Protein AF-0000000071113833 (afdb_homodimer)

Secondary structure (DSSP, 8-state):
-HHHHHHHHHHT---TTEEEEEEEE-SS-EEEEEEE-----B-TTT-PBPEEEEEPPPEEEEEEEETTEEEEEEEEEEEEE-TTT--EEE---SSS-TT--S-HHHHHHHHHHHTSSS-HHHHHHHHT--HHHHHHHHHH------TT---SEEEEEEEEEETTEEEEEEEETTT--EEEEES---HHHHHHHHTTS-HHHHTT--EEEE-S-HHHHHHHHHH-TTPEEEE-HHHHHHHHHHHHHHHHHHHHHHS-TTSHHHHHHHHTHHHHHS-GGG-----EEETTTTEEE-HHHHHHHHHHT-HHHHHHHHHHHHHHHHHHTT-HHHHHHHHHHHTTTS-HHHHHHHHHHHHTHHHHHHHHHS---SHHHHHHHHHHHHHHHHTT--S-HHHHHHHHHHHHHS-------TT---/-HHHHHHHHHHT---TTEEEEEEEE-SS-EEEEEEE-----B-TTT-PBPEEEEEPPPEEEEEEEETTEEEEEEEEEEEEE-TTT--EEE---SSS-TT--S-HHHHHHHHHHHTSSS-HHHHHHHHT--HHHHHHHHHT------TT---SEEEEEEEEEETTEEEEEEEETTT--EEEEES---HHHHHHHHTTS-HHHHTT--EEEE-S-HHHHHHHHHH-TTPEEEE-HHHHHHHHHHHHHHHHHHHHHHS-TTSHHHHHHHHTHHHHHS-GGG-----EEETTTTEEE-HHHHHHHHHHT-HHHHHHHHHHHHHHHHHHTT-HHHHHHHHHHHTTTS-HHHHHHHHHHHHTHHHHHHHHHS---SHHHHHHHHHHHHHHHHTT--S-HHHHHHHHHHHHHS-------TT---

pLDDT: mean 90.83, std 10.38, range [24.22, 98.19]

GO terms:
  GO:0005515 protein binding (F, IPI)

Nearest PDB structures (foldseek):
  6xgx-assembly1_B  TM=4.859E-01  e=6.865E-06  Acetivibrio thermocellus ATCC 27405
  3hph-assembly1_B  TM=3.235E-01  e=4.547E-04  Visna/maedi virus EV1 KV1772
  3hph-assembly1_C  TM=3.051E-01  e=4.547E-04  Visna/maedi virus EV1 KV1772
  3az1-assembly1_A  TM=2.246E-01  e=6.232E+00  Homo sapiens
  3p8x-assembly1_A  TM=1.865E-01  e=4.568E+00  Homo sapiens

Foldseek 3Di:
DVVQVVVCVLQVFPWPQKAWDDWDDDPQAIETEIEGDDAFDADPPPRHTWDFDAWDFWAWAWGADDPQHTYTYRYIWIKTADPVVRDIDTDDDQQADVPDRYGPRLLVVLLQCLLPLFALCVSCVNSVHDSVVSLVSLVVDDDDQDLAADAQEKEWDWDDADVPWIKIWIAHQPQRATRDIWRGDDLVRVLVVLVSHDLVRLQSHAEYEYEPDVRVVVSNCVSRVNYAYAYALVNLLVLLLVLLLVVLVVVLVVDDCPDLLNVLCVVLVVLLSDQPVPFDQDWDQDPSVRDTDGSVRSVVVNCVVDVLNVVSSVLSNQLVVCQVVLNLCSNLVSLVVCLVPHDVSSNVSSVSCVVCVRNSNCNSPPDDHCVSVVVLSVSLVSSQVSNVHDDDPVSSRSSSNSNRVPDNPPPPPPDDDD/DVVQVVVCVLQVFPWPQKAWDDWDDDPQAIETEIEGDDAFDADPPPRHTWDFDAWDFFAWAWGADDPQHTYTYRYIWIKTADPVVGDIDTDDDQQADVPDRYGPRLLVVLLQCLLPLFALCVSCVNSVHDSVVSLVSLVVDDDDQDLAADAQEKEWDWDDADVPWIKIWIAHQPQRATRDIWRGDDLVRVLVVLVSHDLVRLQSHAEYEYEPDVRVVVSNCVSRVNYAYAYALVNLLVLLLVLLLVVLVVVLVVDDCPDLLNVLCVVLVVLLSDQPVPFDQDWDQDPSVRDTDGSVRSVVVNCVVDVLNVVSSVLSNQLVVCQVVLNLCSNLVSLVVCLVPHDVSSNVSSVSCVVCVRNSNCNSPDDDHCVSVVVLSVSLVSSQVSNVHDDDPVSSRSSSNSNRVPDNPPPPPPPDDD

Organism: Streptococcus pneumoniae serotype 4 (strain ATCC BAA-334 / TIGR4) (NCBI:txid170187)

Radius of gyration: 35.02 Å; Cα contacts (8 Å, |Δi|>4): 1272; chains: 2; bounding box: 80×106×94 Å

InterPro domains:
  IPR002560 Transposase IS204/IS1001/IS1096/IS1165, DDE domain [PF01610] (157-400)
  IPR029261 Transposase IS204/IS1001/IS1096/IS1165, zinc-finger [PF14690] (40-85)
  IPR032877 Transposase IS204/IS1001/IS1096/IS1165, helix-turn-helix domain [PF13542] (92-142)
  IPR047951 Transposase ISL3 [NF033550] (32-402)
  IPR047951 Transposase ISL3 [PTHR33498] (1-410)

Sequence (836 aa):
MEQLHFITKLLDIKDPNIQILDIINKDTHKEIIAKLDYDAPSCPECGNQLKKYDFQKPSKIPYLETTGMPTRILLRKRRFKCYHCSKMMVAETSIVKKNHQIPRIINQKIAQKLIEKISMTDIAHQLSISTSTVIRKLNDFHFKHDFSCLPEIMSWDEYAFTKGKMSFIAQDFNNLNIITVLEGRTQAIIRNHFLKYDRAVRCRVKIITMDMFSPYYDLARQLFPCAKIVLDRFHIVQHLSRAMSRVRVQIMNQLDRKSHEYKAIKRYWKLIQQDSRKLSDKHFYRPTFRMHLTNKEILNKLLSYSQDLKHHYQLYQLLLFHFQNKEPEKFFGLIEDNLKQVHPLFQTVFKTFLKDKEKIVNALQLHYSNAKLEATNNLIKLIKRNAFGFRNFENFKKRIFIALNIKKERTKFVLSRAMEQLHFITKLLDIKDPNIQILDIINKDTHKEIIAKLDYDAPSCPECGNQLKKYDFQKPSKIPYLETTGMPTRILLRKRRFKCYHCSKMMVAETSIVKKNHQIPRIINQKIAQKLIEKISMTDIAHQLSISTSTVIRKLNDFHFKHDFSCLPEIMSWDEYAFTKGKMSFIAQDFNNLNIITVLEGRTQAIIRNHFLKYDRAVRCRVKIITMDMFSPYYDLARQLFPCAKIVLDRFHIVQHLSRAMSRVRVQIMNQLDRKSHEYKAIKRYWKLIQQDSRKLSDKHFYRPTFRMHLTNKEILNKLLSYSQDLKHHYQLYQLLLFHFQNKEPEKFFGLIEDNLKQVHPLFQTVFKTFLKDKEKIVNALQLHYSNAKLEATNNLIKLIKRNAFGFRNFENFKKRIFIALNIKKERTKFVLSRA

Solvent-accessible surface area (backbone atoms only — not comparable to full-atom values): 46100 Å² total; per-residue (Å²): 115,72,53,59,48,47,48,33,59,53,61,67,55,80,58,83,46,53,43,80,74,45,74,45,80,53,96,66,34,34,37,35,35,30,37,37,56,75,82,59,54,62,30,89,86,79,60,47,72,26,37,80,64,52,66,44,76,64,42,76,25,58,37,50,32,39,48,79,28,47,26,31,36,37,37,25,32,30,26,31,36,24,87,86,80,65,49,75,45,68,63,81,56,86,57,31,54,91,96,47,53,66,24,55,70,52,54,52,47,50,58,57,51,50,35,43,79,61,24,62,61,54,52,14,58,75,55,59,50,52,47,65,59,49,50,52,57,55,65,67,59,74,82,77,82,66,57,78,62,60,54,45,38,34,32,45,52,69,47,75,73,48,94,93,38,48,23,25,38,34,28,30,60,83,80,57,32,68,73,48,75,40,98,34,67,49,69,65,61,54,49,60,57,58,62,68,29,47,69,73,35,32,47,49,20,42,35,34,22,25,65,94,47,69,77,55,51,60,50,43,48,70,65,19,73,54,36,44,51,24,33,27,62,64,56,56,51,45,52,53,47,48,29,51,50,50,51,50,48,57,57,42,64,74,40,55,78,84,34,67,66,26,48,48,51,64,71,49,44,62,66,72,70,42,62,77,88,72,57,54,81,60,73,40,78,35,77,94,72,70,42,72,40,28,53,60,53,49,48,52,53,55,34,66,76,34,70,66,55,34,51,52,47,52,51,51,50,50,43,50,48,27,53,75,67,46,32,56,66,60,34,50,46,53,43,64,73,37,47,86,75,46,56,67,62,47,29,56,52,45,51,51,46,61,73,42,36,69,32,50,43,38,29,48,72,41,92,64,60,42,62,65,58,50,53,50,50,51,52,52,49,45,41,35,58,59,44,75,50,71,90,48,66,66,61,44,52,51,44,52,48,40,34,62,52,47,75,74,77,76,73,67,75,76,70,70,84,126,115,72,54,60,49,47,47,32,58,52,60,66,55,80,57,83,46,54,46,80,75,45,73,46,80,54,96,70,34,33,38,36,34,31,37,35,56,77,82,61,53,63,31,88,84,81,61,46,72,25,37,80,66,52,64,45,76,64,42,75,25,58,38,52,33,40,49,79,28,46,26,31,34,35,37,25,32,29,26,32,36,22,85,86,82,65,50,73,46,69,61,82,57,87,56,30,54,90,94,47,52,66,23,54,69,52,55,51,48,50,58,57,51,49,35,43,78,62,24,61,61,55,51,13,58,74,55,60,51,53,48,65,59,48,50,52,55,55,66,67,59,74,83,76,83,64,57,78,62,58,57,45,38,34,30,46,50,71,47,74,74,48,93,93,36,48,22,26,37,35,27,29,62,83,81,57,32,68,73,48,74,40,98,35,65,48,70,64,61,54,48,59,57,59,61,67,30,45,67,72,36,33,47,48,20,42,34,36,22,25,63,94,48,69,75,56,51,59,49,44,49,69,64,20,74,56,35,43,52,25,34,27,62,65,57,56,50,45,53,53,48,48,30,51,51,49,51,50,50,56,57,42,65,76,40,55,79,84,36,69,67,28,49,49,51,64,72,50,44,62,66,72,68,43,62,78,90,70,56,55,81,58,72,39,78,35,76,94,74,70,41,72,41,27,53,59,54,50,48,53,54,55,33,68,76,33,71,67,56,34,52,52,48,52,50,51,51,49,43,50,48,28,52,77,67,46,32,57,65,60,33,50,46,52,43,64,73,37,47,85,76,45,58,67,63,48,29,53,52,46,50,51,47,61,75,42,36,68,33,49,43,38,27,49,73,41,94,64,62,44,63,66,58,50,52,50,51,52,51,52,50,47,41,35,57,59,46,75,49,73,89,48,67,66,61,46,51,52,44,50,47,41,32,61,52,47,76,74,76,76,70,65,74,74,68,62,86,126

Structure (mmCIF, N/CA/C/O backbone):
data_AF-0000000071113833-model_v1
#
loop_
_entity.id
_entity.type
_entity.pdbx_description
1 polymer 'IS1167, transposase'
#
loop_
_atom_site.group_PDB
_atom_site.id
_atom_site.type_symbol
_atom_site.label_atom_id
_atom_site.label_alt_id
_atom_site.label_comp_id
_atom_site.label_asym_id
_atom_site.label_entity_id
_atom_site.label_seq_id
_atom_site.pdbx_PDB_ins_code
_atom_site.Cartn_x
_atom_site.Cartn_y
_atom_site.Cartn_z
_atom_site.occupancy
_atom_site.B_iso_or_equiv
_atom_site.auth_seq_id
_atom_site.auth_comp_id
_atom_site.auth_asym_id
_atom_site.auth_atom_id
_atom_site.pdbx_PDB_model_num
ATOM 1 N N . MET A 1 1 ? -0.815 46.656 23.141 1 44.12 1 MET A N 1
ATOM 2 C CA . MET A 1 1 ? 0.529 46.312 22.688 1 44.12 1 MET A CA 1
ATOM 3 C C . MET A 1 1 ? 0.842 44.844 22.969 1 44.12 1 MET A C 1
ATOM 5 O O . MET A 1 1 ? 1.378 44.156 22.094 1 44.12 1 MET A O 1
ATOM 9 N N . GLU A 1 2 ? 0.37 44.344 24.188 1 55.06 2 GLU A N 1
ATOM 10 C CA . GLU A 1 2 ? 0.724 43 24.688 1 55.06 2 GLU A CA 1
ATOM 11 C C . GLU A 1 2 ? -0.014 41.906 23.922 1 55.06 2 GLU A C 1
ATOM 13 O O . GLU A 1 2 ? 0.573 40.875 23.578 1 55.06 2 GLU A O 1
ATOM 18 N N . GLN A 1 3 ? -1.228 42.219 23.5 1 58.22 3 GLN A N 1
ATOM 19 C CA . GLN A 1 3 ? -2.082 41.25 22.859 1 58.22 3 GLN A CA 1
ATOM 20 C C . GLN A 1 3 ? -1.672 41.031 21.406 1 58.22 3 GLN A C 1
ATOM 22 O O . GLN A 1 3 ? -1.741 39.906 20.891 1 58.22 3 GLN A O 1
ATOM 27 N N . LEU A 1 4 ? -1.261 42.156 20.766 1 61.94 4 LEU A N 1
ATOM 28 C CA . LEU A 1 4 ? -0.705 42.031 19.422 1 61.94 4 LEU A CA 1
ATOM 29 C C . LEU A 1 4 ? 0.484 41.062 19.422 1 61.94 4 LEU A C 1
ATOM 31 O O . LEU A 1 4 ? 0.665 40.312 18.469 1 61.94 4 LEU A O 1
ATOM 35 N N . HIS A 1 5 ? 1.029 41.031 20.594 1 75.25 5 HIS A N 1
ATOM 36 C CA . HIS A 1 5 ? 2.199 40.188 20.734 1 75.25 5 HIS A CA 1
ATOM 37 C C . HIS A 1 5 ? 1.805 38.688 20.734 1 75.25 5 HIS A C 1
ATOM 39 O O . HIS A 1 5 ? 2.508 37.875 20.141 1 75.25 5 HIS A O 1
ATOM 45 N N . PHE A 1 6 ? 0.494 38.531 21.109 1 77.62 6 PHE A N 1
ATOM 46 C CA . PHE A 1 6 ? 0.059 37.156 21.172 1 77.62 6 PHE A CA 1
ATOM 47 C C . PHE A 1 6 ? -0.251 36.625 19.781 1 77.62 6 PHE A C 1
ATOM 49 O O . PHE A 1 6 ? 0.059 35.469 19.469 1 77.62 6 PHE A O 1
ATOM 56 N N . ILE A 1 7 ? -0.8 37.5 18.969 1 78.88 7 ILE A N 1
ATOM 57 C CA . ILE A 1 7 ? -1.201 37.062 17.625 1 78.88 7 ILE A CA 1
ATOM 58 C C . ILE A 1 7 ? 0.039 36.781 16.781 1 78.88 7 ILE A C 1
ATOM 60 O O . ILE A 1 7 ? 0.1 35.781 16.078 1 78.88 7 ILE A O 1
ATOM 64 N N . THR A 1 8 ? 0.96 37.688 16.953 1 78.5 8 THR A N 1
ATOM 65 C CA . THR A 1 8 ? 2.193 37.531 16.188 1 78.5 8 THR A CA 1
ATOM 66 C C . THR A 1 8 ? 2.955 36.281 16.641 1 78.5 8 THR A C 1
ATOM 68 O O . THR A 1 8 ? 3.568 35.594 15.836 1 78.5 8 THR A O 1
ATOM 71 N N . LYS A 1 9 ? 2.809 36.031 17.891 1 80.31 9 LYS A N 1
ATOM 72 C CA . LYS A 1 9 ? 3.455 34.844 18.422 1 80.31 9 LYS A CA 1
ATOM 73 C C . LYS A 1 9 ? 2.754 33.562 17.938 1 80.31 9 LYS A C 1
ATOM 75 O O . LYS A 1 9 ? 3.41 32.594 17.594 1 80.31 9 LYS A O 1
ATOM 80 N N . LEU A 1 10 ? 1.47 33.719 17.875 1 83.5 10 LEU A N 1
ATOM 81 C CA . LEU A 1 10 ? 0.683 32.562 17.469 1 83.5 10 LEU A CA 1
ATOM 82 C C . LEU A 1 10 ? 0.913 32.25 15.984 1 83.5 10 LEU A C 1
ATOM 84 O O . LEU A 1 10 ? 1.009 31.078 15.609 1 83.5 10 LEU A O 1
ATOM 88 N N . LEU A 1 11 ? 1.056 33.281 15.203 1 86.25 11 LEU A N 1
ATOM 89 C CA . LEU A 1 11 ? 1.191 33.125 13.766 1 86.25 11 LEU A CA 1
ATOM 90 C C . LEU A 1 11 ? 2.66 33.031 13.359 1 86.25 11 LEU A C 1
ATOM 92 O O . LEU A 1 11 ? 2.977 32.719 12.219 1 86.25 11 LEU A O 1
ATOM 96 N N . ASP A 1 12 ? 3.531 33.281 14.281 1 84.88 12 ASP A N 1
ATOM 97 C CA . ASP A 1 12 ? 4.969 33.219 14.047 1 84.88 12 ASP A CA 1
ATOM 98 C C . ASP A 1 12 ? 5.375 34.219 12.945 1 84.88 12 ASP A C 1
ATOM 100 O O . ASP A 1 12 ? 6.164 33.875 12.062 1 84.88 12 ASP A O 1
ATOM 104 N N . ILE A 1 13 ? 4.711 35.344 12.914 1 86.25 13 ILE A N 1
ATOM 105 C CA . ILE A 1 13 ? 5.09 36.406 12 1 86.25 13 ILE A CA 1
ATOM 106 C C . ILE A 1 13 ? 6.129 37.312 12.656 1 86.25 13 ILE A C 1
ATOM 108 O O . ILE A 1 13 ? 5.824 38.031 13.617 1 86.25 13 ILE A O 1
ATOM 112 N N . LYS A 1 14 ? 7.301 37.312 12.195 1 82.62 14 LYS A N 1
ATOM 113 C CA . LYS A 1 14 ? 8.422 38.031 12.82 1 82.62 14 LYS A CA 1
ATOM 114 C C . LYS A 1 14 ? 8.594 39.438 12.234 1 82.62 14 LYS A C 1
ATOM 116 O O . LYS A 1 14 ? 9.273 40.281 12.82 1 82.62 14 LYS A O 1
ATOM 121 N N . ASP A 1 15 ? 7.969 39.688 11.109 1 88.19 15 ASP A N 1
ATOM 122 C CA . ASP A 1 15 ? 8.102 41 10.477 1 88.19 15 ASP A CA 1
ATOM 123 C C . ASP A 1 15 ? 7.34 42.062 11.258 1 88.19 15 ASP A C 1
ATOM 125 O O . ASP A 1 15 ? 6.105 42.031 11.289 1 88.19 15 ASP A O 1
ATOM 129 N N . PRO A 1 16 ? 8 42.938 11.852 1 87 16 PRO A N 1
ATOM 130 C CA . PRO A 1 16 ? 7.328 43.969 12.68 1 87 16 PRO A CA 1
ATOM 131 C C . PRO A 1 16 ? 6.531 44.969 11.852 1 87 16 PRO A C 1
ATOM 133 O O . PRO A 1 16 ? 5.711 45.719 12.398 1 87 16 PRO A O 1
ATOM 136 N N . ASN A 1 17 ? 6.797 45 10.57 1 91.19 17 ASN A N 1
ATOM 137 C CA . ASN A 1 17 ? 6.137 46 9.727 1 91.19 17 ASN A CA 1
ATOM 138 C C . ASN A 1 17 ? 4.77 45.5 9.258 1 91.19 17 ASN A C 1
ATOM 140 O O . ASN A 1 17 ? 4.051 46.219 8.562 1 91.19 17 ASN A O 1
ATOM 144 N N . ILE A 1 18 ? 4.449 44.312 9.68 1 91.38 18 ILE A N 1
ATOM 145 C CA . ILE A 1 18 ? 3.156 43.75 9.281 1 91.38 18 ILE A CA 1
ATOM 146 C C . ILE A 1 18 ? 2.131 44 10.391 1 91.38 18 ILE A C 1
ATOM 148 O O . ILE A 1 18 ? 2.375 43.688 11.555 1 91.38 18 ILE A O 1
ATOM 152 N N . GLN A 1 19 ? 1.07 44.562 10.031 1 88.94 19 GLN A N 1
ATOM 153 C CA . GLN A 1 19 ? -0.021 44.812 10.961 1 88.94 19 GLN A CA 1
ATOM 154 C C . GLN A 1 19 ? -1.262 44 10.602 1 88.94 19 GLN A C 1
ATOM 156 O O . GLN A 1 19 ? -1.743 44.094 9.469 1 88.94 19 GLN A O 1
ATOM 161 N N . ILE A 1 20 ? -1.745 43.312 11.539 1 88.94 20 ILE A N 1
ATOM 162 C CA . ILE A 1 20 ? -2.949 42.5 11.32 1 88.94 20 ILE A CA 1
ATOM 163 C C . ILE A 1 20 ? -4.188 43.375 11.508 1 88.94 20 ILE A C 1
ATOM 165 O O . ILE A 1 20 ? -4.359 44 12.562 1 88.94 20 ILE A O 1
ATOM 169 N N . LEU A 1 21 ? -5.047 43.406 10.531 1 88.12 21 LEU A N 1
ATOM 170 C CA . LEU A 1 21 ? -6.215 44.281 10.547 1 88.12 21 LEU A CA 1
ATOM 171 C C . LEU A 1 21 ? -7.457 43.531 11 1 88.12 21 LEU A C 1
ATOM 173 O O . LEU A 1 21 ? -8.281 44.094 11.742 1 88.12 21 LEU A O 1
ATOM 177 N N . ASP A 1 22 ? -7.512 42.344 10.469 1 88.94 22 ASP A N 1
ATOM 178 C CA . ASP A 1 22 ? -8.727 41.594 10.75 1 88.94 22 ASP A CA 1
ATOM 179 C C . ASP A 1 22 ? -8.508 40.094 10.508 1 88.94 22 ASP A C 1
ATOM 181 O O . ASP A 1 22 ? -7.543 39.688 9.844 1 88.94 22 ASP A O 1
ATOM 185 N N . ILE A 1 23 ? -9.266 39.375 11.188 1 89 23 ILE A N 1
ATOM 186 C CA . ILE A 1 23 ? -9.305 37.938 10.977 1 89 23 ILE A CA 1
ATOM 187 C C . ILE A 1 23 ? -10.734 37.5 10.672 1 89 23 ILE A C 1
ATOM 189 O O . ILE A 1 23 ? -11.648 37.75 11.453 1 89 23 ILE A O 1
ATOM 193 N N . ILE A 1 24 ? -10.891 36.875 9.547 1 88.81 24 ILE A N 1
ATOM 194 C CA . ILE A 1 24 ? -12.211 36.438 9.109 1 88.81 24 ILE A CA 1
ATOM 195 C C . ILE A 1 24 ? -12.25 34.906 9.039 1 88.81 24 ILE A C 1
ATOM 197 O O . ILE A 1 24 ? -11.453 34.281 8.336 1 88.81 24 ILE A O 1
ATOM 201 N N . ASN A 1 25 ? -13.109 34.375 9.812 1 87.31 25 ASN A N 1
ATOM 202 C CA . ASN A 1 25 ? -13.328 32.938 9.742 1 87.31 25 ASN A CA 1
ATOM 203 C C . ASN A 1 25 ? -14.43 32.562 8.75 1 87.31 25 ASN A C 1
ATOM 205 O O . ASN A 1 25 ? -15.617 32.781 9.023 1 87.31 25 ASN A O 1
ATOM 209 N N . LYS A 1 26 ? -13.969 32.062 7.688 1 84.88 26 LYS A N 1
ATOM 210 C CA . LYS A 1 26 ? -14.938 31.594 6.699 1 84.88 26 LYS A CA 1
ATOM 211 C C . LYS A 1 26 ? -15.281 30.125 6.93 1 84.88 26 LYS A C 1
ATOM 213 O O . LYS A 1 26 ? -14.828 29.531 7.902 1 84.88 26 LYS A O 1
ATOM 218 N N . ASP A 1 27 ? -16.094 29.562 6.113 1 81.81 27 ASP A N 1
ATOM 219 C CA . ASP A 1 27 ? -16.516 28.172 6.262 1 81.81 27 ASP A CA 1
ATOM 220 C C . ASP A 1 27 ? -15.398 27.203 5.879 1 81.81 27 ASP A C 1
ATOM 222 O O . ASP A 1 27 ? -15.227 26.156 6.512 1 81.81 27 ASP A O 1
ATOM 226 N N . THR A 1 28 ? -14.555 27.688 4.973 1 84.12 28 THR A N 1
ATOM 227 C CA . THR A 1 28 ? -13.586 26.75 4.41 1 84.12 28 THR A CA 1
ATOM 228 C C . THR A 1 28 ? -12.18 27.078 4.906 1 84.12 28 THR A C 1
ATOM 230 O O . THR A 1 28 ? -11.312 26.203 4.926 1 84.12 28 THR A O 1
ATOM 233 N N . HIS A 1 29 ? -12.047 28.406 5.199 1 89.81 29 HIS A N 1
ATOM 234 C CA . HIS A 1 29 ? -10.695 28.797 5.598 1 89.81 29 HIS A CA 1
ATOM 235 C C . HIS A 1 29 ? -10.719 30.078 6.43 1 89.81 29 HIS A C 1
ATOM 237 O O . HIS A 1 29 ? -11.758 30.719 6.566 1 89.81 29 HIS A O 1
ATOM 243 N N . LYS A 1 30 ? -9.609 30.328 7.051 1 90.25 30 LYS A N 1
ATOM 244 C CA . LYS A 1 30 ? -9.398 31.578 7.781 1 90.25 30 LYS A CA 1
ATOM 245 C C . LYS A 1 30 ? -8.602 32.562 6.953 1 90.25 30 LYS A C 1
ATOM 247 O O . LYS A 1 30 ? -7.652 32.188 6.262 1 90.25 30 LYS A O 1
ATOM 252 N N . GLU A 1 31 ? -9.094 33.781 7.008 1 92.69 31 GLU A N 1
ATOM 253 C CA . GLU A 1 31 ? -8.398 34.844 6.293 1 92.69 31 GLU A CA 1
ATOM 254 C C . GLU A 1 31 ? -7.875 35.906 7.258 1 92.69 31 GLU A C 1
ATOM 256 O O . GLU A 1 31 ? -8.633 36.469 8.055 1 92.69 31 GLU A O 1
ATOM 261 N N . ILE A 1 32 ? -6.633 36.094 7.18 1 91.62 32 ILE A N 1
ATOM 262 C CA . ILE A 1 32 ? -5.996 37.125 7.977 1 91.62 32 ILE A CA 1
ATOM 263 C C . ILE A 1 32 ? -5.719 38.344 7.098 1 91.62 32 ILE A C 1
ATOM 265 O O . ILE A 1 32 ? -4.914 38.281 6.168 1 91.62 32 ILE A O 1
ATOM 269 N N . ILE A 1 33 ? -6.441 39.406 7.352 1 93.31 33 ILE A N 1
ATOM 270 C CA . ILE A 1 33 ? -6.238 40.656 6.602 1 93.31 33 ILE A CA 1
ATOM 271 C C . ILE A 1 33 ? -5.129 41.469 7.25 1 93.31 33 ILE A C 1
ATOM 273 O O . ILE A 1 33 ? -5.219 41.812 8.43 1 93.31 33 ILE A O 1
ATOM 277 N N . ALA A 1 34 ? -4.109 41.688 6.5 1 92.88 34 ALA A N 1
ATOM 278 C CA . ALA A 1 34 ? -2.957 42.375 7.051 1 92.88 34 ALA A CA 1
ATOM 279 C C . ALA A 1 34 ? -2.416 43.406 6.055 1 92.88 34 ALA A C 1
ATOM 281 O O . ALA A 1 34 ? -2.762 43.375 4.871 1 92.88 34 ALA A O 1
ATOM 282 N N . LYS A 1 35 ? -1.669 44.344 6.555 1 94.44 35 LYS A N 1
ATOM 283 C CA . LYS A 1 35 ? -1.015 45.375 5.738 1 94.44 35 LYS A CA 1
ATOM 284 C C . LYS A 1 35 ? 0.469 45.469 6.078 1 94.44 35 LYS A C 1
ATOM 286 O O . LYS A 1 35 ? 0.856 45.344 7.238 1 94.44 35 LYS A O 1
ATOM 291 N N . LEU A 1 36 ? 1.248 45.594 5.074 1 94.19 36 LEU A N 1
ATOM 292 C CA . LEU A 1 36 ? 2.678 45.844 5.207 1 94.19 36 LEU A CA 1
ATOM 293 C C . LEU A 1 36 ? 3.004 47.312 4.906 1 94.19 36 LEU A C 1
ATOM 295 O O . LEU A 1 36 ? 2.803 47.75 3.785 1 94.19 36 LEU A O 1
ATOM 299 N N . ASP A 1 37 ? 3.441 47.938 5.988 1 93.75 37 ASP A N 1
ATOM 300 C CA . ASP A 1 37 ? 3.727 49.375 5.852 1 93.75 37 ASP A CA 1
ATOM 301 C C . ASP A 1 37 ? 4.961 49.75 6.656 1 93.75 37 ASP A C 1
ATOM 303 O O . ASP A 1 37 ? 5.105 49.375 7.816 1 93.75 37 ASP A O 1
ATOM 307 N N . TYR A 1 38 ? 5.945 50.375 6.055 1 92.38 38 TYR A N 1
ATOM 308 C CA . TYR A 1 38 ? 7.102 50.938 6.734 1 92.38 38 TYR A CA 1
ATOM 309 C C . TYR A 1 38 ? 7.582 52.219 6.031 1 92.38 38 TYR A C 1
ATOM 311 O O . TYR A 1 38 ? 7.012 52.594 5.012 1 92.38 38 TYR A O 1
ATOM 319 N N . ASP A 1 39 ? 8.562 52.844 6.582 1 92.56 39 ASP A N 1
ATOM 320 C CA . ASP A 1 39 ? 9.016 54.125 6.059 1 92.56 39 ASP A CA 1
ATOM 321 C C . ASP A 1 39 ? 9.648 53.969 4.68 1 92.56 39 ASP A C 1
ATOM 323 O O . ASP A 1 39 ? 10.273 52.938 4.395 1 92.56 39 ASP A O 1
ATOM 327 N N . ALA A 1 40 ? 9.516 55 3.857 1 93 40 ALA A N 1
ATOM 328 C CA . ALA A 1 40 ? 9.984 54.969 2.475 1 93 40 ALA A CA 1
ATOM 329 C C . ALA A 1 40 ? 11.508 54.906 2.42 1 93 40 ALA A C 1
ATOM 331 O O . ALA A 1 40 ? 12.203 55.656 3.086 1 93 40 ALA A O 1
ATOM 332 N N . PRO A 1 41 ? 11.93 53.938 1.66 1 92.62 41 PRO A N 1
ATOM 333 C CA . PRO A 1 41 ? 13.383 53.844 1.502 1 92.62 41 PRO A CA 1
ATOM 334 C C . PRO A 1 41 ? 13.93 54.812 0.444 1 92.62 41 PRO A C 1
ATOM 336 O O . PRO A 1 41 ? 13.172 55.594 -0.144 1 92.62 41 PRO A O 1
ATOM 339 N N . SER A 1 42 ? 15.273 54.75 0.274 1 93.81 42 SER A N 1
ATOM 340 C CA . SER A 1 42 ? 15.898 55.531 -0.788 1 93.81 42 SER A CA 1
ATOM 341 C C . SER A 1 42 ? 15.727 54.844 -2.146 1 93.81 42 SER A C 1
ATOM 343 O O . SER A 1 42 ? 15.742 53.625 -2.244 1 93.81 42 SER A O 1
ATOM 345 N N . CYS A 1 43 ? 15.555 55.719 -3.184 1 94.06 43 CYS A N 1
ATOM 346 C CA . CYS A 1 43 ? 15.383 55.188 -4.539 1 94.06 43 CYS A CA 1
ATOM 347 C C . CYS A 1 43 ? 16.625 54.469 -5.008 1 94.06 43 CYS A C 1
ATOM 349 O O . CYS A 1 43 ? 17.734 55 -4.941 1 94.06 43 CYS A O 1
ATOM 351 N N . PRO A 1 44 ? 16.484 53.281 -5.391 1 89.62 44 PRO A N 1
ATOM 352 C CA . PRO A 1 44 ? 17.656 52.531 -5.848 1 89.62 44 PRO A CA 1
ATOM 353 C C . PRO A 1 44 ? 18.234 53.094 -7.148 1 89.62 44 PRO A C 1
ATOM 355 O O . PRO A 1 44 ? 19.406 52.812 -7.465 1 89.62 44 PRO A O 1
ATOM 358 N N . GLU A 1 45 ? 17.438 53.812 -7.887 1 89.75 45 GLU A N 1
ATOM 359 C CA . GLU A 1 45 ? 17.875 54.344 -9.18 1 89.75 45 GLU A CA 1
ATOM 360 C C . GLU A 1 45 ? 18.562 55.688 -9.023 1 89.75 45 GLU A C 1
ATOM 362 O O . GLU A 1 45 ? 19.672 55.906 -9.547 1 89.75 45 GLU A O 1
ATOM 367 N N . CYS A 1 46 ? 17.938 56.656 -8.344 1 92.69 46 CYS A N 1
ATOM 368 C CA . CYS A 1 46 ? 18.484 58 -8.297 1 92.69 46 CYS A CA 1
ATOM 369 C C . CYS A 1 46 ? 18.953 58.344 -6.887 1 92.69 46 CYS A C 1
ATOM 371 O O . CYS A 1 46 ? 19.594 59.375 -6.684 1 92.69 46 CYS A O 1
ATOM 373 N N . GLY A 1 47 ? 18.688 57.562 -5.891 1 91.25 47 GLY A N 1
ATOM 374 C CA . GLY A 1 47 ? 19.188 57.812 -4.539 1 91.25 47 GLY A CA 1
ATOM 375 C C . GLY A 1 47 ? 18.297 58.719 -3.723 1 91.25 47 GLY A C 1
ATOM 376 O O . GLY A 1 47 ? 18.484 58.875 -2.516 1 91.25 47 GLY A O 1
ATOM 377 N N . ASN A 1 48 ? 17.328 59.312 -4.375 1 92.06 48 ASN A N 1
ATOM 378 C CA . ASN A 1 48 ? 16.406 60.219 -3.666 1 92.06 48 ASN A CA 1
ATOM 379 C C . ASN A 1 48 ? 15.453 59.438 -2.773 1 92.06 48 ASN A C 1
ATOM 381 O O . ASN A 1 48 ? 15.305 58.219 -2.93 1 92.06 48 ASN A O 1
ATOM 385 N N . GLN A 1 49 ? 14.836 60.219 -1.871 1 92.62 49 GLN A N 1
ATOM 386 C CA . GLN A 1 49 ? 13.906 59.594 -0.935 1 92.62 49 GLN A CA 1
ATOM 387 C C . GLN A 1 49 ? 12.57 59.281 -1.604 1 92.62 49 GLN A C 1
ATOM 389 O O . GLN A 1 49 ? 11.938 60.188 -2.172 1 92.62 49 GLN A O 1
ATOM 394 N N . LEU A 1 50 ? 12.203 58.031 -1.502 1 93.06 50 LEU A N 1
ATOM 395 C CA . LEU A 1 50 ? 10.898 57.656 -2.031 1 93.06 50 LEU A CA 1
ATOM 396 C C . LEU A 1 50 ? 9.773 58.188 -1.147 1 93.06 50 LEU A C 1
ATOM 398 O O . LEU A 1 50 ? 10 58.531 0.012 1 93.06 50 LEU A O 1
ATOM 402 N N . LYS A 1 51 ? 8.57 58.312 -1.701 1 93.5 51 LYS A N 1
ATOM 403 C CA . LYS A 1 51 ? 7.383 58.656 -0.94 1 93.5 51 LYS A CA 1
ATOM 404 C C . LYS A 1 51 ? 6.324 57.562 -1.002 1 93.5 51 LYS A C 1
ATOM 406 O O . LYS A 1 51 ? 6.23 56.844 -1.996 1 93.5 51 LYS A O 1
ATOM 411 N N . LYS A 1 52 ? 5.609 57.5 0.138 1 92.81 52 LYS A N 1
ATOM 412 C CA . LYS A 1 52 ? 4.504 56.531 0.165 1 92.81 52 LYS A CA 1
ATOM 413 C C . LYS A 1 52 ? 3.445 56.906 -0.875 1 92.81 52 LYS A C 1
ATOM 415 O O . LYS A 1 52 ? 2.986 58.031 -0.936 1 92.81 52 LYS A O 1
ATOM 420 N N . TYR A 1 53 ? 3.254 56.062 -1.736 1 91.44 53 TYR A N 1
ATOM 421 C CA . TYR A 1 53 ? 2.277 56.25 -2.799 1 91.44 53 TYR A CA 1
ATOM 422 C C . TYR A 1 53 ? 0.933 55.656 -2.438 1 91.44 53 TYR A C 1
ATOM 424 O O . TYR A 1 53 ? 0.06 56.312 -1.885 1 91.44 53 TYR A O 1
ATOM 432 N N . ASP A 1 54 ? 0.596 54.344 -2.662 1 90.44 54 ASP A N 1
ATOM 433 C CA . ASP A 1 54 ? -0.614 53.625 -2.305 1 90.44 54 ASP A CA 1
ATOM 434 C C . ASP A 1 54 ? -0.295 52.156 -1.979 1 90.44 54 ASP A C 1
ATOM 436 O O . ASP A 1 54 ? 0.86 51.812 -1.727 1 90.44 54 ASP A O 1
ATOM 440 N N . PHE A 1 55 ? -1.386 51.438 -1.733 1 91.5 55 PHE A N 1
ATOM 441 C CA . PHE A 1 55 ? -1.217 50.031 -1.457 1 91.5 55 PHE A CA 1
ATOM 442 C C . PHE A 1 55 ? -1.504 49.188 -2.701 1 91.5 55 PHE A C 1
ATOM 444 O O . PHE A 1 55 ? -2.395 49.531 -3.484 1 91.5 55 PHE A O 1
ATOM 451 N N . GLN A 1 56 ? -0.71 48.25 -2.846 1 90 56 GLN A N 1
ATOM 452 C CA . GLN A 1 56 ? -0.966 47.281 -3.895 1 90 56 GLN A CA 1
ATOM 453 C C . GLN A 1 56 ? -2.209 46.438 -3.584 1 90 56 GLN A C 1
ATOM 455 O O . GLN A 1 56 ? -2.666 46.406 -2.439 1 90 56 GLN A O 1
ATOM 460 N N . LYS A 1 57 ? -2.803 45.906 -4.648 1 90.38 57 LYS A N 1
ATOM 461 C CA . LYS A 1 57 ? -3.861 44.938 -4.418 1 90.38 57 LYS A CA 1
ATOM 462 C C . LYS A 1 57 ? -3.395 43.812 -3.475 1 90.38 57 LYS A C 1
ATOM 464 O O . LYS A 1 57 ? -2.232 43.406 -3.52 1 90.38 57 LYS A O 1
ATOM 469 N N . PRO A 1 58 ? -4.289 43.375 -2.631 1 91.75 58 PRO A N 1
ATOM 470 C CA . PRO A 1 58 ? -3.895 42.344 -1.666 1 91.75 58 PRO A CA 1
ATOM 471 C C . PRO A 1 58 ? -3.4 41.062 -2.336 1 91.75 58 PRO A C 1
ATOM 473 O O . PRO A 1 58 ? -3.998 40.594 -3.311 1 91.75 58 PRO A O 1
ATOM 476 N N . SER A 1 59 ? -2.246 40.688 -1.896 1 91.94 59 SER A N 1
ATOM 477 C CA . SER A 1 59 ? -1.723 39.375 -2.342 1 91.94 59 SER A CA 1
ATOM 478 C C . SER A 1 59 ? -2.225 38.25 -1.458 1 91.94 59 SER A C 1
ATOM 480 O O . SER A 1 59 ? -2.26 38.375 -0.232 1 91.94 59 SER A O 1
ATOM 482 N N . LYS A 1 60 ? -2.701 37.25 -2.061 1 91.94 60 LYS A N 1
ATOM 483 C CA . LYS A 1 60 ? -3.156 36.062 -1.324 1 91.94 60 LYS A CA 1
ATOM 484 C C . LYS A 1 60 ? -1.994 35.125 -1.014 1 91.94 60 LYS A C 1
ATOM 486 O O . LYS A 1 60 ? -1.457 34.469 -1.912 1 91.94 60 LYS A O 1
ATOM 491 N N . ILE A 1 61 ? -1.606 35.094 0.262 1 92.56 61 ILE A N 1
ATOM 492 C CA . ILE A 1 61 ? -0.478 34.25 0.69 1 92.56 61 ILE A CA 1
ATOM 493 C C . ILE A 1 61 ? -0.984 33.062 1.488 1 92.56 61 ILE A C 1
ATOM 495 O O . ILE A 1 61 ? -1.539 33.219 2.578 1 92.56 61 ILE A O 1
ATOM 499 N N . PRO A 1 62 ? -0.79 31.859 0.899 1 93.12 62 PRO A N 1
ATOM 500 C CA . PRO A 1 62 ? -1.145 30.703 1.716 1 93.12 62 PRO A CA 1
ATOM 501 C C . PRO A 1 62 ? -0.296 30.578 2.98 1 93.12 62 PRO A C 1
ATOM 503 O O . PRO A 1 62 ? 0.896 30.906 2.957 1 93.12 62 PRO A O 1
ATOM 506 N N . TYR A 1 63 ? -0.908 30.203 4.082 1 92.62 63 TYR A N 1
ATOM 507 C CA . TYR A 1 63 ? -0.215 30.062 5.355 1 92.62 63 TYR A CA 1
ATOM 508 C C . TYR A 1 63 ? -0.541 28.719 6.012 1 92.62 63 TYR A C 1
ATOM 510 O O . TYR A 1 63 ? -1.296 27.922 5.457 1 92.62 63 TYR A O 1
ATOM 518 N N . LEU A 1 64 ? 0.105 28.422 7.086 1 92.25 64 LEU A N 1
ATOM 519 C CA . LEU A 1 64 ? -0.11 27.172 7.789 1 92.25 64 LEU A CA 1
ATOM 520 C C . LEU A 1 64 ? -1.467 27.156 8.484 1 92.25 64 LEU A C 1
ATOM 522 O O . LEU A 1 64 ? -1.979 28.203 8.867 1 92.25 64 LEU A O 1
ATOM 526 N N . GLU A 1 65 ? -1.929 26 8.617 1 89.81 65 GLU A N 1
ATOM 527 C CA . GLU A 1 65 ? -3.23 25.797 9.25 1 89.81 65 GLU A CA 1
ATOM 528 C C . GLU A 1 65 ? -3.254 26.375 10.656 1 89.81 65 GLU A C 1
ATOM 530 O O . GLU A 1 65 ? -2.279 26.25 11.406 1 89.81 65 GLU A O 1
ATOM 535 N N . THR A 1 66 ? -4.355 27.078 10.914 1 88.56 66 THR A N 1
ATOM 536 C CA . THR A 1 66 ? -4.59 27.594 12.258 1 88.56 66 THR A CA 1
ATOM 537 C C . THR A 1 66 ? -5.824 26.953 12.883 1 88.56 66 THR A C 1
ATOM 539 O O . THR A 1 66 ? -6.938 27.125 12.383 1 88.56 66 THR A O 1
ATOM 542 N N . THR A 1 67 ? -5.566 26.25 13.922 1 87.56 67 THR A N 1
ATOM 543 C CA . THR A 1 67 ? -6.625 25.578 14.656 1 87.56 67 THR A CA 1
ATOM 544 C C . THR A 1 67 ? -7.434 24.672 13.734 1 87.56 67 THR A C 1
ATOM 546 O O . THR A 1 67 ? -8.664 24.719 13.727 1 87.56 67 THR A O 1
ATOM 549 N N . GLY A 1 68 ? -6.789 23.953 12.859 1 82.31 68 GLY A N 1
ATOM 550 C CA . GLY A 1 68 ? -7.406 22.906 12.062 1 82.31 68 GLY A CA 1
ATOM 551 C C . GLY A 1 68 ? -7.98 23.422 10.75 1 82.31 68 GLY A C 1
ATOM 552 O O . GLY A 1 68 ? -8.523 22.641 9.961 1 82.31 68 GLY A O 1
ATOM 553 N N . MET A 1 69 ? -7.902 24.719 10.438 1 86.62 69 MET A N 1
ATOM 554 C CA . MET A 1 69 ? -8.453 25.297 9.211 1 86.62 69 MET A CA 1
ATOM 555 C C . MET A 1 69 ? -7.34 25.875 8.344 1 86.62 69 MET A C 1
ATOM 557 O O . MET A 1 69 ? -6.406 26.484 8.852 1 86.62 69 MET A O 1
ATOM 561 N N . PRO A 1 70 ? -7.586 25.625 7.082 1 90.31 70 PRO A N 1
ATOM 562 C CA . PRO A 1 70 ? -6.633 26.297 6.195 1 90.31 70 PRO A CA 1
ATOM 563 C C . PRO A 1 70 ? -6.637 27.812 6.379 1 90.31 70 PRO A C 1
ATOM 565 O O . PRO A 1 70 ? -7.691 28.406 6.613 1 90.31 70 PRO A O 1
ATOM 568 N N . THR A 1 71 ? -5.461 28.438 6.305 1 92.62 71 THR A N 1
ATOM 569 C CA . THR A 1 71 ? -5.336 29.875 6.57 1 92.62 71 THR A CA 1
ATOM 570 C C . THR A 1 71 ? -4.605 30.562 5.43 1 92.62 71 THR A C 1
ATOM 572 O O . THR A 1 71 ? -3.697 30 4.824 1 92.62 71 THR A O 1
ATOM 575 N N . ARG A 1 72 ? -5.062 31.734 5.125 1 93.38 72 ARG A N 1
ATOM 576 C CA . ARG A 1 72 ? -4.367 32.562 4.148 1 93.38 72 ARG A CA 1
ATOM 577 C C . ARG A 1 72 ? -4.238 34 4.656 1 93.38 72 ARG A C 1
ATOM 579 O O . ARG A 1 72 ? -5.078 34.469 5.43 1 93.38 72 ARG A O 1
ATOM 586 N N . ILE A 1 73 ? -3.229 34.656 4.27 1 92.75 73 ILE A N 1
ATOM 587 C CA . ILE A 1 73 ? -2.992 36.062 4.621 1 92.75 73 ILE A CA 1
ATOM 588 C C . ILE A 1 73 ? -3.234 36.938 3.398 1 92.75 73 ILE A C 1
ATOM 590 O O . ILE A 1 73 ? -2.643 36.719 2.34 1 92.75 73 ILE A O 1
ATOM 594 N N . LEU A 1 74 ? -4.199 37.781 3.527 1 94.62 74 LEU A N 1
ATOM 595 C CA . LEU A 1 74 ? -4.363 38.812 2.525 1 94.62 74 LEU A CA 1
ATOM 596 C C . LEU A 1 74 ? -3.508 40.031 2.867 1 94.62 74 LEU A C 1
ATOM 598 O O . LEU A 1 74 ? -3.898 40.875 3.693 1 94.62 74 LEU A O 1
ATOM 602 N N . LEU A 1 75 ? -2.418 40.125 2.148 1 93.88 75 LEU A N 1
ATOM 603 C CA . LEU A 1 75 ? -1.429 41.125 2.518 1 93.88 75 LEU A CA 1
ATOM 604 C C . LEU A 1 75 ? -1.425 42.281 1.518 1 93.88 75 LEU A C 1
ATOM 606 O O . LEU A 1 75 ? -1.181 42.062 0.326 1 93.88 75 LEU A O 1
ATOM 610 N N . ARG A 1 76 ? -1.719 43.406 1.996 1 94.94 76 ARG A N 1
ATOM 611 C CA . ARG A 1 76 ? -1.584 44.625 1.203 1 94.94 76 ARG A CA 1
ATOM 612 C C . ARG A 1 76 ? -0.223 45.281 1.427 1 94.94 76 ARG A C 1
ATOM 614 O O . ARG A 1 76 ? 0.098 45.688 2.543 1 94.94 76 ARG A O 1
ATOM 621 N N . LYS A 1 77 ? 0.517 45.438 0.348 1 94.12 77 LYS A N 1
ATOM 622 C CA . LYS A 1 77 ? 1.872 45.969 0.455 1 94.12 77 LYS A CA 1
ATOM 623 C C . LYS A 1 77 ? 1.922 47.438 0.021 1 94.12 77 LYS A C 1
ATOM 625 O O . LYS A 1 77 ? 1.313 47.812 -0.983 1 94.12 77 LYS A O 1
ATOM 630 N N . ARG A 1 78 ? 2.662 48.125 0.779 1 94.69 78 ARG A N 1
ATOM 631 C CA . ARG A 1 78 ? 2.834 49.531 0.468 1 94.69 78 ARG A CA 1
ATOM 632 C C . ARG A 1 78 ? 3.672 49.719 -0.792 1 94.69 78 ARG A C 1
ATOM 634 O O . ARG A 1 78 ? 4.672 49.031 -0.986 1 94.69 78 ARG A O 1
ATOM 641 N N . ARG A 1 79 ? 3.24 50.688 -1.629 1 94.5 79 ARG A N 1
ATOM 642 C CA . ARG A 1 79 ? 4.012 51.094 -2.803 1 94.5 79 ARG A CA 1
ATOM 643 C C . ARG A 1 79 ? 4.68 52.438 -2.592 1 94.5 79 ARG A C 1
ATOM 645 O O . ARG A 1 79 ? 4.098 53.344 -1.975 1 94.5 79 ARG A O 1
ATOM 652 N N . PHE A 1 80 ? 5.91 52.531 -3.121 1 95 80 PHE A N 1
ATOM 653 C CA . PHE A 1 80 ? 6.688 53.75 -3.043 1 95 80 PHE A CA 1
ATOM 654 C C . PHE A 1 80 ? 6.984 54.312 -4.434 1 95 80 PHE A C 1
ATOM 656 O O . PHE A 1 80 ? 7.207 53.531 -5.371 1 95 80 PHE A O 1
ATOM 663 N N . LYS A 1 81 ? 6.961 55.562 -4.508 1 94.81 81 LYS A N 1
ATOM 664 C CA . LYS A 1 81 ? 7.25 56.219 -5.789 1 94.81 81 LYS A CA 1
ATOM 665 C C . LYS A 1 81 ? 8.32 57.281 -5.637 1 94.81 81 LYS A C 1
ATOM 667 O O . LYS A 1 81 ? 8.312 58.062 -4.668 1 94.81 81 LYS A O 1
ATOM 672 N N . CYS A 1 82 ? 9.266 57.25 -6.555 1 93.56 82 CYS A N 1
ATOM 673 C CA . CYS A 1 82 ? 10.25 58.312 -6.648 1 93.56 82 CYS A CA 1
ATOM 674 C C . CYS A 1 82 ? 9.75 59.438 -7.551 1 93.56 82 CYS A C 1
ATOM 676 O O . CYS A 1 82 ? 9.461 59.219 -8.727 1 93.56 82 CYS A O 1
ATOM 678 N N . TYR A 1 83 ? 9.727 60.531 -7.094 1 91.38 83 TYR A N 1
ATOM 679 C CA . TYR A 1 83 ? 9.195 61.625 -7.895 1 91.38 83 TYR A CA 1
ATOM 680 C C . TYR A 1 83 ? 10.297 62.312 -8.703 1 91.38 83 TYR A C 1
ATOM 682 O O . TYR A 1 83 ? 10.023 63.156 -9.547 1 91.38 83 TYR A O 1
ATOM 690 N N . HIS A 1 84 ? 11.484 61.906 -8.461 1 92.5 84 HIS A N 1
ATOM 691 C CA . HIS A 1 84 ? 12.602 62.406 -9.266 1 92.5 84 HIS A CA 1
ATOM 692 C C . HIS A 1 84 ? 12.766 61.594 -10.539 1 92.5 84 HIS A C 1
ATOM 694 O O . HIS A 1 84 ? 12.875 62.156 -11.633 1 92.5 84 HIS A O 1
ATOM 700 N N . CYS A 1 85 ? 12.797 60.25 -10.453 1 94.06 85 CYS A N 1
ATOM 701 C CA . CYS A 1 85 ? 13.016 59.375 -11.617 1 94.06 85 CYS A CA 1
ATOM 702 C C . CYS A 1 85 ? 11.758 58.594 -11.953 1 94.06 85 CYS A C 1
ATOM 704 O O . CYS A 1 85 ? 11.734 57.844 -12.938 1 94.06 85 CYS A O 1
ATOM 706 N N . SER A 1 86 ? 10.711 58.594 -11.195 1 90.5 86 SER A N 1
ATOM 707 C CA . SER A 1 86 ? 9.398 58 -11.391 1 90.5 86 SER A CA 1
ATOM 708 C C . SER A 1 86 ? 9.461 56.469 -11.188 1 90.5 86 SER A C 1
ATOM 710 O O . SER A 1 86 ? 8.57 55.75 -11.641 1 90.5 86 SER A O 1
ATOM 712 N N . LYS A 1 87 ? 10.508 56.062 -10.586 1 92.62 87 LYS A N 1
ATOM 713 C CA . LYS A 1 87 ? 10.633 54.656 -10.289 1 92.62 87 LYS A CA 1
ATOM 714 C C . LYS A 1 87 ? 9.648 54.219 -9.203 1 92.62 87 LYS A C 1
ATOM 716 O O . LYS A 1 87 ? 9.438 54.969 -8.234 1 92.62 87 LYS A O 1
ATOM 721 N N . MET A 1 88 ? 8.953 53.062 -9.445 1 91.94 88 MET A N 1
ATOM 722 C CA . MET A 1 88 ? 8.039 52.5 -8.461 1 91.94 88 MET A CA 1
ATOM 723 C C . MET A 1 88 ? 8.664 51.312 -7.762 1 91.94 88 MET A C 1
ATOM 725 O O . MET A 1 88 ? 9.383 50.5 -8.391 1 91.94 88 MET A O 1
ATOM 729 N N . MET A 1 89 ? 8.477 51.219 -6.422 1 91.38 89 MET A N 1
ATOM 730 C CA . MET A 1 89 ? 8.953 50.094 -5.633 1 91.38 89 MET A CA 1
ATOM 731 C C . MET A 1 89 ? 7.867 49.562 -4.699 1 91.38 89 MET A C 1
ATOM 733 O O . MET A 1 89 ? 7.043 50.344 -4.207 1 91.38 89 MET A O 1
ATOM 737 N N . VAL A 1 90 ? 7.816 48.312 -4.523 1 92.12 90 VAL A N 1
ATOM 738 C CA . VAL A 1 90 ? 6.848 47.719 -3.619 1 92.12 90 VAL A CA 1
ATOM 739 C C . VAL A 1 90 ? 7.551 47.25 -2.34 1 92.12 90 VAL A C 1
ATOM 741 O O . VAL A 1 90 ? 8.68 46.781 -2.383 1 92.12 90 VAL A O 1
ATOM 744 N N . ALA A 1 91 ? 6.859 47.438 -1.188 1 93.19 91 ALA A N 1
ATOM 745 C CA . ALA A 1 91 ? 7.41 47.031 0.1 1 93.19 91 ALA A CA 1
ATOM 746 C C . ALA A 1 91 ? 7.754 45.531 0.099 1 93.19 91 ALA A C 1
ATOM 748 O O . ALA A 1 91 ? 7.047 44.719 -0.507 1 93.19 91 ALA A O 1
ATOM 749 N N . GLU A 1 92 ? 8.797 45.188 0.77 1 91.56 92 GLU A N 1
ATOM 750 C CA . GLU A 1 92 ? 9.258 43.812 0.842 1 91.56 92 GLU A CA 1
ATOM 751 C C . GLU A 1 92 ? 9.164 43.281 2.266 1 91.56 92 GLU A C 1
ATOM 753 O O . GLU A 1 92 ? 9.18 44.031 3.23 1 91.56 92 GLU A O 1
ATOM 758 N N . THR A 1 93 ? 8.906 42.031 2.373 1 91.19 93 THR A N 1
ATOM 759 C CA . THR A 1 93 ? 8.805 41.375 3.674 1 91.19 93 THR A CA 1
ATOM 760 C C . THR A 1 93 ? 9.586 40.062 3.684 1 91.19 93 THR A C 1
ATOM 762 O O . THR A 1 93 ? 9.828 39.5 2.629 1 91.19 93 THR A O 1
ATOM 765 N N . SER A 1 94 ? 9.961 39.625 4.875 1 88 94 SER A N 1
ATOM 766 C CA . SER A 1 94 ? 10.703 38.375 5.023 1 88 94 SER A CA 1
ATOM 767 C C . SER A 1 94 ? 9.773 37.156 4.914 1 88 94 SER A C 1
ATOM 769 O O . SER A 1 94 ? 10.242 36.031 4.754 1 88 94 SER A O 1
ATOM 771 N N . ILE A 1 95 ? 8.5 37.344 4.934 1 88.12 95 ILE A N 1
ATOM 772 C CA . ILE A 1 95 ? 7.527 36.25 4.898 1 88.12 95 ILE A CA 1
ATOM 773 C C . ILE A 1 95 ? 7.559 35.562 3.529 1 88.12 95 ILE A C 1
ATOM 775 O O . ILE A 1 95 ? 7.512 34.344 3.434 1 88.12 95 ILE A O 1
ATOM 779 N N . VAL A 1 96 ? 7.637 36.438 2.523 1 90.19 96 VAL A N 1
ATOM 780 C CA . VAL A 1 96 ? 7.633 35.938 1.159 1 90.19 96 VAL A CA 1
ATOM 781 C C . VAL A 1 96 ? 8.797 36.531 0.374 1 90.19 96 VAL A C 1
ATOM 783 O O . VAL A 1 96 ? 9.109 37.719 0.535 1 90.19 96 VAL A O 1
ATOM 786 N N . LYS A 1 97 ? 9.375 35.719 -0.472 1 86.75 97 LYS A N 1
ATOM 787 C CA . LYS A 1 97 ? 10.414 36.25 -1.359 1 86.75 97 LYS A CA 1
ATOM 788 C C . LYS A 1 97 ? 9.828 37.188 -2.396 1 86.75 97 LYS A C 1
ATOM 790 O O . LYS A 1 97 ? 8.625 37.156 -2.672 1 86.75 97 LYS A O 1
ATOM 795 N N . LYS A 1 98 ? 10.766 38 -2.904 1 86.75 98 LYS A N 1
ATOM 796 C CA . LYS A 1 98 ? 10.336 38.969 -3.922 1 86.75 98 LYS A CA 1
ATOM 797 C C . LYS A 1 98 ? 9.68 38.25 -5.105 1 86.75 98 LYS A C 1
ATOM 799 O O . LYS A 1 98 ? 10.203 37.25 -5.598 1 86.75 98 LYS A O 1
ATOM 804 N N . ASN A 1 99 ? 8.492 38.594 -5.398 1 81.44 99 ASN A N 1
ATOM 805 C CA . ASN A 1 99 ? 7.734 38.125 -6.551 1 81.44 99 ASN A CA 1
ATOM 806 C C . ASN A 1 99 ? 7.203 36.719 -6.328 1 81.44 99 ASN A C 1
ATOM 808 O O . ASN A 1 99 ? 6.922 36 -7.285 1 81.44 99 ASN A O 1
ATOM 812 N N . HIS A 1 100 ? 7.27 36.312 -5.027 1 86.38 100 HIS A N 1
ATOM 813 C CA . HIS A 1 100 ? 6.711 35 -4.691 1 86.38 100 HIS A CA 1
ATOM 814 C C . HIS A 1 100 ? 5.43 35.156 -3.883 1 86.38 100 HIS A C 1
ATOM 816 O O . HIS A 1 100 ? 5.168 36.219 -3.303 1 86.38 100 HIS A O 1
ATOM 822 N N . GLN A 1 101 ? 4.738 34.125 -3.971 1 87.44 101 GLN A N 1
ATOM 823 C CA . GLN A 1 101 ? 3.488 34.125 -3.217 1 87.44 101 GLN A CA 1
ATOM 824 C C . GLN A 1 101 ? 3.529 33.094 -2.084 1 87.44 101 GLN A C 1
ATOM 826 O O . GLN A 1 101 ? 2.779 33.219 -1.111 1 87.44 101 GLN A O 1
ATOM 831 N N . ILE A 1 102 ? 4.375 32.062 -2.203 1 91.06 102 ILE A N 1
ATOM 832 C CA . ILE A 1 102 ? 4.457 31.016 -1.199 1 91.06 102 ILE A CA 1
ATOM 833 C C . ILE A 1 102 ? 5.438 31.422 -0.103 1 91.06 102 ILE A C 1
ATOM 835 O O . ILE A 1 102 ? 6.621 31.641 -0.374 1 91.06 102 ILE A O 1
ATOM 839 N N . PRO A 1 103 ? 4.973 31.562 1.033 1 91.94 103 PRO A N 1
ATOM 840 C CA . PRO A 1 103 ? 5.852 32 2.115 1 91.94 103 PRO A CA 1
ATOM 841 C C . PRO A 1 103 ? 6.906 30.969 2.494 1 91.94 103 PRO A C 1
ATOM 843 O O . PRO A 1 103 ? 6.762 29.797 2.164 1 91.94 103 PRO A O 1
ATOM 846 N N . ARG A 1 104 ? 7.914 31.375 3.174 1 89.69 104 ARG A N 1
ATOM 847 C CA . ARG A 1 104 ? 9.031 30.531 3.607 1 89.69 104 ARG A CA 1
ATOM 848 C C . ARG A 1 104 ? 8.555 29.453 4.562 1 89.69 104 ARG A C 1
ATOM 850 O O . ARG A 1 104 ? 9.023 28.312 4.496 1 89.69 104 ARG A O 1
ATOM 857 N N . ILE A 1 105 ? 7.605 29.797 5.371 1 90.5 105 ILE A N 1
ATOM 858 C CA . ILE A 1 105 ? 7.129 28.875 6.395 1 90.5 105 ILE A CA 1
ATOM 859 C C . ILE A 1 105 ? 6.457 27.672 5.734 1 90.5 105 ILE A C 1
ATOM 861 O O . ILE A 1 105 ? 6.574 26.547 6.215 1 90.5 105 ILE A O 1
ATOM 865 N N . ILE A 1 106 ? 5.809 27.875 4.68 1 92.44 106 ILE A N 1
ATOM 866 C CA . ILE A 1 106 ? 5.148 26.797 3.943 1 92.44 106 ILE A CA 1
ATOM 867 C C . ILE A 1 106 ? 6.199 25.906 3.279 1 92.44 106 ILE A C 1
ATOM 869 O O . ILE A 1 106 ? 6.094 24.688 3.314 1 92.44 106 ILE A O 1
ATOM 873 N N . ASN A 1 107 ? 7.18 26.531 2.691 1 91.5 107 ASN A N 1
ATOM 874 C CA . ASN A 1 107 ? 8.258 25.781 2.059 1 91.5 107 ASN A CA 1
ATOM 875 C C . ASN A 1 107 ? 8.969 24.875 3.057 1 91.5 107 ASN A C 1
ATOM 877 O O . ASN A 1 107 ? 9.297 23.734 2.738 1 91.5 107 ASN A O 1
ATOM 881 N N . GLN A 1 108 ? 9.125 25.438 4.184 1 90.44 108 GLN A N 1
ATOM 882 C CA . GLN A 1 108 ? 9.758 24.641 5.234 1 90.44 108 GLN A CA 1
ATOM 883 C C . GLN A 1 108 ? 8.883 23.469 5.641 1 90.44 108 GLN A C 1
ATOM 885 O O . GLN A 1 108 ? 9.383 22.359 5.832 1 90.44 108 GLN A O 1
ATOM 890 N N . LYS A 1 109 ? 7.668 23.766 5.723 1 92.25 109 LYS A N 1
ATOM 891 C CA . LYS A 1 109 ? 6.75 22.703 6.117 1 92.25 109 LYS A CA 1
ATOM 892 C C . LYS A 1 109 ? 6.645 21.625 5.035 1 92.25 109 LYS A C 1
ATOM 894 O O . LYS A 1 109 ? 6.5 20.438 5.34 1 92.25 109 LYS A O 1
ATOM 899 N N . ILE A 1 110 ? 6.66 22.016 3.785 1 92.94 110 ILE A N 1
ATOM 900 C CA . ILE A 1 110 ? 6.684 21.062 2.688 1 92.94 110 ILE A CA 1
ATOM 901 C C . ILE A 1 110 ? 7.879 20.125 2.842 1 92.94 110 ILE A C 1
ATOM 903 O O . ILE A 1 110 ? 7.738 18.906 2.74 1 92.94 110 ILE A O 1
ATOM 907 N N . ALA A 1 111 ? 9.008 20.719 3.115 1 90.62 111 ALA A N 1
ATOM 908 C CA . ALA A 1 111 ? 10.234 19.938 3.279 1 90.62 111 ALA A CA 1
ATOM 909 C C . ALA A 1 111 ? 10.094 18.922 4.414 1 90.62 111 ALA A C 1
ATOM 911 O O . ALA A 1 111 ? 10.516 17.766 4.285 1 90.62 111 ALA A O 1
ATOM 912 N N . GLN A 1 112 ? 9.469 19.391 5.43 1 89 112 GLN A N 1
ATOM 913 C CA . GLN A 1 112 ? 9.258 18.516 6.578 1 89 112 GLN A CA 1
ATOM 914 C C . GLN A 1 112 ? 8.312 17.375 6.23 1 89 112 GLN A C 1
ATOM 916 O O . GLN A 1 112 ? 8.555 16.219 6.617 1 89 112 GLN A O 1
ATOM 921 N N . LYS A 1 113 ? 7.293 17.688 5.523 1 91.38 113 LYS A N 1
ATOM 922 C CA . LYS A 1 113 ? 6.281 16.688 5.191 1 91.38 113 LYS A CA 1
ATOM 923 C C . LYS A 1 113 ? 6.801 15.703 4.148 1 91.38 113 LYS A C 1
ATOM 925 O O . LYS A 1 113 ? 6.34 14.562 4.078 1 91.38 113 LYS A O 1
ATOM 930 N N . LEU A 1 114 ? 7.734 16.109 3.328 1 91.12 114 LEU A N 1
ATOM 931 C CA . LEU A 1 114 ? 8.312 15.25 2.305 1 91.12 114 LEU A CA 1
ATOM 932 C C . LEU A 1 114 ? 9.094 14.102 2.936 1 91.12 114 LEU A C 1
ATOM 934 O O . LEU A 1 114 ? 9.344 13.086 2.283 1 91.12 114 LEU A O 1
ATOM 938 N N . ILE A 1 115 ? 9.438 14.281 4.203 1 89.12 115 ILE A N 1
ATOM 939 C CA . ILE A 1 115 ? 10.148 13.234 4.934 1 89.12 115 ILE A CA 1
ATOM 940 C C . ILE A 1 115 ? 9.18 12.125 5.32 1 89.12 115 ILE A C 1
ATOM 942 O O . ILE A 1 115 ? 9.586 10.969 5.492 1 89.12 115 ILE A O 1
ATOM 946 N N . GLU A 1 116 ? 7.93 12.508 5.438 1 86.75 116 GLU A N 1
ATOM 947 C CA . GLU A 1 116 ? 6.91 11.531 5.812 1 86.75 116 GLU A CA 1
ATOM 948 C C . GLU A 1 116 ? 6.539 10.641 4.633 1 86.75 116 GLU A C 1
ATOM 950 O O . GLU A 1 116 ? 6.914 10.922 3.492 1 86.75 116 GLU A O 1
ATOM 955 N N . LYS A 1 117 ? 5.871 9.578 4.914 1 85.69 117 LYS A N 1
ATOM 956 C CA . LYS A 1 117 ? 5.547 8.609 3.875 1 85.69 117 LYS A CA 1
ATOM 957 C C . LYS A 1 117 ? 4.156 8.859 3.303 1 85.69 117 LYS A C 1
ATOM 959 O O . LYS A 1 117 ? 3.334 7.941 3.234 1 85.69 117 LYS A O 1
ATOM 964 N N . ILE A 1 118 ? 3.904 10.078 2.994 1 87.38 118 ILE A N 1
ATOM 965 C CA . ILE A 1 118 ? 2.611 10.438 2.42 1 87.38 118 ILE A CA 1
ATOM 966 C C . ILE A 1 118 ? 2.803 10.938 0.991 1 87.38 118 ILE A C 1
ATOM 968 O O . ILE A 1 118 ? 3.916 11.281 0.591 1 87.38 118 ILE A O 1
ATOM 972 N N . SER A 1 119 ? 1.765 10.891 0.26 1 89 119 SER A N 1
ATOM 973 C CA . SER A 1 119 ? 1.856 11.305 -1.138 1 89 119 SER A CA 1
ATOM 974 C C . SER A 1 119 ? 2.02 12.812 -1.26 1 89 119 SER A C 1
ATOM 976 O O . SER A 1 119 ? 1.677 13.555 -0.338 1 89 119 SER A O 1
ATOM 978 N N . MET A 1 120 ? 2.529 13.219 -2.416 1 91.19 120 MET A N 1
ATOM 979 C CA . MET A 1 120 ? 2.691 14.648 -2.678 1 91.19 120 MET A CA 1
ATOM 980 C C . MET A 1 120 ? 1.337 15.344 -2.764 1 91.19 120 MET A C 1
ATOM 982 O O . MET A 1 120 ? 1.194 16.484 -2.33 1 91.19 120 MET A O 1
ATOM 986 N N . THR A 1 121 ? 0.404 14.609 -3.281 1 90.69 121 THR A N 1
ATOM 987 C CA . THR A 1 121 ? -0.946 15.156 -3.361 1 90.69 121 THR A CA 1
ATOM 988 C C . THR A 1 121 ? -1.525 15.375 -1.967 1 90.69 121 THR A C 1
ATOM 990 O O . THR A 1 121 ? -2.207 16.375 -1.721 1 90.69 121 THR A O 1
ATOM 993 N N . ASP A 1 122 ? -1.26 14.484 -1.06 1 89.25 122 ASP A N 1
ATOM 994 C CA . ASP A 1 122 ? -1.723 14.625 0.318 1 89.25 122 ASP A CA 1
ATOM 995 C C . ASP A 1 122 ? -1.05 15.812 1.007 1 89.25 122 ASP A C 1
ATOM 997 O O . ASP A 1 122 ? -1.693 16.547 1.761 1 89.25 122 ASP A O 1
ATOM 1001 N N . ILE A 1 123 ? 0.193 15.969 0.765 1 91.56 123 ILE A N 1
ATOM 1002 C CA . ILE A 1 123 ? 0.92 17.109 1.322 1 91.56 123 ILE A CA 1
ATOM 1003 C C . ILE A 1 123 ? 0.296 18.406 0.831 1 91.56 123 ILE A C 1
ATOM 1005 O O . ILE A 1 123 ? 0.049 19.312 1.621 1 91.56 123 ILE A O 1
ATOM 1009 N N . ALA A 1 124 ? 0.099 18.406 -0.48 1 93.81 124 ALA A N 1
ATOM 1010 C CA . ALA A 1 124 ? -0.529 19.594 -1.082 1 93.81 124 ALA A CA 1
ATOM 1011 C C . ALA A 1 124 ? -1.885 19.875 -0.443 1 93.81 124 ALA A C 1
ATOM 1013 O O . ALA A 1 124 ? -2.188 21.016 -0.099 1 93.81 124 ALA A O 1
ATOM 1014 N N . HIS A 1 125 ? -2.578 18.859 -0.178 1 88.94 125 HIS A N 1
ATOM 1015 C CA . HIS A 1 125 ? -3.902 18.984 0.422 1 88.94 125 HIS A CA 1
ATOM 1016 C C . HIS A 1 125 ? -3.807 19.484 1.863 1 88.94 125 HIS A C 1
ATOM 1018 O O . HIS A 1 125 ? -4.543 20.391 2.264 1 88.94 125 HIS A O 1
ATOM 1024 N N . GLN A 1 126 ? -2.955 19.016 2.609 1 87.81 126 GLN A N 1
ATOM 1025 C CA . GLN A 1 126 ? -2.795 19.375 4.012 1 87.81 126 GLN A CA 1
ATOM 1026 C C . GLN A 1 126 ? -2.371 20.828 4.16 1 87.81 126 GLN A C 1
ATOM 1028 O O . GLN A 1 126 ? -2.758 21.5 5.117 1 87.81 126 GLN A O 1
ATOM 1033 N N . LEU A 1 127 ? -1.609 21.281 3.209 1 91.81 127 LEU A N 1
ATOM 1034 C CA . LEU A 1 127 ? -1.079 22.641 3.303 1 91.81 127 LEU A CA 1
ATOM 1035 C C . LEU A 1 127 ? -1.892 23.609 2.443 1 91.81 127 LEU A C 1
ATOM 1037 O O . LEU A 1 127 ? -1.562 24.797 2.35 1 91.81 127 LEU A O 1
ATOM 1041 N N . SER A 1 128 ? -2.922 23.078 1.784 1 89.88 128 SER A N 1
ATOM 1042 C CA . SER A 1 128 ? -3.82 23.859 0.945 1 89.88 128 SER A CA 1
ATOM 1043 C C . SER A 1 128 ? -3.057 24.594 -0.159 1 89.88 128 SER A C 1
ATOM 1045 O O . SER A 1 128 ? -3.246 25.781 -0.367 1 89.88 128 SER A O 1
ATOM 1047 N N . ILE A 1 129 ? -2.156 23.906 -0.791 1 93 129 ILE A N 1
ATOM 1048 C CA . ILE A 1 129 ? -1.408 24.406 -1.935 1 93 129 ILE A CA 1
ATOM 1049 C C . ILE A 1 129 ? -1.516 23.438 -3.1 1 93 129 ILE A C 1
ATOM 1051 O O . ILE A 1 129 ? -2.162 22.391 -2.982 1 93 129 ILE A O 1
ATOM 1055 N N . SER A 1 130 ? -0.976 23.781 -4.215 1 93 130 SER A N 1
ATOM 1056 C CA . SER A 1 130 ? -1.026 22.906 -5.383 1 93 130 SER A CA 1
ATOM 1057 C C . SER A 1 130 ? 0.056 21.844 -5.32 1 93 130 SER A C 1
ATOM 1059 O O . SER A 1 130 ? 1.108 22.047 -4.711 1 93 130 SER A O 1
ATOM 1061 N N . THR A 1 131 ? -0.215 20.75 -6.008 1 92.5 131 THR A N 1
ATOM 1062 C CA . THR A 1 131 ? 0.767 19.672 -6.078 1 92.5 131 THR A CA 1
ATOM 1063 C C . THR A 1 131 ? 2.014 20.125 -6.832 1 92.5 131 THR A C 1
ATOM 1065 O O . THR A 1 131 ? 3.127 19.703 -6.516 1 92.5 131 THR A O 1
ATOM 1068 N N . SER A 1 132 ? 1.807 21.031 -7.711 1 93.19 132 SER A N 1
ATOM 1069 C CA . SER A 1 132 ? 2.939 21.547 -8.469 1 93.19 132 SER A CA 1
ATOM 1070 C C . SER A 1 132 ? 3.92 22.297 -7.57 1 93.19 132 SER A C 1
ATOM 1072 O O . SER A 1 132 ? 5.133 22.219 -7.773 1 93.19 132 SER A O 1
ATOM 1074 N N . THR A 1 133 ? 3.365 23.016 -6.562 1 93.5 133 THR A N 1
ATOM 1075 C CA . THR A 1 133 ? 4.215 23.719 -5.605 1 93.5 133 THR A CA 1
ATOM 1076 C C . THR A 1 133 ? 5.051 22.719 -4.801 1 93.5 133 THR A C 1
ATOM 1078 O O . THR A 1 133 ? 6.234 22.969 -4.555 1 93.5 133 THR A O 1
ATOM 1081 N N . VAL A 1 134 ? 4.449 21.625 -4.461 1 94.5 134 VAL A N 1
ATOM 1082 C CA . VAL A 1 134 ? 5.152 20.594 -3.701 1 94.5 134 VAL A CA 1
ATOM 1083 C C . VAL A 1 134 ? 6.258 19.984 -4.562 1 94.5 134 VAL A C 1
ATOM 1085 O O . VAL A 1 134 ? 7.383 19.797 -4.098 1 94.5 134 VAL A O 1
ATOM 1088 N N . ILE A 1 135 ? 5.957 19.734 -5.848 1 92.69 135 ILE A N 1
ATOM 1089 C CA . ILE A 1 135 ? 6.91 19.141 -6.77 1 92.69 135 ILE A CA 1
ATOM 1090 C C . ILE A 1 135 ? 8.078 20.094 -7 1 92.69 135 ILE A C 1
ATOM 1092 O O . ILE A 1 135 ? 9.234 19.672 -7.09 1 92.69 135 ILE A O 1
ATOM 1096 N N . ARG A 1 136 ? 7.758 21.359 -7.074 1 90.88 136 ARG A N 1
ATOM 1097 C CA . ARG A 1 136 ? 8.812 22.359 -7.238 1 90.88 136 ARG A CA 1
ATOM 1098 C C . ARG A 1 136 ? 9.773 22.344 -6.055 1 90.88 136 ARG A C 1
ATOM 1100 O O . ARG A 1 136 ? 10.992 22.406 -6.238 1 90.88 136 ARG A O 1
ATOM 1107 N N . LYS A 1 137 ? 9.203 22.281 -4.895 1 91.75 137 LYS A N 1
ATOM 1108 C CA . LYS A 1 137 ? 10.047 22.219 -3.703 1 91.75 137 LYS A CA 1
ATOM 1109 C C . LYS A 1 137 ? 10.867 20.938 -3.68 1 91.75 137 LYS A C 1
ATOM 1111 O O . LYS A 1 137 ? 12.031 20.938 -3.283 1 91.75 137 LYS A O 1
ATOM 1116 N N . LEU A 1 138 ? 10.266 19.828 -4.105 1 92 138 LEU A N 1
ATOM 1117 C CA . LEU A 1 138 ? 10.992 18.578 -4.203 1 92 138 LEU A CA 1
ATOM 1118 C C . LEU A 1 138 ? 12.203 18.703 -5.121 1 92 138 LEU A C 1
ATOM 1120 O O . LEU A 1 138 ? 13.281 18.203 -4.805 1 92 138 LEU A O 1
ATOM 1124 N N . ASN A 1 139 ? 11.984 19.406 -6.203 1 90.56 139 ASN A N 1
ATOM 1125 C CA . ASN A 1 139 ? 13.023 19.562 -7.211 1 90.56 139 ASN A CA 1
ATOM 1126 C C . ASN A 1 139 ? 14.133 20.5 -6.734 1 90.56 139 ASN A C 1
ATOM 1128 O O . ASN A 1 139 ? 15.219 20.516 -7.316 1 90.56 139 ASN A O 1
ATOM 1132 N N . ASP A 1 140 ? 13.82 21.203 -5.652 1 88.12 140 ASP A N 1
ATOM 1133 C CA . ASP A 1 140 ? 14.836 22.062 -5.051 1 88.12 140 ASP A CA 1
ATOM 1134 C C . ASP A 1 140 ? 15.875 21.234 -4.297 1 88.12 140 ASP A C 1
ATOM 1136 O O . ASP A 1 140 ? 16.984 21.703 -4.027 1 88.12 140 ASP A O 1
ATOM 1140 N N . PHE A 1 141 ? 15.453 20.047 -4 1 87.06 141 PHE A N 1
ATOM 1141 C CA . PHE A 1 141 ? 16.391 19.172 -3.305 1 87.06 141 PHE A CA 1
ATOM 1142 C C . PHE A 1 141 ? 17.375 18.547 -4.285 1 87.06 141 PHE A C 1
ATOM 1144 O O . PHE A 1 141 ? 16.984 18.016 -5.32 1 87.06 141 PHE A O 1
ATOM 1151 N N . HIS A 1 142 ? 18.578 18.781 -4.059 1 83 142 HIS A N 1
ATOM 1152 C CA . HIS A 1 142 ? 19.609 18.156 -4.871 1 83 142 HIS A CA 1
ATOM 1153 C C . HIS A 1 142 ? 20.484 17.234 -4.031 1 83 142 HIS A C 1
ATOM 1155 O O . HIS A 1 142 ? 20.984 17.641 -2.977 1 83 142 HIS A O 1
ATOM 1161 N N . PHE A 1 143 ? 20.438 16.094 -4.453 1 78.75 143 PHE A N 1
ATOM 1162 C CA . PHE A 1 143 ? 21.297 15.117 -3.783 1 78.75 143 PHE A CA 1
ATOM 1163 C C . PHE A 1 143 ? 22.531 14.828 -4.605 1 78.75 143 PHE A C 1
ATOM 1165 O O . PHE A 1 143 ? 22.438 14.359 -5.746 1 78.75 143 PHE A O 1
ATOM 1172 N N . LYS A 1 144 ? 23.594 15.523 -4.23 1 77.62 144 LYS A N 1
ATOM 1173 C CA . LYS A 1 144 ? 24.844 15.227 -4.918 1 77.62 144 LYS A CA 1
ATOM 1174 C C . LYS A 1 144 ? 25.469 13.93 -4.387 1 77.62 144 LYS A C 1
ATOM 1176 O O . LYS A 1 144 ? 25.547 13.734 -3.172 1 77.62 144 LYS A O 1
ATOM 1181 N N . HIS A 1 145 ? 25.688 13.008 -5.316 1 81.62 145 HIS A N 1
ATOM 1182 C CA . HIS A 1 145 ? 26.359 11.773 -4.926 1 81.62 145 HIS A CA 1
ATOM 1183 C C . HIS A 1 145 ? 27.812 12.047 -4.508 1 81.62 145 HIS A C 1
ATOM 1185 O O . HIS A 1 145 ? 28.531 12.773 -5.195 1 81.62 145 HIS A O 1
ATOM 1191 N N . ASP A 1 146 ? 28.062 11.742 -3.307 1 84.75 146 ASP A N 1
ATOM 1192 C CA . ASP A 1 146 ? 29.453 11.789 -2.867 1 84.75 146 ASP A CA 1
ATOM 1193 C C . ASP A 1 146 ? 30.219 10.547 -3.32 1 84.75 146 ASP A C 1
ATOM 1195 O O . ASP A 1 146 ? 30.078 9.477 -2.727 1 84.75 146 ASP A O 1
ATOM 1199 N N . PHE A 1 147 ? 31.078 10.766 -4.344 1 93 147 PHE A N 1
ATOM 1200 C CA . PHE A 1 147 ? 31.797 9.625 -4.906 1 93 147 PHE A CA 1
ATOM 1201 C C . PHE A 1 147 ? 33.125 9.422 -4.199 1 93 147 PHE A C 1
ATOM 1203 O O . PHE A 1 147 ? 33.969 8.656 -4.664 1 93 147 PHE A O 1
ATOM 1210 N N . SER A 1 148 ? 33.281 10.078 -3.086 1 91.94 148 SER A N 1
ATOM 1211 C CA . SER A 1 148 ? 34.562 10.023 -2.402 1 91.94 148 SER A CA 1
ATOM 1212 C C . SER A 1 148 ? 34.562 9 -1.274 1 91.94 148 SER A C 1
ATOM 1214 O O . SER A 1 148 ? 35.594 8.711 -0.671 1 91.94 148 SER A O 1
ATOM 1216 N N . CYS A 1 149 ? 33.344 8.484 -1.079 1 93.81 149 CYS A N 1
ATOM 1217 C CA . CYS A 1 149 ? 33.312 7.531 0.025 1 93.81 149 CYS A CA 1
ATOM 1218 C C . CYS A 1 149 ? 32.25 6.473 -0.196 1 93.81 149 CYS A C 1
ATOM 1220 O O . CYS A 1 149 ? 31.203 6.75 -0.789 1 93.81 149 CYS A O 1
ATOM 1222 N N . LEU A 1 150 ? 32.562 5.258 0.296 1 96.31 150 LEU A N 1
ATOM 1223 C CA . LEU A 1 150 ? 31.641 4.121 0.344 1 96.31 150 LEU A CA 1
ATOM 1224 C C . LEU A 1 150 ? 31.719 3.418 1.695 1 96.31 150 LEU A C 1
ATOM 1226 O O . LEU A 1 150 ? 32.75 3.434 2.35 1 96.31 150 LEU A O 1
ATOM 1230 N N . PRO A 1 151 ? 30.625 2.939 2.145 1 96.62 151 PRO A N 1
ATOM 1231 C CA . PRO A 1 151 ? 30.656 2.229 3.424 1 96.62 151 PRO A CA 1
ATOM 1232 C C . PRO A 1 151 ? 31.406 0.902 3.336 1 96.62 151 PRO A C 1
ATOM 1234 O O . PRO A 1 151 ? 31.562 0.346 2.244 1 96.62 151 PRO A O 1
ATOM 1237 N N . GLU A 1 152 ? 31.797 0.384 4.469 1 97.31 152 GLU A N 1
ATOM 1238 C CA . GLU A 1 152 ? 32.5 -0.894 4.535 1 97.31 152 GLU A CA 1
ATOM 1239 C C . GLU A 1 152 ? 31.562 -2.057 4.227 1 97.31 152 GLU A C 1
ATOM 1241 O O . GLU A 1 152 ? 31.984 -3.078 3.686 1 97.31 152 GLU A O 1
ATOM 1246 N N . ILE A 1 153 ? 30.344 -1.858 4.605 1 98 153 ILE A N 1
ATOM 1247 C CA . ILE A 1 153 ? 29.344 -2.898 4.387 1 98 153 ILE A CA 1
ATOM 1248 C C . ILE A 1 153 ? 28.172 -2.328 3.594 1 98 153 ILE A C 1
ATOM 1250 O O . ILE A 1 153 ? 27.547 -1.35 4.012 1 98 153 ILE A O 1
ATOM 1254 N N . MET A 1 154 ? 27.938 -2.967 2.484 1 97.5 154 MET A N 1
ATOM 1255 C CA . MET A 1 154 ? 26.891 -2.498 1.575 1 97.5 154 MET A CA 1
ATOM 1256 C C . MET A 1 154 ? 25.891 -3.609 1.272 1 97.5 154 MET A C 1
ATOM 1258 O O . MET A 1 154 ? 26.266 -4.781 1.211 1 97.5 154 MET A O 1
ATOM 1262 N N . SER A 1 155 ? 24.609 -3.242 1.091 1 98.12 155 SER A N 1
ATOM 1263 C CA . SER A 1 155 ? 23.562 -4.195 0.732 1 98.12 155 SER A CA 1
ATOM 1264 C C . SER A 1 155 ? 23 -3.893 -0.647 1 98.12 155 SER A C 1
ATOM 1266 O O . SER A 1 155 ? 22.719 -2.734 -0.972 1 98.12 155 SER A O 1
ATOM 1268 N N . TRP A 1 156 ? 22.859 -4.949 -1.441 1 97.88 156 TRP A N 1
ATOM 1269 C CA . TRP A 1 156 ? 22.312 -4.824 -2.791 1 97.88 156 TRP A CA 1
ATOM 1270 C C . TRP A 1 156 ? 20.953 -5.504 -2.9 1 97.88 156 TRP A C 1
ATOM 1272 O O . TRP A 1 156 ? 20.734 -6.574 -2.32 1 97.88 156 TRP A O 1
ATOM 1282 N N . ASP A 1 157 ? 20.062 -4.887 -3.533 1 96.19 157 ASP A N 1
ATOM 1283 C CA . ASP A 1 157 ? 18.781 -5.492 -3.852 1 96.19 157 ASP A CA 1
ATOM 1284 C C . ASP A 1 157 ? 18.109 -4.789 -5.039 1 96.19 157 ASP A C 1
ATOM 1286 O O . ASP A 1 157 ? 18.719 -3.922 -5.668 1 96.19 157 ASP A O 1
ATOM 1290 N N . GLU A 1 158 ? 17.047 -5.32 -5.43 1 94.75 158 GLU A N 1
ATOM 1291 C CA . GLU A 1 158 ? 16.25 -4.719 -6.5 1 94.75 158 GLU A CA 1
ATOM 1292 C C . GLU A 1 158 ? 14.789 -4.578 -6.098 1 94.75 158 GLU A C 1
ATOM 1294 O O . GLU A 1 158 ? 14.328 -5.266 -5.188 1 94.75 158 GLU A O 1
ATOM 1299 N N . TYR A 1 159 ? 14.172 -3.658 -6.602 1 91.81 159 TYR A N 1
ATOM 1300 C CA . TYR A 1 159 ? 12.734 -3.502 -6.398 1 91.81 159 TYR A CA 1
ATOM 1301 C C . TYR A 1 159 ? 12.047 -3.057 -7.684 1 91.81 159 TYR A C 1
ATOM 1303 O O . TYR A 1 159 ? 12.695 -2.516 -8.586 1 91.81 159 TYR A O 1
ATOM 1311 N N . ALA A 1 160 ? 10.805 -3.322 -7.766 1 90.69 160 ALA A N 1
ATOM 1312 C CA . ALA A 1 160 ? 10.031 -2.955 -8.953 1 90.69 160 ALA A CA 1
ATOM 1313 C C . ALA A 1 160 ? 9.648 -1.48 -8.914 1 90.69 160 ALA A C 1
ATOM 1315 O O . ALA A 1 160 ? 9.031 -1.015 -7.953 1 90.69 160 ALA A O 1
ATOM 1316 N N . PHE A 1 161 ? 10.023 -0.733 -9.914 1 88 161 PHE A N 1
ATOM 1317 C CA . PHE A 1 161 ? 9.594 0.653 -10.047 1 88 161 PHE A CA 1
ATOM 1318 C C . PHE A 1 161 ? 8.227 0.732 -10.727 1 88 161 PHE A C 1
ATOM 1320 O O . PHE A 1 161 ? 7.254 1.185 -10.117 1 88 161 PHE A O 1
ATOM 1327 N N . THR A 1 162 ? 8.188 0.33 -11.984 1 83.44 162 THR A N 1
ATOM 1328 C CA . THR A 1 162 ? 6.938 0.16 -12.719 1 83.44 162 THR A CA 1
ATOM 1329 C C . THR A 1 162 ? 6.781 -1.282 -13.195 1 83.44 162 THR A C 1
ATOM 1331 O O . THR A 1 162 ? 7.695 -2.094 -13.039 1 83.44 162 THR A O 1
ATOM 1334 N N . LYS A 1 163 ? 5.613 -1.543 -13.641 1 77.19 163 LYS A N 1
ATOM 1335 C CA . LYS A 1 163 ? 5.367 -2.902 -14.117 1 77.19 163 LYS A CA 1
ATOM 1336 C C . LYS A 1 163 ? 6.43 -3.344 -15.109 1 77.19 163 LYS A C 1
ATOM 1338 O O . LYS A 1 163 ? 6.648 -2.68 -16.125 1 77.19 163 LYS A O 1
ATOM 1343 N N . GLY A 1 164 ? 7.164 -4.289 -14.711 1 76.19 164 GLY A N 1
ATOM 1344 C CA . GLY A 1 164 ? 8.133 -4.879 -15.625 1 76.19 164 GLY A CA 1
ATOM 1345 C C . GLY A 1 164 ? 9.5 -4.23 -15.539 1 76.19 164 GLY A C 1
ATOM 1346 O O . GLY A 1 164 ? 10.461 -4.715 -16.156 1 76.19 164 GLY A O 1
ATOM 1347 N N . LYS A 1 165 ? 9.57 -3.17 -14.836 1 86.94 165 LYS A N 1
ATOM 1348 C CA . LYS A 1 165 ? 10.852 -2.486 -14.719 1 86.94 165 LYS A CA 1
ATOM 1349 C C . LYS A 1 165 ? 11.391 -2.568 -13.289 1 86.94 165 LYS A C 1
ATOM 1351 O O . LYS A 1 165 ? 10.719 -2.162 -12.344 1 86.94 165 LYS A O 1
ATOM 1356 N N . MET A 1 166 ? 12.602 -3.117 -13.234 1 92.19 166 MET A N 1
ATOM 1357 C CA . MET A 1 166 ? 13.25 -3.254 -11.93 1 92.19 166 MET A CA 1
ATOM 1358 C C . MET A 1 166 ? 14.312 -2.176 -11.734 1 92.19 166 MET A C 1
ATOM 1360 O O . MET A 1 166 ? 14.906 -1.705 -12.711 1 92.19 166 MET A O 1
ATOM 1364 N N . SER A 1 167 ? 14.477 -1.732 -10.516 1 95.19 167 SER A N 1
ATOM 1365 C CA . SER A 1 167 ? 15.508 -0.769 -10.141 1 95.19 167 SER A CA 1
ATOM 1366 C C . SER A 1 167 ? 16.484 -1.369 -9.141 1 95.19 167 SER A C 1
ATOM 1368 O O . SER A 1 167 ? 16.125 -2.234 -8.344 1 95.19 167 SER A O 1
ATOM 1370 N N . PHE A 1 168 ? 17.734 -0.97 -9.258 1 96.81 168 PHE A N 1
ATOM 1371 C CA . PHE A 1 168 ? 18.797 -1.407 -8.352 1 96.81 168 PHE A CA 1
ATOM 1372 C C . PHE A 1 168 ? 18.922 -0.451 -7.176 1 96.81 168 PHE A C 1
ATOM 1374 O O . PHE A 1 168 ? 18.812 0.766 -7.34 1 96.81 168 PHE A O 1
ATOM 1381 N N . ILE A 1 169 ? 19.141 -0.958 -6.012 1 97.44 169 ILE A N 1
ATOM 1382 C CA . ILE A 1 169 ? 19.312 -0.136 -4.82 1 97.44 169 ILE A CA 1
ATOM 1383 C C . ILE A 1 169 ? 20.5 -0.65 -4.012 1 97.44 169 ILE A C 1
ATOM 1385 O O . ILE A 1 169 ? 20.688 -1.862 -3.875 1 97.44 169 ILE A O 1
ATOM 1389 N N . ALA A 1 170 ? 21.328 0.187 -3.586 1 97.62 170 ALA A N 1
ATOM 1390 C CA . ALA A 1 170 ? 22.406 -0.08 -2.65 1 97.62 170 ALA A CA 1
ATOM 1391 C C . ALA A 1 170 ? 22.25 0.741 -1.374 1 97.62 170 ALA A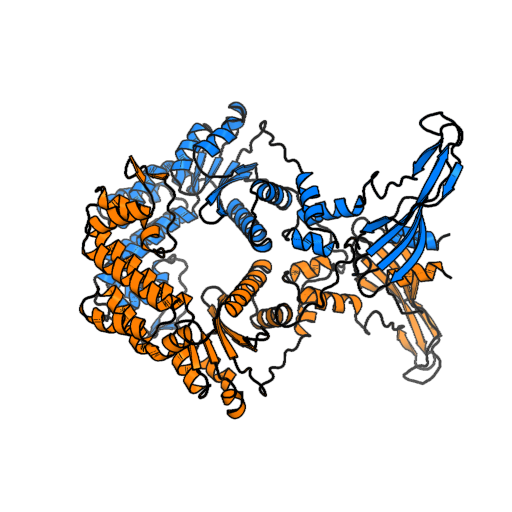 C 1
ATOM 1393 O O . ALA A 1 170 ? 21.906 1.923 -1.428 1 97.62 170 ALA A O 1
ATOM 1394 N N . GLN A 1 171 ? 22.484 0.159 -0.297 1 97.62 171 GLN A N 1
ATOM 1395 C CA . GLN A 1 171 ? 22.266 0.802 0.994 1 97.62 171 GLN A CA 1
ATOM 1396 C C . GLN A 1 171 ? 23.422 0.531 1.947 1 97.62 171 GLN A C 1
ATOM 1398 O O . GLN A 1 171 ? 24.031 -0.546 1.913 1 97.62 171 GLN A O 1
ATOM 1403 N N . ASP A 1 172 ? 23.75 1.512 2.709 1 97.12 172 ASP A N 1
ATOM 1404 C CA . ASP A 1 172 ? 24.719 1.327 3.791 1 97.12 172 ASP A CA 1
ATOM 1405 C C . ASP A 1 172 ? 24.141 0.427 4.887 1 97.12 172 ASP A C 1
ATOM 1407 O O . ASP A 1 172 ? 23.078 0.712 5.441 1 97.12 172 ASP A O 1
ATOM 1411 N N . PHE A 1 173 ? 24.828 -0.573 5.176 1 96.44 173 PHE A N 1
ATOM 1412 C CA . PHE A 1 173 ? 24.328 -1.574 6.113 1 96.44 173 PHE A CA 1
ATOM 1413 C C . PHE A 1 173 ? 24.219 -0.994 7.516 1 96.44 173 PHE A C 1
ATOM 1415 O O . PHE A 1 173 ? 23.25 -1.257 8.227 1 96.44 173 PHE A O 1
ATOM 1422 N N . ASN A 1 174 ? 25.094 -0.226 7.914 1 93.88 174 ASN A N 1
ATOM 1423 C CA . ASN A 1 174 ? 25.172 0.247 9.289 1 93.88 174 ASN A CA 1
ATOM 1424 C C . ASN A 1 174 ? 24.266 1.443 9.531 1 93.88 174 ASN A C 1
ATOM 1426 O O . ASN A 1 174 ? 23.406 1.409 10.414 1 93.88 174 ASN A O 1
ATOM 1430 N N . ASN A 1 175 ? 24.344 2.426 8.695 1 92.62 175 ASN A N 1
ATOM 1431 C CA . ASN A 1 175 ? 23.594 3.654 8.922 1 92.62 175 ASN A CA 1
ATOM 1432 C C . ASN A 1 175 ? 22.234 3.617 8.219 1 92.62 175 ASN A C 1
ATOM 1434 O O . ASN A 1 175 ? 21.406 4.508 8.406 1 92.62 175 ASN A O 1
ATOM 1438 N N . LEU A 1 176 ? 21.969 2.695 7.305 1 93.19 176 LEU A N 1
ATOM 1439 C CA . LEU A 1 176 ? 20.703 2.436 6.645 1 93.19 176 LEU A CA 1
ATOM 1440 C C . LEU A 1 176 ? 20.406 3.496 5.586 1 93.19 176 LEU A C 1
ATOM 1442 O O . LEU A 1 176 ? 19.312 3.535 5.023 1 93.19 176 LEU A O 1
ATOM 1446 N N . ASN A 1 177 ? 21.438 4.305 5.324 1 93.75 177 ASN A N 1
ATOM 1447 C CA . ASN A 1 177 ? 21.266 5.301 4.273 1 93.75 177 ASN A CA 1
ATOM 1448 C C . ASN A 1 177 ? 21.344 4.672 2.887 1 93.75 177 ASN A C 1
ATOM 1450 O O . ASN A 1 177 ? 22.188 3.816 2.637 1 93.75 177 ASN A O 1
ATOM 1454 N N . ILE A 1 178 ? 20.469 5.062 2.109 1 95.56 178 ILE A N 1
ATOM 1455 C CA . ILE A 1 178 ? 20.516 4.637 0.714 1 95.56 178 ILE A CA 1
ATOM 1456 C C . ILE A 1 178 ? 21.719 5.289 0.02 1 95.56 178 ILE A C 1
ATOM 1458 O O . ILE A 1 178 ? 21.875 6.508 0.075 1 95.56 178 ILE A O 1
ATOM 1462 N N . ILE A 1 179 ? 22.531 4.504 -0.561 1 95.81 179 ILE A N 1
ATOM 1463 C CA . ILE A 1 179 ? 23.703 5 -1.275 1 95.81 179 ILE A CA 1
ATOM 1464 C C . ILE A 1 179 ? 23.297 5.445 -2.68 1 95.81 179 ILE A C 1
ATOM 1466 O O . ILE A 1 179 ? 23.672 6.535 -3.121 1 95.81 179 ILE A O 1
ATOM 1470 N N . THR A 1 180 ? 22.516 4.559 -3.344 1 94.81 180 THR A N 1
ATOM 1471 C CA . THR A 1 180 ? 22.094 4.91 -4.691 1 94.81 180 THR A CA 1
ATOM 1472 C C . THR A 1 180 ? 20.891 4.082 -5.109 1 94.81 180 THR A C 1
ATOM 1474 O O . THR A 1 180 ? 20.641 3.01 -4.559 1 94.81 180 THR A O 1
ATOM 1477 N N . VAL A 1 181 ? 20.156 4.664 -5.957 1 95.38 181 VAL A N 1
ATOM 1478 C CA . VAL A 1 181 ? 19.047 4.016 -6.668 1 95.38 181 VAL A CA 1
ATOM 1479 C C . VAL A 1 181 ? 19.203 4.25 -8.172 1 95.38 181 VAL A C 1
ATOM 1481 O O . VAL A 1 181 ? 19.359 5.391 -8.617 1 95.38 181 VAL A O 1
ATOM 1484 N N . LEU A 1 182 ? 19.219 3.139 -8.844 1 96.12 182 LEU A N 1
ATOM 1485 C CA . LEU A 1 182 ? 19.453 3.256 -10.281 1 96.12 182 LEU A CA 1
ATOM 1486 C C . LEU A 1 182 ? 18.219 2.832 -11.07 1 96.12 182 LEU A C 1
ATOM 1488 O O . LEU A 1 182 ? 17.484 1.932 -10.648 1 96.12 182 LEU A O 1
ATOM 1492 N N . GLU A 1 183 ? 18.031 3.551 -12.195 1 93.31 183 GLU A N 1
ATOM 1493 C CA . GLU A 1 183 ? 16.922 3.191 -13.078 1 93.31 183 GLU A CA 1
ATOM 1494 C C . GLU A 1 183 ? 17.25 1.965 -13.922 1 93.31 183 GLU A C 1
ATOM 1496 O O . GLU A 1 183 ? 17.609 2.09 -15.094 1 93.31 183 GLU A O 1
ATOM 1501 N N . GLY A 1 184 ? 17.141 0.89 -13.438 1 93.19 184 GLY A N 1
ATOM 1502 C CA . GLY A 1 184 ? 17.5 -0.377 -14.047 1 93.19 184 GLY A CA 1
ATOM 1503 C C . GLY A 1 184 ? 18.406 -1.225 -13.172 1 93.19 184 GLY A C 1
ATOM 1504 O O . GLY A 1 184 ? 19.016 -0.718 -12.234 1 93.19 184 GLY A O 1
ATOM 1505 N N . ARG A 1 185 ? 18.5 -2.467 -13.547 1 92.12 185 ARG A N 1
ATOM 1506 C CA . ARG A 1 185 ? 19.297 -3.377 -12.719 1 92.12 185 ARG A CA 1
ATOM 1507 C C . ARG A 1 185 ? 20.328 -4.121 -13.562 1 92.12 185 ARG A C 1
ATOM 1509 O O . ARG A 1 185 ? 20.859 -5.141 -13.133 1 92.12 185 ARG A O 1
ATOM 1516 N N . THR A 1 186 ? 20.531 -3.6 -14.789 1 92.62 186 THR A N 1
ATOM 1517 C CA . THR A 1 186 ? 21.484 -4.277 -15.664 1 92.62 186 THR A CA 1
ATOM 1518 C C . THR A 1 186 ? 22.922 -4.055 -15.188 1 92.62 186 THR A C 1
ATOM 1520 O O . THR A 1 186 ? 23.203 -3.08 -14.492 1 92.62 186 THR A O 1
ATOM 1523 N N . GLN A 1 187 ? 23.812 -4.992 -15.625 1 94.75 187 GLN A N 1
ATOM 1524 C CA . GLN A 1 187 ? 25.219 -4.906 -15.234 1 94.75 187 GLN A CA 1
ATOM 1525 C C . GLN A 1 187 ? 25.844 -3.602 -15.719 1 94.75 187 GLN A C 1
ATOM 1527 O O . GLN A 1 187 ? 26.625 -2.977 -15 1 94.75 187 GLN A O 1
ATOM 1532 N N . ALA A 1 188 ? 25.422 -3.197 -16.844 1 95.12 188 ALA A N 1
ATOM 1533 C CA . ALA A 1 188 ? 25.984 -1.981 -17.422 1 95.12 188 ALA A CA 1
ATOM 1534 C C . ALA A 1 188 ? 25.625 -0.759 -16.578 1 95.12 188 ALA A C 1
ATOM 1536 O O . ALA A 1 188 ? 26.5 0.055 -16.25 1 95.12 188 ALA A O 1
ATOM 1537 N N . ILE A 1 189 ? 24.438 -0.646 -16.172 1 95.81 189 ILE A N 1
ATOM 1538 C CA . ILE A 1 189 ? 23.953 0.5 -15.406 1 95.81 189 ILE A CA 1
ATOM 1539 C C . ILE A 1 189 ? 24.641 0.55 -14.047 1 95.81 189 ILE A C 1
ATOM 1541 O O . ILE A 1 189 ? 25.125 1.606 -13.625 1 95.81 189 ILE A O 1
ATOM 1545 N N . ILE A 1 190 ? 24.766 -0.561 -13.406 1 97 190 ILE A N 1
ATOM 1546 C CA . ILE A 1 190 ? 25.359 -0.648 -12.078 1 97 190 ILE A CA 1
ATOM 1547 C C . ILE A 1 190 ? 26.859 -0.372 -12.172 1 97 190 ILE A C 1
ATOM 1549 O O . ILE A 1 190 ? 27.406 0.4 -11.375 1 97 190 ILE A O 1
ATOM 1553 N N . ARG A 1 191 ? 27.469 -1.016 -13.164 1 97.06 191 ARG A N 1
ATOM 1554 C CA . ARG A 1 191 ? 28.906 -0.839 -13.367 1 97.06 191 ARG A CA 1
ATOM 1555 C C . ARG A 1 191 ? 29.25 0.625 -13.625 1 97.06 191 ARG A C 1
ATOM 1557 O O . ARG A 1 191 ? 30.172 1.17 -13.023 1 97.06 191 ARG A O 1
ATOM 1564 N N . ASN A 1 192 ? 28.469 1.281 -14.5 1 96.75 192 ASN A N 1
ATOM 1565 C CA . ASN A 1 192 ? 28.719 2.68 -14.844 1 96.75 192 ASN A CA 1
ATOM 1566 C C . ASN A 1 192 ? 28.625 3.582 -13.617 1 96.75 192 ASN A C 1
ATOM 1568 O O . ASN A 1 192 ? 29.375 4.547 -13.492 1 96.75 192 ASN A O 1
ATOM 1572 N N . HIS A 1 193 ? 27.766 3.291 -12.773 1 96.38 193 HIS A N 1
ATOM 1573 C CA . HIS A 1 193 ? 27.609 4.109 -11.578 1 96.38 193 HIS A CA 1
ATOM 1574 C C . HIS A 1 193 ? 28.781 3.947 -10.625 1 96.38 193 HIS A C 1
ATOM 1576 O O . HIS A 1 193 ? 29.375 4.934 -10.195 1 96.38 193 HIS A O 1
ATOM 1582 N N . PHE A 1 194 ? 29.203 2.725 -10.344 1 97.38 194 PHE A N 1
ATOM 1583 C CA . PHE A 1 194 ? 30.172 2.48 -9.297 1 97.38 194 PHE A CA 1
ATOM 1584 C C . PHE A 1 194 ? 31.594 2.75 -9.797 1 97.38 194 PHE A C 1
ATOM 1586 O O . PHE A 1 194 ? 32.5 2.938 -9 1 97.38 194 PHE A O 1
ATOM 1593 N N . LEU A 1 195 ? 31.703 2.773 -11.078 1 97 195 LEU A N 1
ATOM 1594 C CA . LEU A 1 195 ? 33 3.084 -11.633 1 97 195 LEU A CA 1
ATOM 1595 C C . LEU A 1 195 ? 33.312 4.57 -11.484 1 97 195 LEU A C 1
ATOM 1597 O O . LEU A 1 195 ? 34.469 4.988 -11.672 1 97 195 LEU A O 1
ATOM 1601 N N . LYS A 1 196 ? 32.344 5.32 -11.188 1 95.88 196 LYS A N 1
ATOM 1602 C CA . LYS A 1 196 ? 32.594 6.73 -10.891 1 95.88 196 LYS A CA 1
ATOM 1603 C C . LYS A 1 196 ? 33.375 6.898 -9.602 1 95.88 196 LYS A C 1
ATOM 1605 O O . LYS A 1 196 ? 33.969 7.949 -9.367 1 95.88 196 LYS A O 1
ATOM 1610 N N . TYR A 1 197 ? 33.312 5.887 -8.766 1 96.88 197 TYR A N 1
ATOM 1611 C CA . TYR A 1 197 ? 34.125 5.871 -7.562 1 96.88 197 TYR A CA 1
ATOM 1612 C C . TYR A 1 197 ? 35.562 5.445 -7.883 1 96.88 197 TYR A C 1
ATOM 1614 O O . TYR A 1 197 ? 35.781 4.531 -8.68 1 96.88 197 TYR A O 1
ATOM 1622 N N . ASP A 1 198 ? 36.469 6.094 -7.18 1 96.19 198 ASP A N 1
ATOM 1623 C CA . ASP A 1 198 ? 37.844 5.699 -7.359 1 96.19 198 ASP A CA 1
ATOM 1624 C C . ASP A 1 198 ? 38.094 4.297 -6.809 1 96.19 198 ASP A C 1
ATOM 1626 O O . ASP A 1 198 ? 37.375 3.834 -5.926 1 96.19 198 ASP A O 1
ATOM 1630 N N . ARG A 1 199 ? 39.125 3.678 -7.371 1 95.94 199 ARG A N 1
ATOM 1631 C CA . ARG A 1 199 ? 39.438 2.311 -6.977 1 95.94 199 ARG A CA 1
ATOM 1632 C C . ARG A 1 199 ? 39.719 2.225 -5.48 1 95.94 199 ARG A C 1
ATOM 1634 O O . ARG A 1 199 ? 39.344 1.257 -4.824 1 95.94 199 ARG A O 1
ATOM 1641 N N . ALA A 1 200 ? 40.344 3.229 -5.047 1 96.38 200 ALA A N 1
ATOM 1642 C CA . ALA A 1 200 ? 40.688 3.242 -3.625 1 96.38 200 ALA A CA 1
ATOM 1643 C C . ALA A 1 200 ? 39.438 3.254 -2.76 1 96.38 200 ALA A C 1
ATOM 1645 O O . ALA A 1 200 ? 39.375 2.607 -1.71 1 96.38 200 ALA A O 1
ATOM 1646 N N . VAL A 1 201 ? 38.469 3.971 -3.221 1 96.94 201 VAL A N 1
ATOM 1647 C CA . VAL A 1 201 ? 37.219 4.066 -2.504 1 96.94 201 VAL A CA 1
ATOM 1648 C C . VAL A 1 201 ? 36.469 2.732 -2.586 1 96.94 201 VAL A C 1
ATOM 1650 O O . VAL A 1 201 ? 35.938 2.254 -1.587 1 96.94 201 VAL A O 1
ATOM 1653 N N . ARG A 1 202 ? 36.531 2.092 -3.705 1 97.62 202 ARG A N 1
ATOM 1654 C CA . ARG A 1 202 ? 35.844 0.815 -3.908 1 97.62 202 ARG A CA 1
ATOM 1655 C C . ARG A 1 202 ? 36.5 -0.293 -3.102 1 97.62 202 ARG A C 1
ATOM 1657 O O . ARG A 1 202 ? 35.844 -1.229 -2.654 1 97.62 202 ARG A O 1
ATOM 1664 N N . CYS A 1 203 ? 37.781 -0.133 -2.822 1 97.38 203 CYS A N 1
ATOM 1665 C CA . CYS A 1 203 ? 38.5 -1.129 -2.064 1 97.38 203 CYS A CA 1
ATOM 1666 C C . CYS A 1 203 ? 38.188 -1.05 -0.58 1 97.38 203 CYS A C 1
ATOM 1668 O O . CYS A 1 203 ? 38.469 -1.973 0.18 1 97.38 203 CYS A O 1
ATOM 1670 N N . ARG A 1 204 ? 37.562 -0.021 -0.235 1 96.12 204 ARG A N 1
ATOM 1671 C CA . ARG A 1 204 ? 37.156 0.142 1.162 1 96.12 204 ARG A CA 1
ATOM 1672 C C . ARG A 1 204 ? 35.969 -0.732 1.501 1 96.12 204 ARG A C 1
ATOM 1674 O O . ARG A 1 204 ? 35.719 -1.018 2.672 1 96.12 204 ARG A O 1
ATOM 1681 N N . VAL A 1 205 ? 35.25 -1.141 0.547 1 97.88 205 VAL A N 1
ATOM 1682 C CA . VAL A 1 205 ? 34.094 -2.014 0.768 1 97.88 205 VAL A CA 1
ATOM 1683 C C . VAL A 1 205 ? 34.562 -3.422 1.108 1 97.88 205 VAL A C 1
ATOM 1685 O O . VAL A 1 205 ? 35.344 -4.031 0.344 1 97.88 205 VAL A O 1
ATOM 1688 N N . LYS A 1 206 ? 34.094 -3.93 2.238 1 97.75 206 LYS A N 1
ATOM 1689 C CA . LYS A 1 206 ? 34.594 -5.211 2.711 1 97.75 206 LYS A CA 1
ATOM 1690 C C . LYS A 1 206 ? 33.531 -6.309 2.588 1 97.75 206 LYS A C 1
ATOM 1692 O O . LYS A 1 206 ? 33.875 -7.488 2.451 1 97.75 206 LYS A O 1
ATOM 1697 N N . ILE A 1 207 ? 32.312 -5.863 2.697 1 98.12 207 ILE A N 1
ATOM 1698 C CA . ILE A 1 207 ? 31.25 -6.848 2.662 1 98.12 207 ILE A CA 1
ATOM 1699 C C . ILE A 1 207 ? 30.094 -6.324 1.812 1 98.12 207 ILE A C 1
ATOM 1701 O O . ILE A 1 207 ? 29.734 -5.148 1.904 1 98.12 207 ILE A O 1
ATOM 1705 N N . ILE A 1 208 ? 29.516 -7.129 0.993 1 98.19 208 ILE A N 1
ATOM 1706 C CA . ILE A 1 208 ? 28.297 -6.82 0.239 1 98.19 208 ILE A CA 1
ATOM 1707 C C . ILE A 1 208 ? 27.266 -7.926 0.446 1 98.19 208 ILE A C 1
ATOM 1709 O O . ILE A 1 208 ? 27.516 -9.086 0.125 1 98.19 208 ILE A O 1
ATOM 1713 N N . THR A 1 209 ? 26.188 -7.586 1.011 1 97.69 209 THR A N 1
ATOM 1714 C CA . THR A 1 209 ? 25.094 -8.547 1.167 1 97.69 209 THR A CA 1
ATOM 1715 C C . THR A 1 209 ? 24.141 -8.477 -0.022 1 97.69 209 THR A C 1
ATOM 1717 O O . THR A 1 209 ? 23.875 -7.398 -0.545 1 97.69 209 THR A O 1
ATOM 1720 N N . MET A 1 210 ? 23.672 -9.57 -0.499 1 96.88 210 MET A N 1
ATOM 1721 C CA . MET A 1 210 ? 22.766 -9.586 -1.644 1 96.88 210 MET A CA 1
ATOM 1722 C C . MET A 1 210 ? 22 -10.898 -1.71 1 96.88 210 MET A C 1
ATOM 1724 O O . MET A 1 210 ? 22.281 -11.828 -0.947 1 96.88 210 MET A O 1
ATOM 1728 N N . ASP A 1 211 ? 20.969 -10.953 -2.561 1 93.81 211 ASP A N 1
ATOM 1729 C CA . ASP A 1 211 ? 20.234 -12.188 -2.842 1 93.81 211 ASP A CA 1
ATOM 1730 C C . ASP A 1 211 ? 21.031 -13.086 -3.785 1 93.81 211 ASP A C 1
ATOM 1732 O O . ASP A 1 211 ? 22.125 -12.734 -4.219 1 93.81 211 ASP A O 1
ATOM 1736 N N . MET A 1 212 ? 20.484 -14.266 -4.008 1 91.94 212 MET A N 1
ATOM 1737 C CA . MET A 1 212 ? 21.156 -15.219 -4.895 1 91.94 212 MET A CA 1
ATOM 1738 C C . MET A 1 212 ? 20.875 -14.898 -6.355 1 91.94 212 MET A C 1
ATOM 1740 O O . MET A 1 212 ? 20.062 -15.57 -7.004 1 91.94 212 MET A O 1
ATOM 1744 N N . PHE A 1 213 ? 21.516 -13.93 -6.793 1 90.12 213 PHE A N 1
ATOM 1745 C CA . PHE A 1 213 ? 21.438 -13.508 -8.188 1 90.12 213 PHE A CA 1
ATOM 1746 C C . PHE A 1 213 ? 22.812 -13.453 -8.828 1 90.12 213 PHE A C 1
ATOM 1748 O O . PHE A 1 213 ? 23.578 -12.508 -8.609 1 90.12 213 PHE A O 1
ATOM 1755 N N . SER A 1 214 ? 23.125 -14.359 -9.672 1 90 214 SER A N 1
ATOM 1756 C CA . SER A 1 214 ? 24.469 -14.648 -10.164 1 90 214 SER A CA 1
ATOM 1757 C C . SER A 1 214 ? 25.047 -13.445 -10.898 1 90 214 SER A C 1
ATOM 1759 O O . SER A 1 214 ? 26.234 -13.141 -10.742 1 90 214 SER A O 1
ATOM 1761 N N . PRO A 1 215 ? 24.234 -12.703 -11.633 1 89.38 215 PRO A N 1
ATOM 1762 C CA . PRO A 1 215 ? 24.828 -11.57 -12.352 1 89.38 215 PRO A CA 1
ATOM 1763 C C . PRO A 1 215 ? 25.438 -10.539 -11.414 1 89.38 215 PRO A C 1
ATOM 1765 O O . PRO A 1 215 ? 26.375 -9.828 -11.805 1 89.38 215 PRO A O 1
ATOM 1768 N N . TYR A 1 216 ? 24.984 -10.438 -10.227 1 93.81 216 TYR A N 1
ATOM 1769 C CA . TYR A 1 216 ? 25.516 -9.469 -9.273 1 93.81 216 TYR A CA 1
ATOM 1770 C C . TYR A 1 216 ? 26.859 -9.922 -8.727 1 93.81 216 TYR A C 1
ATOM 1772 O O . TYR A 1 216 ? 27.641 -9.109 -8.234 1 93.81 216 TYR A O 1
ATOM 1780 N N . TYR A 1 217 ? 27.125 -11.312 -8.812 1 93.44 217 TYR A N 1
ATOM 1781 C CA . TYR A 1 217 ? 28.344 -11.852 -8.227 1 93.44 217 TYR A CA 1
ATOM 1782 C C . TYR A 1 217 ? 29.578 -11.344 -8.969 1 93.44 217 TYR A C 1
ATOM 1784 O O . TYR A 1 217 ? 30.484 -10.766 -8.367 1 93.44 217 TYR A O 1
ATOM 1792 N N . ASP A 1 218 ? 29.422 -11.562 -10.242 1 92.25 218 ASP A N 1
ATOM 1793 C CA . ASP A 1 218 ? 30.562 -11.188 -11.07 1 92.25 218 ASP A CA 1
ATOM 1794 C C . ASP A 1 218 ? 30.797 -9.68 -11.055 1 92.25 218 ASP A C 1
ATOM 1796 O O . ASP A 1 218 ? 31.938 -9.211 -10.977 1 92.25 218 ASP A O 1
ATOM 1800 N N . LEU A 1 219 ? 29.75 -9 -11.094 1 95.81 219 LEU A N 1
ATOM 1801 C CA . LEU A 1 219 ? 29.812 -7.543 -11.094 1 95.81 219 LEU A CA 1
ATOM 1802 C C . LEU A 1 219 ? 30.422 -7.031 -9.789 1 95.81 219 LEU A C 1
ATOM 1804 O O . LEU A 1 219 ? 31.297 -6.16 -9.805 1 95.81 219 LEU A O 1
ATOM 1808 N N . ALA A 1 220 ? 29.984 -7.57 -8.703 1 96.69 220 ALA A N 1
ATOM 1809 C CA . ALA A 1 220 ? 30.469 -7.156 -7.391 1 96.69 220 ALA A CA 1
ATOM 1810 C C . ALA A 1 220 ? 31.969 -7.445 -7.254 1 96.69 220 ALA A C 1
ATOM 1812 O O . ALA A 1 220 ? 32.719 -6.617 -6.734 1 96.69 220 ALA A O 1
ATOM 1813 N N . ARG A 1 221 ? 32.375 -8.602 -7.711 1 94.56 221 ARG A N 1
ATOM 1814 C CA . ARG A 1 221 ? 33.781 -8.992 -7.633 1 94.56 221 ARG A CA 1
ATOM 1815 C C . ARG A 1 221 ? 34.656 -8.07 -8.477 1 94.56 221 ARG A C 1
ATOM 1817 O O . ARG A 1 221 ? 35.781 -7.715 -8.07 1 94.56 221 ARG A O 1
ATOM 1824 N N . GLN A 1 222 ? 34.125 -7.676 -9.578 1 95.62 222 GLN A N 1
ATOM 1825 C CA . GLN A 1 222 ? 34.875 -6.797 -10.477 1 95.62 222 GLN A CA 1
ATOM 1826 C C . GLN A 1 222 ? 34.969 -5.383 -9.906 1 95.62 222 GLN A C 1
ATOM 1828 O O . GLN A 1 222 ? 36.031 -4.758 -9.961 1 95.62 222 GLN A O 1
ATOM 1833 N N . LEU A 1 223 ? 33.969 -4.883 -9.367 1 97.38 223 LEU A N 1
ATOM 1834 C CA . LEU A 1 223 ? 33.875 -3.496 -8.922 1 97.38 223 LEU A CA 1
ATOM 1835 C C . LEU A 1 223 ? 34.5 -3.326 -7.539 1 97.38 223 LEU A C 1
ATOM 1837 O O . LEU A 1 223 ? 35.094 -2.283 -7.242 1 97.38 223 LEU A O 1
ATOM 1841 N N . PHE A 1 224 ? 34.344 -4.387 -6.738 1 98.06 224 PHE A N 1
ATOM 1842 C CA . PHE A 1 224 ? 34.812 -4.32 -5.359 1 98.06 224 PHE A CA 1
ATOM 1843 C C . PHE A 1 224 ? 35.719 -5.496 -5.031 1 98.06 224 PHE A C 1
ATOM 1845 O O . PHE A 1 224 ? 35.312 -6.445 -4.363 1 98.06 224 PHE A O 1
ATOM 1852 N N . PRO A 1 225 ? 36.938 -5.414 -5.324 1 95.5 225 PRO A N 1
ATOM 1853 C CA . PRO A 1 225 ? 37.844 -6.543 -5.234 1 95.5 225 PRO A CA 1
ATOM 1854 C C . PRO A 1 225 ? 38.094 -7 -3.799 1 95.5 225 PRO A C 1
ATOM 1856 O O . PRO A 1 225 ? 38.406 -8.164 -3.564 1 95.5 225 PRO A O 1
ATOM 1859 N N . CYS A 1 226 ? 37.875 -6.148 -2.832 1 96.75 226 CYS A N 1
ATOM 1860 C CA . CYS A 1 226 ? 38.188 -6.492 -1.446 1 96.75 226 CYS A CA 1
ATOM 1861 C C . CYS A 1 226 ? 36.938 -6.93 -0.706 1 96.75 226 CYS A C 1
ATOM 1863 O O . CYS A 1 226 ? 37 -7.238 0.486 1 96.75 226 CYS A O 1
ATOM 1865 N N . ALA A 1 227 ? 35.906 -6.973 -1.409 1 97.56 227 ALA A N 1
ATOM 1866 C CA . ALA A 1 227 ? 34.625 -7.215 -0.731 1 97.56 227 ALA A CA 1
ATOM 1867 C C . ALA A 1 227 ? 34.281 -8.703 -0.729 1 97.56 227 ALA A C 1
ATOM 1869 O O . ALA A 1 227 ? 34.469 -9.398 -1.729 1 97.56 227 ALA A O 1
ATOM 1870 N N . LYS A 1 228 ? 33.844 -9.18 0.405 1 97.19 228 LYS A N 1
ATOM 1871 C CA . LYS A 1 228 ? 33.25 -10.508 0.501 1 97.19 228 LYS A CA 1
ATOM 1872 C C . LYS A 1 228 ? 31.734 -10.453 0.242 1 97.19 228 LYS A C 1
ATOM 1874 O O . LYS A 1 228 ? 31.047 -9.539 0.71 1 97.19 228 LYS A O 1
ATOM 1879 N N . ILE A 1 229 ? 31.25 -11.359 -0.536 1 97.44 229 ILE A N 1
ATOM 1880 C CA . ILE A 1 229 ? 29.828 -11.414 -0.835 1 97.44 229 ILE A CA 1
ATOM 1881 C C . ILE A 1 229 ? 29.125 -12.312 0.173 1 97.44 229 ILE A C 1
ATOM 1883 O O . ILE A 1 229 ? 29.547 -13.445 0.403 1 97.44 229 ILE A O 1
ATOM 1887 N N . VAL A 1 230 ? 28.156 -11.789 0.815 1 97.06 230 VAL A N 1
ATOM 1888 C CA . VAL A 1 230 ? 27.344 -12.531 1.771 1 97.06 230 VAL A CA 1
ATOM 1889 C C . VAL A 1 230 ? 25.938 -12.695 1.22 1 97.06 230 VAL A C 1
ATOM 1891 O O . VAL A 1 230 ? 25.188 -11.719 1.076 1 97.06 230 VAL A O 1
ATOM 1894 N N . LEU A 1 231 ? 25.547 -13.898 0.992 1 96.38 231 LEU A N 1
ATOM 1895 C CA . LEU A 1 231 ? 24.234 -14.164 0.43 1 96.38 231 LEU A CA 1
ATOM 1896 C C . LEU A 1 231 ? 23.172 -14.164 1.521 1 96.38 231 LEU A C 1
ATOM 1898 O O . LEU A 1 231 ? 23.438 -14.547 2.662 1 96.38 231 LEU A O 1
ATOM 1902 N N . ASP A 1 232 ? 21.984 -13.789 1.122 1 94.81 232 ASP A N 1
ATOM 1903 C CA . ASP A 1 232 ? 20.859 -13.789 2.062 1 94.81 232 ASP A CA 1
ATOM 1904 C C . ASP A 1 232 ? 20.484 -15.211 2.461 1 94.81 232 ASP A C 1
ATOM 1906 O O . ASP A 1 232 ? 20.125 -16.031 1.604 1 94.81 232 ASP A O 1
ATOM 1910 N N . ARG A 1 233 ? 20.5 -15.453 3.693 1 94.94 233 ARG A N 1
ATOM 1911 C CA . ARG A 1 233 ? 20.25 -1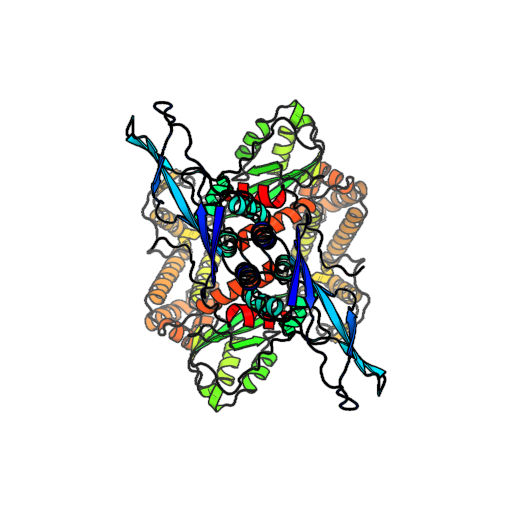6.781 4.223 1 94.94 233 ARG A CA 1
ATOM 1912 C C . ARG A 1 233 ? 18.844 -17.266 3.881 1 94.94 233 ARG A C 1
ATOM 1914 O O . ARG A 1 233 ? 18.625 -18.453 3.664 1 94.94 233 ARG A O 1
ATOM 1921 N N . PHE A 1 234 ? 18 -16.391 3.846 1 93.94 234 PHE A N 1
ATOM 1922 C CA . PHE A 1 234 ? 16.625 -16.75 3.549 1 93.94 234 PHE A CA 1
ATOM 1923 C C . PHE A 1 234 ? 16.516 -17.406 2.174 1 93.94 234 PHE A C 1
ATOM 1925 O O . PHE A 1 234 ? 15.805 -18.391 1.997 1 93.94 234 PHE A O 1
ATOM 1932 N N . HIS A 1 235 ? 17.125 -16.828 1.242 1 93.69 235 HIS A N 1
ATOM 1933 C CA . HIS A 1 235 ? 17.047 -17.312 -0.126 1 93.69 235 HIS A CA 1
ATOM 1934 C C . HIS A 1 235 ? 17.703 -18.688 -0.259 1 93.69 235 HIS A C 1
ATOM 1936 O O . HIS A 1 235 ? 17.25 -19.516 -1.053 1 93.69 235 HIS A O 1
ATOM 1942 N N . ILE A 1 236 ? 18.688 -18.906 0.532 1 95 236 ILE A N 1
ATOM 1943 C CA . ILE A 1 236 ? 19.344 -20.203 0.523 1 95 236 ILE A CA 1
ATOM 1944 C C . ILE A 1 236 ? 18.375 -21.281 1.02 1 95 236 ILE A C 1
ATOM 1946 O O . ILE A 1 236 ? 18.172 -22.297 0.36 1 95 236 ILE A O 1
ATOM 1950 N N . VAL A 1 237 ? 17.75 -20.938 2.125 1 95.5 237 VAL A N 1
ATOM 1951 C CA . VAL A 1 237 ? 16.781 -21.859 2.699 1 95.5 237 VAL A CA 1
ATOM 1952 C C . VAL A 1 237 ? 15.594 -22.031 1.747 1 95.5 237 VAL A C 1
ATOM 1954 O O . VAL A 1 237 ? 15.055 -23.125 1.599 1 95.5 237 VAL A O 1
ATOM 1957 N N . GLN A 1 238 ? 15.25 -21 1.155 1 95.5 238 GLN A N 1
ATOM 1958 C CA . GLN A 1 238 ? 14.125 -21.031 0.228 1 95.5 238 GLN A CA 1
ATOM 1959 C C . GLN A 1 238 ? 14.398 -21.984 -0.934 1 95.5 238 GLN A C 1
ATOM 1961 O O . GLN A 1 238 ? 13.492 -22.688 -1.388 1 95.5 238 GLN A O 1
ATOM 1966 N N . HIS A 1 239 ? 15.617 -21.984 -1.448 1 95.88 239 HIS A N 1
ATOM 1967 C CA . HIS A 1 239 ? 15.961 -22.906 -2.52 1 95.88 239 HIS A CA 1
ATOM 1968 C C . HIS A 1 239 ? 15.781 -24.359 -2.076 1 95.88 239 HIS A C 1
ATOM 1970 O O . HIS A 1 239 ? 15.242 -25.172 -2.82 1 95.88 239 HIS A O 1
ATOM 1976 N N . LEU A 1 240 ? 16.203 -24.594 -0.845 1 96 240 LEU A N 1
ATOM 1977 C CA . LEU A 1 240 ? 16.078 -25.953 -0.301 1 96 240 LEU A CA 1
ATOM 1978 C C . LEU A 1 240 ? 14.602 -26.312 -0.113 1 96 240 LEU A C 1
ATOM 1980 O O . LEU A 1 240 ? 14.172 -27.406 -0.496 1 96 240 LEU A O 1
ATOM 1984 N N . SER A 1 241 ? 13.914 -25.359 0.436 1 96.88 241 SER A N 1
ATOM 1985 C CA . SER A 1 241 ? 12.5 -25.578 0.715 1 96.88 241 SER A CA 1
ATOM 1986 C C . SER A 1 241 ? 11.711 -25.797 -0.572 1 96.88 241 SER A C 1
ATOM 1988 O O . SER A 1 241 ? 10.82 -26.656 -0.624 1 96.88 241 SER A O 1
ATOM 1990 N N . ARG A 1 242 ? 12.023 -25.125 -1.547 1 97.12 242 ARG A N 1
ATOM 1991 C CA . ARG A 1 242 ? 11.352 -25.266 -2.832 1 97.12 242 ARG A CA 1
ATOM 1992 C C . ARG A 1 242 ? 11.648 -26.625 -3.461 1 97.12 242 ARG A C 1
ATOM 1994 O O . ARG A 1 242 ? 10.766 -27.25 -4.043 1 97.12 242 ARG A O 1
ATOM 2001 N N . ALA A 1 243 ? 12.906 -26.953 -3.391 1 96.94 243 ALA A N 1
ATOM 2002 C CA . ALA A 1 243 ? 13.266 -28.281 -3.893 1 96.94 243 ALA A CA 1
ATOM 2003 C C . ALA A 1 243 ? 12.477 -29.375 -3.182 1 96.94 243 ALA A C 1
ATOM 2005 O O . ALA A 1 243 ? 11.93 -30.266 -3.824 1 96.94 243 ALA A O 1
ATOM 2006 N N . MET A 1 244 ? 12.398 -29.219 -1.868 1 97.38 244 MET A N 1
ATOM 2007 C CA . MET A 1 244 ? 11.656 -30.203 -1.085 1 97.38 244 MET A CA 1
ATOM 2008 C C . MET A 1 244 ? 10.188 -30.219 -1.494 1 97.38 244 MET A C 1
ATOM 2010 O O . MET A 1 244 ? 9.586 -31.281 -1.646 1 97.38 244 MET A O 1
ATOM 2014 N N . SER A 1 245 ? 9.656 -29.062 -1.651 1 97.62 245 SER A N 1
ATOM 2015 C CA . SER A 1 245 ? 8.258 -28.938 -2.043 1 97.62 245 SER A CA 1
ATOM 2016 C C . SER A 1 245 ? 8.008 -29.562 -3.41 1 97.62 245 SER A C 1
ATOM 2018 O O . SER A 1 245 ? 7.023 -30.281 -3.604 1 97.62 245 SER A O 1
ATOM 2020 N N . ARG A 1 246 ? 8.906 -29.375 -4.297 1 96.94 246 ARG A N 1
ATOM 2021 C CA . ARG A 1 246 ? 8.758 -29.922 -5.645 1 96.94 246 ARG A CA 1
ATOM 2022 C C . ARG A 1 246 ? 8.883 -31.438 -5.648 1 96.94 246 ARG A C 1
ATOM 2024 O O . ARG A 1 246 ? 8.156 -32.125 -6.367 1 96.94 246 ARG A O 1
ATOM 2031 N N . VAL A 1 247 ? 9.828 -31.891 -4.934 1 96.5 247 VAL A N 1
ATOM 2032 C CA . VAL A 1 247 ? 9.992 -33.344 -4.816 1 96.5 247 VAL A CA 1
ATOM 2033 C C . VAL A 1 247 ? 8.727 -33.938 -4.219 1 96.5 247 VAL A C 1
ATOM 2035 O O . VAL A 1 247 ? 8.227 -34.969 -4.703 1 96.5 247 VAL A O 1
ATOM 2038 N N . ARG A 1 248 ? 8.188 -33.312 -3.17 1 96.94 248 ARG A N 1
ATOM 2039 C CA . ARG A 1 248 ? 6.949 -33.781 -2.549 1 96.94 248 ARG A CA 1
ATOM 2040 C C . ARG A 1 248 ? 5.82 -33.844 -3.572 1 96.94 248 ARG A C 1
ATOM 2042 O O . ARG A 1 248 ? 5.09 -34.844 -3.621 1 96.94 248 ARG A O 1
ATOM 2049 N N . VAL A 1 249 ? 5.75 -32.844 -4.344 1 96.62 249 VAL A N 1
ATOM 2050 C CA . VAL A 1 249 ? 4.676 -32.781 -5.328 1 96.62 249 VAL A CA 1
ATOM 2051 C C . VAL A 1 249 ? 4.859 -33.875 -6.383 1 96.62 249 VAL A C 1
ATOM 2053 O O . VAL A 1 249 ? 3.889 -34.5 -6.809 1 96.62 249 VAL A O 1
ATOM 2056 N N . GLN A 1 250 ? 6.074 -34.125 -6.867 1 94.88 250 GLN A N 1
ATOM 2057 C CA . GLN A 1 250 ? 6.348 -35.156 -7.848 1 94.88 250 GLN A CA 1
ATOM 2058 C C . GLN A 1 250 ? 5.961 -36.531 -7.312 1 94.88 250 GLN A C 1
ATOM 2060 O O . GLN A 1 250 ? 5.336 -37.344 -8.023 1 94.88 250 GLN A O 1
ATOM 2065 N N . ILE A 1 251 ? 6.312 -36.75 -6.074 1 94.38 251 ILE A N 1
ATOM 2066 C CA . ILE A 1 251 ? 5.984 -38 -5.441 1 94.38 251 ILE A CA 1
ATOM 2067 C C . ILE A 1 251 ? 4.473 -38.125 -5.277 1 94.38 251 ILE A C 1
ATOM 2069 O O . ILE A 1 251 ? 3.891 -39.188 -5.566 1 94.38 251 ILE A O 1
ATOM 2073 N N . MET A 1 252 ? 3.871 -37.031 -4.824 1 95.38 252 MET A N 1
ATOM 2074 C CA . MET A 1 252 ? 2.426 -36.969 -4.629 1 95.38 252 MET A CA 1
ATOM 2075 C C . MET A 1 252 ? 1.689 -37.281 -5.93 1 95.38 252 MET A C 1
ATOM 2077 O O . MET A 1 252 ? 0.713 -38.031 -5.926 1 95.38 252 MET A O 1
ATOM 2081 N N . ASN A 1 253 ? 2.285 -36.844 -6.988 1 93.44 253 ASN A N 1
ATOM 2082 C CA . ASN A 1 253 ? 1.618 -36.969 -8.281 1 93.44 253 ASN A CA 1
ATOM 2083 C C . ASN A 1 253 ? 1.751 -38.375 -8.836 1 93.44 253 ASN A C 1
ATOM 2085 O O . ASN A 1 253 ? 1.052 -38.75 -9.781 1 93.44 253 ASN A O 1
ATOM 2089 N N . GLN A 1 254 ? 2.615 -39.219 -8.344 1 92.94 254 GLN A N 1
ATOM 2090 C CA . GLN A 1 254 ? 2.732 -40.625 -8.734 1 92.94 254 GLN A CA 1
ATOM 2091 C C . GLN A 1 254 ? 1.628 -41.469 -8.109 1 92.94 254 GLN A C 1
ATOM 2093 O O . GLN A 1 254 ? 1.364 -42.594 -8.547 1 92.94 254 GLN A O 1
ATOM 2098 N N . LEU A 1 255 ? 0.991 -40.812 -7.102 1 93 255 LEU A N 1
ATOM 2099 C CA . LEU A 1 255 ? -0.095 -41.5 -6.41 1 93 255 LEU A CA 1
ATOM 2100 C C . LEU A 1 255 ? -1.437 -41.219 -7.066 1 93 255 LEU A C 1
ATOM 2102 O O . LEU A 1 255 ? -1.558 -40.25 -7.82 1 93 255 LEU A O 1
ATOM 2106 N N . ASP A 1 256 ? -2.352 -42.094 -6.785 1 92.75 256 ASP A N 1
ATOM 2107 C CA . ASP A 1 256 ? -3.709 -41.875 -7.262 1 92.75 256 ASP A CA 1
ATOM 2108 C C . ASP A 1 256 ? -4.305 -40.625 -6.605 1 92.75 256 ASP A C 1
ATOM 2110 O O . ASP A 1 256 ? -4.289 -40.5 -5.379 1 92.75 256 ASP A O 1
ATOM 2114 N N . ARG A 1 257 ? -4.805 -39.75 -7.363 1 90.81 257 ARG A N 1
ATOM 2115 C CA . ARG A 1 257 ? -5.336 -38.469 -6.895 1 90.81 257 ARG A CA 1
ATOM 2116 C C . ARG A 1 257 ? -6.469 -38.688 -5.898 1 90.81 257 ARG A C 1
ATOM 2118 O O . ARG A 1 257 ? -6.723 -37.844 -5.047 1 90.81 257 ARG A O 1
ATOM 2125 N N . LYS A 1 258 ? -7.129 -39.781 -6.004 1 92.31 258 LYS A N 1
ATOM 2126 C CA . LYS A 1 258 ? -8.258 -40.031 -5.121 1 92.31 258 LYS A CA 1
ATOM 2127 C C . LYS A 1 258 ? -7.809 -40.781 -3.869 1 92.31 258 LYS A C 1
ATOM 2129 O O . LYS A 1 258 ? -8.594 -40.969 -2.934 1 92.31 258 LYS A O 1
ATOM 2134 N N . SER A 1 259 ? -6.578 -41.156 -3.857 1 93.81 259 SER A N 1
ATOM 2135 C CA . SER A 1 259 ? -6.074 -41.938 -2.74 1 93.81 259 SER A CA 1
ATOM 2136 C C . SER A 1 259 ? -5.926 -41.094 -1.483 1 93.81 259 SER A C 1
ATOM 2138 O O . SER A 1 259 ? -5.773 -39.875 -1.569 1 93.81 259 SER A O 1
ATOM 2140 N N . HIS A 1 260 ? -6.078 -41.781 -0.39 1 93.81 260 HIS A N 1
ATOM 2141 C CA . HIS A 1 260 ? -5.875 -41.125 0.907 1 93.81 260 HIS A CA 1
ATOM 2142 C C . HIS A 1 260 ? -4.473 -40.531 1.015 1 93.81 260 HIS A C 1
ATOM 2144 O O . HIS A 1 260 ? -4.301 -39.438 1.544 1 93.81 260 HIS A O 1
ATOM 2150 N N . GLU A 1 261 ? -3.549 -41.281 0.538 1 94 261 GLU A N 1
ATOM 2151 C CA . GLU A 1 261 ? -2.156 -40.844 0.614 1 94 261 GLU A CA 1
ATOM 2152 C C . GLU A 1 261 ? -1.945 -39.531 -0.135 1 94 261 GLU A C 1
ATOM 2154 O O . GLU A 1 261 ? -1.302 -38.594 0.38 1 94 261 GLU A O 1
ATOM 2159 N N . TYR A 1 262 ? -2.52 -39.438 -1.277 1 95.69 262 TYR A N 1
ATOM 2160 C CA . TYR A 1 262 ? -2.418 -38.219 -2.074 1 95.69 262 TYR A CA 1
ATOM 2161 C C . TYR A 1 262 ? -3.033 -37.031 -1.338 1 95.69 262 TYR A C 1
ATOM 2163 O O . TYR A 1 262 ? -2.404 -36 -1.211 1 95.69 262 TYR A O 1
ATOM 2171 N N . LYS A 1 263 ? -4.172 -37.188 -0.784 1 94.69 263 LYS A N 1
ATOM 2172 C CA . LYS A 1 263 ? -4.898 -36.094 -0.106 1 94.69 263 LYS A CA 1
ATOM 2173 C C . LYS A 1 263 ? -4.164 -35.656 1.155 1 94.69 263 LYS A C 1
ATOM 2175 O O . LYS A 1 263 ? -4.117 -34.469 1.46 1 94.69 263 LYS A O 1
ATOM 2180 N N . ALA A 1 264 ? -3.648 -36.594 1.798 1 95.31 264 ALA A N 1
ATOM 2181 C CA . ALA A 1 264 ? -2.945 -36.281 3.039 1 95.31 264 ALA A CA 1
ATOM 2182 C C . ALA A 1 264 ? -1.682 -35.469 2.768 1 95.31 264 ALA A C 1
ATOM 2184 O O . ALA A 1 264 ? -1.435 -34.469 3.424 1 95.31 264 ALA A O 1
ATOM 2185 N N . ILE A 1 265 ? -0.879 -35.906 1.803 1 95.94 265 ILE A N 1
ATOM 2186 C CA . ILE A 1 265 ? 0.361 -35.219 1.465 1 95.94 265 ILE A CA 1
ATOM 2187 C C . ILE A 1 265 ? 0.049 -33.781 0.993 1 95.94 265 ILE A C 1
ATOM 2189 O O . ILE A 1 265 ? 0.759 -32.844 1.34 1 95.94 265 ILE A O 1
ATOM 2193 N N . LYS A 1 266 ? -0.984 -33.688 0.256 1 95.56 266 LYS A N 1
ATOM 2194 C CA . LYS A 1 266 ? -1.391 -32.406 -0.269 1 95.56 266 LYS A CA 1
ATOM 2195 C C . LYS A 1 266 ? -1.842 -31.469 0.855 1 95.56 266 LYS A C 1
ATOM 2197 O O . LYS A 1 266 ? -1.421 -30.312 0.917 1 95.56 266 LYS A O 1
ATOM 2202 N N . ARG A 1 267 ? -2.555 -31.984 1.78 1 94.56 267 ARG A N 1
ATOM 2203 C CA . ARG A 1 267 ? -3.154 -31.172 2.838 1 94.56 267 ARG A CA 1
ATOM 2204 C C . ARG A 1 267 ? -2.098 -30.688 3.824 1 94.56 267 ARG A C 1
ATOM 2206 O O . ARG A 1 267 ? -2.146 -29.547 4.277 1 94.56 267 ARG A O 1
ATOM 2213 N N . TYR A 1 268 ? -1.23 -31.5 4.133 1 94.88 268 TYR A N 1
ATOM 2214 C CA . TYR A 1 268 ? -0.317 -31.188 5.227 1 94.88 268 TYR A CA 1
ATOM 2215 C C . TYR A 1 268 ? 1.083 -30.891 4.703 1 94.88 268 TYR A C 1
ATOM 2217 O O . TYR A 1 268 ? 2.08 -31.25 5.332 1 94.88 268 TYR A O 1
ATOM 2225 N N . TRP A 1 269 ? 1.133 -30.328 3.535 1 95.19 269 TRP A N 1
ATOM 2226 C CA . TRP A 1 269 ? 2.414 -30.047 2.895 1 95.19 269 TRP A CA 1
ATOM 2227 C C . TRP A 1 269 ? 3.275 -29.141 3.762 1 95.19 269 TRP A C 1
ATOM 2229 O O . TRP A 1 269 ? 4.504 -29.234 3.752 1 95.19 269 TRP A O 1
ATOM 2239 N N . LYS A 1 270 ? 2.709 -28.312 4.555 1 94.38 270 LYS A N 1
ATOM 2240 C CA . LYS A 1 270 ? 3.443 -27.344 5.352 1 94.38 270 LYS A CA 1
ATOM 2241 C C . LYS A 1 270 ? 4.266 -28.016 6.438 1 94.38 270 LYS A C 1
ATOM 2243 O O . LYS A 1 270 ? 5.328 -27.531 6.824 1 94.38 270 LYS A O 1
ATOM 2248 N N . LEU A 1 271 ? 3.734 -29.062 6.902 1 94.38 271 LEU A N 1
ATOM 2249 C CA . LEU A 1 271 ? 4.441 -29.797 7.945 1 94.38 271 LEU A CA 1
ATOM 2250 C C . LEU A 1 271 ? 5.746 -30.375 7.414 1 94.38 271 LEU A C 1
ATOM 2252 O O . LEU A 1 271 ? 6.734 -30.469 8.148 1 94.38 271 LEU A O 1
ATOM 2256 N N . ILE A 1 272 ? 5.66 -30.672 6.164 1 95.25 272 ILE A N 1
ATOM 2257 C CA . ILE A 1 272 ? 6.844 -31.25 5.531 1 95.25 272 ILE A CA 1
ATOM 2258 C C . ILE A 1 272 ? 7.902 -30.172 5.336 1 95.25 272 ILE A C 1
ATOM 2260 O O . ILE A 1 272 ? 9.102 -30.438 5.41 1 95.25 272 ILE A O 1
ATOM 2264 N N . GLN A 1 273 ? 7.438 -28.969 5.172 1 95.19 273 GLN A N 1
ATOM 2265 C CA . GLN A 1 273 ? 8.344 -27.859 4.891 1 95.19 273 GLN A CA 1
ATOM 2266 C C . GLN A 1 273 ? 8.898 -27.266 6.18 1 95.19 273 GLN A C 1
ATOM 2268 O O . GLN A 1 273 ? 9.977 -26.656 6.18 1 95.19 273 GLN A O 1
ATOM 2273 N N . GLN A 1 274 ? 8.219 -27.531 7.23 1 94.56 274 GLN A N 1
ATOM 2274 C CA . GLN A 1 274 ? 8.555 -26.875 8.492 1 94.56 274 GLN A CA 1
ATOM 2275 C C . GLN A 1 274 ? 9.758 -27.547 9.156 1 94.56 274 GLN A C 1
ATOM 2277 O O . GLN A 1 274 ? 9.969 -28.75 8.992 1 94.56 274 GLN A O 1
ATOM 2282 N N . ASP A 1 275 ? 10.516 -26.672 9.875 1 93.5 275 ASP A N 1
ATOM 2283 C CA . ASP A 1 275 ? 11.602 -27.188 10.711 1 93.5 275 ASP A CA 1
ATOM 2284 C C . ASP A 1 275 ? 11.086 -28.203 11.727 1 93.5 275 ASP A C 1
ATOM 2286 O O . ASP A 1 275 ? 10.172 -27.906 12.492 1 93.5 275 ASP A O 1
ATOM 2290 N N . SER A 1 276 ? 11.695 -29.359 11.719 1 91.56 276 SER A N 1
ATOM 2291 C CA . SER A 1 276 ? 11.227 -30.453 12.562 1 91.56 276 SER A CA 1
ATOM 2292 C C . SER A 1 276 ? 11.32 -30.094 14.039 1 91.56 276 SER A C 1
ATOM 2294 O O . SER A 1 276 ? 10.562 -30.625 14.859 1 91.56 276 SER A O 1
ATOM 2296 N N . ARG A 1 277 ? 12.148 -29.266 14.406 1 90.56 277 ARG A N 1
ATOM 2297 C CA . ARG A 1 277 ? 12.367 -28.891 15.797 1 90.56 277 ARG A CA 1
ATOM 2298 C C . ARG A 1 277 ? 11.305 -27.906 16.281 1 90.56 277 ARG A C 1
ATOM 2300 O O . ARG A 1 277 ? 11.156 -27.688 17.484 1 90.56 277 ARG A O 1
ATOM 2307 N N . LYS A 1 278 ? 10.5 -27.359 15.328 1 89.75 278 LYS A N 1
ATOM 2308 C CA . LYS A 1 278 ? 9.516 -26.328 15.672 1 89.75 278 LYS A CA 1
ATOM 2309 C C . LYS A 1 278 ? 8.102 -26.891 15.594 1 89.75 278 LYS A C 1
ATOM 2311 O O . LYS A 1 278 ? 7.125 -26.141 15.68 1 89.75 278 LYS A O 1
ATOM 2316 N N . LEU A 1 279 ? 7.988 -28.141 15.461 1 90.38 279 LEU A N 1
ATOM 2317 C CA . LEU A 1 279 ? 6.672 -28.75 15.352 1 90.38 279 LEU A CA 1
ATOM 2318 C C . LEU A 1 279 ? 5.957 -28.766 16.703 1 90.38 279 LEU A C 1
ATOM 2320 O O . LEU A 1 279 ? 6.57 -29.031 17.734 1 90.38 279 LEU A O 1
ATOM 2324 N N . SER A 1 280 ? 4.754 -28.422 16.609 1 88.44 280 SER A N 1
ATOM 2325 C CA . SER A 1 280 ? 3.938 -28.391 17.812 1 88.44 280 SER A CA 1
ATOM 2326 C C . SER A 1 280 ? 3.617 -29.797 18.312 1 88.44 280 SER A C 1
ATOM 2328 O O . SER A 1 280 ? 3.359 -30.688 17.516 1 88.44 280 SER A O 1
ATOM 2330 N N . ASP A 1 281 ? 3.551 -29.938 19.625 1 87.81 281 ASP A N 1
ATOM 2331 C CA . ASP A 1 281 ? 3.248 -31.219 20.234 1 87.81 281 ASP A CA 1
ATOM 2332 C C . ASP A 1 281 ? 1.788 -31.297 20.672 1 87.81 281 ASP A C 1
ATOM 2334 O O . ASP A 1 281 ? 1.374 -32.25 21.312 1 87.81 281 ASP A O 1
ATOM 2338 N N . LYS A 1 282 ? 1.018 -30.344 20.297 1 89.5 282 LYS A N 1
ATOM 2339 C CA . LYS A 1 282 ? -0.39 -30.328 20.688 1 89.5 282 LYS A CA 1
ATOM 2340 C C . LYS A 1 282 ? -1.21 -31.297 19.844 1 89.5 282 LYS A C 1
ATOM 2342 O O . LYS A 1 282 ? -0.97 -31.453 18.641 1 89.5 282 LYS A O 1
ATOM 2347 N N . HIS A 1 283 ? -2.096 -31.938 20.547 1 89.38 283 HIS A N 1
ATOM 2348 C CA . HIS A 1 283 ? -2.994 -32.875 19.875 1 89.38 283 HIS A CA 1
ATOM 2349 C C . HIS A 1 283 ? -4.246 -32.156 19.375 1 89.38 283 HIS A C 1
ATOM 2351 O O . HIS A 1 283 ? -4.863 -31.391 20.109 1 89.38 283 HIS A O 1
ATOM 2357 N N . PHE A 1 284 ? -4.473 -32.406 18.141 1 88.88 284 PHE A N 1
ATOM 2358 C CA . PHE A 1 284 ? -5.699 -31.875 17.562 1 88.88 284 PHE A CA 1
ATOM 2359 C C . PHE A 1 284 ? -6.402 -32.938 16.703 1 88.88 284 PHE A C 1
ATOM 2361 O O . PHE A 1 284 ? -5.762 -33.844 16.203 1 88.88 284 PHE A O 1
ATOM 2368 N N . TYR A 1 285 ? -7.66 -32.844 16.688 1 89.44 285 TYR A N 1
ATOM 2369 C CA . TYR A 1 285 ? -8.414 -33.719 15.797 1 89.44 285 TYR A CA 1
ATOM 2370 C C . TYR A 1 285 ? -8.109 -33.406 14.336 1 89.44 285 TYR A C 1
ATOM 2372 O O . TYR A 1 285 ? -8.219 -32.281 13.898 1 89.44 285 TYR A O 1
ATOM 2380 N N . ARG A 1 286 ? -7.766 -34.469 13.594 1 89.69 286 ARG A N 1
ATOM 2381 C CA . ARG A 1 286 ? -7.453 -34.312 12.172 1 89.69 286 ARG A CA 1
ATOM 2382 C C . ARG A 1 286 ? -8.453 -35.094 11.32 1 89.69 286 ARG A C 1
ATOM 2384 O O . ARG A 1 286 ? -8.375 -36.344 11.234 1 89.69 286 ARG A O 1
ATOM 2391 N N . PRO A 1 287 ? -9.273 -34.438 10.695 1 86.44 287 PRO A N 1
ATOM 2392 C CA . PRO A 1 287 ? -10.336 -35.094 9.93 1 86.44 287 PRO A CA 1
ATOM 2393 C C . PRO A 1 287 ? -9.789 -36.062 8.883 1 86.44 287 PRO A C 1
ATOM 2395 O O . PRO A 1 287 ? -10.383 -37.094 8.641 1 86.44 287 PRO A O 1
ATOM 2398 N N . THR A 1 288 ? -8.711 -35.781 8.273 1 90 288 THR A N 1
ATOM 2399 C CA . THR A 1 288 ? -8.125 -36.594 7.23 1 90 288 THR A CA 1
ATOM 2400 C C . THR A 1 288 ? -7.809 -38 7.758 1 90 288 THR A C 1
ATOM 2402 O O . THR A 1 288 ? -7.934 -39 7.031 1 90 288 THR A O 1
ATOM 2405 N N . PHE A 1 289 ? -7.465 -38.062 9.086 1 91.5 289 PHE A N 1
ATOM 2406 C CA . PHE A 1 289 ? -7.082 -39.312 9.703 1 91.5 289 PHE A CA 1
ATOM 2407 C C . PHE A 1 289 ? -8.148 -39.781 10.688 1 91.5 289 PHE A C 1
ATOM 2409 O O . PHE A 1 289 ? -8.039 -40.844 11.266 1 91.5 289 PHE A O 1
ATOM 2416 N N . ARG A 1 290 ? -9.117 -38.875 10.93 1 89.88 290 ARG A N 1
ATOM 2417 C CA . ARG A 1 290 ? -10.219 -39.156 11.844 1 89.88 290 ARG A CA 1
ATOM 2418 C C . ARG A 1 290 ? -9.703 -39.531 13.227 1 89.88 290 ARG A C 1
ATOM 2420 O O . ARG A 1 290 ? -10.172 -40.5 13.82 1 89.88 290 ARG A O 1
ATOM 2427 N N . MET A 1 291 ? -8.695 -38.906 13.641 1 91.25 291 MET A N 1
ATOM 2428 C CA . MET A 1 291 ? -8.109 -39.188 14.945 1 91.25 291 MET A CA 1
ATOM 2429 C C . MET A 1 291 ? -7.344 -37.969 15.461 1 91.25 291 MET A C 1
ATOM 2431 O O . MET A 1 291 ? -7.043 -37.031 14.695 1 91.25 291 MET A O 1
ATOM 2435 N N . HIS A 1 292 ? -7.109 -37.875 16.75 1 93.06 292 HIS A N 1
ATOM 2436 C CA . HIS A 1 292 ? -6.27 -36.844 17.359 1 93.06 292 HIS A CA 1
ATOM 2437 C C . HIS A 1 292 ? -4.789 -37.156 17.172 1 93.06 292 HIS A C 1
ATOM 2439 O O . HIS A 1 292 ? -4.32 -38.25 17.578 1 93.06 292 HIS A O 1
ATOM 2445 N N . LEU A 1 293 ? -4.156 -36.312 16.484 1 92.94 293 LEU A N 1
ATOM 2446 C CA . LEU A 1 293 ? -2.746 -36.531 16.188 1 92.94 293 LEU A CA 1
ATOM 2447 C C . LEU A 1 293 ? -1.944 -35.25 16.406 1 92.94 293 LEU A C 1
ATOM 2449 O O . LEU A 1 293 ? -2.484 -34.156 16.297 1 92.94 293 LEU A O 1
ATOM 2453 N N . THR A 1 294 ? -0.782 -35.469 16.75 1 93.81 294 THR A N 1
ATOM 2454 C CA . THR A 1 294 ? 0.146 -34.344 16.766 1 93.81 294 THR A CA 1
ATOM 2455 C C . THR A 1 294 ? 0.732 -34.094 15.383 1 93.81 294 THR A C 1
ATOM 2457 O O . THR A 1 294 ? 0.588 -34.938 14.484 1 93.81 294 THR A O 1
ATOM 2460 N N . ASN A 1 295 ? 1.393 -32.969 15.258 1 94 295 ASN A N 1
ATOM 2461 C CA . ASN A 1 295 ? 2.035 -32.656 13.984 1 94 295 ASN A CA 1
ATOM 2462 C C . ASN A 1 295 ? 3.129 -33.656 13.648 1 94 295 ASN A C 1
ATOM 2464 O O . ASN A 1 295 ? 3.305 -34.031 12.492 1 94 295 ASN A O 1
ATOM 2468 N N . LYS A 1 296 ? 3.756 -34.156 14.617 1 93.81 296 LYS A N 1
ATOM 2469 C CA . LYS A 1 296 ? 4.82 -35.125 14.422 1 93.81 296 LYS A CA 1
ATOM 2470 C C . LYS A 1 296 ? 4.254 -36.469 13.953 1 93.81 296 LYS A C 1
ATOM 2472 O O . LYS A 1 296 ? 4.82 -37.125 13.07 1 93.81 296 LYS A O 1
ATOM 2477 N N . GLU A 1 297 ? 3.166 -36.781 14.516 1 94.69 297 GLU A N 1
ATOM 2478 C CA . GLU A 1 297 ? 2.525 -38.031 14.141 1 94.69 297 GLU A CA 1
ATOM 2479 C C . GLU A 1 297 ? 2.004 -37.969 12.703 1 94.69 297 GLU A C 1
ATOM 2481 O O . GLU A 1 297 ? 2.111 -38.938 11.961 1 94.69 297 GLU A O 1
ATOM 2486 N N . ILE A 1 298 ? 1.462 -36.906 12.422 1 95 298 ILE A N 1
ATOM 2487 C CA . ILE A 1 298 ? 0.993 -36.688 11.055 1 95 298 ILE A CA 1
ATOM 2488 C C . ILE A 1 298 ? 2.166 -36.812 10.086 1 95 298 ILE A C 1
ATOM 2490 O O . ILE A 1 298 ? 2.076 -37.5 9.07 1 95 298 ILE A O 1
ATOM 2494 N N . LEU A 1 299 ? 3.211 -36.188 10.469 1 95.62 299 LEU A N 1
ATOM 2495 C CA . LEU A 1 299 ? 4.402 -36.188 9.633 1 95.62 299 LEU A CA 1
ATOM 2496 C C . LEU A 1 299 ? 4.922 -37.625 9.453 1 95.62 299 LEU A C 1
ATOM 2498 O O . LEU A 1 299 ? 5.266 -38.031 8.336 1 95.62 299 LEU A O 1
ATOM 2502 N N . ASN A 1 300 ? 4.949 -38.375 10.5 1 94.88 300 ASN A N 1
ATOM 2503 C CA . ASN A 1 300 ? 5.406 -39.75 10.43 1 94.88 300 ASN A CA 1
ATOM 2504 C C . ASN A 1 300 ? 4.527 -40.594 9.5 1 94.88 300 ASN A C 1
ATOM 2506 O O . ASN A 1 300 ? 5.031 -41.438 8.75 1 94.88 300 ASN A O 1
ATOM 2510 N N . LYS A 1 301 ? 3.273 -40.344 9.578 1 94.81 301 LYS A N 1
ATOM 2511 C CA . LYS A 1 301 ? 2.35 -41.031 8.688 1 94.81 301 LYS A CA 1
ATOM 2512 C C . LYS A 1 301 ? 2.605 -40.656 7.23 1 94.81 301 LYS A C 1
ATOM 2514 O O . LYS A 1 301 ? 2.648 -41.531 6.359 1 94.81 301 LYS A O 1
ATOM 2519 N N . LEU A 1 302 ? 2.785 -39.438 6.992 1 96.19 302 LEU A N 1
ATOM 2520 C CA . LEU A 1 302 ? 3.033 -38.969 5.637 1 96.19 302 LEU A CA 1
ATOM 2521 C C . LEU A 1 302 ? 4.316 -39.562 5.074 1 96.19 302 LEU A C 1
ATOM 2523 O O . LEU A 1 302 ? 4.348 -40 3.926 1 96.19 302 LEU A O 1
ATOM 2527 N N . LEU A 1 303 ? 5.328 -39.625 5.898 1 96.25 303 LEU A N 1
ATOM 2528 C CA . LEU A 1 303 ? 6.637 -40.125 5.465 1 96.25 303 LEU A CA 1
ATOM 2529 C C . LEU A 1 303 ? 6.605 -41.625 5.223 1 96.25 303 LEU A C 1
ATOM 2531 O O . LEU A 1 303 ? 7.422 -42.156 4.461 1 96.25 303 LEU A O 1
ATOM 2535 N N . SER A 1 304 ? 5.676 -42.25 5.855 1 95.56 304 SER A N 1
ATOM 2536 C CA . SER A 1 304 ? 5.566 -43.688 5.691 1 95.56 304 SER A CA 1
ATOM 2537 C C . SER A 1 304 ? 4.98 -44.062 4.328 1 95.56 304 SER A C 1
ATOM 2539 O O . SER A 1 304 ? 5.109 -45.188 3.873 1 95.56 304 SER A O 1
ATOM 2541 N N . TYR A 1 305 ? 4.359 -43.156 3.68 1 94.62 305 TYR A N 1
ATOM 2542 C CA . TYR A 1 305 ? 3.695 -43.438 2.41 1 94.62 305 TYR A CA 1
ATOM 2543 C C . TYR A 1 305 ? 4.715 -43.656 1.299 1 94.62 305 TYR A C 1
ATOM 2545 O O . TYR A 1 305 ? 4.41 -44.281 0.283 1 94.62 305 TYR A O 1
ATOM 2553 N N . SER A 1 306 ? 5.902 -43.094 1.468 1 94.88 306 SER A N 1
ATOM 2554 C CA . SER A 1 306 ? 6.922 -43.188 0.428 1 94.88 306 SER A CA 1
ATOM 2555 C C . SER A 1 306 ? 8.328 -43.125 1.023 1 94.88 306 SER A C 1
ATOM 2557 O O . SER A 1 306 ? 8.672 -42.156 1.717 1 94.88 306 SER A O 1
ATOM 2559 N N . GLN A 1 307 ? 9.125 -44.062 0.663 1 95 307 GLN A N 1
ATOM 2560 C CA . GLN A 1 307 ? 10.508 -44.094 1.143 1 95 307 GLN A CA 1
ATOM 2561 C C . GLN A 1 307 ? 11.312 -42.938 0.56 1 95 307 GLN A C 1
ATOM 2563 O O . GLN A 1 307 ? 12.18 -42.375 1.233 1 95 307 GLN A O 1
ATOM 2568 N N . ASP A 1 308 ? 10.977 -42.594 -0.628 1 94.62 308 ASP A N 1
ATOM 2569 C CA . ASP A 1 308 ? 11.656 -41.469 -1.28 1 94.62 308 ASP A CA 1
ATOM 2570 C C . ASP A 1 308 ? 11.359 -40.156 -0.561 1 94.62 308 ASP A C 1
ATOM 2572 O O . ASP A 1 308 ? 12.258 -39.344 -0.366 1 94.62 308 ASP A O 1
ATOM 2576 N N . LEU A 1 309 ? 10.141 -40.031 -0.199 1 96.31 309 LEU A N 1
ATOM 2577 C CA . LEU A 1 309 ? 9.75 -38.844 0.538 1 96.31 309 LEU A CA 1
ATOM 2578 C C . LEU A 1 309 ? 10.461 -38.781 1.882 1 96.31 309 LEU A C 1
ATOM 2580 O O . LEU A 1 309 ? 10.961 -37.719 2.268 1 96.31 309 LEU A O 1
ATOM 2584 N N . LYS A 1 310 ? 10.531 -39.844 2.549 1 96.69 310 LYS A N 1
ATOM 2585 C CA . LYS A 1 310 ? 11.195 -39.938 3.848 1 96.69 310 LYS A CA 1
ATOM 2586 C C . LYS A 1 310 ? 12.68 -39.594 3.73 1 96.69 310 LYS A C 1
ATOM 2588 O O . LYS A 1 310 ? 13.203 -38.812 4.523 1 96.69 310 LYS A O 1
ATOM 2593 N N . HIS A 1 311 ? 13.266 -40.125 2.775 1 95.94 311 HIS A N 1
ATOM 2594 C CA . HIS A 1 311 ? 14.695 -39.906 2.562 1 95.94 311 HIS A CA 1
ATOM 2595 C C . HIS A 1 311 ? 15 -38.438 2.318 1 95.94 311 HIS A C 1
ATOM 2597 O O . HIS A 1 311 ? 15.883 -37.875 2.955 1 95.94 311 HIS A O 1
ATOM 2603 N N . HIS A 1 312 ? 14.266 -37.844 1.42 1 96.56 312 HIS A N 1
ATOM 2604 C CA . HIS A 1 312 ? 14.523 -36.469 1.074 1 96.56 312 HIS A CA 1
ATOM 2605 C C . HIS A 1 312 ? 14.133 -35.531 2.215 1 96.56 312 HIS A C 1
ATOM 2607 O O . HIS A 1 312 ? 14.766 -34.469 2.414 1 96.56 312 HIS A O 1
ATOM 2613 N N . TYR A 1 313 ? 13.094 -35.938 2.926 1 97.19 313 TYR A N 1
ATOM 2614 C CA . TYR A 1 313 ? 12.719 -35.156 4.098 1 97.19 313 TYR A CA 1
ATOM 2615 C C . TYR A 1 313 ? 13.844 -35.125 5.129 1 97.19 313 TYR A C 1
ATOM 2617 O O . TYR A 1 313 ? 14.203 -34.094 5.652 1 97.19 313 TYR A O 1
ATOM 2625 N N . GLN A 1 314 ? 14.367 -36.281 5.43 1 96.81 314 GLN A N 1
ATOM 2626 C CA . GLN A 1 314 ? 15.445 -36.375 6.406 1 96.81 314 GLN A CA 1
ATOM 2627 C C . GLN A 1 314 ? 16.672 -35.594 5.969 1 96.81 314 GLN A C 1
ATOM 2629 O O . GLN A 1 314 ? 17.281 -34.906 6.777 1 96.81 314 GLN A O 1
ATOM 2634 N N . LEU A 1 315 ? 16.969 -35.75 4.73 1 96.94 315 LEU A N 1
ATOM 2635 C CA . LEU A 1 315 ? 18.094 -34.969 4.195 1 96.94 315 LEU A CA 1
ATOM 2636 C C . LEU A 1 315 ? 17.844 -33.469 4.332 1 96.94 315 LEU A C 1
ATOM 2638 O O . LEU A 1 315 ? 18.719 -32.75 4.785 1 96.94 315 LEU A O 1
ATOM 2642 N N . TYR A 1 316 ? 16.625 -33.062 3.91 1 97.75 316 TYR A N 1
ATOM 2643 C CA . TYR A 1 316 ? 16.219 -31.656 4.008 1 97.75 316 TYR A CA 1
ATOM 2644 C C . TYR A 1 316 ? 16.359 -31.141 5.438 1 97.75 316 TYR A C 1
ATOM 2646 O O . TYR A 1 316 ? 16.938 -30.078 5.676 1 97.75 316 TYR A O 1
ATOM 2654 N N . GLN A 1 317 ? 15.906 -31.922 6.398 1 97.56 317 GLN A N 1
ATOM 2655 C CA . GLN A 1 317 ? 15.938 -31.531 7.801 1 97.56 317 GLN A CA 1
ATOM 2656 C C . GLN A 1 317 ? 17.375 -31.469 8.32 1 97.56 317 GLN A C 1
ATOM 2658 O O . GLN A 1 317 ? 17.719 -30.578 9.109 1 97.56 317 GLN A O 1
ATOM 2663 N N . LEU A 1 318 ? 18.172 -32.375 7.871 1 97.06 318 LEU A N 1
ATOM 2664 C CA . LEU A 1 318 ? 19.578 -32.375 8.281 1 97.06 318 LEU A CA 1
ATOM 2665 C C . LEU A 1 318 ? 20.297 -31.141 7.727 1 97.06 318 LEU A C 1
ATOM 2667 O O . LEU A 1 318 ? 21.094 -30.516 8.43 1 97.06 318 LEU A O 1
ATOM 2671 N N . LEU A 1 319 ? 20 -30.891 6.508 1 97.69 319 LEU A N 1
ATOM 2672 C CA . LEU A 1 319 ? 20.594 -29.719 5.898 1 97.69 319 LEU A CA 1
ATOM 2673 C C . LEU A 1 319 ? 20.172 -28.453 6.641 1 97.69 319 LEU A C 1
ATOM 2675 O O . LEU A 1 319 ? 21 -27.578 6.918 1 97.69 319 LEU A O 1
ATOM 2679 N N . LEU A 1 320 ? 18.891 -28.359 6.941 1 97.12 320 LEU A N 1
ATOM 2680 C CA . LEU A 1 320 ? 18.391 -27.219 7.695 1 97.12 320 LEU A CA 1
ATOM 2681 C C . LEU A 1 320 ? 19.094 -27.109 9.047 1 97.12 320 LEU A C 1
ATOM 2683 O O . LEU A 1 320 ? 19.469 -26.016 9.469 1 97.12 320 LEU A O 1
ATOM 2687 N N . PHE A 1 321 ? 19.281 -28.203 9.594 1 96.75 321 PHE A N 1
ATOM 2688 C CA . PHE A 1 321 ? 19.906 -28.25 10.906 1 96.75 321 PHE A CA 1
ATOM 2689 C C . PHE A 1 321 ? 21.344 -27.734 1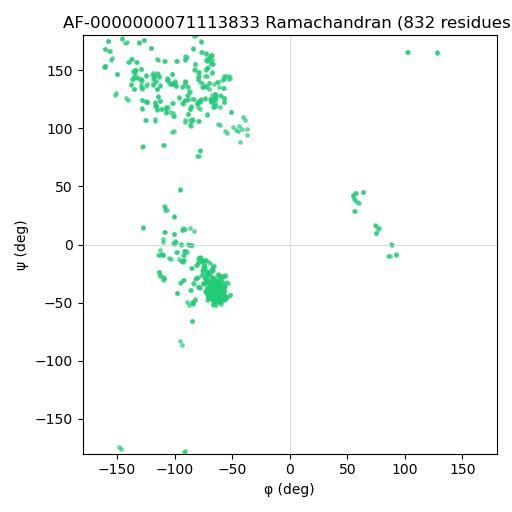0.844 1 96.75 321 PHE A C 1
ATOM 2691 O O . PHE A 1 321 ? 21.719 -26.844 11.617 1 96.75 321 PHE A O 1
ATOM 2698 N N . HIS A 1 322 ? 22.094 -28.25 9.945 1 96.75 322 HIS A N 1
ATOM 2699 C CA . HIS A 1 322 ? 23.5 -27.828 9.836 1 96.75 322 HIS A CA 1
ATOM 2700 C C . HIS A 1 322 ? 23.594 -26.375 9.391 1 96.75 322 HIS A C 1
ATOM 2702 O O . HIS A 1 322 ? 24.516 -25.672 9.797 1 96.75 322 HIS A O 1
ATOM 2708 N N . PHE A 1 323 ? 22.625 -25.969 8.562 1 96.31 323 PHE A N 1
ATOM 2709 C CA . PHE A 1 323 ? 22.594 -24.594 8.117 1 96.31 323 PHE A CA 1
ATOM 2710 C C . PHE A 1 323 ? 22.312 -23.656 9.281 1 96.31 323 PHE A C 1
ATOM 2712 O O . PHE A 1 323 ? 23.016 -22.656 9.461 1 96.31 323 PHE A O 1
ATOM 2719 N N . GLN A 1 324 ? 21.344 -23.938 10.086 1 94.44 324 GLN A N 1
ATOM 2720 C CA . GLN A 1 324 ? 20.938 -23.094 11.211 1 94.44 324 GLN A CA 1
ATOM 2721 C C . GLN A 1 324 ? 22 -23.062 12.289 1 94.44 324 GLN A C 1
ATOM 2723 O O . GLN A 1 324 ? 22.172 -22.062 12.977 1 94.44 324 GLN A O 1
ATOM 2728 N N . ASN A 1 325 ? 22.75 -24.125 12.375 1 94.75 325 ASN A N 1
ATOM 2729 C CA . ASN A 1 325 ? 23.812 -24.188 13.375 1 94.75 325 ASN A CA 1
ATOM 2730 C C . ASN A 1 325 ? 25.125 -23.609 12.836 1 94.75 325 ASN A C 1
ATOM 2732 O O . ASN A 1 325 ? 26.141 -23.656 13.516 1 94.75 325 ASN A O 1
ATOM 2736 N N . LYS A 1 326 ? 25.125 -23.156 11.625 1 95.75 326 LYS A N 1
ATOM 2737 C CA . LYS A 1 326 ? 26.266 -22.469 11.008 1 95.75 326 LYS A CA 1
ATOM 2738 C C . LYS A 1 326 ? 27.469 -23.391 10.898 1 95.75 326 LYS A C 1
ATOM 2740 O O . LYS A 1 326 ? 28.578 -23.031 11.305 1 95.75 326 LYS A O 1
ATOM 2745 N N . GLU A 1 327 ? 27.172 -24.562 10.453 1 97.12 327 GLU A N 1
ATOM 2746 C CA . GLU A 1 327 ? 28.203 -25.562 10.234 1 97.12 327 GLU A CA 1
ATOM 2747 C C . GLU A 1 327 ? 28.422 -25.812 8.742 1 97.12 327 GLU A C 1
ATOM 2749 O O . GLU A 1 327 ? 27.938 -26.797 8.195 1 97.12 327 GLU A O 1
ATOM 2754 N N . PRO A 1 328 ? 29.266 -24.969 8.18 1 97.06 328 PRO A N 1
ATOM 2755 C CA . PRO A 1 328 ? 29.406 -25.062 6.723 1 97.06 328 PRO A CA 1
ATOM 2756 C C . PRO A 1 328 ? 30.031 -26.375 6.27 1 97.06 328 PRO A C 1
ATOM 2758 O O . PRO A 1 328 ? 29.656 -26.922 5.227 1 97.06 328 PRO A O 1
ATOM 2761 N N . GLU A 1 329 ? 30.953 -26.906 7.004 1 97.25 329 GLU A N 1
ATOM 2762 C CA . GLU A 1 329 ? 31.609 -28.141 6.605 1 97.25 329 GLU A CA 1
ATOM 2763 C C . GLU A 1 329 ? 30.625 -29.312 6.574 1 97.25 329 GLU A C 1
ATOM 2765 O O . GLU A 1 329 ? 30.594 -30.062 5.605 1 97.25 329 GLU A O 1
ATOM 2770 N N . LYS A 1 330 ? 29.844 -29.406 7.605 1 97.5 330 LYS A N 1
ATOM 2771 C CA . LYS A 1 330 ? 28.844 -30.469 7.652 1 97.5 330 LYS A CA 1
ATOM 2772 C C . LYS A 1 330 ? 27.766 -30.25 6.598 1 97.5 330 LYS A C 1
ATOM 2774 O O . LYS A 1 330 ? 27.297 -31.219 5.98 1 97.5 330 LYS A O 1
ATOM 2779 N N . PHE A 1 331 ? 27.422 -29 6.445 1 97.94 331 PHE A N 1
ATOM 2780 C CA . PHE A 1 331 ? 26.406 -28.625 5.461 1 97.94 331 PHE A CA 1
ATOM 2781 C C . PHE A 1 331 ? 26.844 -29.031 4.059 1 97.94 331 PHE A C 1
ATOM 2783 O O . PHE A 1 331 ? 26.125 -29.75 3.363 1 97.94 331 PHE A O 1
ATOM 2790 N N . PHE A 1 332 ? 28.047 -28.672 3.711 1 97.94 332 PHE A N 1
ATOM 2791 C CA . PHE A 1 332 ? 28.531 -28.969 2.371 1 97.94 332 PHE A CA 1
ATOM 2792 C C . PHE A 1 332 ? 29 -30.422 2.27 1 97.94 332 PHE A C 1
ATOM 2794 O O . PHE A 1 332 ? 28.922 -31.031 1.195 1 97.94 332 PHE A O 1
ATOM 2801 N N . GLY A 1 333 ? 29.453 -30.953 3.428 1 97.31 333 GLY A N 1
ATOM 2802 C CA . GLY A 1 333 ? 29.734 -32.375 3.428 1 97.31 333 GLY A CA 1
ATOM 2803 C C . GLY A 1 333 ? 28.516 -33.219 3.064 1 97.31 333 GLY A C 1
ATOM 2804 O O . GLY A 1 333 ? 28.625 -34.156 2.252 1 97.31 333 GLY A O 1
ATOM 2805 N N . LEU A 1 334 ? 27.438 -32.875 3.678 1 96.69 334 LEU A N 1
ATOM 2806 C CA . LEU A 1 334 ? 26.188 -33.594 3.4 1 96.69 334 LEU A CA 1
ATOM 2807 C C . LEU A 1 334 ? 25.797 -33.438 1.934 1 96.69 334 LEU A C 1
ATOM 2809 O O . LEU A 1 334 ? 25.312 -34.406 1.315 1 96.69 334 LEU A O 1
ATOM 2813 N N . ILE A 1 335 ? 26.016 -32.25 1.379 1 97.56 335 ILE A N 1
ATOM 2814 C CA . ILE A 1 335 ? 25.656 -31.938 -0.005 1 97.56 335 ILE A CA 1
ATOM 2815 C C . ILE A 1 335 ? 26.531 -32.781 -0.947 1 97.56 335 ILE A C 1
ATOM 2817 O O . ILE A 1 335 ? 26.016 -33.406 -1.872 1 97.56 335 ILE A O 1
ATOM 2821 N N . GLU A 1 336 ? 27.781 -32.812 -0.693 1 97.06 336 GLU A N 1
ATOM 2822 C CA . GLU A 1 336 ? 28.719 -33.562 -1.541 1 97.06 336 GLU A CA 1
ATOM 2823 C C . GLU A 1 336 ? 28.453 -35.062 -1.478 1 97.06 336 GLU A C 1
ATOM 2825 O O . GLU A 1 336 ? 28.469 -35.75 -2.504 1 97.06 336 GLU A O 1
ATOM 2830 N N . ASP A 1 337 ? 28.125 -35.5 -0.274 1 95.94 337 ASP A N 1
ATOM 2831 C CA . ASP A 1 337 ? 27.891 -36.938 -0.065 1 95.94 337 ASP A CA 1
ATOM 2832 C C . ASP A 1 337 ? 26.641 -37.406 -0.792 1 95.94 337 ASP A C 1
ATOM 2834 O O . ASP A 1 337 ? 26.547 -38.562 -1.206 1 95.94 337 ASP A O 1
ATOM 2838 N N . ASN A 1 338 ? 25.703 -36.531 -0.951 1 95.69 338 ASN A N 1
ATOM 2839 C CA . ASN A 1 338 ? 24.406 -36.969 -1.467 1 95.69 338 ASN A CA 1
ATOM 2840 C C . ASN A 1 338 ? 24.172 -36.438 -2.887 1 95.69 338 ASN A C 1
ATOM 2842 O O . ASN A 1 338 ? 23.109 -36.688 -3.467 1 95.69 338 ASN A O 1
ATOM 2846 N N . LEU A 1 339 ? 25.109 -35.781 -3.48 1 95 339 LEU A N 1
ATOM 2847 C CA . LEU A 1 339 ? 24.953 -35.094 -4.762 1 95 339 LEU A CA 1
ATOM 2848 C C . LEU A 1 339 ? 24.484 -36.062 -5.844 1 95 339 LEU A C 1
ATOM 2850 O O . LEU A 1 339 ? 23.578 -35.75 -6.609 1 95 339 LEU A O 1
ATOM 2854 N N . LYS A 1 340 ? 24.938 -37.281 -5.832 1 92.62 340 LYS A N 1
ATOM 2855 C CA . LYS A 1 340 ? 24.641 -38.219 -6.906 1 92.62 340 LYS A CA 1
ATOM 2856 C C . LYS A 1 340 ? 23.422 -39.062 -6.578 1 92.62 340 LYS A C 1
ATOM 2858 O O . LYS A 1 340 ? 22.812 -39.688 -7.469 1 92.62 340 LYS A O 1
ATOM 2863 N N . GLN A 1 341 ? 23 -39.062 -5.352 1 91.38 341 GLN A N 1
ATOM 2864 C CA . GLN A 1 341 ? 21.969 -39.969 -4.922 1 91.38 341 GLN A CA 1
ATOM 2865 C C . GLN A 1 341 ? 20.625 -39.281 -4.777 1 91.38 341 GLN A C 1
ATOM 2867 O O . GLN A 1 341 ? 19.562 -39.906 -4.754 1 91.38 341 GLN A O 1
ATOM 2872 N N . VAL A 1 342 ? 20.656 -37.969 -4.812 1 92.31 342 VAL A N 1
ATOM 2873 C CA . VAL A 1 342 ? 19.438 -37.219 -4.504 1 92.31 342 VAL A CA 1
ATOM 2874 C C . VAL A 1 342 ? 18.641 -37 -5.777 1 92.31 342 VAL A C 1
ATOM 2876 O O . VAL A 1 342 ? 19.156 -37.188 -6.887 1 92.31 342 VAL A O 1
ATOM 2879 N N . HIS A 1 343 ? 17.391 -36.688 -5.633 1 93.94 343 HIS A N 1
ATOM 2880 C CA . HIS A 1 343 ? 16.5 -36.312 -6.727 1 93.94 343 HIS A CA 1
ATOM 2881 C C . HIS A 1 343 ? 17.078 -35.188 -7.562 1 93.94 343 HIS A C 1
ATOM 2883 O O . HIS A 1 343 ? 17.703 -34.281 -7.023 1 93.94 343 HIS A O 1
ATOM 2889 N N . PRO A 1 344 ? 16.859 -35.156 -8.844 1 93.62 344 PRO A N 1
ATOM 2890 C CA . PRO A 1 344 ? 17.422 -34.125 -9.727 1 93.62 344 PRO A CA 1
ATOM 2891 C C . PRO A 1 344 ? 17.078 -32.719 -9.281 1 93.62 344 PRO A C 1
ATOM 2893 O O . PRO A 1 344 ? 17.875 -31.797 -9.461 1 93.62 344 PRO A O 1
ATOM 2896 N N . LEU A 1 345 ? 15.969 -32.562 -8.711 1 94 345 LEU A N 1
ATOM 2897 C CA . LEU A 1 345 ? 15.555 -31.25 -8.242 1 94 345 LEU A CA 1
ATOM 2898 C C . LEU A 1 345 ? 16.469 -30.75 -7.129 1 94 345 LEU A C 1
ATOM 2900 O O . LEU A 1 345 ? 16.797 -29.562 -7.07 1 94 345 LEU A O 1
ATOM 2904 N N . PHE A 1 346 ? 16.859 -31.672 -6.301 1 96 346 PHE A N 1
ATOM 2905 C CA . PHE A 1 346 ? 17.828 -31.344 -5.262 1 96 346 PHE A CA 1
ATOM 2906 C C . PHE A 1 346 ? 19.234 -31.203 -5.848 1 96 346 PHE A C 1
ATOM 2908 O O . PHE A 1 346 ? 20.016 -30.375 -5.398 1 96 346 PHE A O 1
ATOM 2915 N N . GLN A 1 347 ? 19.5 -31.953 -6.812 1 96.56 347 GLN A N 1
ATOM 2916 C CA . GLN A 1 347 ? 20.812 -31.922 -7.438 1 96.56 347 GLN A CA 1
ATOM 2917 C C . GLN A 1 347 ? 21.125 -30.547 -8 1 96.56 347 GLN A C 1
ATOM 2919 O O . GLN A 1 347 ? 22.25 -30.047 -7.863 1 96.56 347 GLN A O 1
ATOM 2924 N N . THR A 1 348 ? 20.094 -29.984 -8.641 1 95.12 348 THR A N 1
ATOM 2925 C CA . THR A 1 348 ? 20.266 -28.656 -9.203 1 95.12 348 THR A CA 1
ATOM 2926 C C . THR A 1 348 ? 20.609 -27.641 -8.109 1 95.12 348 THR A C 1
ATOM 2928 O O . THR A 1 348 ? 21.516 -26.828 -8.281 1 95.12 348 THR A O 1
ATOM 2931 N N . VAL A 1 349 ? 19.938 -27.734 -7.008 1 96.81 349 VAL A N 1
ATOM 2932 C CA . VAL A 1 349 ? 20.172 -26.828 -5.887 1 96.81 349 VAL A CA 1
ATOM 2933 C C . VAL A 1 349 ? 21.562 -27.062 -5.32 1 96.81 349 VAL A C 1
ATOM 2935 O O . VAL A 1 349 ? 22.312 -26.109 -5.062 1 96.81 349 VAL A O 1
ATOM 2938 N N . PHE A 1 350 ? 21.953 -28.328 -5.199 1 97.38 350 PHE A N 1
ATOM 2939 C CA . PHE A 1 350 ? 23.25 -28.703 -4.648 1 97.38 350 PHE A CA 1
ATOM 2940 C C . PHE A 1 350 ? 24.375 -28.188 -5.535 1 97.38 350 PHE A C 1
ATOM 2942 O O . PHE A 1 350 ? 25.359 -27.641 -5.039 1 97.38 350 PHE A O 1
ATOM 2949 N N . LYS A 1 351 ? 24.188 -28.328 -6.77 1 97 351 LYS A N 1
ATOM 2950 C CA . LYS A 1 351 ? 25.203 -27.844 -7.699 1 97 351 LYS A CA 1
ATOM 2951 C C . LYS A 1 351 ? 25.375 -26.328 -7.594 1 97 351 LYS A C 1
ATOM 2953 O O . LYS A 1 351 ? 26.484 -25.828 -7.609 1 97 351 LYS A O 1
ATOM 2958 N N . THR A 1 352 ? 24.25 -25.688 -7.516 1 95.44 352 THR A N 1
ATOM 2959 C CA . THR A 1 352 ? 24.281 -24.234 -7.355 1 95.44 352 THR A CA 1
ATOM 2960 C C . THR A 1 352 ? 25 -23.844 -6.062 1 95.44 352 THR A C 1
ATOM 2962 O O . THR A 1 352 ? 25.828 -22.938 -6.055 1 95.44 352 THR A O 1
ATOM 2965 N N . PHE A 1 353 ? 24.656 -24.578 -4.984 1 97.25 353 PHE A N 1
ATOM 2966 C CA . PHE A 1 353 ? 25.266 -24.297 -3.689 1 97.25 353 PHE A CA 1
ATOM 2967 C C . PHE A 1 353 ? 26.781 -24.531 -3.734 1 97.25 353 PHE A C 1
ATOM 2969 O O . PHE A 1 353 ? 27.547 -23.766 -3.156 1 97.25 353 PHE A O 1
ATOM 2976 N N . LEU A 1 354 ? 27.141 -25.547 -4.402 1 97.12 354 LEU A N 1
ATOM 2977 C CA . LEU A 1 354 ? 28.562 -25.875 -4.508 1 97.12 354 LEU A CA 1
ATOM 2978 C C . LEU A 1 354 ? 29.297 -24.828 -5.34 1 97.12 354 LEU A C 1
ATOM 2980 O O . LEU A 1 354 ? 30.422 -24.438 -5.012 1 97.12 354 LEU A O 1
ATOM 2984 N N . LYS A 1 355 ? 28.609 -24.359 -6.402 1 95.56 355 LYS A N 1
ATOM 2985 C CA . LYS A 1 355 ? 29.188 -23.312 -7.234 1 95.56 355 LYS A CA 1
ATOM 2986 C C . LYS A 1 355 ? 29.391 -22.031 -6.434 1 95.56 355 LYS A C 1
ATOM 2988 O O . LYS A 1 355 ? 30.391 -21.328 -6.621 1 95.56 355 LYS A O 1
ATOM 2993 N N . ASP A 1 356 ? 28.5 -21.75 -5.562 1 95.44 356 ASP A N 1
ATOM 2994 C CA . ASP A 1 356 ? 28.531 -20.516 -4.789 1 95.44 356 ASP A CA 1
ATOM 2995 C C . ASP A 1 356 ? 28.938 -20.781 -3.342 1 95.44 356 ASP A C 1
ATOM 2997 O O . ASP A 1 356 ? 28.516 -20.078 -2.432 1 95.44 356 ASP A O 1
ATOM 3001 N N . LYS A 1 357 ? 29.719 -21.781 -3.127 1 97 357 LYS A N 1
ATOM 3002 C CA . LYS A 1 357 ? 30.062 -22.281 -1.799 1 97 357 LYS A CA 1
ATOM 3003 C C . LYS A 1 357 ? 30.672 -21.172 -0.94 1 97 357 LYS A C 1
ATOM 3005 O O . LYS A 1 357 ? 30.266 -20.969 0.205 1 97 357 LYS A O 1
ATOM 3010 N N . GLU A 1 358 ? 31.578 -20.453 -1.49 1 96 358 GLU A N 1
ATOM 3011 C CA . GLU A 1 358 ? 32.281 -19.422 -0.737 1 96 358 GLU A CA 1
ATOM 3012 C C . GLU A 1 358 ? 31.281 -18.375 -0.201 1 96 358 GLU A C 1
ATOM 3014 O O . GLU A 1 358 ? 31.359 -18 0.97 1 96 358 GLU A O 1
ATOM 3019 N N . LYS A 1 359 ? 30.438 -17.953 -1.062 1 96.38 359 LYS A N 1
ATOM 3020 C CA . LYS A 1 359 ? 29.469 -16.922 -0.694 1 96.38 359 LYS A CA 1
ATOM 3021 C C . LYS A 1 359 ? 28.5 -17.438 0.375 1 96.38 359 LYS A C 1
ATOM 3023 O O . LYS A 1 359 ? 28.125 -16.688 1.283 1 96.38 359 LYS A O 1
ATOM 3028 N N . ILE A 1 360 ? 28.125 -18.688 0.3 1 96.88 360 ILE A N 1
ATOM 3029 C CA . ILE A 1 360 ? 27.219 -19.297 1.269 1 96.88 360 ILE A CA 1
ATOM 3030 C C . ILE A 1 360 ? 27.938 -19.484 2.602 1 96.88 360 ILE A C 1
ATOM 3032 O O . ILE A 1 360 ? 27.359 -19.266 3.666 1 96.88 360 ILE A O 1
ATOM 3036 N N . VAL A 1 361 ? 29.203 -19.875 2.52 1 97.62 361 VAL A N 1
ATOM 3037 C CA . VAL A 1 361 ? 30 -20.031 3.732 1 97.62 361 VAL A CA 1
ATOM 3038 C C . VAL A 1 361 ? 30.109 -18.688 4.449 1 97.62 361 VAL A C 1
ATOM 3040 O O . VAL A 1 361 ? 29.984 -18.609 5.672 1 97.62 361 VAL A O 1
ATOM 3043 N N . ASN A 1 362 ? 30.281 -17.625 3.652 1 97.25 362 ASN A N 1
ATOM 3044 C CA . ASN A 1 362 ? 30.297 -16.281 4.238 1 97.25 362 ASN A CA 1
ATOM 3045 C C . ASN A 1 362 ? 28.984 -15.992 4.973 1 97.25 362 ASN A C 1
ATOM 3047 O O . ASN A 1 362 ? 29 -15.398 6.055 1 97.25 362 ASN A O 1
ATOM 3051 N N . ALA A 1 363 ? 27.875 -16.391 4.363 1 96.5 363 ALA A N 1
ATOM 3052 C CA . ALA A 1 363 ? 26.547 -16.156 4.949 1 96.5 363 ALA A CA 1
ATOM 3053 C C . ALA A 1 363 ? 26.406 -16.891 6.285 1 96.5 363 ALA A C 1
ATOM 3055 O O . ALA A 1 363 ? 25.719 -16.406 7.191 1 96.5 363 ALA A O 1
ATOM 3056 N N . LEU A 1 364 ? 27.031 -18 6.43 1 96.12 364 LEU A N 1
ATOM 3057 C CA . LEU A 1 364 ? 26.938 -18.797 7.648 1 96.12 364 LEU A CA 1
ATOM 3058 C C . LEU A 1 364 ? 27.891 -18.281 8.711 1 96.12 364 LEU A C 1
ATOM 3060 O O . LEU A 1 364 ? 27.578 -18.312 9.906 1 96.12 364 LEU A O 1
ATOM 3064 N N . GLN A 1 365 ? 28.953 -17.734 8.273 1 95.81 365 GLN A N 1
ATOM 3065 C CA . GLN A 1 365 ? 30.016 -17.375 9.211 1 95.81 365 GLN A CA 1
ATOM 3066 C C . GLN A 1 365 ? 29.891 -15.93 9.664 1 95.81 365 GLN A C 1
ATOM 3068 O O . GLN A 1 365 ? 30.266 -15.586 10.789 1 95.81 365 GLN A O 1
ATOM 3073 N N . LEU A 1 366 ? 29.406 -15.125 8.773 1 95.56 366 LEU A N 1
ATOM 3074 C CA . LEU A 1 366 ? 29.297 -13.703 9.094 1 95.56 366 LEU A CA 1
ATOM 3075 C C . LEU A 1 366 ? 27.875 -13.359 9.523 1 95.56 366 LEU A C 1
ATOM 3077 O O . LEU A 1 366 ? 26.922 -14.062 9.18 1 95.56 366 LEU A O 1
ATOM 3081 N N . HIS A 1 367 ? 27.719 -12.258 10.25 1 92.19 367 HIS A N 1
ATOM 3082 C CA . HIS A 1 367 ? 26.422 -11.93 10.844 1 92.19 367 HIS A CA 1
ATOM 3083 C C . HIS A 1 367 ? 25.703 -10.875 10.016 1 92.19 367 HIS A C 1
ATOM 3085 O O . HIS A 1 367 ? 24.844 -10.156 10.539 1 92.19 367 HIS A O 1
ATOM 3091 N N . TYR A 1 368 ? 25.984 -10.766 8.805 1 94.44 368 TYR A N 1
ATOM 3092 C CA . TYR A 1 368 ? 25.344 -9.773 7.949 1 94.44 368 TYR A CA 1
ATOM 3093 C C . TYR A 1 368 ? 24.234 -10.398 7.113 1 94.44 368 TYR A C 1
ATOM 3095 O O . TYR A 1 368 ? 24.312 -11.57 6.738 1 94.44 368 TYR A O 1
ATOM 3103 N N . SER A 1 369 ? 23.125 -9.68 6.977 1 93.44 369 SER A N 1
ATOM 3104 C CA . SER A 1 369 ? 22.031 -10.148 6.141 1 93.44 369 SER A CA 1
ATOM 3105 C C . SER A 1 369 ? 21.391 -8.992 5.375 1 93.44 369 SER A C 1
ATOM 3107 O O . SER A 1 369 ? 21.734 -7.828 5.594 1 93.44 369 SER A O 1
ATOM 3109 N N . ASN A 1 370 ? 20.469 -9.32 4.5 1 94.81 370 ASN A N 1
ATOM 3110 C CA . ASN A 1 370 ? 19.797 -8.312 3.689 1 94.81 370 ASN A CA 1
ATOM 3111 C C . ASN A 1 370 ? 18.5 -7.852 4.34 1 94.81 370 ASN A C 1
ATOM 3113 O O . ASN A 1 370 ? 17.703 -7.145 3.715 1 94.81 370 ASN A O 1
ATOM 3117 N N . ALA A 1 371 ? 18.266 -8.18 5.59 1 91.75 371 ALA A N 1
ATOM 3118 C CA . ALA A 1 371 ? 17.016 -7.926 6.277 1 91.75 371 ALA A CA 1
ATOM 3119 C C . ALA A 1 371 ? 16.734 -6.426 6.375 1 91.75 371 ALA A C 1
ATOM 3121 O O . ALA A 1 371 ? 15.594 -5.988 6.219 1 91.75 371 ALA A O 1
ATOM 3122 N N . LYS A 1 372 ? 17.781 -5.68 6.605 1 94.31 372 LYS A N 1
ATOM 3123 C CA . LYS A 1 372 ? 17.625 -4.234 6.746 1 94.31 372 LYS A CA 1
ATOM 3124 C C . LYS A 1 372 ? 17.188 -3.6 5.43 1 94.31 372 LYS A C 1
ATOM 3126 O O . LYS A 1 372 ? 16.297 -2.734 5.414 1 94.31 372 LYS A O 1
ATOM 3131 N N . LEU A 1 373 ? 17.859 -4.035 4.375 1 96.19 373 LEU A N 1
ATOM 3132 C CA . LEU A 1 373 ? 17.484 -3.498 3.07 1 96.19 373 LEU A CA 1
ATOM 3133 C C . LEU A 1 373 ? 16.078 -3.928 2.686 1 96.19 373 LEU A C 1
ATOM 3135 O O . LEU A 1 373 ? 15.336 -3.166 2.051 1 96.19 373 LEU A O 1
ATOM 3139 N N . GLU A 1 374 ? 15.711 -5.133 3.111 1 93.88 374 GLU A N 1
ATOM 3140 C CA . GLU A 1 374 ? 14.336 -5.586 2.883 1 93.88 374 GLU A CA 1
ATOM 3141 C C . GLU A 1 374 ? 13.336 -4.668 3.57 1 93.88 374 GLU A C 1
ATOM 3143 O O . GLU A 1 374 ? 12.281 -4.352 3.006 1 93.88 374 GLU A O 1
ATOM 3148 N N . ALA A 1 375 ? 13.633 -4.27 4.723 1 93.31 375 ALA A N 1
ATOM 3149 C CA . ALA A 1 375 ? 12.773 -3.332 5.441 1 93.31 375 ALA A CA 1
ATOM 3150 C C . ALA A 1 375 ? 12.672 -2.002 4.699 1 93.31 375 ALA A C 1
ATOM 3152 O O . ALA A 1 375 ? 11.578 -1.437 4.578 1 93.31 375 ALA A O 1
ATOM 3153 N N . THR A 1 376 ? 13.805 -1.586 4.242 1 95.19 376 THR A N 1
ATOM 3154 C CA . THR A 1 376 ? 13.836 -0.35 3.467 1 95.19 376 THR A CA 1
ATOM 3155 C C . THR A 1 376 ? 12.984 -0.481 2.209 1 95.19 376 THR A C 1
ATOM 3157 O O . THR A 1 376 ? 12.211 0.421 1.878 1 95.19 376 THR A O 1
ATOM 3160 N N . ASN A 1 377 ? 13.117 -1.631 1.547 1 95.31 377 ASN A N 1
ATOM 3161 C CA . ASN A 1 377 ? 12.328 -1.866 0.341 1 95.31 377 ASN A CA 1
ATOM 3162 C C . ASN A 1 377 ? 10.836 -1.853 0.636 1 95.31 377 ASN A C 1
ATOM 3164 O O . ASN A 1 377 ? 10.039 -1.415 -0.195 1 95.31 377 ASN A O 1
ATOM 3168 N N . ASN A 1 378 ? 10.469 -2.326 1.755 1 92.19 378 ASN A N 1
ATOM 3169 C CA . ASN A 1 378 ? 9.062 -2.297 2.145 1 92.19 378 ASN A CA 1
ATOM 3170 C C . ASN A 1 378 ? 8.555 -0.866 2.307 1 92.19 378 ASN A C 1
ATOM 3172 O O . ASN A 1 378 ? 7.418 -0.562 1.947 1 92.19 378 ASN A O 1
ATOM 3176 N N . LEU A 1 379 ? 9.383 -0.026 2.857 1 91.75 379 LEU A N 1
ATOM 3177 C CA . LEU A 1 379 ? 9.023 1.382 3.002 1 91.75 379 LEU A CA 1
ATOM 3178 C C . LEU A 1 379 ? 8.93 2.061 1.64 1 91.75 379 LEU A C 1
ATOM 3180 O O . LEU A 1 379 ? 8.031 2.873 1.409 1 91.75 379 LEU A O 1
ATOM 3184 N N . ILE A 1 380 ? 9.852 1.686 0.785 1 94 380 ILE A N 1
ATOM 3185 C CA . ILE A 1 380 ? 9.836 2.229 -0.569 1 94 380 ILE A CA 1
ATOM 3186 C C . ILE A 1 380 ? 8.539 1.836 -1.27 1 94 380 ILE A C 1
ATOM 3188 O O . ILE A 1 380 ? 7.898 2.666 -1.922 1 94 380 ILE A O 1
ATOM 3192 N N . LYS A 1 381 ? 8.164 0.589 -1.099 1 92 381 LYS A N 1
ATOM 3193 C CA . LYS A 1 381 ? 6.918 0.12 -1.696 1 92 381 LYS A CA 1
ATOM 3194 C C . LYS A 1 381 ? 5.723 0.885 -1.142 1 92 381 LYS A C 1
ATOM 3196 O O . LYS A 1 381 ? 4.789 1.211 -1.881 1 92 381 LYS A O 1
ATOM 3201 N N . LEU A 1 382 ? 5.738 1.146 0.105 1 90.62 382 LEU A N 1
ATOM 3202 C CA . LEU A 1 382 ? 4.66 1.889 0.747 1 90.62 382 LEU A CA 1
ATOM 3203 C C . LEU A 1 382 ? 4.543 3.293 0.162 1 90.62 382 LEU A C 1
ATOM 3205 O O . LEU A 1 382 ? 3.439 3.756 -0.135 1 90.62 382 LEU A O 1
ATOM 3209 N N . ILE A 1 383 ? 5.668 3.957 0.01 1 90.81 383 ILE A N 1
ATOM 3210 C CA . ILE A 1 383 ? 5.695 5.301 -0.554 1 90.81 383 ILE A CA 1
ATOM 3211 C C . ILE A 1 383 ? 5.117 5.281 -1.966 1 90.81 383 ILE A C 1
ATOM 3213 O O . ILE A 1 383 ? 4.324 6.156 -2.33 1 90.81 383 ILE A O 1
ATOM 3217 N N . LYS A 1 384 ? 5.453 4.289 -2.691 1 91.19 384 LYS A N 1
ATOM 3218 C CA . LYS A 1 384 ? 4.957 4.145 -4.055 1 91.19 384 LYS A CA 1
ATOM 3219 C C . LYS A 1 384 ? 3.449 3.906 -4.07 1 91.19 384 LYS A C 1
ATOM 3221 O O . LYS A 1 384 ? 2.729 4.496 -4.879 1 91.19 384 LYS A O 1
ATOM 3226 N N . ARG A 1 385 ? 3.01 3.082 -3.189 1 87.75 385 ARG A N 1
ATOM 3227 C CA . ARG A 1 385 ? 1.593 2.734 -3.135 1 87.75 385 ARG A CA 1
ATOM 3228 C C . ARG A 1 385 ? 0.751 3.932 -2.703 1 87.75 385 ARG A C 1
ATOM 3230 O O . ARG A 1 385 ? -0.337 4.156 -3.236 1 87.75 385 ARG A O 1
ATOM 3237 N N . ASN A 1 386 ? 1.242 4.672 -1.751 1 87.44 386 ASN A N 1
ATOM 3238 C CA . ASN A 1 386 ? 0.538 5.855 -1.269 1 87.44 386 ASN A CA 1
ATOM 3239 C C . ASN A 1 386 ? 0.364 6.895 -2.375 1 87.44 386 ASN A C 1
ATOM 3241 O O . ASN A 1 386 ? -0.627 7.625 -2.393 1 87.44 386 ASN A O 1
ATOM 3245 N N . ALA A 1 387 ? 1.305 6.883 -3.281 1 87.31 387 ALA A N 1
ATOM 3246 C CA . ALA A 1 387 ? 1.271 7.848 -4.375 1 87.31 387 ALA A CA 1
ATOM 3247 C C . ALA A 1 387 ? 0.584 7.262 -5.605 1 87.31 387 ALA A C 1
ATOM 3249 O O . ALA A 1 387 ? 0.45 7.938 -6.629 1 87.31 387 ALA A O 1
ATOM 3250 N N . PHE A 1 388 ? 0.141 6.016 -5.496 1 79.69 388 PHE A N 1
ATOM 3251 C CA . PHE A 1 388 ? -0.425 5.297 -6.633 1 79.69 388 PHE A CA 1
ATOM 3252 C C . PHE A 1 388 ? 0.56 5.258 -7.793 1 79.69 388 PHE A C 1
ATOM 3254 O O . PHE A 1 388 ? 0.171 5.434 -8.953 1 79.69 388 PHE A O 1
ATOM 3261 N N . GLY A 1 389 ? 1.833 5.289 -7.395 1 81.81 389 GLY A N 1
ATOM 3262 C CA . GLY A 1 389 ? 2.887 5.18 -8.391 1 81.81 389 GLY A CA 1
ATOM 3263 C C . GLY A 1 389 ? 3.533 6.508 -8.727 1 81.81 389 GLY A C 1
ATOM 3264 O O . GLY A 1 389 ? 3.072 7.559 -8.273 1 81.81 389 GLY A O 1
ATOM 3265 N N . PHE A 1 390 ? 4.699 6.43 -9.406 1 86.31 390 PHE A N 1
ATOM 3266 C CA . PHE A 1 390 ? 5.43 7.594 -9.898 1 86.31 390 PHE A CA 1
ATOM 3267 C C . PHE A 1 390 ? 5.664 7.492 -11.398 1 86.31 390 PHE A C 1
ATOM 3269 O O . PHE A 1 390 ? 5.938 6.41 -11.922 1 86.31 390 PHE A O 1
ATOM 3276 N N . ARG A 1 391 ? 5.496 8.523 -12.039 1 83.62 391 ARG A N 1
ATOM 3277 C CA . ARG A 1 391 ? 5.758 8.57 -13.469 1 83.62 391 ARG A CA 1
ATOM 3278 C C . ARG A 1 391 ? 7.223 8.891 -13.75 1 83.62 391 ARG A C 1
ATOM 3280 O O . ARG A 1 391 ? 7.824 8.328 -14.664 1 83.62 391 ARG A O 1
ATOM 3287 N N . ASN A 1 392 ? 7.758 9.773 -12.977 1 89.75 392 ASN A N 1
ATOM 3288 C CA . ASN A 1 392 ? 9.133 10.227 -13.148 1 89.75 392 ASN A CA 1
ATOM 3289 C C . ASN A 1 392 ? 10.07 9.562 -12.148 1 89.75 392 ASN A C 1
ATOM 3291 O O . ASN A 1 392 ? 9.922 9.742 -10.938 1 89.75 392 ASN A O 1
ATOM 3295 N N . PHE A 1 393 ? 11.109 8.859 -12.719 1 92.62 393 PHE A N 1
ATOM 3296 C CA . PHE A 1 393 ? 12.031 8.117 -11.875 1 92.62 393 PHE A CA 1
ATOM 3297 C C . PHE A 1 393 ? 12.844 9.062 -10.992 1 92.62 393 PHE A C 1
ATOM 3299 O O . PHE A 1 393 ? 13.109 8.758 -9.828 1 92.62 393 PHE A O 1
ATOM 3306 N N . GLU A 1 394 ? 13.172 10.172 -11.516 1 92.19 394 GLU A N 1
ATOM 3307 C CA . GLU A 1 394 ? 13.984 11.117 -10.758 1 92.19 394 GLU A CA 1
ATOM 3308 C C . GLU A 1 394 ? 13.227 11.664 -9.555 1 92.19 394 GLU A C 1
ATOM 3310 O O . GLU A 1 394 ? 13.797 11.82 -8.477 1 92.19 394 GLU A O 1
ATOM 3315 N N . ASN A 1 395 ? 11.977 11.953 -9.758 1 91.19 395 ASN A N 1
ATOM 3316 C CA . ASN A 1 395 ? 11.148 12.414 -8.648 1 91.19 395 ASN A CA 1
ATOM 3317 C C . ASN A 1 395 ? 11 11.328 -7.582 1 91.19 395 ASN A C 1
ATOM 3319 O O . ASN A 1 395 ? 11.031 11.625 -6.387 1 91.19 395 ASN A O 1
ATOM 3323 N N . PHE A 1 396 ? 10.859 10.164 -8.094 1 92.81 396 PHE A N 1
ATOM 3324 C CA . PHE A 1 396 ? 10.734 9.039 -7.18 1 92.81 396 PHE A CA 1
ATOM 3325 C C . PHE A 1 396 ? 12.008 8.859 -6.363 1 92.81 396 PHE A C 1
ATOM 3327 O O . PHE A 1 396 ? 11.953 8.695 -5.141 1 92.81 396 PHE A O 1
ATOM 3334 N N . LYS A 1 397 ? 13.086 8.891 -7.062 1 93.31 397 LYS A N 1
ATOM 3335 C CA . LYS A 1 397 ? 14.391 8.758 -6.426 1 93.31 397 LYS A CA 1
ATOM 3336 C C . LYS A 1 397 ? 14.594 9.828 -5.355 1 93.31 397 LYS A C 1
ATOM 3338 O O . LYS A 1 397 ? 14.984 9.523 -4.227 1 93.31 397 LYS A O 1
ATOM 3343 N N . LYS A 1 398 ? 14.305 11.078 -5.668 1 92.56 398 LYS A N 1
ATOM 3344 C CA . LYS A 1 398 ? 14.438 12.18 -4.719 1 92.56 398 LYS A CA 1
ATOM 3345 C C . LYS A 1 398 ? 13.562 11.961 -3.486 1 92.56 398 LYS A C 1
ATOM 3347 O O . LYS A 1 398 ? 14.016 12.164 -2.357 1 92.56 398 LYS A O 1
ATOM 3352 N N . ARG A 1 399 ? 12.375 11.523 -3.795 1 92.56 399 ARG A N 1
ATOM 3353 C CA . ARG A 1 399 ? 11.422 11.297 -2.715 1 92.56 399 ARG A CA 1
ATOM 3354 C C . ARG A 1 399 ? 11.938 10.234 -1.747 1 92.56 399 ARG A C 1
ATOM 3356 O O . ARG A 1 399 ? 11.852 10.406 -0.529 1 92.56 399 ARG A O 1
ATOM 3363 N N . ILE A 1 400 ? 12.461 9.188 -2.258 1 92.56 400 ILE A N 1
ATOM 3364 C CA . ILE A 1 400 ? 12.945 8.078 -1.441 1 92.56 400 ILE A CA 1
ATOM 3365 C C . ILE A 1 400 ? 14.156 8.523 -0.63 1 92.56 400 ILE A C 1
ATOM 3367 O O . ILE A 1 400 ? 14.273 8.203 0.556 1 92.56 400 ILE A O 1
ATOM 3371 N N . PHE A 1 401 ? 15.039 9.297 -1.208 1 92.94 401 PHE A N 1
ATOM 3372 C CA . PHE A 1 401 ? 16.219 9.797 -0.512 1 92.94 401 PHE A CA 1
ATOM 3373 C C . PHE A 1 401 ? 15.828 10.695 0.65 1 92.94 401 PHE A C 1
ATOM 3375 O O . PHE A 1 401 ? 16.391 10.594 1.744 1 92.94 401 PHE A O 1
ATOM 3382 N N . ILE A 1 402 ? 14.844 11.516 0.409 1 92.12 402 ILE A N 1
ATOM 3383 C CA . ILE A 1 402 ? 14.414 12.469 1.426 1 92.12 402 ILE A CA 1
ATOM 3384 C C . ILE A 1 402 ? 13.711 11.727 2.562 1 92.12 402 ILE A C 1
ATOM 3386 O O . ILE A 1 402 ? 14.023 11.938 3.736 1 92.12 402 ILE A O 1
ATOM 3390 N N . ALA A 1 403 ? 12.867 10.836 2.221 1 90.81 403 ALA A N 1
ATOM 3391 C CA . ALA A 1 403 ? 12.023 10.156 3.201 1 90.81 403 ALA A CA 1
ATOM 3392 C C . ALA A 1 403 ? 12.836 9.188 4.047 1 90.81 403 ALA A C 1
ATOM 3394 O O . ALA A 1 403 ? 12.555 9 5.234 1 90.81 403 ALA A O 1
ATOM 3395 N N . LEU A 1 404 ? 13.914 8.633 3.473 1 91.44 404 LEU A N 1
ATOM 3396 C CA . LEU A 1 404 ? 14.555 7.52 4.164 1 91.44 404 LEU A CA 1
ATOM 3397 C C . LEU A 1 404 ? 15.945 7.918 4.66 1 91.44 404 LEU A C 1
ATOM 3399 O O . LEU A 1 404 ? 16.469 7.316 5.602 1 91.44 404 LEU A O 1
ATOM 3403 N N . ASN A 1 405 ? 16.562 8.852 4.016 1 90.38 405 ASN A N 1
ATOM 3404 C CA . ASN A 1 405 ? 17.906 9.227 4.434 1 90.38 405 ASN A CA 1
ATOM 3405 C C . ASN A 1 405 ? 17.875 10.383 5.438 1 90.38 405 ASN A C 1
ATOM 3407 O O . ASN A 1 405 ? 18.797 10.531 6.238 1 90.38 405 ASN A O 1
ATOM 3411 N N . ILE A 1 406 ? 16.859 11.219 5.27 1 82.5 406 ILE A N 1
ATOM 3412 C CA . ILE A 1 406 ? 16.797 12.367 6.168 1 82.5 406 ILE A CA 1
ATOM 3413 C C . ILE A 1 406 ? 16.078 11.977 7.457 1 82.5 406 ILE A C 1
ATOM 3415 O O . ILE A 1 406 ? 14.953 11.461 7.418 1 82.5 406 ILE A O 1
ATOM 3419 N N . LYS A 1 407 ? 16.781 11.805 8.555 1 68.56 407 LYS A N 1
ATOM 3420 C CA . LYS A 1 407 ? 16.25 11.391 9.852 1 68.56 407 LYS A CA 1
ATOM 3421 C C . LYS A 1 407 ? 15.312 12.453 10.422 1 68.56 407 LYS A C 1
ATOM 3423 O O . LYS A 1 407 ? 15.586 13.648 10.32 1 68.56 407 LYS A O 1
ATOM 3428 N N . LYS A 1 408 ? 14.055 12.047 10.68 1 59.84 408 LYS A N 1
ATOM 3429 C CA . LYS A 1 408 ? 13.07 12.914 11.328 1 59.84 408 LYS A CA 1
ATOM 3430 C C . LYS A 1 408 ? 13.523 13.305 12.727 1 59.84 408 LYS A C 1
ATOM 3432 O O . LYS A 1 408 ? 14.031 12.469 13.484 1 59.84 408 LYS A O 1
ATOM 3437 N N . GLU A 1 409 ? 14 14.453 13.031 1 50.59 409 GLU A N 1
ATOM 3438 C CA . GLU A 1 409 ? 14.078 14.805 14.445 1 50.59 409 GLU A CA 1
ATOM 3439 C C . GLU A 1 409 ? 12.781 14.477 15.18 1 50.59 409 GLU A C 1
ATOM 3441 O O . GLU A 1 409 ? 11.695 14.789 14.695 1 50.59 409 GLU A O 1
ATOM 3446 N N . ARG A 1 410 ? 12.695 13.328 15.891 1 43.91 410 ARG A N 1
ATOM 3447 C CA . ARG A 1 410 ? 11.555 12.891 16.672 1 43.91 410 ARG A CA 1
ATOM 3448 C C . ARG A 1 410 ? 10.883 14.07 17.375 1 43.91 410 ARG A C 1
ATOM 3450 O O . ARG A 1 410 ? 11.547 14.859 18.047 1 43.91 410 ARG A O 1
ATOM 3457 N N . THR A 1 411 ? 9.906 14.547 16.891 1 39.19 411 THR A N 1
ATOM 3458 C CA . THR A 1 411 ? 9.102 15.484 17.672 1 39.19 411 THR A CA 1
ATOM 3459 C C . THR A 1 411 ? 8.656 14.844 18.984 1 39.19 411 THR A C 1
ATOM 3461 O O . THR A 1 411 ? 8.117 13.734 18.984 1 39.19 411 THR A O 1
ATOM 3464 N N . LYS A 1 412 ? 9.305 15.078 20.062 1 38.09 412 LYS A N 1
ATOM 3465 C CA . LYS A 1 412 ? 8.906 14.672 21.406 1 38.09 412 LYS A CA 1
ATOM 3466 C C . LYS A 1 412 ? 7.41 14.859 21.625 1 38.09 412 LYS A C 1
ATOM 3468 O O . LYS A 1 412 ? 6.855 15.906 21.281 1 38.09 412 LYS A O 1
ATOM 3473 N N . PHE A 1 413 ? 6.723 13.758 21.703 1 37.59 413 PHE A N 1
ATOM 3474 C CA . PHE A 1 413 ? 5.316 13.797 22.094 1 37.59 413 PHE A CA 1
ATOM 3475 C C . PHE A 1 413 ? 5.113 14.734 23.281 1 37.59 413 PHE A C 1
ATOM 3477 O O . PHE A 1 413 ? 5.816 14.641 24.281 1 37.59 413 PHE A O 1
ATOM 3484 N N . VAL A 1 414 ? 4.688 15.797 23.109 1 35.5 414 VAL A N 1
ATOM 3485 C CA . VAL A 1 414 ? 4.387 16.766 24.156 1 35.5 414 VAL A CA 1
ATOM 3486 C C . VAL A 1 414 ? 3.494 16.109 25.219 1 35.5 414 VAL A C 1
ATOM 3488 O O . VAL A 1 414 ? 3.461 16.547 26.359 1 35.5 414 VAL A O 1
ATOM 3491 N N . LEU A 1 415 ? 2.525 15.375 24.984 1 36.88 415 LEU A N 1
ATOM 3492 C CA . LEU A 1 415 ? 1.514 15.164 26.016 1 36.88 415 LEU A CA 1
ATOM 3493 C C . LEU A 1 415 ? 1.9 14.008 26.938 1 36.88 415 LEU A C 1
ATOM 3495 O O . LEU A 1 415 ? 1.08 13.531 27.719 1 36.88 415 LEU A O 1
ATOM 3499 N N . SER A 1 416 ? 3.127 13.398 27.047 1 32.41 416 SER A N 1
ATOM 3500 C CA . SER A 1 416 ? 3.131 12.297 28 1 32.41 416 SER A CA 1
ATOM 3501 C C . SER A 1 416 ? 2.896 12.797 29.422 1 32.41 416 SER A C 1
ATOM 3503 O O . SER A 1 416 ? 3.34 13.891 29.781 1 32.41 416 SER A O 1
ATOM 3505 N N . ARG A 1 417 ? 2.02 12.109 30.375 1 30.05 417 ARG A N 1
ATOM 3506 C CA . ARG A 1 417 ? 2.027 12.125 31.844 1 30.05 417 ARG A CA 1
ATOM 3507 C C . ARG A 1 417 ? 3.43 11.867 32.375 1 30.05 417 ARG A C 1
ATOM 3509 O O . ARG A 1 417 ? 4.07 10.883 32.031 1 30.05 417 ARG A O 1
ATOM 3516 N N . ALA A 1 418 ? 4.312 12.789 32.844 1 24.22 418 ALA A N 1
ATOM 3517 C CA . ALA A 1 418 ? 5.004 12.32 34.062 1 24.22 418 ALA A CA 1
ATOM 3518 C C . ALA A 1 418 ? 4.016 12.039 35.188 1 24.22 418 ALA A C 1
ATOM 3520 O O . ALA A 1 418 ? 3.105 12.828 35.438 1 24.22 418 ALA A O 1
ATOM 3521 N N . MET B 1 1 ? -9.453 45.281 23.844 1 44.38 1 MET B N 1
ATOM 3522 C CA . MET B 1 1 ? -10.664 44.469 23.734 1 44.38 1 MET B CA 1
ATOM 3523 C C . MET B 1 1 ? -10.727 43.812 22.359 1 44.38 1 MET B C 1
ATOM 3525 O O . MET B 1 1 ? -11.039 42.625 22.266 1 44.38 1 MET B O 1
ATOM 3529 N N . GLU B 1 2 ? -10.281 44.562 21.266 1 55.25 2 GLU B N 1
ATOM 3530 C CA . GLU B 1 2 ? -10.438 44.156 19.875 1 55.25 2 GLU B CA 1
ATOM 3531 C C . GLU B 1 2 ? -9.445 43.031 19.516 1 55.25 2 GLU B C 1
ATOM 3533 O O . GLU B 1 2 ? -9.805 42.062 18.859 1 55.25 2 GLU B O 1
ATOM 3538 N N . GLN B 1 3 ? -8.273 43.094 20.141 1 58.25 3 GLN B N 1
ATOM 3539 C CA . GLN B 1 3 ? -7.203 42.188 19.797 1 58.25 3 GLN B CA 1
ATOM 3540 C C . GLN B 1 3 ? -7.422 40.812 20.453 1 58.25 3 GLN B C 1
ATOM 3542 O O . GLN B 1 3 ? -7.098 39.781 19.859 1 58.25 3 GLN B O 1
ATOM 3547 N N . LEU B 1 4 ? -7.965 40.875 21.688 1 62.28 4 LEU B N 1
ATOM 3548 C CA . LEU B 1 4 ? -8.359 39.625 22.328 1 62.28 4 LEU B CA 1
ATOM 3549 C C . LEU B 1 4 ? -9.352 38.844 21.453 1 62.28 4 LEU B C 1
ATOM 3551 O O . LEU B 1 4 ? -9.305 37.625 21.391 1 62.28 4 LEU B O 1
ATOM 3555 N N . HIS B 1 5 ? -10 39.688 20.703 1 75.62 5 HIS B N 1
ATOM 3556 C CA . HIS B 1 5 ? -11 39.094 19.812 1 75.62 5 HIS B CA 1
ATOM 3557 C C . HIS B 1 5 ? -10.352 38.312 18.672 1 75.62 5 HIS B C 1
ATOM 3559 O O . HIS B 1 5 ? -10.828 37.25 18.297 1 75.62 5 HIS B O 1
ATOM 3565 N N . PHE B 1 6 ? -9.078 38.781 18.453 1 77.62 6 PHE B N 1
ATOM 3566 C CA . PHE B 1 6 ? -8.406 38.125 17.344 1 77.62 6 PHE B CA 1
ATOM 3567 C C . PHE B 1 6 ? -7.871 36.75 17.75 1 77.62 6 PHE B C 1
ATOM 3569 O O . PHE B 1 6 ? -7.93 35.812 16.984 1 77.62 6 PHE B O 1
ATOM 3576 N N . ILE B 1 7 ? -7.418 36.719 18.984 1 78.69 7 ILE B N 1
ATOM 3577 C CA . ILE B 1 7 ? -6.816 35.469 19.469 1 78.69 7 ILE B CA 1
ATOM 3578 C C . ILE B 1 7 ? -7.898 34.406 19.625 1 78.69 7 ILE B C 1
ATOM 3580 O O . ILE B 1 7 ? -7.703 33.25 19.234 1 78.69 7 ILE B O 1
ATOM 3584 N N . THR B 1 8 ? -8.984 34.875 20.172 1 78.44 8 THR B N 1
ATOM 3585 C CA . THR B 1 8 ? -10.086 33.938 20.375 1 78.44 8 THR B CA 1
ATOM 3586 C C . THR B 1 8 ? -10.648 33.469 19.031 1 78.44 8 THR B C 1
ATOM 3588 O O . THR B 1 8 ? -11.039 32.312 18.891 1 78.44 8 THR B O 1
ATOM 3591 N N . LYS B 1 9 ? -10.578 34.344 18.109 1 80.25 9 LYS B N 1
ATOM 3592 C CA . LYS B 1 9 ? -11.039 33.969 16.766 1 80.25 9 LYS B CA 1
ATOM 3593 C C . LYS B 1 9 ? -10.078 33 16.109 1 80.25 9 LYS B C 1
ATOM 3595 O O . LYS B 1 9 ? -10.508 32.031 15.453 1 80.25 9 LYS B O 1
ATOM 3600 N N . LEU B 1 10 ? -8.844 33.25 16.391 1 83.44 10 LEU B N 1
ATOM 3601 C CA . LEU B 1 10 ? -7.82 32.406 15.789 1 83.44 10 LEU B CA 1
ATOM 3602 C C . LEU B 1 10 ? -7.852 31.016 16.391 1 83.44 10 LEU B C 1
ATOM 3604 O O . LEU B 1 10 ? -7.695 30.016 15.672 1 83.44 10 LEU B O 1
ATOM 3608 N N . LEU B 1 11 ? -8.117 30.953 17.656 1 86 11 LEU B N 1
ATOM 3609 C CA . LEU B 1 11 ? -8.086 29.688 18.375 1 86 11 LEU B CA 1
ATOM 3610 C C . LEU B 1 11 ? -9.469 29.047 18.406 1 86 11 LEU B C 1
ATOM 3612 O O . LEU B 1 11 ? -9.609 27.875 18.797 1 86 11 LEU B O 1
ATOM 3616 N N . ASP B 1 12 ? -10.445 29.75 17.984 1 84.69 12 ASP B N 1
ATOM 3617 C CA . ASP B 1 12 ? -11.82 29.281 17.953 1 84.69 12 ASP B CA 1
ATOM 3618 C C . ASP B 1 12 ? -12.289 28.875 19.359 1 84.69 12 ASP B C 1
ATOM 3620 O O . ASP B 1 12 ? -12.922 27.828 19.531 1 84.69 12 ASP B O 1
ATOM 3624 N N . ILE B 1 13 ? -11.836 29.609 20.328 1 86.06 13 ILE B N 1
ATOM 3625 C CA . ILE B 1 13 ? -12.312 29.422 21.703 1 86.06 13 ILE B CA 1
ATOM 3626 C C . ILE B 1 13 ? -13.555 30.281 21.938 1 86.06 13 ILE B C 1
ATOM 3628 O O . ILE B 1 13 ? -13.469 31.516 21.969 1 86.06 13 ILE B O 1
ATOM 3632 N N . LYS B 1 14 ? -14.672 29.703 22.109 1 82.5 14 LYS B N 1
ATOM 3633 C CA . LYS B 1 14 ? -15.945 30.422 22.203 1 82.5 14 LYS B CA 1
ATOM 3634 C C . LYS B 1 14 ? -16.312 30.703 23.656 1 82.5 14 LYS B C 1
ATOM 3636 O O . LYS B 1 14 ? -17.203 31.516 23.922 1 82.5 14 LYS B O 1
ATOM 3641 N N . ASP B 1 15 ? -15.633 30.047 24.578 1 88.06 15 ASP B N 1
ATOM 3642 C CA . ASP B 1 15 ? -15.945 30.266 26 1 88.06 15 ASP B CA 1
ATOM 3643 C C . ASP B 1 15 ? -15.469 31.625 26.469 1 88.06 15 ASP B C 1
ATOM 3645 O O . ASP B 1 15 ? -14.266 31.875 26.562 1 88.06 15 ASP B O 1
ATOM 3649 N N . PRO B 1 16 ? -16.344 32.469 26.781 1 86.94 16 PRO B N 1
ATOM 3650 C CA . PRO B 1 16 ? -15.945 33.844 27.172 1 86.94 16 PRO B CA 1
ATOM 3651 C C . PRO B 1 16 ? -15.273 33.906 28.531 1 86.94 16 PRO B C 1
ATOM 3653 O O . PRO B 1 16 ? -14.664 34.906 28.891 1 86.94 16 PRO B O 1
ATOM 3656 N N . ASN B 1 17 ? -15.414 32.844 29.297 1 91.25 17 ASN B N 1
ATOM 3657 C CA . ASN B 1 17 ? -14.867 32.844 30.641 1 91.25 17 ASN B CA 1
ATOM 3658 C C . ASN B 1 17 ? -13.398 32.438 30.656 1 91.25 17 ASN B C 1
ATOM 3660 O O . ASN B 1 17 ? -12.766 32.406 31.719 1 91.25 17 ASN B O 1
ATOM 3664 N N . ILE B 1 18 ? -12.914 32.156 29.484 1 91.44 18 ILE B N 1
ATOM 3665 C CA . ILE B 1 18 ? -11.508 31.766 29.391 1 91.44 18 ILE B CA 1
ATOM 3666 C C . ILE B 1 18 ? -10.656 32.969 29.031 1 91.44 18 ILE B C 1
ATOM 3668 O O . ILE B 1 18 ? -10.945 33.688 28.062 1 91.44 18 ILE B O 1
ATOM 3672 N N . GLN B 1 19 ? -9.688 33.219 29.781 1 88.94 19 GLN B N 1
ATOM 3673 C CA . GLN B 1 19 ? -8.75 34.312 29.531 1 88.94 19 GLN B CA 1
ATOM 3674 C C . GLN B 1 19 ? -7.355 33.781 29.219 1 88.94 19 GLN B C 1
ATOM 3676 O O . GLN B 1 19 ? -6.789 33 29.984 1 88.94 19 GLN B O 1
ATOM 3681 N N . ILE B 1 20 ? -6.855 34.219 28.141 1 88.94 20 ILE B N 1
ATOM 3682 C CA . ILE B 1 20 ? -5.512 33.812 27.734 1 88.94 20 ILE B CA 1
ATOM 3683 C C . ILE B 1 20 ? -4.477 34.688 28.438 1 88.94 20 ILE B C 1
ATOM 3685 O O . ILE B 1 20 ? -4.523 35.938 28.344 1 88.94 20 ILE B O 1
ATOM 3689 N N . LEU B 1 21 ? -3.543 34.094 29.125 1 88.19 21 LEU B N 1
ATOM 3690 C CA . LEU B 1 21 ? -2.561 34.812 29.922 1 88.19 21 LEU B CA 1
ATOM 3691 C C . LEU B 1 21 ? -1.249 34.969 29.156 1 88.19 21 LEU B C 1
ATOM 3693 O O . LEU B 1 21 ? -0.605 36.031 29.234 1 88.19 21 LEU B O 1
ATOM 3697 N N . ASP B 1 22 ? -0.926 33.875 28.516 1 89 22 ASP B N 1
ATOM 3698 C CA . ASP B 1 22 ? 0.371 33.875 27.859 1 89 22 ASP B CA 1
ATOM 3699 C C . ASP B 1 22 ? 0.447 32.812 26.781 1 89 22 ASP B C 1
ATOM 3701 O O . ASP B 1 22 ? -0.362 31.875 26.766 1 89 22 ASP B O 1
ATOM 3705 N N . ILE B 1 23 ? 1.256 33.062 25.875 1 88.94 23 ILE B N 1
ATOM 3706 C CA . ILE B 1 23 ? 1.573 32.094 24.844 1 88.94 23 ILE B CA 1
ATOM 3707 C C . ILE B 1 23 ? 3.082 31.859 24.797 1 88.94 23 ILE B C 1
ATOM 3709 O O . ILE B 1 23 ? 3.859 32.812 24.625 1 88.94 23 ILE B O 1
ATOM 3713 N N . ILE B 1 24 ? 3.449 30.641 24.953 1 88.81 24 ILE B N 1
ATOM 3714 C CA . ILE B 1 24 ? 4.863 30.281 24.984 1 88.81 24 ILE B CA 1
ATOM 3715 C C . ILE B 1 24 ? 5.184 29.359 23.797 1 88.81 24 ILE B C 1
ATOM 3717 O O . ILE B 1 24 ? 4.578 28.297 23.641 1 88.81 24 ILE B O 1
ATOM 3721 N N . ASN B 1 25 ? 6.043 29.828 23 1 87.38 25 ASN B N 1
ATOM 3722 C CA . ASN B 1 25 ? 6.527 29 21.906 1 87.38 25 ASN B CA 1
ATOM 3723 C C . ASN B 1 25 ? 7.762 28.203 22.312 1 87.38 25 ASN B C 1
ATOM 3725 O O . ASN B 1 25 ? 8.852 28.766 22.438 1 87.38 25 ASN B O 1
ATOM 3729 N N . LYS B 1 26 ? 7.5 26.984 22.469 1 84.88 26 LYS B N 1
ATOM 3730 C CA . LYS B 1 26 ? 8.625 26.094 22.766 1 84.88 26 LYS B CA 1
ATOM 3731 C C . LYS B 1 26 ? 9.211 25.516 21.484 1 84.88 26 LYS B C 1
ATOM 3733 O O . LYS B 1 26 ? 8.773 25.859 20.375 1 84.88 26 LYS B O 1
ATOM 3738 N N . ASP B 1 27 ? 10.188 24.688 21.578 1 81.69 27 ASP B N 1
ATOM 3739 C CA . ASP B 1 27 ? 10.844 24.094 20.422 1 81.69 27 ASP B CA 1
ATOM 3740 C C . ASP B 1 27 ? 9.953 23.031 19.781 1 81.69 27 ASP B C 1
ATOM 3742 O O . ASP B 1 27 ? 9.906 22.906 18.547 1 81.69 27 ASP B O 1
ATOM 3746 N N . THR B 1 28 ? 9.133 22.422 20.625 1 83.94 28 THR B N 1
ATOM 3747 C CA . THR B 1 28 ? 8.406 21.266 20.125 1 83.94 28 THR B CA 1
ATOM 3748 C C . THR B 1 28 ? 6.926 21.578 19.953 1 83.94 28 THR B C 1
ATOM 3750 O O . THR B 1 28 ? 6.234 20.938 19.172 1 83.94 28 THR B O 1
ATOM 3753 N N . HIS B 1 29 ? 6.527 22.547 20.844 1 89.81 29 HIS B N 1
ATOM 3754 C CA . HIS B 1 29 ? 5.098 22.844 20.797 1 89.81 29 HIS B CA 1
ATOM 3755 C C . HIS B 1 29 ? 4.805 24.234 21.328 1 89.81 29 HIS B C 1
ATOM 3757 O O . HIS B 1 29 ? 5.695 24.906 21.859 1 89.81 29 HIS B O 1
ATOM 3763 N N . LYS B 1 30 ? 3.613 24.672 21.062 1 90.25 30 LYS B N 1
ATOM 3764 C CA . LYS B 1 30 ? 3.115 25.938 21.609 1 90.25 30 LYS B CA 1
ATOM 3765 C C . LYS B 1 30 ? 2.23 25.688 22.828 1 90.25 30 LYS B C 1
ATOM 3767 O O . LYS B 1 30 ? 1.438 24.75 22.844 1 90.25 30 LYS B O 1
ATOM 3772 N N . GLU B 1 31 ? 2.48 26.516 23.828 1 92.62 31 GLU B N 1
ATOM 3773 C CA . GLU B 1 31 ? 1.674 26.422 25.047 1 92.62 31 GLU B CA 1
ATOM 3774 C C . GLU B 1 31 ? 0.876 27.703 25.281 1 92.62 31 GLU B C 1
ATOM 3776 O O . GLU B 1 31 ? 1.445 28.797 25.328 1 92.62 31 GLU B O 1
ATOM 3781 N N . ILE B 1 32 ? -0.357 27.516 25.344 1 91.62 32 ILE B N 1
ATOM 3782 C CA . ILE B 1 32 ? -1.243 28.641 25.656 1 91.62 32 ILE B CA 1
ATOM 3783 C C . ILE B 1 32 ? -1.653 28.578 27.125 1 91.62 32 ILE B C 1
ATOM 3785 O O . ILE B 1 32 ? -2.348 27.641 27.547 1 91.62 32 ILE B O 1
ATOM 3789 N N . ILE B 1 33 ? -1.158 29.5 27.891 1 93.25 33 ILE B N 1
ATOM 3790 C CA . ILE B 1 33 ? -1.507 29.562 29.312 1 93.25 33 ILE B CA 1
ATOM 3791 C C . ILE B 1 33 ? -2.807 30.344 29.484 1 93.25 33 ILE B C 1
ATOM 3793 O O . ILE B 1 33 ? -2.893 31.516 29.094 1 93.25 33 ILE B O 1
ATOM 3797 N N . ALA B 1 34 ? -3.762 29.688 30 1 92.94 34 ALA B N 1
ATOM 3798 C CA . ALA B 1 34 ? -5.074 30.312 30.141 1 92.94 34 ALA B CA 1
ATOM 3799 C C . ALA B 1 34 ? -5.691 30 31.5 1 92.94 34 ALA B C 1
ATOM 3801 O O . ALA B 1 34 ? -5.234 29.094 32.219 1 92.94 34 ALA B O 1
ATOM 3802 N N . LYS B 1 35 ? -6.637 30.797 31.906 1 94.5 35 LYS B N 1
ATOM 3803 C CA . LYS B 1 35 ? -7.383 30.609 33.156 1 94.5 35 LYS B CA 1
ATOM 3804 C C . LYS B 1 35 ? -8.891 30.672 32.906 1 94.5 35 LYS B C 1
ATOM 3806 O O . LYS B 1 35 ? -9.352 31.453 32.062 1 94.5 35 LYS B O 1
ATOM 3811 N N . LEU B 1 36 ? -9.57 29.766 33.5 1 94.31 36 LEU B N 1
ATOM 3812 C CA . LEU B 1 36 ? -11.023 29.766 33.5 1 94.31 36 LEU B CA 1
ATOM 3813 C C . LEU B 1 36 ? -11.586 30.281 34.812 1 94.31 36 LEU B C 1
ATOM 3815 O O . LEU B 1 36 ? -11.367 29.688 35.875 1 94.31 36 LEU B O 1
ATOM 3819 N N . ASP B 1 37 ? -12.227 31.438 34.656 1 93.75 37 ASP B N 1
ATOM 3820 C CA . ASP B 1 37 ? -12.75 32.094 35.844 1 93.75 37 ASP B CA 1
ATOM 3821 C C . ASP B 1 37 ? -14.109 32.719 35.594 1 93.75 37 ASP B C 1
ATOM 3823 O O . ASP B 1 37 ? -14.289 33.406 34.562 1 93.75 37 ASP B O 1
ATOM 3827 N N . TYR B 1 38 ? -15.117 32.406 36.344 1 92.44 38 TYR B N 1
ATOM 3828 C CA . TYR B 1 38 ? -16.422 33.094 36.281 1 92.44 38 TYR B CA 1
ATOM 3829 C C . TYR B 1 38 ? -17.047 33.156 37.656 1 92.44 38 TYR B C 1
ATOM 3831 O O . TYR B 1 38 ? -16.469 32.688 38.656 1 92.44 38 TYR B O 1
ATOM 3839 N N . ASP B 1 39 ? -18.172 33.781 37.75 1 92.62 39 ASP B N 1
ATOM 3840 C CA . ASP B 1 39 ? -18.812 34.031 39.062 1 92.62 39 ASP B CA 1
ATOM 3841 C C . ASP B 1 39 ? -19.266 32.719 39.688 1 92.62 39 ASP B C 1
ATOM 3843 O O . ASP B 1 39 ? -19.656 31.781 38.969 1 92.62 39 ASP B O 1
ATOM 3847 N N . ALA B 1 40 ? -19.219 32.688 41.031 1 93 40 ALA B N 1
ATOM 3848 C CA . ALA B 1 40 ? -19.547 31.469 41.781 1 93 40 ALA B CA 1
ATOM 3849 C C . ALA B 1 40 ? -21.016 31.094 41.594 1 93 40 ALA B C 1
ATOM 3851 O O . ALA B 1 40 ? -21.906 31.938 41.75 1 93 40 ALA B O 1
ATOM 3852 N N . PRO B 1 41 ? -21.188 29.875 41.25 1 92.69 41 PRO B N 1
ATOM 3853 C CA . PRO B 1 41 ? -22.578 29.422 41.125 1 92.69 41 PRO B CA 1
ATOM 3854 C C . PRO B 1 41 ? -23.188 29.016 42.469 1 92.69 41 PRO B C 1
ATOM 3856 O O . PRO B 1 41 ? -22.531 29.125 43.531 1 92.69 41 PRO B O 1
ATOM 3859 N N . SER B 1 42 ? -24.484 28.594 42.406 1 93.88 42 SER B N 1
ATOM 3860 C CA . SER B 1 42 ? -25.125 28.078 43.625 1 93.88 42 SER B CA 1
ATOM 3861 C C . SER B 1 42 ? -24.719 26.641 43.906 1 93.88 42 SER B C 1
ATOM 3863 O O . SER B 1 42 ? -24.5 25.859 42.969 1 93.88 42 SER B O 1
ATOM 3865 N N . CYS B 1 43 ? -24.609 26.328 45.219 1 94.06 43 CYS B N 1
ATOM 3866 C CA . CYS B 1 43 ? -24.219 24.984 45.594 1 94.06 43 CYS B CA 1
ATOM 3867 C C . CYS B 1 43 ? -25.266 23.969 45.188 1 94.06 43 CYS B C 1
ATOM 3869 O O . CYS B 1 43 ? -26.453 24.125 45.469 1 94.06 43 CYS B O 1
ATOM 3871 N N . PRO B 1 44 ? -24.875 23 44.469 1 89.5 44 PRO B N 1
ATOM 3872 C CA . PRO B 1 44 ? -25.844 22 44.031 1 89.5 44 PRO B CA 1
ATOM 3873 C C . PRO B 1 44 ? -26.391 21.172 45.188 1 89.5 44 PRO B C 1
ATOM 3875 O O . PRO B 1 44 ? -27.453 20.547 45.062 1 89.5 44 PRO B O 1
ATOM 3878 N N . GLU B 1 45 ? -25.672 21.141 46.312 1 89.56 45 GLU B N 1
ATOM 3879 C CA . GLU B 1 45 ? -26.078 20.328 47.438 1 89.56 45 GLU B CA 1
ATOM 3880 C C . GLU B 1 45 ? -27 21.109 48.375 1 89.56 45 GLU B C 1
ATOM 3882 O O . GLU B 1 45 ? -28.078 20.609 48.75 1 89.56 45 GLU B O 1
ATOM 3887 N N . CYS B 1 46 ? -26.641 22.312 48.781 1 92.62 46 CYS B N 1
ATOM 3888 C CA . CYS B 1 46 ? -27.406 23.031 49.812 1 92.62 46 CYS B CA 1
ATOM 3889 C C . CYS B 1 46 ? -28.062 24.281 49.219 1 92.62 46 CYS B C 1
ATOM 3891 O O . CYS B 1 46 ? -28.891 24.922 49.844 1 92.62 46 CYS B O 1
ATOM 3893 N N . GLY B 1 47 ? -27.766 24.672 48 1 91.31 47 GLY B N 1
ATOM 3894 C CA . GLY B 1 47 ? -28.406 25.797 47.344 1 91.31 47 GLY B CA 1
ATOM 3895 C C . GLY B 1 47 ? -27.781 27.125 47.656 1 91.31 47 GLY B C 1
ATOM 3896 O O . GLY B 1 47 ? -28.109 28.141 47.062 1 91.31 47 GLY B O 1
ATOM 3897 N N . ASN B 1 48 ? -26.875 27.125 48.625 1 92.06 48 ASN B N 1
ATOM 3898 C CA . ASN B 1 48 ? -26.203 28.375 49 1 92.06 48 ASN B CA 1
ATOM 3899 C C . ASN B 1 48 ? -25.203 28.812 47.938 1 92.06 48 ASN B C 1
ATOM 3901 O O . ASN B 1 48 ? -24.812 28.016 47.094 1 92.06 48 ASN B O 1
ATOM 3905 N N . GLN B 1 49 ? -24.828 30.094 48.094 1 92.69 49 GLN B N 1
ATOM 3906 C CA . GLN B 1 49 ? -23.891 30.656 47.125 1 92.69 49 GLN B CA 1
ATOM 3907 C C . GLN B 1 49 ? -22.453 30.188 47.406 1 92.69 49 GLN B C 1
ATOM 3909 O O . GLN B 1 49 ? -21.953 30.359 48.5 1 92.69 49 GLN B O 1
ATOM 3914 N N . LEU B 1 50 ? -21.891 29.609 46.375 1 93.12 50 LEU B N 1
ATOM 3915 C CA . LEU B 1 50 ? -20.5 29.203 46.5 1 93.12 50 LEU B CA 1
ATOM 3916 C C . LEU B 1 50 ? -19.578 30.406 46.5 1 93.12 50 LEU B C 1
ATOM 3918 O O . LEU B 1 50 ? -19.969 31.5 46.062 1 93.12 50 LEU B O 1
ATOM 3922 N N . LYS B 1 51 ? -18.359 30.25 47.031 1 93.56 51 LYS B N 1
ATOM 3923 C CA . LYS B 1 51 ? -17.344 31.297 47 1 93.56 51 LYS B CA 1
ATOM 3924 C C . LYS B 1 51 ? -16.094 30.812 46.25 1 93.56 51 LYS B C 1
ATOM 3926 O O . LYS B 1 51 ? -15.781 29.625 46.25 1 93.5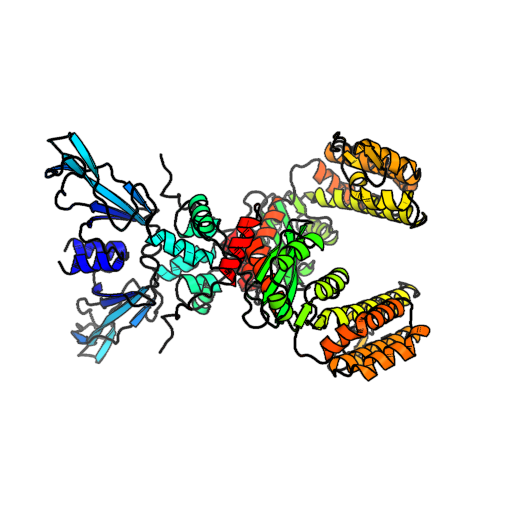6 51 LYS B O 1
ATOM 3931 N N . LYS B 1 52 ? -15.492 31.797 45.562 1 92.88 52 LYS B N 1
ATOM 3932 C CA . LYS B 1 52 ? -14.234 31.484 44.875 1 92.88 52 LYS B CA 1
ATOM 3933 C C . LYS B 1 52 ? -13.164 31.031 45.875 1 92.88 52 LYS B C 1
ATOM 3935 O O . LYS B 1 52 ? -12.922 31.719 46.875 1 92.88 52 LYS B O 1
ATOM 3940 N N . TYR B 1 53 ? -12.75 29.906 45.719 1 91.56 53 TYR B N 1
ATOM 3941 C CA . TYR B 1 53 ? -11.742 29.359 46.625 1 91.56 53 TYR B CA 1
ATOM 3942 C C . TYR B 1 53 ? -10.344 29.531 46.062 1 91.56 53 TYR B C 1
ATOM 3944 O O . TYR B 1 53 ? -9.641 30.484 46.375 1 91.56 53 TYR B O 1
ATOM 3952 N N . ASP B 1 54 ? -9.781 28.688 45.156 1 90.75 54 ASP B N 1
ATOM 3953 C CA . ASP B 1 54 ? -8.492 28.766 44.469 1 90.75 54 ASP B CA 1
ATOM 3954 C C . ASP B 1 54 ? -8.57 28.141 43.062 1 90.75 54 ASP B C 1
ATOM 3956 O O . ASP B 1 54 ? -9.664 27.984 42.531 1 90.75 54 ASP B O 1
ATOM 3960 N N . PHE B 1 55 ? -7.406 28.094 42.469 1 91.81 55 PHE B N 1
ATOM 3961 C CA . PHE B 1 55 ? -7.336 27.484 41.125 1 91.81 55 PHE B CA 1
ATOM 3962 C C . PHE B 1 55 ? -6.789 26.062 41.219 1 91.81 55 PHE B C 1
ATOM 3964 O O . PHE B 1 55 ? -5.898 25.781 42.031 1 91.81 55 PHE B O 1
ATOM 3971 N N . GLN B 1 56 ? -7.395 25.281 40.5 1 90.12 56 GLN B N 1
ATOM 3972 C CA . GLN B 1 56 ? -6.867 23.938 40.344 1 90.12 56 GLN B CA 1
ATOM 3973 C C . GLN B 1 56 ? -5.531 23.938 39.594 1 90.12 56 GLN B C 1
ATOM 3975 O O . GLN B 1 56 ? -5.195 24.906 38.938 1 90.12 56 GLN B O 1
ATOM 3980 N N . LYS B 1 57 ? -4.754 22.891 39.844 1 90.5 57 LYS B N 1
ATOM 3981 C CA . LYS B 1 57 ? -3.559 22.719 39.031 1 90.5 57 LYS B CA 1
ATOM 3982 C C . LYS B 1 57 ? -3.9 22.766 37.531 1 90.5 57 LYS B C 1
ATOM 3984 O O . LYS B 1 57 ? -4.957 22.281 37.125 1 90.5 57 LYS B O 1
ATOM 3989 N N . PRO B 1 58 ? -3.027 23.344 36.75 1 91.75 58 PRO B N 1
ATOM 3990 C CA . PRO B 1 58 ? -3.314 23.469 35.344 1 91.75 58 PRO B CA 1
ATOM 3991 C C . PRO B 1 58 ? -3.5 22.109 34.656 1 91.75 58 PRO B C 1
ATOM 3993 O O . PRO B 1 58 ? -2.732 21.172 34.906 1 91.75 58 PRO B O 1
ATOM 3996 N N . SER B 1 59 ? -4.605 22.031 33.969 1 91.88 59 SER B N 1
ATOM 3997 C CA . SER B 1 59 ? -4.84 20.844 33.156 1 91.88 59 SER B CA 1
ATOM 3998 C C . SER B 1 59 ? -4.223 21 31.766 1 91.88 59 SER B C 1
ATOM 4000 O O . SER B 1 59 ? -4.328 22.062 31.156 1 91.88 59 SER B O 1
ATOM 4002 N N . LYS B 1 60 ? -3.525 20.031 31.344 1 91.94 60 LYS B N 1
ATOM 4003 C CA . LYS B 1 60 ? -2.939 20.047 30.016 1 91.94 60 LYS B CA 1
ATOM 4004 C C . LYS B 1 60 ? -3.939 19.547 28.969 1 91.94 60 LYS B C 1
ATOM 4006 O O . LYS B 1 60 ? -4.262 18.359 28.922 1 91.94 60 LYS B O 1
ATOM 4011 N N . ILE B 1 61 ? -4.434 20.484 28.156 1 92.5 61 ILE B N 1
ATOM 4012 C CA . ILE B 1 61 ? -5.43 20.156 27.141 1 92.5 61 ILE B CA 1
ATOM 4013 C C . ILE B 1 61 ? -4.797 20.203 25.75 1 92.5 61 ILE B C 1
ATOM 4015 O O . ILE B 1 61 ? -4.391 21.266 25.281 1 92.5 61 ILE B O 1
ATOM 4019 N N . PRO B 1 62 ? -4.711 19.016 25.125 1 93 62 PRO B N 1
ATOM 4020 C CA . PRO B 1 62 ? -4.23 19.062 23.734 1 93 62 PRO B CA 1
ATOM 4021 C C . PRO B 1 62 ? -5.16 19.859 22.812 1 93 62 PRO B C 1
ATOM 4023 O O . PRO B 1 62 ? -6.383 19.812 22.984 1 93 62 PRO B O 1
ATOM 4026 N N . TYR B 1 63 ? -4.594 20.641 21.922 1 92.5 63 TYR B N 1
ATOM 4027 C CA . TYR B 1 63 ? -5.367 21.453 20.984 1 92.5 63 TYR B CA 1
ATOM 4028 C C . TYR B 1 63 ? -4.867 21.281 19.562 1 92.5 63 TYR B C 1
ATOM 4030 O O . TYR B 1 63 ? -3.93 20.516 19.312 1 92.5 63 TYR B O 1
ATOM 4038 N N . LEU B 1 64 ? -5.559 21.859 18.625 1 92.19 64 LEU B N 1
ATOM 4039 C CA . LEU B 1 64 ? -5.184 21.734 17.219 1 92.19 64 LEU B CA 1
ATOM 4040 C C . LEU B 1 64 ? -3.922 22.547 16.922 1 92.19 64 LEU B C 1
ATOM 4042 O O . LEU B 1 64 ? -3.65 23.547 17.594 1 92.19 64 LEU B O 1
ATOM 4046 N N . GLU B 1 65 ? -3.264 22.062 15.961 1 89.75 65 GLU B N 1
ATOM 4047 C CA . GLU B 1 65 ? -2.016 22.703 15.547 1 89.75 65 GLU B CA 1
ATOM 4048 C C . GLU B 1 65 ? -2.234 24.172 15.18 1 89.75 65 GLU B C 1
ATOM 4050 O O . GLU B 1 65 ? -3.238 24.516 14.555 1 89.75 65 GLU B O 1
ATOM 4055 N N . THR B 1 66 ? -1.311 24.969 15.695 1 88.5 66 THR B N 1
ATOM 4056 C CA . THR B 1 66 ? -1.307 26.391 15.344 1 88.5 66 THR B CA 1
ATOM 4057 C C . THR B 1 66 ? -0.039 26.75 14.578 1 88.5 66 THR B C 1
ATOM 4059 O O . THR B 1 66 ? 1.067 26.656 15.117 1 88.5 66 THR B O 1
ATOM 4062 N N . THR B 1 67 ? -0.259 27.141 13.391 1 87.56 67 THR B N 1
ATOM 4063 C CA . THR B 1 67 ? 0.833 27.531 12.508 1 87.56 67 THR B CA 1
ATOM 4064 C C . THR B 1 67 ? 1.873 26.422 12.398 1 87.56 67 THR B C 1
ATOM 4066 O O . THR B 1 67 ? 3.07 26.672 12.555 1 87.56 67 THR B O 1
ATOM 4069 N N . GLY B 1 68 ? 1.446 25.203 12.273 1 82.25 68 GLY B N 1
ATOM 4070 C CA . GLY B 1 68 ? 2.311 24.078 11.961 1 82.25 68 GLY B CA 1
ATOM 4071 C C . GLY B 1 68 ? 2.91 23.438 13.195 1 82.25 68 GLY B C 1
ATOM 4072 O O . GLY B 1 68 ? 3.664 22.469 13.086 1 82.25 68 GLY B O 1
ATOM 4073 N N . MET B 1 69 ? 2.629 23.891 14.414 1 86.62 69 MET B N 1
ATOM 4074 C CA . MET B 1 69 ? 3.178 23.344 15.648 1 86.62 69 MET B CA 1
ATOM 4075 C C . MET B 1 69 ? 2.072 22.766 16.531 1 86.62 69 MET B C 1
ATOM 4077 O O . MET B 1 69 ? 0.993 23.344 16.641 1 86.62 69 MET B O 1
ATOM 4081 N N . PRO B 1 70 ? 2.473 21.656 17.078 1 90.12 70 PRO B N 1
ATOM 4082 C CA . PRO B 1 70 ? 1.504 21.156 18.062 1 90.12 70 PRO B CA 1
ATOM 4083 C C . PRO B 1 70 ? 1.214 22.172 19.172 1 90.12 70 PRO B C 1
ATOM 4085 O O . PRO B 1 70 ? 2.115 22.891 19.609 1 90.12 70 PRO B O 1
ATOM 4088 N N . THR B 1 71 ? -0.031 22.234 19.609 1 92.62 71 THR B N 1
ATOM 4089 C CA . THR B 1 71 ? -0.44 23.25 20.594 1 92.62 71 THR B CA 1
ATOM 4090 C C . THR B 1 71 ? -1.175 22.594 21.75 1 92.62 71 THR B C 1
ATOM 4092 O O . THR B 1 71 ? -1.901 21.609 21.578 1 92.62 71 THR B O 1
ATOM 4095 N N . ARG B 1 72 ? -0.915 23.094 22.922 1 93.31 72 ARG B N 1
ATOM 4096 C CA . ARG B 1 72 ? -1.651 22.672 24.109 1 93.31 72 ARG B CA 1
ATOM 4097 C C . ARG B 1 72 ? -2.084 23.875 24.938 1 93.31 72 ARG B C 1
ATOM 4099 O O . ARG B 1 72 ? -1.425 24.906 24.938 1 93.31 72 ARG B O 1
ATOM 4106 N N . ILE B 1 73 ? -3.148 23.75 25.609 1 92.69 73 ILE B N 1
ATOM 4107 C CA . ILE B 1 73 ? -3.666 24.781 26.5 1 92.69 73 ILE B CA 1
ATOM 4108 C C . ILE B 1 73 ? -3.473 24.344 27.953 1 92.69 73 ILE B C 1
ATOM 4110 O O . ILE B 1 73 ? -3.908 23.266 28.344 1 92.69 73 ILE B O 1
ATOM 4114 N N . LEU B 1 74 ? -2.695 25.094 28.625 1 94.5 74 LEU B N 1
ATOM 4115 C CA . LEU B 1 74 ? -2.631 24.922 30.078 1 94.5 74 LEU B CA 1
ATOM 4116 C C . LEU B 1 74 ? -3.721 25.719 30.781 1 94.5 74 LEU B C 1
ATOM 4118 O O . LEU B 1 74 ? -3.566 26.938 30.984 1 94.5 74 LEU B O 1
ATOM 4122 N N . LEU B 1 75 ? -4.723 25 31.156 1 93.88 75 LEU B N 1
ATOM 4123 C CA . LEU B 1 75 ? -5.91 25.672 31.656 1 93.88 75 LEU B CA 1
ATOM 4124 C C . LEU B 1 75 ? -6.027 25.531 33.188 1 93.88 75 LEU B C 1
ATOM 4126 O O . LEU B 1 75 ? -6.113 24.406 33.688 1 93.88 75 LEU B O 1
ATOM 4130 N N . ARG B 1 76 ? -5.992 26.609 33.844 1 94.94 76 ARG B N 1
ATOM 4131 C CA . ARG B 1 76 ? -6.27 26.641 35.25 1 94.94 76 ARG B CA 1
ATOM 4132 C C . ARG B 1 76 ? -7.738 26.938 35.531 1 94.94 76 ARG B C 1
ATOM 4134 O O . ARG B 1 76 ? -8.234 28.016 35.188 1 94.94 76 ARG B O 1
ATOM 4141 N N . LYS B 1 77 ? -8.383 26.031 36.219 1 94.19 77 LYS B N 1
ATOM 4142 C CA . LYS B 1 77 ? -9.812 26.172 36.469 1 94.19 77 LYS B CA 1
ATOM 4143 C C . LYS B 1 77 ? -10.086 26.641 37.906 1 94.19 77 LYS B C 1
ATOM 4145 O O . LYS B 1 77 ? -9.461 26.156 38.844 1 94.19 77 LYS B O 1
ATOM 4150 N N . ARG B 1 78 ? -11 27.516 37.938 1 94.75 78 ARG B N 1
ATOM 4151 C CA . ARG B 1 78 ? -11.391 28.047 39.25 1 94.75 78 ARG B CA 1
ATOM 4152 C C . ARG B 1 78 ? -12.133 26.984 40.062 1 94.75 78 ARG B C 1
ATOM 4154 O O . ARG B 1 78 ? -12.969 26.25 39.531 1 94.75 78 ARG B O 1
ATOM 4161 N N . ARG B 1 79 ? -11.805 26.938 41.375 1 94.56 79 ARG B N 1
ATOM 4162 C CA . ARG B 1 79 ? -12.523 26.078 42.312 1 94.56 79 ARG B CA 1
ATOM 4163 C C . ARG B 1 79 ? -13.438 26.906 43.219 1 94.56 79 ARG B C 1
ATOM 4165 O O . ARG B 1 79 ? -13.086 28.016 43.625 1 94.56 79 ARG B O 1
ATOM 4172 N N . PHE B 1 80 ? -14.602 26.297 43.5 1 95.06 80 PHE B N 1
ATOM 4173 C CA . PHE B 1 80 ? -15.594 26.922 44.344 1 95.06 80 PHE B CA 1
ATOM 4174 C C . PHE B 1 80 ? -15.852 26.062 45.594 1 95.06 80 PHE B C 1
ATOM 4176 O O . PHE B 1 80 ? -15.844 24.844 45.5 1 95.06 80 PHE B O 1
ATOM 4183 N N . LYS B 1 81 ? -16.047 26.75 46.656 1 94.81 81 LYS B N 1
ATOM 4184 C CA . LYS B 1 81 ? -16.328 26.031 47.906 1 94.81 81 LYS B CA 1
ATOM 4185 C C . LYS B 1 81 ? -17.578 26.578 48.562 1 94.81 81 LYS B C 1
ATOM 4187 O O . LYS B 1 81 ? -17.797 27.781 48.594 1 94.81 81 LYS B O 1
ATOM 4192 N N . CYS B 1 82 ? -18.406 25.641 49 1 93.56 82 CYS B N 1
ATOM 4193 C CA . CYS B 1 82 ? -19.562 26 49.812 1 93.56 82 CYS B CA 1
ATOM 4194 C C . CYS B 1 82 ? -19.188 26 51.281 1 93.56 82 CYS B C 1
ATOM 4196 O O . CYS B 1 82 ? -18.75 24.984 51.844 1 93.56 82 CYS B O 1
ATOM 4198 N N . TYR B 1 83 ? -19.391 27.016 51.906 1 91.44 83 TYR B N 1
ATOM 4199 C CA . TYR B 1 83 ? -19 27.094 53.312 1 91.44 83 TYR B CA 1
ATOM 4200 C C . TYR B 1 83 ? -20.125 26.625 54.219 1 91.44 83 TYR B C 1
ATOM 4202 O O . TYR B 1 83 ? -19.922 26.484 55.438 1 91.44 83 TYR B O 1
ATOM 4210 N N . HIS B 1 84 ? -21.234 26.375 53.656 1 92.44 84 HIS B N 1
ATOM 4211 C CA . HIS B 1 84 ? -22.344 25.812 54.406 1 92.44 84 HIS B CA 1
ATOM 4212 C C . HIS B 1 84 ? -22.234 24.297 54.5 1 92.44 84 HIS B C 1
ATOM 4214 O O . HIS B 1 84 ? -22.344 23.719 55.594 1 92.44 84 HIS B O 1
ATOM 4220 N N . CYS B 1 85 ? -22.047 23.594 53.375 1 94.12 85 CYS B N 1
ATOM 4221 C CA . CYS B 1 85 ? -22 22.141 53.375 1 94.12 85 CYS B CA 1
ATOM 4222 C C . CYS B 1 85 ? -20.609 21.641 53.031 1 94.12 85 CYS B C 1
ATOM 4224 O O . CYS B 1 85 ? -20.359 20.438 53 1 94.12 85 CYS B O 1
ATOM 4226 N N . SER B 1 86 ? -19.656 22.438 52.688 1 90.5 86 SER B N 1
ATOM 4227 C CA . SER B 1 86 ? -18.234 22.172 52.438 1 90.5 86 SER B CA 1
ATOM 4228 C C . SER B 1 86 ? -18.047 21.453 51.094 1 90.5 86 SER B C 1
ATOM 4230 O O . SER B 1 86 ? -17 20.844 50.844 1 90.5 86 SER B O 1
ATOM 4232 N N . LYS B 1 87 ? -19.062 21.531 50.312 1 92.69 87 LYS B N 1
ATOM 4233 C CA . LYS B 1 87 ? -18.953 20.922 49 1 92.69 87 LYS B CA 1
ATOM 4234 C C . LYS B 1 87 ? -18.016 21.734 48.094 1 92.69 87 LYS B C 1
ATOM 4236 O O . LYS B 1 87 ? -18.031 22.969 48.125 1 92.69 87 LYS B O 1
ATOM 4241 N N . MET B 1 88 ? -17.125 21 47.375 1 92.06 88 MET B N 1
ATOM 4242 C CA . MET B 1 88 ? -16.219 21.641 46.406 1 92.06 88 MET B CA 1
ATOM 4243 C C . MET B 1 88 ? -16.672 21.391 45 1 92.06 88 MET B C 1
ATOM 4245 O O . MET B 1 88 ? -17.188 20.328 44.656 1 92.06 88 MET B O 1
ATOM 4249 N N . MET B 1 89 ? -16.578 22.453 44.156 1 91.44 89 MET B N 1
ATOM 4250 C CA . MET B 1 89 ? -16.922 22.359 42.719 1 91.44 89 MET B CA 1
ATOM 4251 C C . MET B 1 89 ? -15.844 23 41.875 1 91.44 89 MET B C 1
ATOM 4253 O O . MET B 1 89 ? -15.211 23.984 42.281 1 91.44 89 MET B O 1
ATOM 4257 N N . VAL B 1 90 ? -15.586 22.453 40.75 1 92.19 90 VAL B N 1
ATOM 4258 C CA . VAL B 1 90 ? -14.609 23 39.812 1 92.19 90 VAL B CA 1
ATOM 4259 C C . VAL B 1 90 ? -15.336 23.641 38.625 1 92.19 90 VAL B C 1
ATOM 4261 O O . VAL B 1 90 ? -16.359 23.125 38.156 1 92.19 90 VAL B O 1
ATOM 4264 N N . ALA B 1 91 ? -14.797 24.781 38.156 1 93.25 91 ALA B N 1
ATOM 4265 C CA . ALA B 1 91 ? -15.383 25.484 37 1 93.25 91 ALA B CA 1
ATOM 4266 C C . ALA B 1 91 ? -15.453 24.578 35.781 1 93.25 91 ALA B C 1
ATOM 4268 O O . ALA B 1 91 ? -14.547 23.766 35.562 1 93.25 91 ALA B O 1
ATOM 4269 N N . GLU B 1 92 ? -16.484 24.719 35.031 1 91.56 92 GLU B N 1
ATOM 4270 C CA . GLU B 1 92 ? -16.688 23.906 33.812 1 91.56 92 GLU B CA 1
ATOM 4271 C C . GLU B 1 92 ? -16.641 24.75 32.562 1 91.56 92 GLU B C 1
ATOM 4273 O O . GLU B 1 92 ? -16.891 25.969 32.594 1 91.56 92 GLU B O 1
ATOM 4278 N N . THR B 1 93 ? -16.172 24.203 31.531 1 91.25 93 THR B N 1
ATOM 4279 C CA . THR B 1 93 ? -16.078 24.891 30.25 1 91.25 93 THR B CA 1
ATOM 4280 C C . THR B 1 93 ? -16.609 24 29.125 1 91.25 93 THR B C 1
ATOM 4282 O O . THR B 1 93 ? -16.656 22.781 29.25 1 91.25 93 THR B O 1
ATOM 4285 N N . SER B 1 94 ? -17.016 24.625 28.016 1 87.88 94 SER B N 1
ATOM 4286 C CA . SER B 1 94 ? -17.531 23.891 26.859 1 87.88 94 SER B CA 1
ATOM 4287 C C . SER B 1 94 ? -16.391 23.281 26.047 1 87.88 94 SER B C 1
ATOM 4289 O O . SER B 1 94 ? -16.625 22.422 25.188 1 87.88 94 SER B O 1
ATOM 4291 N N . ILE B 1 95 ? -15.172 23.641 26.297 1 88 95 ILE B N 1
ATOM 4292 C CA . ILE B 1 95 ? -14.023 23.172 25.531 1 88 95 ILE B CA 1
ATOM 4293 C C . ILE B 1 95 ? -13.797 21.688 25.797 1 88 95 ILE B C 1
ATOM 4295 O O . ILE B 1 95 ? -13.531 20.922 24.859 1 88 95 ILE B O 1
ATOM 4299 N N . VAL B 1 96 ? -13.93 21.359 27.062 1 90.12 96 VAL B N 1
ATOM 4300 C CA . VAL B 1 96 ? -13.703 19.969 27.453 1 90.12 96 VAL B CA 1
ATOM 4301 C C . VAL B 1 96 ? -14.875 19.469 28.312 1 90.12 96 VAL B C 1
ATOM 4303 O O . VAL B 1 96 ? -15.398 20.219 29.141 1 90.12 96 VAL B O 1
ATOM 4306 N N . LYS B 1 97 ? -15.219 18.234 28.109 1 86.81 97 LYS B N 1
ATOM 4307 C CA . LYS B 1 97 ? -16.234 17.625 28.953 1 86.81 97 LYS B CA 1
ATOM 4308 C C . LYS B 1 97 ? -15.734 17.453 30.375 1 86.81 97 LYS B C 1
ATOM 4310 O O . LYS B 1 97 ? -14.523 17.422 30.625 1 86.81 97 LYS B O 1
ATOM 4315 N N . LYS B 1 98 ? -16.75 17.344 31.25 1 86.94 98 LYS B N 1
ATOM 4316 C CA . LYS B 1 98 ? -16.406 17.141 32.656 1 86.94 98 LYS B CA 1
ATOM 4317 C C . LYS B 1 98 ? -15.539 15.906 32.844 1 86.94 98 LYS B C 1
ATOM 4319 O O . LYS B 1 98 ? -15.828 14.844 32.281 1 86.94 98 LYS B O 1
ATOM 4324 N N . ASN B 1 99 ? -14.398 16.078 33.406 1 81.62 99 ASN B N 1
ATOM 4325 C CA . ASN B 1 99 ? -13.469 15.008 33.75 1 81.62 99 ASN B CA 1
ATOM 4326 C C . ASN B 1 99 ? -12.719 14.484 32.531 1 81.62 99 ASN B C 1
ATOM 4328 O O . ASN B 1 99 ? -12.211 13.359 32.562 1 81.62 99 ASN B O 1
ATOM 4332 N N . HIS B 1 100 ? -12.844 15.289 31.453 1 86.38 100 HIS B N 1
ATOM 4333 C CA . HIS B 1 100 ? -12.094 14.922 30.25 1 86.38 100 HIS B CA 1
ATOM 4334 C C . HIS B 1 100 ? -10.938 15.883 30.016 1 86.38 100 HIS B C 1
ATOM 4336 O O . HIS B 1 100 ? -10.93 17 30.531 1 86.38 100 HIS B O 1
ATOM 4342 N N . GLN B 1 101 ? -10.062 15.359 29.297 1 87.5 101 GLN B N 1
ATOM 4343 C CA . GLN B 1 101 ? -8.914 16.203 28.969 1 87.5 101 GLN B CA 1
ATOM 4344 C C . GLN B 1 101 ? -8.875 16.516 27.469 1 87.5 101 GLN B C 1
ATOM 4346 O O . GLN B 1 101 ? -8.258 17.5 27.062 1 87.5 101 GLN B O 1
ATOM 4351 N N . ILE B 1 102 ? -9.5 15.68 26.641 1 91 102 ILE B N 1
ATOM 4352 C CA . ILE B 1 102 ? -9.484 15.867 25.188 1 91 102 ILE B CA 1
ATOM 4353 C C . ILE B 1 102 ? -10.625 16.797 24.781 1 91 102 ILE B C 1
ATOM 4355 O O . ILE B 1 102 ? -11.797 16.484 25.016 1 91 102 ILE B O 1
ATOM 4359 N N . PRO B 1 103 ? -10.305 17.875 24.266 1 91.75 103 PRO B N 1
ATOM 4360 C CA . PRO B 1 103 ? -11.352 18.844 23.922 1 91.75 103 PRO B CA 1
ATOM 4361 C C . PRO B 1 103 ? -12.234 18.359 22.766 1 91.75 103 PRO B C 1
ATOM 4363 O O . PRO B 1 103 ? -11.844 17.453 22.016 1 91.75 103 PRO B O 1
ATOM 4366 N N . ARG B 1 104 ? -13.359 18.938 22.578 1 89.56 104 ARG B N 1
ATOM 4367 C CA . ARG B 1 104 ? -14.336 18.609 21.547 1 89.56 104 ARG B CA 1
ATOM 4368 C C . ARG B 1 104 ? -13.766 18.844 20.156 1 89.56 104 ARG B C 1
ATOM 4370 O O . ARG B 1 104 ? -14.016 18.062 19.234 1 89.56 104 ARG B O 1
ATOM 4377 N N . ILE B 1 105 ? -12.977 19.859 20.047 1 90.31 105 ILE B N 1
ATOM 4378 C CA . ILE B 1 105 ? -12.445 20.25 18.75 1 90.31 105 ILE B CA 1
ATOM 4379 C C . ILE B 1 105 ? -11.5 19.156 18.234 1 90.31 105 ILE B C 1
ATOM 4381 O O . ILE B 1 105 ? -11.453 18.875 17.031 1 90.31 105 ILE B O 1
ATOM 4385 N N . ILE B 1 106 ? -10.797 18.562 19.078 1 92.25 106 ILE B N 1
ATOM 4386 C CA . ILE B 1 106 ? -9.891 17.484 18.719 1 92.25 106 ILE B CA 1
ATOM 4387 C C . ILE B 1 106 ? -10.688 16.25 18.297 1 92.25 106 ILE B C 1
ATOM 4389 O O . ILE B 1 106 ? -10.367 15.602 17.297 1 92.25 106 ILE B O 1
ATOM 4393 N N . ASN B 1 107 ? -11.703 15.953 19.047 1 91.25 107 ASN B N 1
ATOM 4394 C CA . ASN B 1 107 ? -12.562 14.82 18.719 1 91.25 107 ASN B CA 1
ATOM 4395 C C . ASN B 1 107 ? -13.188 14.977 17.344 1 91.25 107 ASN B C 1
ATOM 4397 O O . ASN B 1 107 ? -13.273 14.016 16.578 1 91.25 107 ASN B O 1
ATOM 4401 N N . GLN B 1 108 ? -13.555 16.156 17.109 1 90.25 108 GLN B N 1
ATOM 4402 C CA . GLN B 1 108 ? -14.133 16.453 15.797 1 90.25 108 GLN B CA 1
ATOM 4403 C C . GLN B 1 108 ? -13.102 16.266 14.688 1 90.25 108 GLN B C 1
ATOM 4405 O O . GLN B 1 108 ? -13.406 15.695 13.641 1 90.25 108 GLN B O 1
ATOM 4410 N N . LYS B 1 109 ? -11.969 16.719 14.984 1 92.12 109 LYS B N 1
ATOM 4411 C CA . LYS B 1 109 ? -10.914 16.609 13.984 1 92.12 109 LYS B CA 1
ATOM 4412 C C . LYS B 1 109 ? -10.516 15.156 13.773 1 92.12 109 LYS B C 1
ATOM 4414 O O . LYS B 1 109 ? -10.18 14.75 12.656 1 92.12 109 LYS B O 1
ATOM 4419 N N . ILE B 1 110 ? -10.484 14.375 14.82 1 92.81 110 ILE B N 1
ATOM 4420 C CA . ILE B 1 110 ? -10.227 12.945 14.695 1 92.81 110 ILE B CA 1
ATOM 4421 C C . ILE B 1 110 ? -11.242 12.312 13.742 1 92.81 110 ILE B C 1
ATOM 4423 O O . ILE B 1 110 ? -10.867 11.562 12.836 1 92.81 110 ILE B O 1
ATOM 4427 N N . ALA B 1 111 ? -12.477 12.648 13.945 1 90.56 111 ALA B N 1
ATOM 4428 C CA . ALA B 1 111 ? -13.547 12.117 13.109 1 90.56 111 ALA B CA 1
ATOM 4429 C C . ALA B 1 111 ? -13.336 12.477 11.641 1 90.56 111 ALA B C 1
ATOM 4431 O O . ALA B 1 111 ? -13.523 11.641 10.75 1 90.56 111 ALA B O 1
ATOM 4432 N N . GLN B 1 112 ? -12.914 13.68 11.477 1 88.94 112 GLN B N 1
ATOM 4433 C CA . GLN B 1 112 ? -12.664 14.141 10.117 1 88.94 112 GLN B CA 1
ATOM 4434 C C . GLN B 1 112 ? -11.492 13.383 9.484 1 88.94 112 GLN B C 1
ATOM 4436 O O . GLN B 1 112 ? -11.555 13 8.312 1 88.94 112 GLN B O 1
ATOM 4441 N N . LYS B 1 113 ? -10.484 13.188 10.242 1 91.38 113 LYS B N 1
ATOM 4442 C CA . LYS B 1 113 ? -9.281 12.547 9.734 1 91.38 113 LYS B CA 1
ATOM 4443 C C . LYS B 1 113 ? -9.508 11.055 9.516 1 91.38 113 LYS B C 1
ATOM 4445 O O . LYS B 1 113 ? -8.844 10.43 8.68 1 91.38 113 LYS B O 1
ATOM 4450 N N . LEU B 1 114 ? -10.422 10.461 10.234 1 91 114 LEU B N 1
ATOM 4451 C CA . LEU B 1 114 ? -10.727 9.047 10.094 1 91 114 LEU B CA 1
ATOM 4452 C C . LEU B 1 114 ? -11.344 8.758 8.727 1 91 114 LEU B C 1
ATOM 4454 O O . LEU B 1 114 ? -11.344 7.609 8.273 1 91 114 LEU B O 1
ATOM 4458 N N . ILE B 1 115 ? -11.836 9.805 8.102 1 89.06 115 ILE B N 1
ATOM 4459 C CA . ILE B 1 115 ? -12.414 9.672 6.766 1 89.06 115 ILE B CA 1
ATOM 4460 C C . ILE B 1 115 ? -11.297 9.531 5.73 1 89.06 115 ILE B C 1
ATOM 4462 O O . ILE B 1 115 ? -11.5 8.93 4.672 1 89.06 115 ILE B O 1
ATOM 4466 N N . GLU B 1 116 ? -10.156 10.07 6.074 1 86.69 116 GLU B N 1
ATOM 4467 C CA . GLU B 1 116 ? -9.016 10.008 5.168 1 86.69 116 GLU B CA 1
ATOM 4468 C C . GLU B 1 116 ? -8.375 8.625 5.176 1 86.69 116 GLU B C 1
ATOM 4470 O O . GLU B 1 116 ? -8.688 7.797 6.039 1 86.69 116 GLU B O 1
ATOM 4475 N N . LYS B 1 117 ? -7.559 8.383 4.223 1 85.62 117 LYS B N 1
ATOM 4476 C CA . LYS B 1 117 ? -6.969 7.051 4.082 1 85.62 117 LYS B CA 1
ATOM 4477 C C . LYS B 1 117 ? -5.602 6.98 4.75 1 85.62 117 LYS B C 1
ATOM 4479 O O . LYS B 1 117 ? -4.625 6.539 4.137 1 85.62 117 LYS B O 1
ATOM 4484 N N . ILE B 1 118 ? -5.547 7.484 5.934 1 87.31 118 ILE B N 1
ATOM 4485 C CA . ILE B 1 118 ? -4.293 7.457 6.676 1 87.31 118 ILE B CA 1
ATOM 4486 C C . ILE B 1 118 ? -4.438 6.559 7.902 1 87.31 118 ILE B C 1
ATOM 4488 O O . ILE B 1 118 ? -5.551 6.23 8.312 1 87.31 118 ILE B O 1
ATOM 4492 N N . SER B 1 119 ? -3.338 6.121 8.391 1 88.94 119 SER B N 1
ATOM 4493 C CA . SER B 1 119 ? -3.371 5.215 9.531 1 88.94 119 SER B CA 1
ATOM 4494 C C . SER B 1 119 ? -3.795 5.945 10.805 1 88.94 119 SER B C 1
ATOM 4496 O O . SER B 1 119 ? -3.686 7.168 10.891 1 88.94 119 SER B O 1
ATOM 4498 N N . MET B 1 120 ? -4.246 5.152 11.766 1 91.06 120 MET B N 1
ATOM 4499 C CA . MET B 1 120 ? -4.641 5.715 13.055 1 91.06 120 MET B CA 1
ATOM 4500 C C . MET B 1 120 ? -3.434 6.297 13.781 1 91.06 120 MET B C 1
ATOM 4502 O O . MET B 1 120 ? -3.545 7.324 14.461 1 91.06 120 MET B O 1
ATOM 4506 N N . THR B 1 121 ? -2.336 5.641 13.586 1 90.62 121 THR B N 1
ATOM 4507 C CA . THR B 1 121 ? -1.108 6.141 14.195 1 90.62 121 THR B CA 1
ATOM 4508 C C . THR B 1 121 ? -0.717 7.488 13.602 1 90.62 121 THR B C 1
ATOM 4510 O O . THR B 1 121 ? -0.253 8.375 14.312 1 90.62 121 THR B O 1
ATOM 4513 N N . ASP B 1 122 ? -0.905 7.66 12.328 1 89.25 122 ASP B N 1
ATOM 4514 C CA . ASP B 1 122 ? -0.612 8.93 11.672 1 89.25 122 ASP B CA 1
ATOM 4515 C C . ASP B 1 122 ? -1.55 10.031 12.164 1 89.25 122 ASP B C 1
ATOM 4517 O O . ASP B 1 122 ? -1.124 11.172 12.367 1 89.25 122 ASP B O 1
ATOM 4521 N N . ILE B 1 123 ? -2.768 9.695 12.32 1 91.56 123 ILE B N 1
ATOM 4522 C CA . ILE B 1 123 ? -3.738 10.656 12.836 1 91.56 123 ILE B CA 1
ATOM 4523 C C . ILE B 1 123 ? -3.318 11.109 14.234 1 91.56 123 ILE B C 1
ATOM 4525 O O . ILE B 1 123 ? -3.318 12.312 14.531 1 91.56 123 ILE B O 1
ATOM 4529 N N . ALA B 1 124 ? -2.996 10.102 15.023 1 93.75 124 ALA B N 1
ATOM 4530 C CA . ALA B 1 124 ? -2.537 10.398 16.375 1 93.75 124 ALA B CA 1
ATOM 4531 C C . ALA B 1 124 ? -1.323 11.32 16.359 1 93.75 124 ALA B C 1
ATOM 4533 O O . ALA B 1 124 ? -1.269 12.297 17.109 1 93.75 124 ALA B O 1
ATOM 4534 N N . HIS B 1 125 ? -0.488 11.086 15.461 1 88.81 125 HIS B N 1
ATOM 4535 C CA . HIS B 1 125 ? 0.726 11.891 15.328 1 88.81 125 HIS B CA 1
ATOM 4536 C C . HIS B 1 125 ? 0.406 13.305 14.867 1 88.81 125 HIS B C 1
ATOM 4538 O O . HIS B 1 125 ? 0.924 14.273 15.43 1 88.81 125 HIS B O 1
ATOM 4544 N N . GLN B 1 126 ? -0.421 13.477 13.969 1 87.69 126 GLN B N 1
ATOM 4545 C CA . GLN B 1 126 ? -0.779 14.781 13.422 1 87.69 126 GLN B CA 1
ATOM 4546 C C . GLN B 1 126 ? -1.476 15.648 14.469 1 87.69 126 GLN B C 1
ATOM 4548 O O . GLN B 1 126 ? -1.311 16.859 14.477 1 87.69 126 GLN B O 1
ATOM 4553 N N . LEU B 1 127 ? -2.203 14.992 15.328 1 91.75 127 LEU B N 1
ATOM 4554 C CA . LEU B 1 127 ? -2.977 15.742 16.312 1 91.75 127 LEU B CA 1
ATOM 4555 C C . LEU B 1 127 ? -2.275 15.742 17.672 1 91.75 127 LEU B C 1
ATOM 4557 O O . LEU B 1 127 ? -2.803 16.281 18.641 1 91.75 127 LEU B O 1
ATOM 4561 N N . SER B 1 128 ? -1.114 15.117 17.719 1 89.75 128 SER B N 1
ATOM 4562 C CA . SER B 1 128 ? -0.295 15.047 18.938 1 89.75 128 SER B CA 1
ATOM 4563 C C . SER B 1 128 ? -1.069 14.43 20.094 1 89.75 128 SER B C 1
ATOM 4565 O O . SER B 1 128 ? -1.082 14.977 21.203 1 89.75 128 SER B O 1
ATOM 4567 N N . ILE B 1 129 ? -1.763 13.367 19.828 1 92.94 129 ILE B N 1
ATOM 4568 C CA . ILE B 1 129 ? -2.479 12.602 20.828 1 92.94 129 ILE B CA 1
ATOM 4569 C C . ILE B 1 129 ? -2.082 11.133 20.75 1 92.94 129 ILE B C 1
ATOM 4571 O O . ILE B 1 129 ? -1.261 10.75 19.906 1 92.94 129 ILE B O 1
ATOM 4575 N N . SER B 1 130 ? -2.58 10.344 21.641 1 92.88 130 SER B N 1
ATOM 4576 C CA . SER B 1 130 ? -2.258 8.914 21.625 1 92.88 130 SER B CA 1
ATOM 4577 C C . SER B 1 130 ? -3.127 8.156 20.641 1 92.88 130 SER B C 1
ATOM 4579 O O . SER B 1 130 ? -4.254 8.57 20.344 1 92.88 130 SER B O 1
ATOM 4581 N N . THR B 1 131 ? -2.596 7.043 20.188 1 92.38 131 THR B N 1
ATOM 4582 C CA . THR B 1 131 ? -3.352 6.191 19.266 1 92.38 131 THR B CA 1
ATOM 4583 C C . THR B 1 131 ? -4.582 5.617 19.969 1 92.38 131 THR B C 1
ATOM 4585 O O . THR B 1 131 ? -5.621 5.418 19.328 1 92.38 131 THR B O 1
ATOM 4588 N N . SER B 1 132 ? -4.461 5.461 21.219 1 93 132 SER B N 1
ATOM 4589 C CA . SER B 1 132 ? -5.594 4.934 21.984 1 93 132 SER B CA 1
ATOM 4590 C C . SER B 1 132 ? -6.773 5.895 21.953 1 93 132 SER B C 1
ATOM 4592 O O . SER B 1 132 ? -7.93 5.469 21.906 1 93 132 SER B O 1
ATOM 4594 N N . THR B 1 133 ? -6.457 7.215 22 1 93.38 133 THR B N 1
ATOM 4595 C CA . THR B 1 133 ? -7.504 8.227 21.906 1 93.38 133 THR B CA 1
ATOM 4596 C C . THR B 1 133 ? -8.219 8.156 20.562 1 93.38 133 THR B C 1
ATOM 4598 O O . THR B 1 133 ? -9.445 8.273 20.5 1 93.38 133 THR B O 1
ATOM 4601 N N . VAL B 1 134 ? -7.469 7.926 19.531 1 94.44 134 VAL B N 1
ATOM 4602 C CA . VAL B 1 134 ? -8.039 7.82 18.203 1 94.44 134 VAL B CA 1
ATOM 4603 C C . VAL B 1 134 ? -8.93 6.578 18.109 1 94.44 134 VAL B C 1
ATOM 4605 O O . VAL B 1 134 ? -10.039 6.641 17.578 1 94.44 134 VAL B O 1
ATOM 4608 N N . ILE B 1 135 ? -8.469 5.461 18.703 1 92.5 135 ILE B N 1
ATOM 4609 C CA . ILE B 1 135 ? -9.203 4.203 18.672 1 92.5 135 ILE B CA 1
ATOM 4610 C C . ILE B 1 135 ? -10.5 4.348 19.469 1 92.5 135 ILE B C 1
ATOM 4612 O O . ILE B 1 135 ? -11.539 3.818 19.078 1 92.5 135 ILE B O 1
ATOM 4616 N N . ARG B 1 136 ? -10.398 5.062 20.562 1 90.69 136 ARG B N 1
ATOM 4617 C CA . ARG B 1 136 ? -11.594 5.305 21.359 1 90.69 136 ARG B CA 1
ATOM 4618 C C . ARG B 1 136 ? -12.648 6.066 20.562 1 90.69 136 ARG B C 1
ATOM 4620 O O . ARG B 1 136 ? -13.836 5.727 20.609 1 90.69 136 ARG B O 1
ATOM 4627 N N . LYS B 1 137 ? -12.195 7.062 19.891 1 91.69 137 LYS B N 1
ATOM 4628 C CA . LYS B 1 137 ? -13.117 7.828 19.047 1 91.69 137 LYS B CA 1
ATOM 4629 C C . LYS B 1 137 ? -13.695 6.969 17.938 1 91.69 137 LYS B C 1
ATOM 4631 O O . LYS B 1 137 ? -14.875 7.078 17.609 1 91.69 137 LYS B O 1
ATOM 4636 N N . LEU B 1 138 ? -12.875 6.117 17.359 1 91.88 138 LEU B N 1
ATOM 4637 C CA . LEU B 1 138 ? -13.336 5.191 16.328 1 91.88 138 LEU B CA 1
ATOM 4638 C C . LEU B 1 138 ? -14.461 4.305 16.875 1 91.88 138 LEU B C 1
ATOM 4640 O O . LEU B 1 138 ? -15.461 4.078 16.188 1 91.88 138 LEU B O 1
ATOM 4644 N N . ASN B 1 139 ? -14.266 3.887 18.094 1 90.5 139 ASN B N 1
ATOM 4645 C CA . ASN B 1 139 ? -15.219 2.971 18.703 1 90.5 139 ASN B CA 1
ATOM 4646 C C . ASN B 1 139 ? -16.516 3.678 19.078 1 90.5 139 ASN B C 1
ATOM 4648 O O . ASN B 1 139 ? -17.531 3.027 19.344 1 90.5 139 ASN B O 1
ATOM 4652 N N . ASP B 1 140 ? -16.453 5 19.047 1 88.12 140 ASP B N 1
ATOM 4653 C CA . ASP B 1 140 ? -17.656 5.781 19.281 1 88.12 140 ASP B CA 1
ATOM 4654 C C . ASP B 1 140 ? -18.594 5.727 18.078 1 88.12 140 ASP B C 1
ATOM 4656 O O . ASP B 1 140 ? -19.781 6.008 18.203 1 88.12 140 ASP B O 1
ATOM 4660 N N . PHE B 1 141 ? -18 5.367 16.984 1 86.88 141 PHE B N 1
ATOM 4661 C CA . PHE B 1 141 ? -18.828 5.258 15.789 1 86.88 141 PHE B CA 1
ATOM 4662 C C . PHE B 1 141 ? -19.578 3.934 15.766 1 86.88 141 PHE B C 1
ATOM 4664 O O . PHE B 1 141 ? -18.984 2.873 15.977 1 86.88 141 PHE B O 1
ATOM 4671 N N . HIS B 1 142 ? -20.812 4.016 15.719 1 82.75 142 HIS B N 1
ATOM 4672 C CA . HIS B 1 142 ? -21.641 2.82 15.602 1 82.75 142 HIS B CA 1
ATOM 4673 C C . HIS B 1 142 ? -22.406 2.809 14.289 1 82.75 142 HIS B C 1
ATOM 4675 O O . HIS B 1 142 ? -23.078 3.783 13.953 1 82.75 142 HIS B O 1
ATOM 4681 N N . PHE B 1 143 ? -22.109 1.847 13.609 1 78.81 143 PHE B N 1
ATOM 4682 C CA . PHE B 1 143 ? -22.828 1.676 12.352 1 78.81 143 PHE B CA 1
ATOM 4683 C C . PHE B 1 143 ? -23.922 0.623 12.492 1 78.81 143 PHE B C 1
ATOM 4685 O O . PHE B 1 143 ? -23.641 -0.538 12.789 1 78.81 143 PHE B O 1
ATOM 4692 N N . LYS B 1 144 ? -25.109 1.133 12.719 1 77.5 144 LYS B N 1
ATOM 4693 C CA . LYS B 1 144 ? -26.219 0.187 12.758 1 77.5 144 LYS B CA 1
ATOM 4694 C C . LYS B 1 144 ? -26.641 -0.234 11.352 1 77.5 144 LYS B C 1
ATOM 4696 O O . LYS B 1 144 ? -26.797 0.608 10.469 1 77.5 144 LYS B O 1
ATOM 4701 N N . HIS B 1 145 ? -26.594 -1.543 11.141 1 81.44 145 HIS B N 1
ATOM 4702 C CA . HIS B 1 145 ? -27.078 -2.055 9.859 1 81.44 145 HIS B CA 1
ATOM 4703 C C . HIS B 1 145 ? -28.578 -1.832 9.695 1 81.44 145 HIS B C 1
ATOM 4705 O O . HIS B 1 145 ? -29.344 -2.109 10.617 1 81.44 145 HIS B O 1
ATOM 4711 N N . ASP B 1 146 ? -28.891 -1.096 8.719 1 84.38 146 ASP B N 1
ATOM 4712 C CA . ASP B 1 146 ? -30.297 -0.971 8.367 1 84.38 146 ASP B CA 1
ATOM 4713 C C . ASP B 1 146 ? -30.766 -2.18 7.566 1 84.38 146 ASP B C 1
ATOM 4715 O O . ASP B 1 146 ? -30.484 -2.287 6.371 1 84.38 146 ASP B O 1
ATOM 4719 N N . PHE B 1 147 ? -31.562 -3.041 8.258 1 92.81 147 PHE B N 1
ATOM 4720 C CA . PHE B 1 147 ? -31.984 -4.27 7.605 1 92.81 147 PHE B CA 1
ATOM 4721 C C . PHE B 1 147 ? -33.344 -4.066 6.902 1 92.81 147 PHE B C 1
ATOM 4723 O O . PHE B 1 147 ? -33.969 -5.031 6.48 1 92.81 147 PHE B O 1
ATOM 4730 N N . SER B 1 148 ? -33.688 -2.826 6.773 1 91.88 148 SER B N 1
ATOM 4731 C CA . SER B 1 148 ? -35.031 -2.547 6.207 1 91.88 148 SER B CA 1
ATOM 4732 C C . SER B 1 148 ? -34.906 -2.219 4.723 1 91.88 148 SER B C 1
ATOM 4734 O O . SER B 1 148 ? -35.938 -2.09 4.043 1 91.88 148 SER B O 1
ATOM 4736 N N . CYS B 1 149 ? -33.656 -2.125 4.309 1 93.81 149 CYS B N 1
ATOM 4737 C CA . CYS B 1 149 ? -33.562 -1.771 2.896 1 93.81 149 CYS B CA 1
ATOM 4738 C C . CYS B 1 149 ? -32.312 -2.352 2.268 1 93.81 149 CYS B C 1
ATOM 4740 O O . CYS B 1 149 ? -31.281 -2.482 2.936 1 93.81 149 CYS B O 1
ATOM 4742 N N . LEU B 1 150 ? -32.438 -2.703 0.975 1 96.31 150 LEU B N 1
ATOM 4743 C CA . LEU B 1 150 ? -31.344 -3.137 0.115 1 96.31 150 LEU B CA 1
ATOM 4744 C C . LEU B 1 150 ? -31.438 -2.461 -1.25 1 96.31 150 LEU B C 1
ATOM 4746 O O . LEU B 1 150 ? -32.531 -2.121 -1.717 1 96.31 150 LEU B O 1
ATOM 4750 N N . PRO B 1 151 ? -30.312 -2.16 -1.808 1 96.62 151 PRO B N 1
ATOM 4751 C CA . PRO B 1 151 ? -30.359 -1.544 -3.137 1 96.62 151 PRO B CA 1
ATOM 4752 C C . PRO B 1 151 ? -30.828 -2.508 -4.219 1 96.62 151 PRO B C 1
ATOM 4754 O O . PRO B 1 151 ? -30.766 -3.727 -4.039 1 96.62 151 PRO B O 1
ATOM 4757 N N . GLU B 1 152 ? -31.234 -1.959 -5.328 1 97.25 152 GLU B N 1
ATOM 4758 C CA . GLU B 1 152 ? -31.703 -2.764 -6.453 1 97.25 152 GLU B CA 1
ATOM 4759 C C . GLU B 1 152 ? -30.531 -3.494 -7.121 1 97.25 152 GLU B C 1
ATOM 4761 O O . GLU B 1 152 ? -30.719 -4.586 -7.664 1 97.25 152 GLU B O 1
ATOM 4766 N N . ILE B 1 153 ? -29.422 -2.854 -7.074 1 98 153 ILE B N 1
ATOM 4767 C CA . ILE B 1 153 ? -28.234 -3.432 -7.691 1 98 153 ILE B CA 1
ATOM 4768 C C . ILE B 1 153 ? -27.109 -3.529 -6.66 1 98 153 ILE B C 1
ATOM 4770 O O . ILE B 1 153 ? -26.719 -2.525 -6.062 1 98 153 ILE B O 1
ATOM 4774 N N . MET B 1 154 ? -26.656 -4.746 -6.504 1 97.5 154 MET B N 1
ATOM 4775 C CA . MET B 1 154 ? -25.641 -5.02 -5.5 1 97.5 154 MET B CA 1
ATOM 4776 C C . MET B 1 154 ? -24.422 -5.707 -6.125 1 97.5 154 MET B C 1
ATOM 4778 O O . MET B 1 154 ? -24.562 -6.492 -7.062 1 97.5 154 MET B O 1
ATOM 4782 N N . SER B 1 155 ? -23.219 -5.402 -5.609 1 98.12 155 SER B N 1
ATOM 4783 C CA . SER B 1 155 ? -21.984 -6.035 -6.07 1 98.12 155 SER B CA 1
ATOM 4784 C C . SER B 1 155 ? -21.344 -6.867 -4.965 1 98.12 155 SER B C 1
ATOM 4786 O O . SER B 1 155 ? -21.25 -6.422 -3.818 1 98.12 155 SER B O 1
ATOM 4788 N N . TRP B 1 156 ? -20.938 -8.078 -5.336 1 97.88 156 TRP B N 1
ATOM 4789 C CA . TRP B 1 156 ? -20.312 -9 -4.391 1 97.88 156 TRP B CA 1
ATOM 4790 C C . TRP B 1 156 ? -18.844 -9.219 -4.75 1 97.88 156 TRP B C 1
ATOM 4792 O O . TRP B 1 156 ? -18.5 -9.32 -5.93 1 97.88 156 TRP B O 1
ATOM 4802 N N . ASP B 1 157 ? -18.031 -9.211 -3.807 1 96.19 157 ASP B N 1
ATOM 4803 C CA . ASP B 1 157 ? -16.625 -9.57 -3.986 1 96.19 157 ASP B CA 1
ATOM 4804 C C . ASP B 1 157 ? -15.992 -10.008 -2.664 1 96.19 157 ASP B C 1
ATOM 4806 O O . ASP B 1 157 ? -16.688 -10.125 -1.652 1 96.19 157 ASP B O 1
ATOM 4810 N N . GLU B 1 158 ? -14.812 -10.43 -2.758 1 94.69 158 GLU B N 1
ATOM 4811 C CA . GLU B 1 158 ? -14.047 -10.805 -1.572 1 94.69 158 GLU B CA 1
ATOM 4812 C C . GLU B 1 158 ? -12.68 -10.125 -1.562 1 94.69 158 GLU B C 1
ATOM 4814 O O . GLU B 1 158 ? -12.18 -9.695 -2.607 1 94.69 158 GLU B O 1
ATOM 4819 N N . TYR B 1 159 ? -12.195 -9.898 -0.462 1 91.69 159 TYR B N 1
ATOM 4820 C CA . TYR B 1 159 ? -10.836 -9.375 -0.321 1 91.69 159 TYR B CA 1
ATOM 4821 C C . TYR B 1 159 ? -10.117 -10.039 0.853 1 91.69 159 TYR B C 1
ATOM 4823 O O . TYR B 1 159 ? -10.766 -10.578 1.758 1 91.69 159 TYR B O 1
ATOM 4831 N N . ALA B 1 160 ? -8.844 -10.023 0.805 1 90.56 160 ALA B N 1
ATOM 4832 C CA . ALA B 1 160 ? -8.039 -10.625 1.864 1 90.56 160 ALA B CA 1
ATOM 4833 C C . ALA B 1 160 ? -7.934 -9.703 3.07 1 90.56 160 ALA B C 1
ATOM 4835 O O . ALA B 1 160 ? -7.52 -8.547 2.939 1 90.56 160 ALA B O 1
ATOM 4836 N N . PHE B 1 161 ? -8.336 -10.156 4.219 1 87.75 161 PHE B N 1
ATOM 4837 C CA . PHE B 1 161 ? -8.156 -9.406 5.457 1 87.75 161 PHE B CA 1
ATOM 4838 C C . PHE B 1 161 ? -6.773 -9.656 6.043 1 87.75 161 PHE B C 1
ATOM 4840 O O . PHE B 1 161 ? -5.961 -8.734 6.137 1 87.75 161 PHE B O 1
ATOM 4847 N N . THR B 1 162 ? -6.539 -10.891 6.461 1 83.25 162 THR B N 1
ATOM 4848 C CA . THR B 1 162 ? -5.219 -11.344 6.879 1 83.25 162 THR B CA 1
ATOM 4849 C C . THR B 1 162 ? -4.75 -12.516 6.016 1 83.25 162 THR B C 1
ATOM 4851 O O . THR B 1 162 ? -5.512 -13.023 5.188 1 83.25 162 THR B O 1
ATOM 4854 N N . LYS B 1 163 ? -3.523 -12.812 6.188 1 77.06 163 LYS B N 1
ATOM 4855 C CA . LYS B 1 163 ? -2.984 -13.914 5.398 1 77.06 163 LYS B CA 1
ATOM 4856 C C . LYS B 1 163 ? -3.859 -15.156 5.523 1 77.06 163 LYS B C 1
ATOM 4858 O O . LYS B 1 163 ? -4.105 -15.641 6.633 1 77.06 163 LYS B O 1
ATOM 4863 N N . GLY B 1 164 ? -4.438 -15.5 4.465 1 75.94 164 GLY B N 1
ATOM 4864 C CA . GLY B 1 164 ? -5.195 -16.734 4.426 1 75.94 164 GLY B CA 1
ATOM 4865 C C . GLY B 1 164 ? -6.66 -16.562 4.766 1 75.94 164 GLY B C 1
ATOM 4866 O O . GLY B 1 164 ? -7.453 -17.5 4.648 1 75.94 164 GLY B O 1
ATOM 4867 N N . LYS B 1 165 ? -6.984 -15.398 5.199 1 86.75 165 LYS B N 1
ATOM 4868 C CA . LYS B 1 165 ? -8.375 -15.148 5.559 1 86.75 165 LYS B CA 1
ATOM 4869 C C . LYS B 1 165 ? -9.023 -14.148 4.602 1 86.75 165 LYS B C 1
ATOM 4871 O O . LYS B 1 165 ? -8.523 -13.031 4.438 1 86.75 165 LYS B O 1
ATOM 4876 N N . MET B 1 166 ? -10.117 -14.641 4.016 1 92.06 166 MET B N 1
ATOM 4877 C CA . MET B 1 166 ? -10.852 -13.789 3.082 1 92.06 166 MET B CA 1
ATOM 4878 C C . MET B 1 166 ? -12.102 -13.219 3.736 1 92.06 166 MET B C 1
ATOM 4880 O O . MET B 1 166 ? -12.68 -13.836 4.633 1 92.06 166 MET B O 1
ATOM 4884 N N . SER B 1 167 ? -12.461 -12.016 3.348 1 95.12 167 SER B N 1
ATOM 4885 C CA . SER B 1 167 ? -13.68 -11.359 3.807 1 95.12 167 SER B CA 1
ATOM 4886 C C . SER B 1 167 ? -14.625 -11.07 2.646 1 95.12 167 SER B C 1
ATOM 4888 O O . SER B 1 167 ? -14.18 -10.852 1.518 1 95.12 167 SER B O 1
ATOM 4890 N N . PHE B 1 168 ? -15.906 -11.164 2.926 1 96.81 168 PHE B N 1
ATOM 4891 C CA . PHE B 1 168 ? -16.953 -10.883 1.944 1 96.81 168 PHE B CA 1
ATOM 4892 C C . PHE B 1 168 ? -17.359 -9.414 2.01 1 96.81 168 PHE B C 1
ATOM 4894 O O . PHE B 1 168 ? -17.469 -8.836 3.096 1 96.81 168 PHE B O 1
ATOM 4901 N N . ILE B 1 169 ? -17.594 -8.805 0.905 1 97.44 169 ILE B N 1
ATOM 4902 C CA . ILE B 1 169 ? -18.031 -7.414 0.851 1 97.44 169 ILE B CA 1
ATOM 4903 C C . ILE B 1 169 ? -19.172 -7.273 -0.149 1 97.44 169 ILE B C 1
ATOM 4905 O O . ILE B 1 169 ? -19.156 -7.887 -1.221 1 97.44 169 ILE B O 1
ATOM 4909 N N . ALA B 1 170 ? -20.172 -6.613 0.2 1 97.62 170 ALA B N 1
ATOM 4910 C CA . ALA B 1 170 ? -21.266 -6.215 -0.667 1 97.62 170 ALA B CA 1
ATOM 4911 C C . ALA B 1 170 ? -21.391 -4.695 -0.742 1 97.62 170 ALA B C 1
ATOM 4913 O O . ALA B 1 170 ? -21.266 -4.004 0.272 1 97.62 170 ALA B O 1
ATOM 4914 N N . GLN B 1 171 ? -21.609 -4.199 -1.871 1 97.62 171 GLN B N 1
ATOM 4915 C CA . GLN B 1 171 ? -21.641 -2.756 -2.09 1 97.62 171 GLN B CA 1
ATOM 4916 C C . GLN B 1 171 ? -22.812 -2.357 -2.977 1 97.62 171 GLN B C 1
ATOM 4918 O O . GLN B 1 171 ? -23.203 -3.104 -3.879 1 97.62 171 GLN B O 1
ATOM 4923 N N . ASP B 1 172 ? -23.391 -1.251 -2.662 1 97.06 172 ASP B N 1
ATOM 4924 C CA . ASP B 1 172 ? -24.391 -0.664 -3.533 1 97.06 172 ASP B CA 1
ATOM 4925 C C . ASP B 1 172 ? -23.781 -0.19 -4.848 1 97.06 172 ASP B C 1
ATOM 4927 O O . ASP B 1 172 ? -22.844 0.612 -4.848 1 97.06 172 ASP B O 1
ATOM 4931 N N . PHE B 1 173 ? -24.312 -0.646 -5.883 1 96.44 173 PHE B N 1
ATOM 4932 C CA . PHE B 1 173 ? -23.734 -0.371 -7.195 1 96.44 173 PHE B CA 1
ATOM 4933 C C . PHE B 1 173 ? -23.859 1.106 -7.543 1 96.44 173 PHE B C 1
ATOM 4935 O O . PHE B 1 173 ? -22.938 1.707 -8.086 1 96.44 173 PHE B O 1
ATOM 4942 N N . ASN B 1 174 ? -24.891 1.699 -7.234 1 93.81 174 ASN B N 1
ATOM 4943 C CA . ASN B 1 174 ? -25.188 3.061 -7.672 1 93.81 174 ASN B CA 1
ATOM 4944 C C . ASN B 1 174 ? -24.531 4.094 -6.762 1 93.81 174 ASN B C 1
ATOM 4946 O O . ASN B 1 174 ? -23.766 4.941 -7.23 1 93.81 174 ASN B O 1
ATOM 4950 N N . ASN B 1 175 ? -24.719 3.963 -5.492 1 92.62 175 ASN B N 1
ATOM 4951 C CA . ASN B 1 175 ? -24.234 4.98 -4.566 1 92.62 175 ASN B CA 1
ATOM 4952 C C . ASN B 1 175 ? -22.828 4.652 -4.059 1 92.62 175 ASN B C 1
ATOM 4954 O O . ASN B 1 175 ? -22.203 5.469 -3.377 1 92.62 175 ASN B O 1
ATOM 4958 N N . LEU B 1 176 ? -22.312 3.439 -4.246 1 93.12 176 LEU B N 1
ATOM 4959 C CA . LEU B 1 176 ? -20.953 3.004 -3.943 1 93.12 176 LEU B CA 1
ATOM 4960 C C . LEU B 1 176 ? -20.766 2.811 -2.441 1 93.12 176 LEU B C 1
ATOM 4962 O O . LEU B 1 176 ? -19.641 2.592 -1.976 1 93.12 176 LEU B O 1
ATOM 4966 N N . ASN B 1 177 ? -21.891 2.865 -1.742 1 93.69 177 ASN B N 1
ATOM 4967 C CA . ASN B 1 177 ? -21.797 2.619 -0.307 1 93.69 177 ASN B CA 1
ATOM 4968 C C . ASN B 1 177 ? -21.625 1.133 -0.004 1 93.69 177 ASN B C 1
ATOM 4970 O O . ASN B 1 177 ? -22.281 0.291 -0.623 1 93.69 177 ASN B O 1
ATOM 4974 N N . ILE B 1 178 ? -20.766 0.888 0.855 1 95.5 178 ILE B N 1
ATOM 4975 C CA . ILE B 1 178 ? -20.609 -0.482 1.329 1 95.5 178 ILE B CA 1
ATOM 4976 C C . ILE B 1 178 ? -21.828 -0.894 2.148 1 95.5 178 ILE B C 1
ATOM 4978 O O . ILE B 1 178 ? -22.219 -0.193 3.084 1 95.5 178 ILE B O 1
ATOM 4982 N N . ILE B 1 179 ? -22.422 -1.959 1.779 1 95.75 179 ILE B N 1
ATOM 4983 C CA . ILE B 1 179 ? -23.594 -2.473 2.486 1 95.75 179 ILE B CA 1
ATOM 4984 C C . ILE B 1 179 ? -23.141 -3.275 3.705 1 95.75 179 ILE B C 1
ATOM 4986 O O . ILE B 1 179 ? -23.656 -3.084 4.809 1 95.75 179 ILE B O 1
ATOM 4990 N N . THR B 1 180 ? -22.156 -4.168 3.459 1 94.75 180 THR B N 1
ATOM 4991 C CA . THR B 1 180 ? -21.672 -4.973 4.574 1 94.75 180 THR B CA 1
ATOM 4992 C C . THR B 1 180 ? -20.297 -5.559 4.266 1 94.75 180 THR B C 1
ATOM 4994 O O . THR B 1 180 ? -19.922 -5.668 3.102 1 94.75 180 THR B O 1
ATOM 4997 N N . VAL B 1 181 ? -19.609 -5.777 5.297 1 95.31 181 VAL B N 1
ATOM 4998 C CA . VAL B 1 181 ? -18.359 -6.516 5.293 1 95.31 181 VAL B CA 1
ATOM 4999 C C . VAL B 1 181 ? -18.391 -7.617 6.348 1 95.31 181 VAL B C 1
ATOM 5001 O O . VAL B 1 181 ? -18.719 -7.359 7.512 1 95.31 181 VAL B O 1
ATOM 5004 N N . LEU B 1 182 ? -18.141 -8.789 5.855 1 96.06 182 LEU B N 1
ATOM 5005 C CA . LEU B 1 182 ? -18.25 -9.922 6.773 1 96.06 182 LEU B CA 1
ATOM 5006 C C . LEU B 1 182 ? -16.891 -10.57 7.008 1 96.06 182 LEU B C 1
ATOM 5008 O O . LEU B 1 182 ? -16.047 -10.609 6.102 1 96.06 182 LEU B O 1
ATOM 5012 N N . GLU B 1 183 ? -16.719 -11.031 8.266 1 93.25 183 GLU B N 1
ATOM 5013 C CA . GLU B 1 183 ? -15.484 -11.734 8.594 1 93.25 183 GLU B CA 1
ATOM 5014 C C . GLU B 1 183 ? -15.508 -13.164 8.07 1 93.25 183 GLU B C 1
ATOM 5016 O O . GLU B 1 183 ? -15.758 -14.102 8.828 1 93.25 183 GLU B O 1
ATOM 5021 N N . GLY B 1 184 ? -15.25 -13.367 6.922 1 93.19 184 GLY B N 1
ATOM 5022 C CA . GLY B 1 184 ? -15.32 -14.648 6.23 1 93.19 184 GLY B CA 1
ATOM 5023 C C . GLY B 1 184 ? -16.141 -14.586 4.953 1 93.19 184 GLY B C 1
ATOM 5024 O O . GLY B 1 184 ? -16.922 -13.656 4.75 1 93.19 184 GLY B O 1
ATOM 5025 N N . ARG B 1 185 ? -15.977 -15.602 4.164 1 92.06 185 ARG B N 1
ATOM 5026 C CA . ARG B 1 185 ? -16.656 -15.602 2.879 1 92.06 185 ARG B CA 1
ATOM 5027 C C . ARG B 1 185 ? -17.453 -16.891 2.682 1 92.06 185 ARG B C 1
ATOM 5029 O O . ARG B 1 185 ? -17.844 -17.219 1.56 1 92.06 185 ARG B O 1
ATOM 5036 N N . THR B 1 186 ? -17.625 -17.609 3.797 1 92.62 186 THR B N 1
ATOM 5037 C CA . THR B 1 186 ? -18.344 -18.875 3.68 1 92.62 186 THR B CA 1
ATOM 5038 C C . THR B 1 186 ? -19.828 -18.625 3.449 1 92.62 186 THR B C 1
ATOM 5040 O O . THR B 1 186 ? -20.359 -17.562 3.799 1 92.62 186 THR B O 1
ATOM 5043 N N . GLN B 1 187 ? -20.5 -19.672 2.887 1 94.75 187 GLN B N 1
ATOM 5044 C CA . GLN B 1 187 ? -21.922 -19.578 2.596 1 94.75 187 GLN B CA 1
ATOM 5045 C C . GLN B 1 187 ? -22.734 -19.344 3.871 1 94.75 187 GLN B C 1
ATOM 5047 O O . GLN B 1 187 ? -23.672 -18.547 3.879 1 94.75 187 GLN B O 1
ATOM 5052 N N . ALA B 1 188 ? -22.281 -19.938 4.891 1 95.19 188 ALA B N 1
ATOM 5053 C CA . ALA B 1 188 ? -23 -19.812 6.156 1 95.19 188 ALA B CA 1
ATOM 5054 C C . ALA B 1 188 ? -22.969 -18.375 6.676 1 95.19 188 ALA B C 1
ATOM 5056 O O . ALA B 1 188 ? -23.984 -17.828 7.066 1 95.19 188 ALA B O 1
ATOM 5057 N N . ILE B 1 189 ? -21.859 -17.766 6.637 1 95.81 189 ILE B N 1
ATOM 5058 C CA . ILE B 1 189 ? -21.656 -16.422 7.152 1 95.81 189 ILE B CA 1
ATOM 5059 C C . ILE B 1 189 ? -22.484 -15.43 6.332 1 95.81 189 ILE B C 1
ATOM 5061 O O . ILE B 1 189 ? -23.172 -14.578 6.891 1 95.81 189 ILE B O 1
ATOM 5065 N N . ILE B 1 190 ? -22.453 -15.562 5.051 1 96.94 190 ILE B N 1
ATOM 5066 C CA . ILE B 1 190 ? -23.156 -14.656 4.145 1 96.94 190 ILE B CA 1
ATOM 5067 C C . ILE B 1 190 ? -24.656 -14.852 4.289 1 96.94 190 ILE B C 1
ATOM 5069 O O . ILE B 1 190 ? -25.406 -13.875 4.395 1 96.94 190 ILE B O 1
ATOM 5073 N N . ARG B 1 191 ? -25.047 -16.125 4.301 1 97.12 191 ARG B N 1
ATOM 5074 C CA . ARG B 1 191 ? -26.453 -16.453 4.438 1 97.12 191 ARG B CA 1
ATOM 5075 C C . ARG B 1 191 ? -27.031 -15.891 5.738 1 97.12 191 ARG B C 1
ATOM 5077 O O . ARG B 1 191 ? -28.094 -15.266 5.734 1 97.12 191 ARG B O 1
ATOM 5084 N N . ASN B 1 192 ? -26.297 -16.078 6.844 1 96.69 192 ASN B N 1
ATOM 5085 C CA . ASN B 1 192 ? -26.75 -15.609 8.148 1 96.69 192 ASN B CA 1
ATOM 5086 C C . ASN B 1 192 ? -26.938 -14.094 8.164 1 96.69 192 ASN B C 1
ATOM 5088 O O . ASN B 1 192 ? -27.859 -13.586 8.805 1 96.69 192 ASN B O 1
ATOM 5092 N N . HIS B 1 193 ? -26.156 -13.422 7.5 1 96.31 193 HIS B N 1
ATOM 5093 C CA . HIS B 1 193 ? -26.25 -11.969 7.473 1 96.31 193 HIS B CA 1
ATOM 5094 C C . HIS B 1 193 ? -27.469 -11.516 6.676 1 96.31 193 HIS B C 1
ATOM 5096 O O . HIS B 1 193 ? -28.281 -10.719 7.164 1 96.31 193 HIS B O 1
ATOM 5102 N N . PHE B 1 194 ? -27.672 -12.062 5.492 1 97.38 194 PHE B N 1
ATOM 5103 C CA . PHE B 1 194 ? -28.688 -11.539 4.586 1 97.38 194 PHE B CA 1
ATOM 5104 C C . PHE B 1 194 ? -30.078 -12.047 4.973 1 97.38 194 PHE B C 1
ATOM 5106 O O . PHE B 1 194 ? -31.094 -11.477 4.57 1 97.38 194 PHE B O 1
ATOM 5113 N N . LEU B 1 195 ? -30.062 -13.07 5.734 1 97 195 LEU B N 1
ATOM 5114 C CA . LEU B 1 195 ? -31.359 -13.586 6.188 1 97 195 LEU B CA 1
ATOM 5115 C C . LEU B 1 195 ? -31.953 -12.688 7.27 1 97 195 LEU B C 1
ATOM 5117 O O . LEU B 1 195 ? -33.125 -12.812 7.609 1 97 195 LEU B O 1
ATOM 5121 N N . LYS B 1 196 ? -31.156 -11.844 7.785 1 95.81 196 LYS B N 1
ATOM 5122 C CA . LYS B 1 196 ? -31.672 -10.852 8.727 1 95.81 196 LYS B CA 1
ATOM 5123 C C . LYS B 1 196 ? -32.594 -9.875 8.023 1 95.81 196 LYS B C 1
ATOM 5125 O O . LYS B 1 196 ? -33.406 -9.195 8.68 1 95.81 196 LYS B O 1
ATOM 5130 N N . TYR B 1 197 ? -32.438 -9.758 6.73 1 96.88 197 TYR B N 1
ATOM 5131 C CA . TYR B 1 197 ? -33.344 -8.953 5.934 1 96.88 197 TYR B CA 1
ATOM 5132 C C . TYR B 1 197 ? -34.625 -9.719 5.648 1 96.88 197 TYR B C 1
ATOM 5134 O O . TYR B 1 197 ? -34.594 -10.922 5.363 1 96.88 197 TYR B O 1
ATOM 5142 N N . ASP B 1 198 ? -35.688 -8.961 5.676 1 96.12 198 ASP B N 1
ATOM 5143 C CA . ASP B 1 198 ? -36.969 -9.594 5.34 1 96.12 198 ASP B CA 1
ATOM 5144 C C . ASP B 1 198 ? -37 -9.984 3.865 1 96.12 198 ASP B C 1
ATOM 5146 O O . ASP B 1 198 ? -36.312 -9.406 3.039 1 96.12 198 ASP B O 1
ATOM 5150 N N . ARG B 1 199 ? -37.844 -10.961 3.604 1 95.94 199 ARG B N 1
ATOM 5151 C CA . ARG B 1 199 ? -37.938 -11.477 2.242 1 95.94 199 ARG B CA 1
ATOM 5152 C C . ARG B 1 199 ? -38.344 -10.375 1.271 1 95.94 199 ARG B C 1
ATOM 5154 O O . ARG B 1 199 ? -37.875 -10.32 0.142 1 95.94 199 ARG B O 1
ATOM 5161 N N . ALA B 1 200 ? -39.219 -9.57 1.762 1 96.38 200 ALA B N 1
ATOM 5162 C CA . ALA B 1 200 ? -39.688 -8.484 0.912 1 96.38 200 ALA B CA 1
ATOM 5163 C C . ALA B 1 200 ? -38.531 -7.551 0.527 1 96.38 200 ALA B C 1
ATOM 5165 O O . ALA B 1 200 ? -38.469 -7.062 -0.604 1 96.38 200 ALA B O 1
ATOM 5166 N N . VAL B 1 201 ? -37.688 -7.344 1.465 1 96.94 201 VAL B N 1
ATOM 5167 C CA . VAL B 1 201 ? -36.531 -6.484 1.234 1 96.94 201 VAL B CA 1
ATOM 5168 C C . VAL B 1 201 ? -35.562 -7.168 0.278 1 96.94 201 VAL B C 1
ATOM 5170 O O . VAL B 1 201 ? -35.031 -6.535 -0.644 1 96.94 201 VAL B O 1
ATOM 5173 N N . ARG B 1 202 ? -35.375 -8.438 0.411 1 97.69 202 ARG B N 1
ATOM 5174 C CA . ARG B 1 202 ? -34.469 -9.195 -0.434 1 97.69 202 ARG B CA 1
ATOM 5175 C C . ARG B 1 202 ? -35 -9.305 -1.859 1 97.69 202 ARG B C 1
ATOM 5177 O O . ARG B 1 202 ? -34.219 -9.352 -2.816 1 97.69 202 ARG B O 1
ATOM 5184 N N . CYS B 1 203 ? -36.281 -9.211 -2.004 1 97.38 203 CYS B N 1
ATOM 5185 C CA . CYS B 1 203 ? -36.906 -9.305 -3.318 1 97.38 203 CYS B CA 1
ATOM 5186 C C . CYS B 1 203 ? -36.719 -8.008 -4.098 1 97.38 203 CYS B C 1
ATOM 5188 O O . CYS B 1 203 ? -36.938 -7.973 -5.312 1 97.38 203 CYS B O 1
ATOM 5190 N N . ARG B 1 204 ? -36.344 -7.035 -3.42 1 96.19 204 ARG B N 1
ATOM 5191 C CA . ARG B 1 204 ? -36.125 -5.746 -4.074 1 96.19 204 ARG B CA 1
ATOM 5192 C C . ARG B 1 204 ? -34.812 -5.746 -4.867 1 96.19 204 ARG B C 1
ATOM 5194 O O . ARG B 1 204 ? -34.625 -4.918 -5.762 1 96.19 204 ARG B O 1
ATOM 5201 N N . VAL B 1 205 ? -33.969 -6.613 -4.559 1 97.88 205 VAL B N 1
ATOM 5202 C CA . VAL B 1 205 ? -32.688 -6.719 -5.289 1 97.88 205 VAL B CA 1
ATOM 5203 C C . VAL B 1 205 ? -32.938 -7.328 -6.664 1 97.88 205 VAL B C 1
ATOM 5205 O O . VAL B 1 205 ? -33.5 -8.422 -6.773 1 97.88 205 VAL B O 1
ATOM 5208 N N . LYS B 1 206 ? -32.469 -6.617 -7.695 1 97.75 206 LYS B N 1
ATOM 5209 C CA . LYS B 1 206 ? -32.781 -7.059 -9.055 1 97.75 206 LYS B CA 1
ATOM 5210 C C . LYS B 1 206 ? -31.531 -7.586 -9.758 1 97.75 206 LYS B C 1
ATOM 5212 O O . LYS B 1 206 ? -31.641 -8.422 -10.656 1 97.75 206 LYS B O 1
ATOM 5217 N N . ILE B 1 207 ? -30.438 -7.016 -9.359 1 98.06 207 ILE B N 1
ATOM 5218 C CA . ILE B 1 207 ? -29.203 -7.406 -10.031 1 98.06 207 ILE B CA 1
ATOM 5219 C C . ILE B 1 207 ? -28.094 -7.582 -9 1 98.06 207 ILE B C 1
ATOM 5221 O O . ILE B 1 207 ? -27.953 -6.777 -8.078 1 98.06 207 ILE B O 1
ATOM 5225 N N . ILE B 1 208 ? -27.297 -8.594 -9.125 1 98.19 208 ILE B N 1
ATOM 5226 C CA . ILE B 1 208 ? -26.109 -8.805 -8.32 1 98.19 208 ILE B CA 1
ATOM 5227 C C . ILE B 1 208 ? -24.906 -9.07 -9.234 1 98.19 208 ILE B C 1
ATOM 5229 O O . ILE B 1 208 ? -24.922 -10.031 -10.008 1 98.19 208 ILE B O 1
ATOM 5233 N N . THR B 1 209 ? -23.953 -8.219 -9.195 1 97.69 209 THR B N 1
ATOM 5234 C CA . THR B 1 209 ? -22.734 -8.438 -9.961 1 97.69 209 THR B CA 1
ATOM 5235 C C . THR B 1 209 ? -21.703 -9.18 -9.125 1 97.69 209 THR B C 1
ATOM 5237 O O . THR B 1 209 ? -21.578 -8.938 -7.918 1 97.69 209 THR B O 1
ATOM 5240 N N . MET B 1 210 ? -21 -10.094 -9.68 1 96.81 210 MET B N 1
ATOM 5241 C CA . MET B 1 210 ? -20 -10.859 -8.938 1 96.81 210 MET B CA 1
ATOM 5242 C C . MET B 1 210 ? -19 -11.516 -9.891 1 96.81 210 MET B C 1
ATOM 5244 O O . MET B 1 210 ? -19.188 -11.477 -11.109 1 96.81 210 MET B O 1
ATOM 5248 N N . ASP B 1 211 ? -17.906 -12.039 -9.336 1 93.75 211 ASP B N 1
ATOM 5249 C CA . ASP B 1 211 ? -16.938 -12.836 -10.102 1 93.75 211 ASP B CA 1
ATOM 5250 C C . ASP B 1 211 ? -17.469 -14.25 -10.344 1 93.75 211 ASP B C 1
ATOM 5252 O O . ASP B 1 211 ? -18.562 -14.594 -9.906 1 93.75 211 ASP B O 1
ATOM 5256 N N . MET B 1 212 ? -16.719 -15 -11.125 1 91.94 212 MET B N 1
ATOM 5257 C CA . MET B 1 212 ? -17.109 -16.375 -11.438 1 91.94 212 MET B CA 1
ATOM 5258 C C . MET B 1 212 ? -16.766 -17.312 -10.289 1 91.94 212 MET B C 1
ATOM 5260 O O . MET B 1 212 ? -15.781 -18.062 -10.367 1 91.94 212 MET B O 1
ATOM 5264 N N . PHE B 1 213 ? -17.547 -17.234 -9.312 1 90.19 213 PHE B N 1
ATOM 5265 C CA . PHE B 1 213 ? -17.391 -18.094 -8.141 1 90.19 213 PHE B CA 1
ATOM 5266 C C . PHE B 1 213 ? -18.688 -18.844 -7.852 1 90.19 213 PHE B C 1
ATOM 5268 O O . PHE B 1 213 ? -19.625 -18.266 -7.281 1 90.19 213 PHE B O 1
ATOM 5275 N N . SER B 1 214 ? -18.75 -20.078 -8.109 1 90 214 SER B N 1
ATOM 5276 C CA . SER B 1 214 ? -19.969 -20.891 -8.164 1 90 214 SER B CA 1
ATOM 5277 C C . SER B 1 214 ? -20.688 -20.906 -6.824 1 90 214 SER B C 1
ATOM 5279 O O . SER B 1 214 ? -21.906 -20.828 -6.77 1 90 214 SER B O 1
ATOM 5281 N N . PRO B 1 215 ? -19.938 -20.938 -5.723 1 89.38 215 PRO B N 1
ATOM 5282 C CA . PRO B 1 215 ? -20.641 -20.969 -4.441 1 89.38 215 PRO B CA 1
ATOM 5283 C C . PRO B 1 215 ? -21.516 -19.75 -4.211 1 89.38 215 PRO B C 1
ATOM 5285 O O . PRO B 1 215 ? -22.531 -19.828 -3.5 1 89.38 215 PRO B O 1
ATOM 5288 N N . TYR B 1 216 ? -21.203 -18.656 -4.785 1 93.81 216 TYR B N 1
ATOM 5289 C CA . TYR B 1 216 ? -21.984 -17.438 -4.617 1 93.81 216 TYR B CA 1
ATOM 5290 C C . TYR B 1 216 ? -23.266 -17.5 -5.426 1 93.81 216 TYR B C 1
ATOM 5292 O O . TYR B 1 216 ? -24.234 -16.781 -5.125 1 93.81 216 TYR B O 1
ATOM 5300 N N . TYR B 1 217 ? -23.266 -18.391 -6.52 1 93.31 217 TYR B N 1
ATOM 5301 C CA . TYR B 1 217 ? -24.406 -18.438 -7.406 1 93.31 217 TYR B CA 1
ATOM 5302 C C . TYR B 1 217 ? -25.641 -18.984 -6.676 1 93.31 217 TYR B C 1
ATOM 5304 O O . TYR B 1 217 ? -26.688 -18.328 -6.645 1 93.31 217 TYR B O 1
ATOM 5312 N N . ASP B 1 218 ? -25.328 -20.109 -6.09 1 92.19 218 ASP B N 1
ATOM 5313 C CA . ASP B 1 218 ? -26.438 -20.766 -5.406 1 92.19 218 ASP B CA 1
ATOM 5314 C C . ASP B 1 218 ? -26.922 -19.938 -4.223 1 92.19 218 ASP B C 1
ATOM 5316 O O . ASP B 1 218 ? -28.141 -19.828 -3.992 1 92.19 218 ASP B O 1
ATOM 5320 N N . LEU B 1 219 ? -26.031 -19.391 -3.562 1 95.81 219 LEU B N 1
ATOM 5321 C CA . LEU B 1 219 ? -26.359 -18.578 -2.396 1 95.81 219 LEU B CA 1
ATOM 5322 C C . LEU B 1 219 ? -27.172 -17.359 -2.801 1 95.81 219 LEU B C 1
ATOM 5324 O O . LEU B 1 219 ? -28.172 -17.047 -2.168 1 95.81 219 LEU B O 1
ATOM 5328 N N . ALA B 1 220 ? -26.734 -16.703 -3.828 1 96.69 220 ALA B N 1
ATOM 5329 C CA . ALA B 1 220 ? -27.438 -15.516 -4.309 1 96.69 220 ALA B CA 1
ATOM 5330 C C . ALA B 1 220 ? -28.859 -15.844 -4.754 1 96.69 220 ALA B C 1
ATOM 5332 O O . ALA B 1 220 ? -29.797 -15.094 -4.461 1 96.69 220 ALA B O 1
ATOM 5333 N N . ARG B 1 221 ? -29 -16.938 -5.453 1 94.62 221 ARG B N 1
ATOM 5334 C CA . ARG B 1 221 ? -30.312 -17.359 -5.941 1 94.62 221 ARG B CA 1
ATOM 5335 C C . ARG B 1 221 ? -31.25 -17.672 -4.785 1 94.62 221 ARG B C 1
ATOM 5337 O O . ARG B 1 221 ? -32.438 -17.344 -4.84 1 94.62 221 ARG B O 1
ATOM 5344 N N . GLN B 1 222 ? -30.703 -18.234 -3.773 1 95.69 222 GLN B N 1
ATOM 5345 C CA . GLN B 1 222 ? -31.484 -18.594 -2.604 1 95.69 222 GLN B CA 1
ATOM 5346 C C . GLN B 1 222 ? -31.891 -17.359 -1.811 1 95.69 222 GLN B C 1
ATOM 5348 O O . GLN B 1 222 ? -33.031 -17.234 -1.369 1 95.69 222 GLN B O 1
ATOM 5353 N N . LEU B 1 223 ? -31.062 -16.453 -1.637 1 97.38 223 LEU B N 1
ATOM 5354 C CA . LEU B 1 223 ? -31.266 -15.297 -0.776 1 97.38 223 LEU B CA 1
ATOM 5355 C C . LEU B 1 223 ? -32.031 -14.203 -1.506 1 97.38 223 LEU B C 1
ATOM 5357 O O . LEU B 1 223 ? -32.812 -13.484 -0.893 1 97.38 223 LEU B O 1
ATOM 5361 N N . PHE B 1 224 ? -31.781 -14.133 -2.814 1 98.06 224 PHE B N 1
ATOM 5362 C CA . PHE B 1 224 ? -32.375 -13.062 -3.613 1 98.06 224 PHE B CA 1
ATOM 5363 C C . PHE B 1 224 ? -33.094 -13.633 -4.828 1 98.06 224 PHE B C 1
ATOM 5365 O O . PHE B 1 224 ? -32.594 -13.562 -5.949 1 98.06 224 PHE B O 1
ATOM 5372 N N . PRO B 1 225 ? -34.25 -14.039 -4.707 1 95.5 225 PRO B N 1
ATOM 5373 C CA . PRO B 1 225 ? -34.969 -14.781 -5.746 1 95.5 225 PRO B CA 1
ATOM 5374 C C . PRO B 1 225 ? -35.281 -13.93 -6.98 1 95.5 225 PRO B C 1
ATOM 5376 O O . PRO B 1 225 ? -35.406 -14.469 -8.086 1 95.5 225 PRO B O 1
ATOM 5379 N N . CYS B 1 226 ? -35.312 -12.633 -6.852 1 96.75 226 CYS B N 1
ATOM 5380 C CA . CYS B 1 226 ? -35.688 -11.773 -7.973 1 96.75 226 CYS B CA 1
ATOM 5381 C C . CYS B 1 226 ? -34.438 -11.203 -8.648 1 96.75 226 CYS B C 1
ATOM 5383 O O . CYS B 1 226 ? -34.562 -10.43 -9.602 1 96.75 226 CYS B O 1
ATOM 5385 N N . ALA B 1 227 ? -33.344 -11.594 -8.164 1 97.56 227 ALA B N 1
ATOM 5386 C CA . ALA B 1 227 ? -32.125 -10.961 -8.648 1 97.56 227 ALA B CA 1
ATOM 5387 C C . ALA B 1 227 ? -31.516 -11.734 -9.812 1 97.56 227 ALA B C 1
ATOM 5389 O O . ALA B 1 227 ? -31.5 -12.969 -9.805 1 97.56 227 ALA B O 1
ATOM 5390 N N . LYS B 1 228 ? -31.094 -11.016 -10.828 1 97.19 228 LYS B N 1
ATOM 5391 C CA . LYS B 1 228 ? -30.281 -11.586 -11.891 1 97.19 228 LYS B CA 1
ATOM 5392 C C . LYS B 1 228 ? -28.797 -11.484 -11.555 1 97.19 228 LYS B C 1
ATOM 5394 O O . LYS B 1 228 ? -28.344 -10.469 -11.031 1 97.19 228 LYS B O 1
ATOM 5399 N N . ILE B 1 229 ? -28.078 -12.531 -11.797 1 97.44 229 ILE B N 1
ATOM 5400 C CA . ILE B 1 229 ? -26.656 -12.539 -11.531 1 97.44 229 ILE B CA 1
ATOM 5401 C C . ILE B 1 229 ? -25.891 -12.102 -12.781 1 97.44 229 ILE B C 1
ATOM 5403 O O . ILE B 1 229 ? -26.125 -12.641 -13.875 1 97.44 229 IL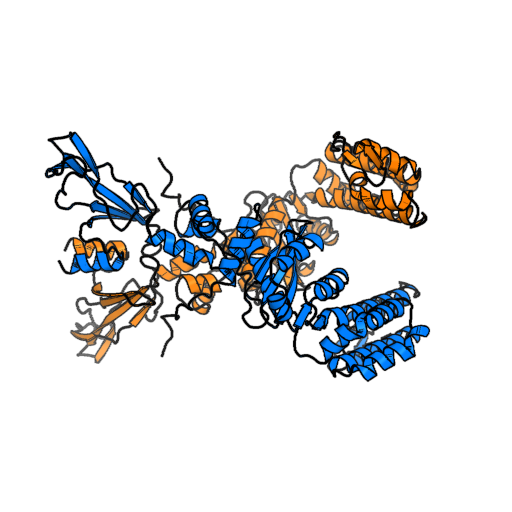E B O 1
ATOM 5407 N N . VAL B 1 230 ? -25.125 -11.109 -12.648 1 97.06 230 VAL B N 1
ATOM 5408 C CA . VAL B 1 230 ? -24.281 -10.609 -13.734 1 97.06 230 VAL B CA 1
ATOM 5409 C C . VAL B 1 230 ? -22.812 -10.883 -13.422 1 97.06 230 VAL B C 1
ATOM 5411 O O . VAL B 1 230 ? -22.25 -10.312 -12.484 1 97.06 230 VAL B O 1
ATOM 5414 N N . LEU B 1 231 ? -22.203 -11.672 -14.219 1 96.38 231 LEU B N 1
ATOM 5415 C CA . LEU B 1 231 ? -20.797 -12.031 -13.984 1 96.38 231 LEU B CA 1
ATOM 5416 C C . LEU B 1 231 ? -19.875 -10.953 -14.523 1 96.38 231 LEU B C 1
ATOM 5418 O O . LEU B 1 231 ? -20.188 -10.297 -15.516 1 96.38 231 LEU B O 1
ATOM 5422 N N . ASP B 1 232 ? -18.75 -10.852 -13.891 1 94.62 232 ASP B N 1
ATOM 5423 C CA . ASP B 1 232 ? -17.734 -9.891 -14.344 1 94.62 232 ASP B CA 1
ATOM 5424 C C . ASP B 1 232 ? -17.141 -10.305 -15.688 1 94.62 232 ASP B C 1
ATOM 5426 O O . ASP B 1 232 ? -16.562 -11.383 -15.805 1 94.62 232 ASP B O 1
ATOM 5430 N N . ARG B 1 233 ? -17.25 -9.445 -16.594 1 94.81 233 ARG B N 1
ATOM 5431 C CA . ARG B 1 233 ? -16.812 -9.734 -17.969 1 94.81 233 ARG B CA 1
ATOM 5432 C C . ARG B 1 233 ? -15.32 -10.016 -18.031 1 94.81 233 ARG B C 1
ATOM 5434 O O . ARG B 1 233 ? -14.875 -10.828 -18.844 1 94.81 233 ARG B O 1
ATOM 5441 N N . PHE B 1 234 ? -14.656 -9.383 -17.219 1 93.88 234 PHE B N 1
ATOM 5442 C CA . PHE B 1 234 ? -13.211 -9.578 -17.219 1 93.88 234 PHE B CA 1
ATOM 5443 C C . PHE B 1 234 ? -12.852 -11.023 -16.922 1 93.88 234 PHE B C 1
ATOM 5445 O O . PHE B 1 234 ? -11.953 -11.594 -17.547 1 93.88 234 PHE B O 1
ATOM 5452 N N . HIS B 1 235 ? -13.469 -11.57 -15.961 1 93.69 235 HIS B N 1
ATOM 5453 C CA . HIS B 1 235 ? -13.156 -12.93 -15.547 1 93.69 235 HIS B CA 1
ATOM 5454 C C . HIS B 1 235 ? -13.539 -13.93 -16.641 1 93.69 235 HIS B C 1
ATOM 5456 O O . HIS B 1 235 ? -12.867 -14.961 -16.797 1 93.69 235 HIS B O 1
ATOM 5462 N N . ILE B 1 236 ? -14.539 -13.602 -17.359 1 94.94 236 ILE B N 1
ATOM 5463 C CA . ILE B 1 236 ? -14.938 -14.469 -18.469 1 94.94 236 ILE B CA 1
ATOM 5464 C C . ILE B 1 236 ? -13.844 -14.492 -19.531 1 94.94 236 ILE B C 1
ATOM 5466 O O . ILE B 1 236 ? -13.398 -15.562 -19.953 1 94.94 236 ILE B O 1
ATOM 5470 N N . VAL B 1 237 ? -13.414 -13.297 -19.859 1 95.44 237 VAL B N 1
ATOM 5471 C CA . VAL B 1 237 ? -12.344 -13.172 -20.844 1 95.44 237 VAL B CA 1
ATOM 5472 C C . VAL B 1 237 ? -11.062 -13.812 -20.312 1 95.44 237 VAL B C 1
ATOM 5474 O O . VAL B 1 237 ? -10.32 -14.445 -21.062 1 95.44 237 VAL B O 1
ATOM 5477 N N . GLN B 1 238 ? -10.859 -13.648 -19.109 1 95.5 238 GLN B N 1
ATOM 5478 C CA . GLN B 1 238 ? -9.656 -14.203 -18.484 1 95.5 238 GLN B CA 1
ATOM 5479 C C . GLN B 1 238 ? -9.633 -15.727 -18.594 1 95.5 238 GLN B C 1
ATOM 5481 O O . GLN B 1 238 ? -8.578 -16.312 -18.812 1 95.5 238 GLN B O 1
ATOM 5486 N N . HIS B 1 239 ? -10.773 -16.359 -18.406 1 95.94 239 HIS B N 1
ATOM 5487 C CA . HIS B 1 239 ? -10.844 -17.812 -18.547 1 95.94 239 HIS B CA 1
ATOM 5488 C C . HIS B 1 239 ? -10.445 -18.234 -19.969 1 95.94 239 HIS B C 1
ATOM 5490 O O . HIS B 1 239 ? -9.695 -19.203 -20.141 1 95.94 239 HIS B O 1
ATOM 5496 N N . LEU B 1 240 ? -10.93 -17.469 -20.922 1 96 240 LEU B N 1
ATOM 5497 C CA . LEU B 1 240 ? -10.602 -17.766 -22.312 1 96 240 LEU B CA 1
ATOM 5498 C C . LEU B 1 240 ? -9.117 -17.547 -22.578 1 96 240 LEU B C 1
ATOM 5500 O O . LEU B 1 240 ? -8.469 -18.391 -23.203 1 96 240 LEU B O 1
ATOM 5504 N N . SER B 1 241 ? -8.68 -16.438 -22.078 1 96.88 241 SER B N 1
ATOM 5505 C CA . SER B 1 241 ? -7.285 -16.078 -22.297 1 96.88 241 SER B CA 1
ATOM 5506 C C . SER B 1 241 ? -6.348 -17.078 -21.641 1 96.88 241 SER B C 1
ATOM 5508 O O . SER B 1 241 ? -5.312 -17.438 -22.219 1 96.88 241 SER B O 1
ATOM 5510 N N . ARG B 1 242 ? -6.688 -17.547 -20.562 1 97.12 242 ARG B N 1
ATOM 5511 C CA . ARG B 1 242 ? -5.875 -18.531 -19.859 1 97.12 242 ARG B CA 1
ATOM 5512 C C . ARG B 1 242 ? -5.859 -19.859 -20.609 1 97.12 242 ARG B C 1
ATOM 5514 O O . ARG B 1 242 ? -4.824 -20.516 -20.688 1 97.12 242 ARG B O 1
ATOM 5521 N N . ALA B 1 243 ? -7.031 -20.219 -21.031 1 96.88 243 ALA B N 1
ATOM 5522 C CA . ALA B 1 243 ? -7.094 -21.438 -21.844 1 96.88 243 ALA B CA 1
ATOM 5523 C C . ALA B 1 243 ? -6.188 -21.344 -23.062 1 96.88 243 ALA B C 1
ATOM 5525 O O . ALA B 1 243 ? -5.43 -22.266 -23.359 1 96.88 243 ALA B O 1
ATOM 5526 N N . MET B 1 244 ? -6.27 -20.188 -23.703 1 97.38 244 MET B N 1
ATOM 5527 C CA . MET B 1 244 ? -5.438 -19.969 -24.891 1 97.38 244 MET B CA 1
ATOM 5528 C C . MET B 1 244 ? -3.957 -20.031 -24.531 1 97.38 244 MET B C 1
ATOM 5530 O O . MET B 1 244 ? -3.164 -20.641 -25.234 1 97.38 244 MET B O 1
ATOM 5534 N N . SER B 1 245 ? -3.641 -19.406 -23.453 1 97.56 245 SER B N 1
ATOM 5535 C CA . SER B 1 245 ? -2.254 -19.391 -23 1 97.56 245 SER B CA 1
ATOM 5536 C C . SER B 1 245 ? -1.763 -20.797 -22.672 1 97.56 245 SER B C 1
ATOM 5538 O O . SER B 1 245 ? -0.641 -21.172 -23.031 1 97.56 245 SER B O 1
ATOM 5540 N N . ARG B 1 246 ? -2.588 -21.578 -22.094 1 96.94 246 ARG B N 1
ATOM 5541 C CA . ARG B 1 246 ? -2.209 -22.938 -21.719 1 96.94 246 ARG B CA 1
ATOM 5542 C C . ARG B 1 246 ? -2.057 -23.812 -22.953 1 96.94 246 ARG B C 1
ATOM 5544 O O . ARG B 1 246 ? -1.148 -24.656 -23.016 1 96.94 246 ARG B O 1
ATOM 5551 N N . VAL B 1 247 ? -2.959 -23.672 -23.828 1 96.44 247 VAL B N 1
ATOM 5552 C CA . VAL B 1 247 ? -2.857 -24.422 -25.078 1 96.44 247 VAL B CA 1
ATOM 5553 C C . VAL B 1 247 ? -1.567 -24.047 -25.797 1 96.44 247 VAL B C 1
ATOM 5555 O O . VAL B 1 247 ? -0.848 -24.922 -26.281 1 96.44 247 VAL B O 1
ATOM 5558 N N . ARG B 1 248 ? -1.269 -22.766 -25.844 1 96.94 248 ARG B N 1
ATOM 5559 C CA . ARG B 1 248 ? -0.033 -22.281 -26.453 1 96.94 248 ARG B CA 1
ATOM 5560 C C . ARG B 1 248 ? 1.186 -22.938 -25.812 1 96.94 248 ARG B C 1
ATOM 5562 O O . ARG B 1 248 ? 2.09 -23.406 -26.516 1 96.94 248 ARG B O 1
ATOM 5569 N N . VAL B 1 249 ? 1.146 -22.984 -24.562 1 96.69 249 VAL B N 1
ATOM 5570 C CA . VAL B 1 249 ? 2.279 -23.531 -23.828 1 96.69 249 VAL B CA 1
ATOM 5571 C C . VAL B 1 249 ? 2.406 -25.031 -24.094 1 96.69 249 VAL B C 1
ATOM 5573 O O . VAL B 1 249 ? 3.516 -25.547 -24.266 1 96.69 249 VAL B O 1
ATOM 5576 N N . GLN B 1 250 ? 1.319 -25.781 -24.125 1 94.81 250 GLN B N 1
ATOM 5577 C CA . GLN B 1 250 ? 1.342 -27.219 -24.422 1 94.81 250 GLN B CA 1
ATOM 5578 C C . GLN B 1 250 ? 1.926 -27.484 -25.797 1 94.81 250 GLN B C 1
ATOM 5580 O O . GLN B 1 250 ? 2.754 -28.391 -25.969 1 94.81 250 GLN B O 1
ATOM 5585 N N . ILE B 1 251 ? 1.492 -26.672 -26.719 1 94.38 251 ILE B N 1
ATOM 5586 C CA . ILE B 1 251 ? 1.985 -26.828 -28.078 1 94.38 251 ILE B CA 1
ATOM 5587 C C . ILE B 1 251 ? 3.473 -26.484 -28.141 1 94.38 251 ILE B C 1
ATOM 5589 O O . ILE B 1 251 ? 4.262 -27.203 -28.75 1 94.38 251 ILE B O 1
ATOM 5593 N N . MET B 1 252 ? 3.807 -25.375 -27.453 1 95.31 252 MET B N 1
ATOM 5594 C CA . MET B 1 252 ? 5.191 -24.906 -27.391 1 95.31 252 MET B CA 1
ATOM 5595 C C . MET B 1 252 ? 6.098 -25.984 -26.812 1 95.31 252 MET B C 1
ATOM 5597 O O . MET B 1 252 ? 7.191 -26.234 -27.312 1 95.31 252 MET B O 1
ATOM 5601 N N . ASN B 1 253 ? 5.539 -26.703 -25.891 1 93.25 253 ASN B N 1
ATOM 5602 C CA . ASN B 1 253 ? 6.344 -27.688 -25.172 1 93.25 253 ASN B CA 1
ATOM 5603 C C . ASN B 1 253 ? 6.531 -28.969 -26 1 93.25 253 ASN B C 1
ATOM 5605 O O . ASN B 1 253 ? 7.375 -29.797 -25.672 1 93.25 253 ASN B O 1
ATOM 5609 N N . GLN B 1 254 ? 5.793 -29.203 -27.031 1 92.81 254 GLN B N 1
ATOM 5610 C CA . GLN B 1 254 ? 5.973 -30.328 -27.938 1 92.81 254 GLN B CA 1
ATOM 5611 C C . GLN B 1 254 ? 7.148 -30.094 -28.875 1 92.81 254 GLN B C 1
ATOM 5613 O O . GLN B 1 254 ? 7.656 -31.031 -29.484 1 92.81 254 GLN B O 1
ATOM 5618 N N . LEU B 1 255 ? 7.555 -28.812 -28.891 1 93 255 LEU B N 1
ATOM 5619 C CA . LEU B 1 255 ? 8.672 -28.438 -29.75 1 93 255 LEU B CA 1
ATOM 5620 C C . LEU B 1 255 ? 9.992 -28.547 -29 1 93 255 LEU B C 1
ATOM 5622 O O . LEU B 1 255 ? 10.016 -28.578 -27.766 1 93 255 LEU B O 1
ATOM 5626 N N . ASP B 1 256 ? 11.031 -28.656 -29.812 1 92.81 256 ASP B N 1
ATOM 5627 C CA . ASP B 1 256 ? 12.367 -28.641 -29.219 1 92.81 256 ASP B CA 1
ATOM 5628 C C . ASP B 1 256 ? 12.656 -27.297 -28.547 1 92.81 256 ASP B C 1
ATOM 5630 O O . ASP B 1 256 ? 12.484 -26.234 -29.172 1 92.81 256 ASP B O 1
ATOM 5634 N N . ARG B 1 257 ? 13.039 -27.312 -27.359 1 90.81 257 ARG B N 1
ATOM 5635 C CA . ARG B 1 257 ? 13.281 -26.109 -26.562 1 90.81 257 ARG B CA 1
ATOM 5636 C C . ARG B 1 257 ? 14.328 -25.219 -27.219 1 90.81 257 ARG B C 1
ATOM 5638 O O . ARG B 1 257 ? 14.336 -24 -27.016 1 90.81 257 ARG B O 1
ATOM 5645 N N . LYS B 1 258 ? 15.188 -25.797 -27.969 1 92.31 258 LYS B N 1
ATOM 5646 C CA . LYS B 1 258 ? 16.25 -25.031 -28.609 1 92.31 258 LYS B CA 1
ATOM 5647 C C . LYS B 1 258 ? 15.828 -24.547 -29.984 1 92.31 258 LYS B C 1
ATOM 5649 O O . LYS B 1 258 ? 16.531 -23.75 -30.609 1 92.31 258 LYS B O 1
ATOM 5654 N N . SER B 1 259 ? 14.695 -24.969 -30.406 1 93.75 259 SER B N 1
ATOM 5655 C CA . SER B 1 259 ? 14.234 -24.609 -31.734 1 93.75 259 SER B CA 1
ATOM 5656 C C . SER B 1 259 ? 13.805 -23.141 -31.812 1 93.75 259 SER B C 1
ATOM 5658 O O . SER B 1 259 ? 13.445 -22.547 -30.797 1 93.75 259 SER B O 1
ATOM 5660 N N . HIS B 1 260 ? 13.969 -22.625 -32.969 1 93.75 260 HIS B N 1
ATOM 5661 C CA . HIS B 1 260 ? 13.523 -21.25 -33.25 1 93.75 260 HIS B CA 1
ATOM 5662 C C . HIS B 1 260 ? 12.039 -21.094 -32.969 1 93.75 260 HIS B C 1
ATOM 5664 O O . HIS B 1 260 ? 11.609 -20.078 -32.406 1 93.75 260 HIS B O 1
ATOM 5670 N N . GLU B 1 261 ? 11.305 -22.062 -33.344 1 93.94 261 GLU B N 1
ATOM 5671 C CA . GLU B 1 261 ? 9.859 -22.016 -33.156 1 93.94 261 GLU B CA 1
ATOM 5672 C C . GLU B 1 261 ? 9.492 -21.922 -31.688 1 93.94 261 GLU B C 1
ATOM 5674 O O . GLU B 1 261 ? 8.641 -21.109 -31.312 1 93.94 261 GLU B O 1
ATOM 5679 N N . TYR B 1 262 ? 10.141 -22.688 -30.906 1 95.69 262 TYR B N 1
ATOM 5680 C CA . TYR B 1 262 ? 9.906 -22.656 -29.469 1 95.69 262 TYR B CA 1
ATOM 5681 C C . TYR B 1 262 ? 10.211 -21.266 -28.891 1 95.69 262 TYR B C 1
ATOM 5683 O O . TYR B 1 262 ? 9.398 -20.688 -28.172 1 95.69 262 TYR B O 1
ATOM 5691 N N . LYS B 1 263 ? 11.305 -20.703 -29.234 1 94.75 263 LYS B N 1
ATOM 5692 C CA . LYS B 1 263 ? 11.758 -19.406 -28.703 1 94.75 263 LYS B CA 1
ATOM 5693 C C . LYS B 1 263 ? 10.828 -18.281 -29.156 1 94.75 263 LYS B C 1
ATOM 5695 O O . LYS B 1 263 ? 10.531 -17.375 -28.375 1 94.75 263 LYS B O 1
ATOM 5700 N N . ALA B 1 264 ? 10.43 -18.391 -30.312 1 95.31 264 ALA B N 1
ATOM 5701 C CA . ALA B 1 264 ? 9.555 -17.359 -30.859 1 95.31 264 ALA B CA 1
ATOM 5702 C C . ALA B 1 264 ? 8.203 -17.344 -30.156 1 95.31 264 ALA B C 1
ATOM 5704 O O . ALA B 1 264 ? 7.711 -16.297 -29.75 1 95.31 264 ALA B O 1
ATOM 5705 N N . ILE B 1 265 ? 7.602 -18.516 -30.016 1 95.88 265 ILE B N 1
ATOM 5706 C CA . ILE B 1 265 ? 6.297 -18.641 -29.359 1 95.88 265 ILE B CA 1
ATOM 5707 C C . ILE B 1 265 ? 6.391 -18.156 -27.922 1 95.88 265 ILE B C 1
ATOM 5709 O O . ILE B 1 265 ? 5.488 -17.469 -27.422 1 95.88 265 ILE B O 1
ATOM 5713 N N . LYS B 1 266 ? 7.445 -18.5 -27.312 1 95.56 266 LYS B N 1
ATOM 5714 C CA . LYS B 1 266 ? 7.66 -18.109 -25.922 1 95.56 266 LYS B CA 1
ATOM 5715 C C . LYS B 1 266 ? 7.82 -16.594 -25.797 1 95.56 266 LYS B C 1
ATOM 5717 O O . LYS B 1 266 ? 7.195 -15.977 -24.938 1 95.56 266 LYS B O 1
ATOM 5722 N N . ARG B 1 267 ? 8.523 -16 -26.703 1 94.56 267 ARG B N 1
ATOM 5723 C CA . ARG B 1 267 ? 8.859 -14.586 -26.609 1 94.56 267 ARG B CA 1
ATOM 5724 C C . ARG B 1 267 ? 7.637 -13.719 -26.906 1 94.56 267 ARG B C 1
ATOM 5726 O O . ARG B 1 267 ? 7.426 -12.695 -26.234 1 94.56 267 ARG B O 1
ATOM 5733 N N . TYR B 1 268 ? 6.898 -14.078 -27.812 1 94.81 268 TYR B N 1
ATOM 5734 C CA . TYR B 1 268 ? 5.84 -13.195 -28.281 1 94.81 268 TYR B CA 1
ATOM 5735 C C . TYR B 1 268 ? 4.469 -13.719 -27.875 1 94.81 268 TYR B C 1
ATOM 5737 O O . TYR B 1 268 ? 3.498 -13.594 -28.625 1 94.81 268 TYR B O 1
ATOM 5745 N N . TRP B 1 269 ? 4.438 -14.344 -26.734 1 95.19 269 TRP B N 1
ATOM 5746 C CA . TRP B 1 269 ? 3.195 -14.953 -26.266 1 95.19 269 TRP B CA 1
ATOM 5747 C C . TRP B 1 269 ? 2.098 -13.906 -26.109 1 95.19 269 TRP B C 1
ATOM 5749 O O . TRP B 1 269 ? 0.917 -14.203 -26.312 1 95.19 269 TRP B O 1
ATOM 5759 N N . LYS B 1 270 ? 2.418 -12.703 -25.859 1 94.44 270 LYS B N 1
ATOM 5760 C CA . LYS B 1 270 ? 1.438 -11.656 -25.609 1 94.44 270 LYS B CA 1
ATOM 5761 C C . LYS B 1 270 ? 0.648 -11.32 -26.875 1 94.44 270 LYS B C 1
ATOM 5763 O O . LYS B 1 270 ? -0.519 -10.93 -26.797 1 94.44 270 LYS B O 1
ATOM 5768 N N . LEU B 1 271 ? 1.322 -11.422 -27.938 1 94.44 271 LEU B N 1
ATOM 5769 C CA . LEU B 1 271 ? 0.66 -11.125 -29.203 1 94.44 271 LEU B CA 1
ATOM 5770 C C . LEU B 1 271 ? -0.458 -12.125 -29.469 1 94.44 271 LEU B C 1
ATOM 5772 O O . LEU B 1 271 ? -1.476 -11.773 -30.078 1 94.44 271 LEU B O 1
ATOM 5776 N N . ILE B 1 272 ? -0.206 -13.281 -28.969 1 95.25 272 ILE B N 1
ATOM 5777 C CA . ILE B 1 272 ? -1.193 -14.336 -29.156 1 95.25 272 ILE B CA 1
ATOM 5778 C C . ILE B 1 272 ? -2.408 -14.078 -28.266 1 95.25 272 ILE B C 1
ATOM 5780 O O . ILE B 1 272 ? -3.539 -14.398 -28.641 1 95.25 272 ILE B O 1
ATOM 5784 N N . GLN B 1 273 ? -2.16 -13.469 -27.172 1 95.25 273 GLN B N 1
ATOM 5785 C CA . GLN B 1 273 ? -3.223 -13.234 -26.203 1 95.25 273 GLN B CA 1
ATOM 5786 C C . GLN B 1 273 ? -4.004 -11.969 -26.531 1 95.25 273 GLN B C 1
ATOM 5788 O O . GLN B 1 273 ? -5.168 -11.828 -26.141 1 95.25 273 GLN B O 1
ATOM 5793 N N . GLN B 1 274 ? -3.404 -11.133 -27.297 1 94.56 274 GLN B N 1
ATOM 5794 C CA . GLN B 1 274 ? -3.977 -9.812 -27.547 1 94.56 274 GLN B CA 1
ATOM 5795 C C . GLN B 1 274 ? -5.098 -9.883 -28.578 1 94.56 274 GLN B C 1
ATOM 5797 O O . GLN B 1 274 ? -5.082 -10.742 -29.453 1 94.56 274 GLN B O 1
ATOM 5802 N N . ASP B 1 275 ? -6.066 -8.953 -28.375 1 93.44 275 ASP B N 1
ATOM 5803 C CA . ASP B 1 275 ? -7.117 -8.773 -29.375 1 93.44 275 ASP B CA 1
ATOM 5804 C C . ASP B 1 275 ? -6.527 -8.438 -30.734 1 93.44 275 ASP B C 1
ATOM 5806 O O . ASP B 1 275 ? -5.762 -7.477 -30.859 1 93.44 275 ASP B O 1
ATOM 5810 N N . SER B 1 276 ? -6.906 -9.211 -31.703 1 91.5 276 SER B N 1
ATOM 5811 C CA . SER B 1 276 ? -6.332 -9.062 -33.031 1 91.5 276 SER B CA 1
ATOM 5812 C C . SER B 1 276 ? -6.633 -7.688 -33.625 1 91.5 276 SER B C 1
ATOM 5814 O O . SER B 1 276 ? -5.887 -7.184 -34.469 1 91.5 276 SER B O 1
ATOM 5816 N N . ARG B 1 277 ? -7.629 -7.066 -33.25 1 90.5 277 ARG B N 1
ATOM 5817 C CA . ARG B 1 277 ? -8.055 -5.777 -33.781 1 90.5 277 ARG B CA 1
ATOM 5818 C C . ARG B 1 277 ? -7.238 -4.641 -33.188 1 90.5 277 ARG B C 1
ATOM 5820 O O . ARG B 1 277 ? -7.25 -3.52 -33.688 1 90.5 277 ARG B O 1
ATOM 5827 N N . LYS B 1 278 ? -6.461 -4.945 -32.125 1 89.62 278 LYS B N 1
ATOM 5828 C CA . LYS B 1 278 ? -5.715 -3.906 -31.406 1 89.62 278 LYS B CA 1
ATOM 5829 C C . LYS B 1 278 ? -4.219 -4.027 -31.672 1 89.62 278 LYS B C 1
ATOM 5831 O O . LYS B 1 278 ? -3.41 -3.352 -31.031 1 89.62 278 LYS B O 1
ATOM 5836 N N . LEU B 1 279 ? -3.857 -4.812 -32.594 1 90.19 279 LEU B N 1
ATOM 5837 C CA . LEU B 1 279 ? -2.445 -5.008 -32.906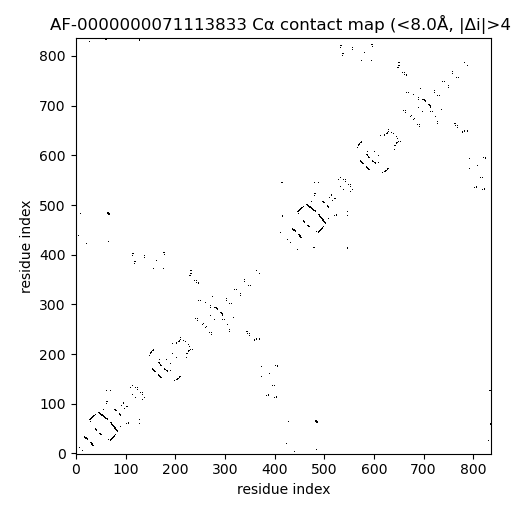 1 90.19 279 LEU B CA 1
ATOM 5838 C C . LEU B 1 279 ? -1.876 -3.797 -33.625 1 90.19 279 LEU B C 1
ATOM 5840 O O . LEU B 1 279 ? -2.531 -3.234 -34.5 1 90.19 279 LEU B O 1
ATOM 5844 N N . SER B 1 280 ? -0.761 -3.451 -33.219 1 88.25 280 SER B N 1
ATOM 5845 C CA . SER B 1 280 ? -0.089 -2.305 -33.812 1 88.25 280 SER B CA 1
ATOM 5846 C C . SER B 1 280 ? 0.436 -2.641 -35.188 1 88.25 280 SER B C 1
ATOM 5848 O O . SER B 1 280 ? 0.925 -3.746 -35.438 1 88.25 280 SER B O 1
ATOM 5850 N N . ASP B 1 281 ? 0.404 -1.673 -36.094 1 87.75 281 ASP B N 1
ATOM 5851 C CA . ASP B 1 281 ? 0.879 -1.858 -37.438 1 87.75 281 ASP B CA 1
ATOM 5852 C C . ASP B 1 281 ? 2.277 -1.27 -37.625 1 87.75 281 ASP B C 1
ATOM 5854 O O . ASP B 1 281 ? 2.803 -1.235 -38.75 1 87.75 281 ASP B O 1
ATOM 5858 N N . LYS B 1 282 ? 2.883 -0.886 -36.594 1 89.5 282 LYS B N 1
ATOM 5859 C CA . LYS B 1 282 ? 4.215 -0.294 -36.656 1 89.5 282 LYS B CA 1
ATOM 5860 C C . LYS B 1 282 ? 5.281 -1.365 -36.875 1 89.5 282 LYS B C 1
ATOM 5862 O O . LYS B 1 282 ? 5.188 -2.457 -36.312 1 89.5 282 LYS B O 1
ATOM 5867 N N . HIS B 1 283 ? 6.203 -0.986 -37.719 1 89.31 283 HIS B N 1
ATOM 5868 C CA . HIS B 1 283 ? 7.32 -1.889 -37.969 1 89.31 283 HIS B CA 1
ATOM 5869 C C . HIS B 1 283 ? 8.461 -1.651 -37 1 89.31 283 HIS B C 1
ATOM 5871 O O . HIS B 1 283 ? 8.844 -0.506 -36.75 1 89.31 283 HIS B O 1
ATOM 5877 N N . PHE B 1 284 ? 8.844 -2.742 -36.438 1 88.75 284 PHE B N 1
ATOM 5878 C CA . PHE B 1 284 ? 10 -2.678 -35.562 1 88.75 284 PHE B CA 1
ATOM 5879 C C . PHE B 1 284 ? 10.969 -3.822 -35.844 1 88.75 284 PHE B C 1
ATOM 5881 O O . PHE B 1 284 ? 10.562 -4.871 -36.375 1 88.75 284 PHE B O 1
ATOM 5888 N N . TYR B 1 285 ? 12.18 -3.547 -35.656 1 89.19 285 TYR B N 1
ATOM 5889 C CA . TYR B 1 285 ? 13.164 -4.617 -35.781 1 89.19 285 TYR B CA 1
ATOM 5890 C C . TYR B 1 285 ? 12.953 -5.676 -34.688 1 89.19 285 TYR B C 1
ATOM 5892 O O . TYR B 1 285 ? 12.891 -5.359 -33.5 1 89.19 285 TYR B O 1
ATOM 5900 N N . ARG B 1 286 ? 12.883 -6.934 -35.125 1 89.88 286 ARG B N 1
ATOM 5901 C CA . ARG B 1 286 ? 12.695 -8.062 -34.219 1 89.88 286 ARG B CA 1
ATOM 5902 C C . ARG B 1 286 ? 13.891 -9 -34.25 1 89.88 286 ARG B C 1
ATOM 5904 O O . ARG B 1 286 ? 14.047 -9.789 -35.188 1 89.88 286 ARG B O 1
ATOM 5911 N N . PRO B 1 287 ? 14.641 -8.953 -33.25 1 86.5 287 PRO B N 1
ATOM 5912 C CA . PRO B 1 287 ? 15.875 -9.742 -33.25 1 86.5 287 PRO B CA 1
ATOM 5913 C C . PRO B 1 287 ? 15.625 -11.234 -33.438 1 86.5 287 PRO B C 1
ATOM 5915 O O . PRO B 1 287 ? 16.422 -11.906 -34.094 1 86.5 287 PRO B O 1
ATOM 5918 N N . THR B 1 288 ? 14.578 -11.766 -32.969 1 90.06 288 THR B N 1
ATOM 5919 C CA . THR B 1 288 ? 14.258 -13.188 -33.094 1 90.06 288 THR B CA 1
ATOM 5920 C C . THR B 1 288 ? 14.156 -13.617 -34.531 1 90.06 288 THR B C 1
ATOM 5922 O O . THR B 1 288 ? 14.531 -14.734 -34.906 1 90.06 288 THR B O 1
ATOM 5925 N N . PHE B 1 289 ? 13.703 -12.648 -35.375 1 91.5 289 PHE B N 1
ATOM 5926 C CA . PHE B 1 289 ? 13.508 -12.938 -36.812 1 91.5 289 PHE B CA 1
ATOM 5927 C C . PHE B 1 289 ? 14.531 -12.211 -37.656 1 91.5 289 PHE B C 1
ATOM 5929 O O . PHE B 1 289 ? 14.57 -12.383 -38.875 1 91.5 289 PHE B O 1
ATOM 5936 N N . ARG B 1 290 ? 15.289 -11.312 -37 1 89.88 290 ARG B N 1
ATOM 5937 C CA . ARG B 1 290 ? 16.328 -10.523 -37.625 1 89.88 290 ARG B CA 1
ATOM 5938 C C . ARG B 1 290 ? 15.766 -9.727 -38.812 1 89.88 290 ARG B C 1
ATOM 5940 O O . ARG B 1 290 ? 16.344 -9.719 -39.906 1 89.88 290 ARG B O 1
ATOM 5947 N N . MET B 1 291 ? 14.617 -9.234 -38.656 1 91.25 291 MET B N 1
ATOM 5948 C CA . MET B 1 291 ? 13.961 -8.445 -39.688 1 91.25 291 MET B CA 1
ATOM 5949 C C . MET B 1 291 ? 12.938 -7.492 -39.062 1 91.25 291 MET B C 1
ATOM 5951 O O . MET B 1 291 ? 12.555 -7.641 -37.906 1 91.25 291 MET B O 1
ATOM 5955 N N . HIS B 1 292 ? 12.562 -6.465 -39.812 1 93.06 292 HIS B N 1
ATOM 5956 C CA . HIS B 1 292 ? 11.5 -5.555 -39.406 1 93.06 292 HIS B CA 1
ATOM 5957 C C . HIS B 1 292 ? 10.125 -6.164 -39.688 1 93.06 292 HIS B C 1
ATOM 5959 O O . HIS B 1 292 ? 9.82 -6.531 -40.844 1 93.06 292 HIS B O 1
ATOM 5965 N N . LEU B 1 293 ? 9.414 -6.34 -38.656 1 92.81 293 LEU B N 1
ATOM 5966 C CA . LEU B 1 293 ? 8.102 -6.965 -38.781 1 92.81 293 LEU B CA 1
ATOM 5967 C C . LEU B 1 293 ? 7.062 -6.215 -37.938 1 92.81 293 LEU B C 1
ATOM 5969 O O . LEU B 1 293 ? 7.402 -5.57 -36.969 1 92.81 293 LEU B O 1
ATOM 5973 N N . THR B 1 294 ? 5.934 -6.281 -38.438 1 93.69 294 THR B N 1
ATOM 5974 C CA . THR B 1 294 ? 4.816 -5.801 -37.625 1 93.69 294 THR B CA 1
ATOM 5975 C C . THR B 1 294 ? 4.336 -6.887 -36.688 1 93.69 294 THR B C 1
ATOM 5977 O O . THR B 1 294 ? 4.715 -8.055 -36.812 1 93.69 294 THR B O 1
ATOM 5980 N N . ASN B 1 295 ? 3.488 -6.469 -35.75 1 94 295 ASN B N 1
ATOM 5981 C CA . ASN B 1 295 ? 2.928 -7.438 -34.812 1 94 295 ASN B CA 1
ATOM 5982 C C . ASN B 1 295 ? 2.076 -8.484 -35.531 1 94 295 ASN B C 1
ATOM 5984 O O . ASN B 1 295 ? 2.088 -9.656 -35.156 1 94 295 ASN B O 1
ATOM 5988 N N . LYS B 1 296 ? 1.466 -8.102 -36.562 1 93.75 296 LYS B N 1
ATOM 5989 C CA . LYS B 1 296 ? 0.625 -9.008 -37.312 1 93.75 296 LYS B CA 1
ATOM 5990 C C . LYS B 1 296 ? 1.47 -10.031 -38.062 1 93.75 296 LYS B C 1
ATOM 5992 O O . LYS B 1 296 ? 1.114 -11.211 -38.125 1 93.75 296 LYS B O 1
ATOM 5997 N N . GLU B 1 297 ? 2.527 -9.547 -38.531 1 94.62 297 GLU B N 1
ATOM 5998 C CA . GLU B 1 297 ? 3.422 -10.445 -39.281 1 94.62 297 GLU B CA 1
ATOM 5999 C C . GLU B 1 297 ? 4.062 -11.461 -38.344 1 94.62 297 GLU B C 1
ATOM 6001 O O . GLU B 1 297 ? 4.219 -12.633 -38.688 1 94.62 297 GLU B O 1
ATOM 6006 N N . ILE B 1 298 ? 4.426 -10.977 -37.25 1 94.94 298 ILE B N 1
ATOM 6007 C CA . ILE B 1 298 ? 4.984 -11.883 -36.25 1 94.94 298 ILE B CA 1
ATOM 6008 C C . ILE B 1 298 ? 3.951 -12.945 -35.875 1 94.94 298 ILE B C 1
ATOM 6010 O O . ILE B 1 298 ? 4.27 -14.133 -35.812 1 94.94 298 ILE B O 1
ATOM 6014 N N . LEU B 1 299 ? 2.773 -12.469 -35.688 1 95.62 299 LEU B N 1
ATOM 6015 C CA . LEU B 1 299 ? 1.69 -13.375 -35.312 1 95.62 299 LEU B CA 1
ATOM 6016 C C . LEU B 1 299 ? 1.463 -14.422 -36.406 1 95.62 299 LEU B C 1
ATOM 6018 O O . LEU B 1 299 ? 1.3 -15.609 -36.094 1 95.62 299 LEU B O 1
ATOM 6022 N N . ASN B 1 300 ? 1.481 -14.016 -37.625 1 94.88 300 ASN B N 1
ATOM 6023 C CA . ASN B 1 300 ? 1.295 -14.938 -38.75 1 94.88 300 ASN B CA 1
ATOM 6024 C C . ASN B 1 300 ? 2.398 -15.992 -38.781 1 94.88 300 ASN B C 1
ATOM 6026 O O . ASN B 1 300 ? 2.135 -17.156 -39.094 1 94.88 300 ASN B O 1
ATOM 6030 N N . LYS B 1 301 ? 3.564 -15.547 -38.531 1 94.81 301 LYS B N 1
ATOM 6031 C CA . LYS B 1 301 ? 4.684 -16.484 -38.469 1 94.81 301 LYS B CA 1
ATOM 6032 C C . LYS B 1 301 ? 4.508 -17.484 -37.344 1 94.81 301 LYS B C 1
ATOM 6034 O O . LYS B 1 301 ? 4.719 -18.688 -37.531 1 94.81 301 LYS B O 1
ATOM 6039 N N . LEU B 1 302 ? 4.125 -17.016 -36.219 1 96.19 302 LEU B N 1
ATOM 6040 C CA . LEU B 1 302 ? 3.93 -17.891 -35.062 1 96.19 302 LEU B CA 1
ATOM 6041 C C . LEU B 1 302 ? 2.842 -18.922 -35.344 1 96.19 302 LEU B C 1
ATOM 6043 O O . LEU B 1 302 ? 3.004 -20.109 -35.031 1 96.19 302 LEU B O 1
ATOM 6047 N N . LEU B 1 303 ? 1.787 -18.484 -35.969 1 96.25 303 LEU B N 1
ATOM 6048 C CA . LEU B 1 303 ? 0.639 -19.344 -36.219 1 96.25 303 LEU B CA 1
ATOM 6049 C C . LEU B 1 303 ? 0.966 -20.391 -37.312 1 96.25 303 LEU B C 1
ATOM 6051 O O . LEU B 1 303 ? 0.337 -21.453 -37.344 1 96.25 303 LEU B O 1
ATOM 6055 N N . SER B 1 304 ? 1.931 -20.062 -38.094 1 95.5 304 SER B N 1
ATOM 6056 C CA . SER B 1 304 ? 2.316 -20.984 -39.156 1 95.5 304 SER B CA 1
ATOM 6057 C C . SER B 1 304 ? 3.088 -22.172 -38.594 1 95.5 304 SER B C 1
ATOM 6059 O O . SER B 1 304 ? 3.205 -23.219 -39.25 1 95.5 304 SER B O 1
ATOM 6061 N N . TYR B 1 305 ? 3.592 -22.094 -37.438 1 94.62 305 TYR B N 1
ATOM 6062 C CA . TYR B 1 305 ? 4.414 -23.141 -36.844 1 94.62 305 TYR B CA 1
ATOM 6063 C C . TYR B 1 305 ? 3.568 -24.344 -36.469 1 94.62 305 TYR B C 1
ATOM 6065 O O . TYR B 1 305 ? 4.086 -25.469 -36.344 1 94.62 305 TYR B O 1
ATOM 6073 N N . SER B 1 306 ? 2.287 -24.125 -36.219 1 94.81 306 SER B N 1
ATOM 6074 C CA . SER B 1 306 ? 1.411 -25.203 -35.781 1 94.81 306 SER B CA 1
ATOM 6075 C C . SER B 1 306 ? -0.031 -24.953 -36.219 1 94.81 306 SER B C 1
ATOM 6077 O O . SER B 1 306 ? -0.61 -23.906 -35.875 1 94.81 306 SER B O 1
ATOM 6079 N N . GLN B 1 307 ? -0.614 -25.922 -36.812 1 94.94 307 GLN B N 1
ATOM 6080 C CA . GLN B 1 307 ? -2.004 -25.812 -37.25 1 94.94 307 GLN B CA 1
ATOM 6081 C C . GLN B 1 307 ? -2.947 -25.781 -36.062 1 94.94 307 GLN B C 1
ATOM 6083 O O . GLN B 1 307 ? -3.965 -25.078 -36.062 1 94.94 307 GLN B O 1
ATOM 6088 N N . ASP B 1 308 ? -2.562 -26.469 -35.031 1 94.62 308 ASP B N 1
ATOM 6089 C CA . ASP B 1 308 ? -3.365 -26.484 -33.812 1 94.62 308 ASP B CA 1
ATOM 6090 C C . ASP B 1 308 ? -3.391 -25.109 -33.156 1 94.62 308 ASP B C 1
ATOM 6092 O O . ASP B 1 308 ? -4.438 -24.656 -32.688 1 94.62 308 ASP B O 1
ATOM 6096 N N . LEU B 1 309 ? -2.256 -24.516 -33.156 1 96.31 309 LEU B N 1
ATOM 6097 C CA . LEU B 1 309 ? -2.16 -23.188 -32.594 1 96.31 309 LEU B CA 1
ATOM 6098 C C . LEU B 1 309 ? -3.006 -22.188 -33.406 1 96.31 309 LEU B C 1
ATOM 6100 O O . LEU B 1 309 ? -3.725 -21.375 -32.812 1 96.31 309 LEU B O 1
ATOM 6104 N N . LYS B 1 310 ? -2.939 -22.281 -34.656 1 96.69 310 LYS B N 1
ATOM 6105 C CA . LYS B 1 310 ? -3.703 -21.406 -35.562 1 96.69 310 LYS B CA 1
ATOM 6106 C C . LYS B 1 310 ? -5.203 -21.578 -35.344 1 96.69 310 LYS B C 1
ATOM 6108 O O . LYS B 1 310 ? -5.941 -20.609 -35.219 1 96.69 310 LYS B O 1
ATOM 6113 N N . HIS B 1 311 ? -5.594 -22.766 -35.281 1 95.94 311 HIS B N 1
ATOM 6114 C CA . HIS B 1 311 ? -7.008 -23.078 -35.094 1 95.94 311 HIS B CA 1
ATOM 6115 C C . HIS B 1 311 ? -7.547 -22.5 -33.812 1 95.94 311 HIS B C 1
ATOM 6117 O O . HIS B 1 311 ? -8.586 -21.844 -33.781 1 95.94 311 HIS B O 1
ATOM 6123 N N . HIS B 1 312 ? -6.859 -22.766 -32.75 1 96.62 312 HIS B N 1
ATOM 6124 C CA . HIS B 1 312 ? -7.336 -22.297 -31.438 1 96.62 312 HIS B CA 1
ATOM 6125 C C . HIS B 1 312 ? -7.23 -20.781 -31.328 1 96.62 312 HIS B C 1
ATOM 6127 O O . HIS B 1 312 ? -8.055 -20.156 -30.656 1 96.62 312 HIS B O 1
ATOM 6133 N N . TYR B 1 313 ? -6.207 -20.25 -31.984 1 97.12 313 TYR B N 1
ATOM 6134 C CA . TYR B 1 313 ? -6.098 -18.797 -32 1 97.12 313 TYR B CA 1
ATOM 6135 C C . TYR B 1 313 ? -7.301 -18.172 -32.688 1 97.12 313 TYR B C 1
ATOM 6137 O O . TYR B 1 313 ? -7.898 -17.219 -32.188 1 97.12 313 TYR B O 1
ATOM 6145 N N . GLN B 1 314 ? -7.637 -18.672 -33.844 1 96.75 314 GLN B N 1
ATOM 6146 C CA . GLN B 1 314 ? -8.766 -18.141 -34.594 1 96.75 314 GLN B CA 1
ATOM 6147 C C . GLN B 1 314 ? -10.07 -18.266 -33.812 1 96.75 314 GLN B C 1
ATOM 6149 O O . GLN B 1 314 ? -10.875 -17.344 -33.781 1 96.75 314 GLN B O 1
ATOM 6154 N N . LEU B 1 315 ? -10.211 -19.406 -33.219 1 96.94 315 LEU B N 1
ATOM 6155 C CA . LEU B 1 315 ? -11.398 -19.609 -32.406 1 96.94 315 LEU B CA 1
ATOM 6156 C C . LEU B 1 315 ? -11.445 -18.609 -31.25 1 96.94 315 LEU B C 1
ATOM 6158 O O . LEU B 1 315 ? -12.477 -18 -31 1 96.94 315 LEU B O 1
ATOM 6162 N N . TYR B 1 316 ? -10.289 -18.484 -30.547 1 97.69 316 TYR B N 1
ATOM 6163 C CA . TYR B 1 316 ? -10.164 -17.547 -29.438 1 97.69 316 TYR B CA 1
ATOM 6164 C C . TYR B 1 316 ? -10.523 -16.125 -29.891 1 97.69 316 TYR B C 1
ATOM 6166 O O . TYR B 1 316 ? -11.297 -15.445 -29.219 1 97.69 316 TYR B O 1
ATOM 6174 N N . GLN B 1 317 ? -10.031 -15.711 -31.031 1 97.56 317 GLN B N 1
ATOM 6175 C CA . GLN B 1 317 ? -10.273 -14.367 -31.531 1 97.56 317 GLN B CA 1
ATOM 6176 C C . GLN B 1 317 ? -11.742 -14.18 -31.922 1 97.56 317 GLN B C 1
ATOM 6178 O O . GLN B 1 317 ? -12.312 -13.109 -31.703 1 97.56 317 GLN B O 1
ATOM 6183 N N . LEU B 1 318 ? -12.312 -15.195 -32.438 1 97 318 LEU B N 1
ATOM 6184 C CA . LEU B 1 318 ? -13.727 -15.125 -32.812 1 97 318 LEU B CA 1
ATOM 6185 C C . LEU B 1 318 ? -14.602 -15.016 -31.578 1 97 318 LEU B C 1
ATOM 6187 O O . LEU B 1 318 ? -15.562 -14.242 -31.562 1 97 318 LEU B O 1
ATOM 6191 N N . LEU B 1 319 ? -14.234 -15.805 -30.641 1 97.69 319 LEU B N 1
ATOM 6192 C CA . LEU B 1 319 ? -14.977 -15.742 -29.391 1 97.69 319 LEU B CA 1
ATOM 6193 C C . LEU B 1 319 ? -14.867 -14.352 -28.766 1 97.69 319 LEU B C 1
ATOM 6195 O O . LEU B 1 319 ? -15.867 -13.797 -28.297 1 97.69 319 LEU B O 1
ATOM 6199 N N . LEU B 1 320 ? -13.664 -13.82 -28.766 1 97.06 320 LEU B N 1
ATOM 6200 C CA . LEU B 1 320 ? -13.453 -12.477 -28.234 1 97.06 320 LEU B CA 1
ATOM 6201 C C . LEU B 1 320 ? -14.289 -11.461 -29 1 97.06 320 LEU B C 1
ATOM 6203 O O . LEU B 1 320 ? -14.898 -10.57 -28.391 1 97.06 320 LEU B O 1
ATOM 6207 N N . PHE B 1 321 ? -14.328 -11.672 -30.219 1 96.69 321 PHE B N 1
ATOM 6208 C CA . PHE B 1 321 ? -15.062 -10.766 -31.078 1 96.69 321 PHE B CA 1
ATOM 6209 C C . PHE B 1 321 ? -16.547 -10.789 -30.75 1 96.69 321 PHE B C 1
ATOM 6211 O O . PHE B 1 321 ? -17.156 -9.734 -30.531 1 96.69 321 PHE B O 1
ATOM 6218 N N . HIS B 1 322 ? -17.109 -11.938 -30.719 1 96.75 322 HIS B N 1
ATOM 6219 C CA . HIS B 1 322 ? -18.531 -12.047 -30.438 1 96.75 322 HIS B CA 1
ATOM 6220 C C . HIS B 1 322 ? -18.859 -11.602 -29.016 1 96.75 322 HIS B C 1
ATOM 6222 O O . HIS B 1 322 ? -19.922 -11.039 -28.766 1 96.75 322 HIS B O 1
ATOM 6228 N N . PHE B 1 323 ? -17.922 -11.859 -28.125 1 96.31 323 PHE B N 1
ATOM 6229 C CA . PHE B 1 323 ? -18.094 -11.438 -26.75 1 96.31 323 PHE B CA 1
ATOM 6230 C C . PHE B 1 323 ? -18.109 -9.914 -26.641 1 96.31 323 PHE B C 1
ATOM 6232 O O . PHE B 1 323 ? -18.984 -9.336 -26.016 1 96.31 323 PHE B O 1
ATOM 6239 N N . GLN B 1 324 ? -17.172 -9.258 -27.266 1 94.44 324 GLN B N 1
ATOM 6240 C CA . GLN B 1 324 ? -17.031 -7.805 -27.203 1 94.44 324 GLN B CA 1
ATOM 6241 C C . GLN B 1 324 ? -18.188 -7.113 -27.906 1 94.44 324 GLN B C 1
ATOM 6243 O O . GLN B 1 324 ? -18.594 -6.02 -27.516 1 94.44 324 GLN B O 1
ATOM 6248 N N . ASN B 1 325 ? -18.734 -7.773 -28.875 1 94.75 325 ASN B N 1
ATOM 6249 C CA . ASN B 1 325 ? -19.859 -7.215 -29.609 1 94.75 325 ASN B CA 1
ATOM 6250 C C . ASN B 1 325 ? -21.188 -7.555 -28.953 1 94.75 325 ASN B C 1
ATOM 6252 O O . ASN B 1 325 ? 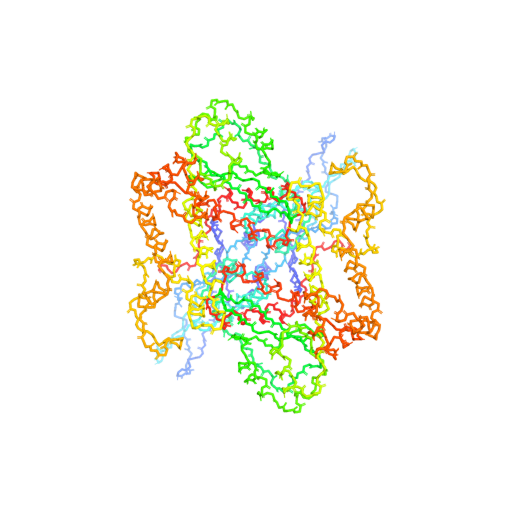-22.25 -7.219 -29.484 1 94.75 325 ASN B O 1
ATOM 6256 N N . LYS B 1 326 ? -21.172 -8.281 -27.875 1 95.69 326 LYS B N 1
ATOM 6257 C CA . LYS B 1 326 ? -22.344 -8.594 -27.062 1 95.69 326 LYS B CA 1
ATOM 6258 C C . LYS B 1 326 ? -23.344 -9.43 -27.859 1 95.69 326 LYS B C 1
ATOM 6260 O O . LYS B 1 326 ? -24.531 -9.094 -27.922 1 95.69 326 LYS B O 1
ATOM 6265 N N . GLU B 1 327 ? -22.797 -10.375 -28.5 1 97.12 327 GLU B N 1
ATOM 6266 C CA . GLU B 1 327 ? -23.609 -11.312 -29.266 1 97.12 327 GLU B CA 1
ATOM 6267 C C . GLU B 1 327 ? -23.625 -12.695 -28.625 1 97.12 327 GLU B C 1
ATOM 6269 O O . GLU B 1 327 ? -22.906 -13.602 -29.062 1 97.12 327 GLU B O 1
ATOM 6274 N N . PRO B 1 328 ? -24.547 -12.836 -27.688 1 97.06 328 PRO B N 1
ATOM 6275 C CA . PRO B 1 328 ? -24.531 -14.078 -26.906 1 97.06 328 PRO B CA 1
ATOM 6276 C C . PRO B 1 328 ? -24.844 -15.305 -27.766 1 97.06 328 PRO B C 1
ATOM 6278 O O . PRO B 1 328 ? -24.281 -16.375 -27.547 1 97.06 328 PRO B O 1
ATOM 6281 N N . GLU B 1 329 ? -25.719 -15.18 -28.703 1 97.25 329 GLU B N 1
ATOM 6282 C CA . GLU B 1 329 ? -26.109 -16.312 -29.531 1 97.25 329 GLU B CA 1
ATOM 6283 C C . GLU B 1 329 ? -24.922 -16.812 -30.359 1 97.25 329 GLU B C 1
ATOM 6285 O O . GLU B 1 329 ? -24.656 -18.016 -30.406 1 97.25 329 GLU B O 1
ATOM 6290 N N . LYS B 1 330 ? -24.25 -15.906 -30.969 1 97.5 330 LYS B N 1
ATOM 6291 C CA . LYS B 1 330 ? -23.078 -16.281 -31.766 1 97.5 330 LYS B CA 1
ATOM 6292 C C . LYS B 1 330 ? -21.969 -16.812 -30.875 1 97.5 330 LYS B C 1
ATOM 6294 O O . LYS B 1 330 ? -21.266 -17.766 -31.234 1 97.5 330 LYS B O 1
ATOM 6299 N N . PHE B 1 331 ? -21.844 -16.156 -29.734 1 97.94 331 PHE B N 1
ATOM 6300 C CA . PHE B 1 331 ? -20.812 -16.547 -28.781 1 97.94 331 PHE B CA 1
ATOM 6301 C C . PHE B 1 331 ? -21.031 -17.984 -28.328 1 97.94 331 PHE B C 1
ATOM 6303 O O . PHE B 1 331 ? -20.125 -18.812 -28.422 1 97.94 331 PHE B O 1
ATOM 6310 N N . PHE B 1 332 ? -22.234 -18.281 -27.938 1 97.94 332 PHE B N 1
ATOM 6311 C CA . PHE B 1 332 ? -22.531 -19.625 -27.438 1 97.94 332 PHE B CA 1
ATOM 6312 C C . PHE B 1 332 ? -22.719 -20.609 -28.578 1 97.94 332 PHE B C 1
ATOM 6314 O O . PHE B 1 332 ? -22.438 -21.797 -28.438 1 97.94 332 PHE B O 1
ATOM 6321 N N . GLY B 1 333 ? -23.172 -20.062 -29.734 1 97.25 333 GLY B N 1
ATOM 6322 C CA . GLY B 1 333 ? -23.188 -20.922 -30.906 1 97.25 333 GLY B CA 1
ATOM 6323 C C . GLY B 1 333 ? -21.812 -21.469 -31.266 1 97.25 333 GLY B C 1
ATOM 6324 O O . GLY B 1 333 ? -21.672 -22.656 -31.547 1 97.25 333 GLY B O 1
ATOM 6325 N N . LEU B 1 334 ? -20.891 -20.578 -31.25 1 96.69 334 LEU B N 1
ATOM 6326 C CA . LEU B 1 334 ? -19.516 -20.969 -31.547 1 96.69 334 LEU B CA 1
ATOM 6327 C C . LEU B 1 334 ? -19.016 -21.984 -30.531 1 96.69 334 LEU B C 1
ATOM 6329 O O . LEU B 1 334 ? -18.297 -22.938 -30.891 1 96.69 334 LEU B O 1
ATOM 6333 N N . ILE B 1 335 ? -19.375 -21.797 -29.25 1 97.56 335 ILE B N 1
ATOM 6334 C CA . ILE B 1 335 ? -18.953 -22.672 -28.172 1 97.56 335 ILE B CA 1
ATOM 6335 C C . ILE B 1 335 ? -19.547 -24.062 -28.375 1 97.56 335 ILE B C 1
ATOM 6337 O O . ILE B 1 335 ? -18.844 -25.078 -28.297 1 97.56 335 ILE B O 1
ATOM 6341 N N . GLU B 1 336 ? -20.797 -24.125 -28.672 1 97.06 336 GLU B N 1
ATOM 6342 C CA . GLU B 1 336 ? -21.484 -25.391 -28.859 1 97.06 336 GLU B CA 1
ATOM 6343 C C . GLU B 1 336 ? -20.969 -26.141 -30.078 1 97.06 336 GLU B C 1
ATOM 6345 O O . GLU B 1 336 ? -20.766 -27.359 -30.031 1 97.06 336 GLU B O 1
ATOM 6350 N N . ASP B 1 337 ? -20.688 -25.375 -31.125 1 95.88 337 ASP B N 1
ATOM 6351 C CA . ASP B 1 337 ? -20.219 -25.969 -32.375 1 95.88 337 ASP B CA 1
ATOM 6352 C C . ASP B 1 337 ? -18.828 -26.578 -32.219 1 95.88 337 ASP B C 1
ATOM 6354 O O . ASP B 1 337 ? -18.5 -27.547 -32.875 1 95.88 337 ASP B O 1
ATOM 6358 N N . ASN B 1 338 ? -18.062 -26.047 -31.328 1 95.62 338 ASN B N 1
ATOM 6359 C CA . ASN B 1 338 ? -16.656 -26.453 -31.25 1 95.62 338 ASN B CA 1
ATOM 6360 C C . ASN B 1 338 ? -16.391 -27.266 -29.984 1 95.62 338 ASN B C 1
ATOM 6362 O O . ASN B 1 338 ? -15.242 -27.656 -29.719 1 95.62 338 ASN B O 1
ATOM 6366 N N . LEU B 1 339 ? -17.359 -27.547 -29.172 1 95 339 LEU B N 1
ATOM 6367 C CA . LEU B 1 339 ? -17.219 -28.172 -27.859 1 95 339 LEU B CA 1
ATOM 6368 C C . LEU B 1 339 ? -16.484 -29.5 -27.969 1 95 339 LEU B C 1
ATOM 6370 O O . LEU B 1 339 ? -15.586 -29.781 -27.172 1 95 339 LEU B O 1
ATOM 6374 N N . LYS B 1 340 ? -16.688 -30.25 -29.031 1 92.62 340 LYS B N 1
ATOM 6375 C CA . LYS B 1 340 ? -16.125 -31.594 -29.125 1 92.62 340 LYS B CA 1
ATOM 6376 C C . LYS B 1 340 ? -14.805 -31.578 -29.891 1 92.62 340 LYS B C 1
ATOM 6378 O O . LYS B 1 340 ? -14.023 -32.531 -29.812 1 92.62 340 LYS B O 1
ATOM 6383 N N . GLN B 1 341 ? -14.508 -30.5 -30.547 1 91.31 341 GLN B N 1
ATOM 6384 C CA . GLN B 1 341 ? -13.367 -30.469 -31.453 1 91.31 341 GLN B CA 1
ATOM 6385 C C . GLN B 1 341 ? -12.195 -29.703 -30.844 1 91.31 341 GLN B C 1
ATOM 6387 O O . GLN B 1 341 ? -11.055 -29.844 -31.281 1 91.31 341 GLN B O 1
ATOM 6392 N N . VAL B 1 342 ? -12.469 -29.031 -29.766 1 92.25 342 VAL B N 1
ATOM 6393 C CA . VAL B 1 342 ? -11.445 -28.125 -29.234 1 92.25 342 VAL B CA 1
ATOM 6394 C C . VAL B 1 342 ? -10.57 -28.875 -28.234 1 92.25 342 VAL B C 1
ATOM 6396 O O . VAL B 1 342 ? -10.93 -29.969 -27.781 1 92.25 342 VAL B O 1
ATOM 6399 N N . HIS B 1 343 ? -9.422 -28.344 -27.938 1 93.88 343 HIS B N 1
ATOM 6400 C CA . HIS B 1 343 ? -8.508 -28.859 -26.922 1 93.88 343 HIS B CA 1
ATOM 6401 C C . HIS B 1 343 ? -9.195 -28.984 -25.578 1 93.88 343 HIS B C 1
ATOM 6403 O O . HIS B 1 343 ? -10.039 -28.172 -25.219 1 93.88 343 HIS B O 1
ATOM 6409 N N . PRO B 1 344 ? -8.867 -29.969 -24.797 1 93.62 344 PRO B N 1
ATOM 6410 C CA . PRO B 1 344 ? -9.508 -30.219 -23.5 1 93.62 344 PRO B CA 1
ATOM 6411 C C . PRO B 1 344 ? -9.477 -28.984 -22.594 1 93.62 344 PRO B C 1
ATOM 6413 O O . PRO B 1 344 ? -10.414 -28.766 -21.812 1 93.62 344 PRO B O 1
ATOM 6416 N N . LEU B 1 345 ? -8.484 -28.234 -22.688 1 94 345 LEU B N 1
ATOM 6417 C CA . LEU B 1 345 ? -8.367 -27.047 -21.875 1 94 345 LEU B CA 1
ATOM 6418 C C . LEU B 1 345 ? -9.461 -26.031 -22.203 1 94 345 LEU B C 1
ATOM 6420 O O . LEU B 1 345 ? -10.008 -25.391 -21.312 1 94 345 LEU B O 1
ATOM 6424 N N . PHE B 1 346 ? -9.75 -25.969 -23.469 1 96 346 PHE B N 1
ATOM 6425 C CA . PHE B 1 346 ? -10.859 -25.125 -23.906 1 96 346 PHE B CA 1
ATOM 6426 C C . PHE B 1 346 ? -12.195 -25.781 -23.578 1 96 346 PHE B C 1
ATOM 6428 O O . PHE B 1 346 ? -13.164 -25.094 -23.234 1 96 346 PHE B O 1
ATOM 6435 N N . GLN B 1 347 ? -12.242 -27.016 -23.625 1 96.56 347 GLN B N 1
ATOM 6436 C CA . GLN B 1 347 ? -13.477 -27.75 -23.359 1 96.56 347 GLN B CA 1
ATOM 6437 C C . GLN B 1 347 ? -13.977 -27.484 -21.953 1 96.56 347 GLN B C 1
ATOM 6439 O O . GLN B 1 347 ? -15.172 -27.297 -21.734 1 96.56 347 GLN B O 1
ATOM 6444 N N . THR B 1 348 ? -13.008 -27.484 -21.031 1 95.19 348 THR B N 1
ATOM 6445 C CA . THR B 1 348 ? -13.359 -27.219 -19.641 1 95.19 348 THR B CA 1
ATOM 6446 C C . THR B 1 348 ? -13.984 -25.828 -19.5 1 95.19 348 THR B C 1
ATOM 6448 O O . THR B 1 348 ? -15 -25.672 -18.828 1 95.19 348 THR B O 1
ATOM 6451 N N . VAL B 1 349 ? -13.414 -24.875 -20.156 1 96.81 349 VAL B N 1
ATOM 6452 C CA . VAL B 1 349 ? -13.922 -23.5 -20.109 1 96.81 349 VAL B CA 1
ATOM 6453 C C . VAL B 1 349 ? -15.297 -23.438 -20.75 1 96.81 349 VAL B C 1
ATOM 6455 O O . VAL B 1 349 ? -16.219 -22.828 -20.203 1 96.81 349 VAL B O 1
ATOM 6458 N N . PHE B 1 350 ? -15.453 -24.125 -21.891 1 97.38 350 PHE B N 1
ATOM 6459 C CA . PHE B 1 350 ? -16.703 -24.125 -22.625 1 97.38 350 PHE B CA 1
ATOM 6460 C C . PHE B 1 350 ? -17.828 -24.766 -21.797 1 97.38 350 PHE B C 1
ATOM 6462 O O . PHE B 1 350 ? -18.938 -24.25 -21.734 1 97.38 350 PHE B O 1
ATOM 6469 N N . LYS B 1 351 ? -17.484 -25.812 -21.156 1 97 351 LYS B N 1
ATOM 6470 C CA . LYS B 1 351 ? -18.484 -26.469 -20.328 1 97 351 LYS B CA 1
ATOM 6471 C C . LYS B 1 351 ? -18.938 -25.562 -19.188 1 97 351 LYS B C 1
ATOM 6473 O O . LYS B 1 351 ? -20.125 -25.5 -18.859 1 97 351 LYS B O 1
ATOM 6478 N N . THR B 1 352 ? -17.953 -24.922 -18.609 1 95.31 352 THR B N 1
ATOM 6479 C CA . THR B 1 352 ? -18.281 -23.984 -17.531 1 95.31 352 THR B CA 1
ATOM 6480 C C . THR B 1 352 ? -19.172 -22.859 -18.047 1 95.31 352 THR B C 1
ATOM 6482 O O . THR B 1 352 ? -20.156 -22.5 -17.391 1 95.31 352 THR B O 1
ATOM 6485 N N . PHE B 1 353 ? -18.812 -22.344 -19.234 1 97.19 353 PHE B N 1
ATOM 6486 C CA . PHE B 1 353 ? -19.594 -21.266 -19.812 1 97.19 353 PHE B CA 1
ATOM 6487 C C . PHE B 1 353 ? -21.016 -21.719 -20.125 1 97.19 353 PHE B C 1
ATOM 6489 O O . PHE B 1 353 ? -21.969 -20.953 -19.906 1 97.19 353 PHE B O 1
ATOM 6496 N N . LEU B 1 354 ? -21.125 -22.875 -20.594 1 97.12 354 LEU B N 1
ATOM 6497 C CA . LEU B 1 354 ? -22.438 -23.406 -20.922 1 97.12 354 LEU B CA 1
ATOM 6498 C C . LEU B 1 354 ? -23.266 -23.625 -19.656 1 97.12 354 LEU B C 1
ATOM 6500 O O . LEU B 1 354 ? -24.469 -23.344 -19.641 1 97.12 354 LEU B O 1
ATOM 6504 N N . LYS B 1 355 ? -22.578 -24.094 -18.594 1 95.56 355 LYS B N 1
ATOM 6505 C CA . LYS B 1 355 ? -23.266 -24.281 -17.312 1 95.56 355 LYS B CA 1
ATOM 6506 C C . LYS B 1 355 ? -23.766 -22.953 -16.766 1 95.56 355 LYS B C 1
ATOM 6508 O O . LYS B 1 355 ? -24.859 -22.891 -16.188 1 95.56 355 LYS B O 1
ATOM 6513 N N . ASP B 1 356 ? -23.031 -21.922 -16.984 1 95.5 356 ASP B N 1
ATOM 6514 C CA . ASP B 1 356 ? -23.359 -20.609 -16.438 1 95.5 356 ASP B CA 1
ATOM 6515 C C . ASP B 1 356 ? -23.844 -19.672 -17.547 1 95.5 356 ASP B C 1
ATOM 6517 O O . ASP B 1 356 ? -23.641 -18.453 -17.469 1 95.5 356 ASP B O 1
ATOM 6521 N N . LYS B 1 357 ? -24.438 -20.203 -18.547 1 97 357 LYS B N 1
ATOM 6522 C CA . LYS B 1 357 ? -24.828 -19.484 -19.75 1 97 357 LYS B CA 1
ATOM 6523 C C . LYS B 1 357 ? -25.703 -18.281 -19.422 1 97 357 LYS B C 1
ATOM 6525 O O . LYS B 1 357 ? -25.453 -17.172 -19.891 1 97 357 LYS B O 1
ATOM 6530 N N . GLU B 1 358 ? -26.656 -18.484 -18.594 1 96 358 GLU B N 1
ATOM 6531 C CA . GLU B 1 358 ? -27.594 -17.422 -18.266 1 96 358 GLU B CA 1
ATOM 6532 C C . GLU B 1 358 ? -26.891 -16.219 -17.656 1 96 358 GLU B C 1
ATOM 6534 O O . GLU B 1 358 ? -27.141 -15.078 -18.031 1 96 358 GLU B O 1
ATOM 6539 N N . LYS B 1 359 ? -26.047 -16.516 -16.719 1 96.31 359 LYS B N 1
ATOM 6540 C CA . LYS B 1 359 ? -25.328 -15.461 -16.016 1 96.31 359 LYS B CA 1
ATOM 6541 C C . LYS B 1 359 ? -24.406 -14.711 -16.969 1 96.31 359 LYS B C 1
ATOM 6543 O O . LYS B 1 359 ? -24.25 -13.492 -16.875 1 96.31 359 LYS B O 1
ATOM 6548 N N . ILE B 1 360 ? -23.781 -15.406 -17.906 1 96.88 360 ILE B N 1
ATOM 6549 C CA . ILE B 1 360 ? -22.891 -14.805 -18.875 1 96.88 360 ILE B CA 1
ATOM 6550 C C . ILE B 1 360 ? -23.688 -13.969 -19.875 1 96.88 360 ILE B C 1
ATOM 6552 O O . ILE B 1 360 ? -23.25 -12.891 -20.266 1 96.88 360 ILE B O 1
ATOM 6556 N N . VAL B 1 361 ? -24.828 -14.5 -20.266 1 97.62 361 VAL B N 1
ATOM 6557 C CA . VAL B 1 361 ? -25.703 -13.75 -21.156 1 97.62 361 VAL B CA 1
ATOM 6558 C C . VAL B 1 361 ? -26.125 -12.438 -20.516 1 97.62 361 VAL B C 1
ATOM 6560 O O . VAL B 1 361 ? -26.141 -11.391 -21.156 1 97.62 361 VAL B O 1
ATOM 6563 N N . ASN B 1 362 ? -26.422 -12.516 -19.203 1 97.25 362 ASN B N 1
ATOM 6564 C CA . ASN B 1 362 ? -26.734 -11.289 -18.484 1 97.25 362 ASN B CA 1
ATOM 6565 C C . ASN B 1 362 ? -25.578 -10.289 -18.547 1 97.25 362 ASN B C 1
ATOM 6567 O O . ASN B 1 362 ? -25.812 -9.086 -18.719 1 97.25 362 ASN B O 1
ATOM 6571 N N . ALA B 1 363 ? -24.359 -10.805 -18.422 1 96.44 363 ALA B N 1
ATOM 6572 C CA . ALA B 1 363 ? -23.172 -9.953 -18.453 1 96.44 363 ALA B CA 1
ATOM 6573 C C . ALA B 1 363 ? -23.031 -9.266 -19.812 1 96.44 363 ALA B C 1
ATOM 6575 O O . ALA B 1 363 ? -22.547 -8.133 -19.891 1 96.44 363 ALA B O 1
ATOM 6576 N N . LEU B 1 364 ? -23.438 -9.891 -20.859 1 96.12 364 LEU B N 1
ATOM 6577 C CA . LEU B 1 364 ? -23.328 -9.344 -22.203 1 96.12 364 LEU B CA 1
ATOM 6578 C C . LEU B 1 364 ? -24.469 -8.375 -22.5 1 96.12 364 LEU B C 1
ATOM 6580 O O . LEU B 1 364 ? -24.266 -7.375 -23.188 1 96.12 364 LEU B O 1
ATOM 6584 N N . GLN B 1 365 ? -25.562 -8.617 -21.875 1 95.88 365 GLN B N 1
ATOM 6585 C CA . GLN B 1 365 ? -26.75 -7.855 -22.234 1 95.88 365 GLN B CA 1
ATOM 6586 C C . GLN B 1 365 ? -26.922 -6.648 -21.312 1 95.88 365 GLN B C 1
ATOM 6588 O O . GLN B 1 365 ? -27.469 -5.625 -21.734 1 95.88 365 GLN B O 1
ATOM 6593 N N . LEU B 1 366 ? -26.516 -6.82 -20.109 1 95.56 366 LEU B N 1
ATOM 6594 C CA . LEU B 1 366 ? -26.672 -5.742 -19.141 1 95.56 366 LEU B CA 1
ATOM 6595 C C . LEU B 1 366 ? -25.391 -4.941 -18.984 1 95.56 366 LEU B C 1
ATOM 6597 O O . LEU B 1 366 ? -24.297 -5.453 -19.266 1 95.56 366 LEU B O 1
ATOM 6601 N N . HIS B 1 367 ? -25.5 -3.703 -18.516 1 92.31 367 HIS B N 1
ATOM 6602 C CA . HIS B 1 367 ? -24.344 -2.811 -18.484 1 92.31 367 HIS B CA 1
ATOM 6603 C C . HIS B 1 367 ? -23.734 -2.744 -17.078 1 92.31 367 HIS B C 1
ATOM 6605 O O . HIS B 1 367 ? -23.047 -1.776 -16.75 1 92.31 367 HIS B O 1
ATOM 6611 N N . TYR B 1 368 ? -23.938 -3.715 -16.297 1 94.38 368 TYR B N 1
ATOM 6612 C CA . TYR B 1 368 ? -23.406 -3.715 -14.938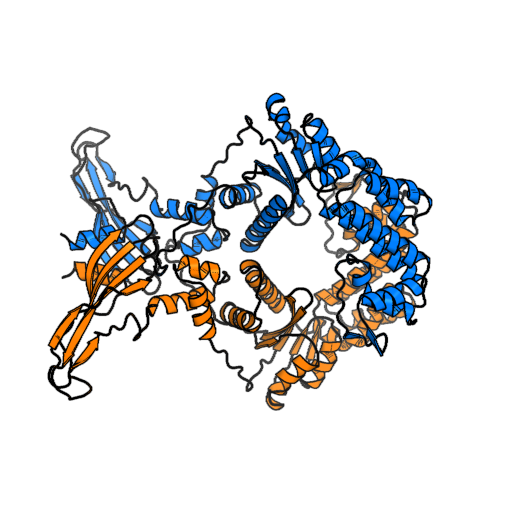 1 94.38 368 TYR B CA 1
ATOM 6613 C C . TYR B 1 368 ? -22.125 -4.539 -14.852 1 94.38 368 TYR B C 1
ATOM 6615 O O . TYR B 1 368 ? -21.969 -5.52 -15.586 1 94.38 368 TYR B O 1
ATOM 6623 N N . SER B 1 369 ? -21.172 -4.051 -14.086 1 93.44 369 SER B N 1
ATOM 6624 C CA . SER B 1 369 ? -19.922 -4.789 -13.867 1 93.44 369 SER B CA 1
ATOM 6625 C C . SER B 1 369 ? -19.422 -4.621 -12.438 1 93.44 369 SER B C 1
ATOM 6627 O O . SER B 1 369 ? -20 -3.844 -11.664 1 93.44 369 SER B O 1
ATOM 6629 N N . ASN B 1 370 ? -18.391 -5.336 -12.094 1 94.75 370 ASN B N 1
ATOM 6630 C CA . ASN B 1 370 ? -17.828 -5.285 -10.75 1 94.75 370 ASN B CA 1
ATOM 6631 C C . ASN B 1 370 ? -16.703 -4.262 -10.648 1 94.75 370 ASN B C 1
ATOM 6633 O O . ASN B 1 370 ? -15.992 -4.207 -9.641 1 94.75 370 ASN B O 1
ATOM 6637 N N . ALA B 1 371 ? -16.547 -3.404 -11.625 1 91.62 371 ALA B N 1
ATOM 6638 C CA . ALA B 1 371 ? -15.43 -2.473 -11.719 1 91.62 371 ALA B CA 1
ATOM 6639 C C . ALA B 1 371 ? -15.438 -1.493 -10.547 1 91.62 371 ALA B C 1
ATOM 6641 O O . ALA B 1 371 ? -14.383 -1.161 -10 1 91.62 371 ALA B O 1
ATOM 6642 N N . LYS B 1 372 ? -16.609 -1.078 -10.18 1 94.25 372 LYS B N 1
ATOM 6643 C CA . LYS B 1 372 ? -16.734 -0.114 -9.086 1 94.25 372 LYS B CA 1
ATOM 6644 C C . LYS B 1 372 ? -16.297 -0.729 -7.758 1 94.25 372 LYS B C 1
ATOM 6646 O O . LYS B 1 372 ? -15.594 -0.087 -6.973 1 94.25 372 LYS B O 1
ATOM 6651 N N . LEU B 1 373 ? -16.75 -1.949 -7.559 1 96.12 373 LEU B N 1
ATOM 6652 C CA . LEU B 1 373 ? -16.375 -2.627 -6.328 1 96.12 373 LEU B CA 1
ATOM 6653 C C . LEU B 1 373 ? -14.867 -2.918 -6.316 1 96.12 373 LEU B C 1
ATOM 6655 O O . LEU B 1 373 ? -14.234 -2.861 -5.266 1 96.12 373 LEU B O 1
ATOM 6659 N N . GLU B 1 374 ? -14.336 -3.197 -7.496 1 93.81 374 GLU B N 1
ATOM 6660 C CA . GLU B 1 374 ? -12.891 -3.385 -7.598 1 93.81 374 GLU B CA 1
ATOM 6661 C C . GLU B 1 374 ? -12.141 -2.125 -7.168 1 93.81 374 GLU B C 1
ATOM 6663 O O . GLU B 1 374 ? -11.117 -2.209 -6.484 1 93.81 374 GLU B O 1
ATOM 6668 N N . ALA B 1 375 ? -12.625 -1.03 -7.551 1 93.25 375 ALA B N 1
ATOM 6669 C CA . ALA B 1 375 ? -12.023 0.238 -7.141 1 93.25 375 ALA B CA 1
ATOM 6670 C C . ALA B 1 375 ? -12.094 0.413 -5.625 1 93.25 375 ALA B C 1
ATOM 6672 O O . ALA B 1 375 ? -11.125 0.835 -5 1 93.25 375 ALA B O 1
ATOM 6673 N N . THR B 1 376 ? -13.234 0.067 -5.129 1 95.12 376 THR B N 1
ATOM 6674 C CA . THR B 1 376 ? -13.414 0.137 -3.684 1 95.12 376 THR B CA 1
ATOM 6675 C C . THR B 1 376 ? -12.438 -0.793 -2.973 1 95.12 376 THR B C 1
ATOM 6677 O O . THR B 1 376 ? -11.812 -0.407 -1.979 1 95.12 376 THR B O 1
ATOM 6680 N N . ASN B 1 377 ? -12.289 -2.002 -3.518 1 95.31 377 ASN B N 1
ATOM 6681 C CA . ASN B 1 377 ? -11.359 -2.959 -2.926 1 95.31 377 ASN B CA 1
ATOM 6682 C C . ASN B 1 377 ? -9.93 -2.438 -2.947 1 95.31 377 ASN B C 1
ATOM 6684 O O . ASN B 1 377 ? -9.148 -2.713 -2.033 1 95.31 377 ASN B O 1
ATOM 6688 N N . ASN B 1 378 ? -9.586 -1.738 -3.949 1 92.12 378 ASN B N 1
ATOM 6689 C CA . ASN B 1 378 ? -8.258 -1.148 -4.023 1 92.12 378 ASN B CA 1
ATOM 6690 C C . ASN B 1 378 ? -8.039 -0.116 -2.922 1 92.12 378 ASN B C 1
ATOM 6692 O O . ASN B 1 378 ? -6.945 -0.023 -2.359 1 92.12 378 ASN B O 1
ATOM 6696 N N . LEU B 1 379 ? -9.055 0.641 -2.645 1 91.62 379 LEU B N 1
ATOM 6697 C CA . LEU B 1 379 ? -8.977 1.619 -1.563 1 91.62 379 LEU B CA 1
ATOM 6698 C C . LEU B 1 379 ? -8.875 0.926 -0.209 1 91.62 379 LEU B C 1
ATOM 6700 O O . LEU B 1 379 ? -8.125 1.365 0.664 1 91.62 379 LEU B O 1
ATOM 6704 N N . ILE B 1 380 ? -9.617 -0.144 -0.093 1 93.94 380 ILE B N 1
ATOM 6705 C CA . ILE B 1 380 ? -9.578 -0.924 1.14 1 93.94 380 ILE B CA 1
ATOM 6706 C C . ILE B 1 380 ? -8.164 -1.47 1.355 1 93.94 380 ILE B C 1
ATOM 6708 O O . ILE B 1 380 ? -7.633 -1.409 2.465 1 93.94 380 ILE B O 1
ATOM 6712 N N . LYS B 1 381 ? -7.594 -1.97 0.288 1 92 381 LYS B N 1
ATOM 6713 C CA . LYS B 1 381 ? -6.23 -2.484 0.376 1 92 381 LYS B CA 1
ATOM 6714 C C . LYS B 1 381 ? -5.25 -1.387 0.782 1 92 381 LYS B C 1
ATOM 6716 O O . LYS B 1 381 ? -4.328 -1.626 1.565 1 92 381 LYS B O 1
ATOM 6721 N N . LEU B 1 382 ? -5.434 -0.24 0.252 1 90.69 382 LEU B N 1
ATOM 6722 C CA . LEU B 1 382 ? -4.574 0.896 0.575 1 90.69 382 LEU B CA 1
ATOM 6723 C C . LEU B 1 382 ? -4.668 1.24 2.057 1 90.69 382 LEU B C 1
ATOM 6725 O O . LEU B 1 382 ? -3.645 1.469 2.709 1 90.69 382 LEU B O 1
ATOM 6729 N N . ILE B 1 383 ? -5.871 1.288 2.584 1 90.75 383 ILE B N 1
ATOM 6730 C CA . ILE B 1 383 ? -6.094 1.588 3.994 1 90.75 383 ILE B CA 1
ATOM 6731 C C . ILE B 1 383 ? -5.387 0.548 4.859 1 90.75 383 ILE B C 1
ATOM 6733 O O . ILE B 1 383 ? -4.738 0.894 5.852 1 90.75 383 ILE B O 1
ATOM 6737 N N . LYS B 1 384 ? -5.461 -0.666 4.449 1 91.12 384 LYS B N 1
ATOM 6738 C CA . LYS B 1 384 ? -4.82 -1.752 5.184 1 91.12 384 LYS B CA 1
ATOM 6739 C C . LYS B 1 384 ? -3.301 -1.622 5.141 1 91.12 384 LYS B C 1
ATOM 6741 O O . LYS B 1 384 ? -2.625 -1.806 6.152 1 91.12 384 LYS B O 1
ATOM 6746 N N . ARG B 1 385 ? -2.803 -1.296 3.998 1 87.62 385 ARG B N 1
ATOM 6747 C CA . ARG B 1 385 ? -1.358 -1.187 3.818 1 87.62 385 ARG B CA 1
ATOM 6748 C C . ARG B 1 385 ? -0.797 -0.009 4.609 1 87.62 385 ARG B C 1
ATOM 6750 O O . ARG B 1 385 ? 0.276 -0.111 5.207 1 87.62 385 ARG B O 1
ATOM 6757 N N . ASN B 1 386 ? -1.506 1.085 4.605 1 87.44 386 ASN B N 1
ATOM 6758 C CA . ASN B 1 386 ? -1.083 2.271 5.344 1 87.44 386 ASN B CA 1
ATOM 6759 C C . ASN B 1 386 ? -0.998 2 6.844 1 87.44 386 ASN B C 1
ATOM 6761 O O . ASN B 1 386 ? -0.16 2.58 7.535 1 87.44 386 ASN B O 1
ATOM 6765 N N . ALA B 1 387 ? -1.828 1.09 7.273 1 87.31 387 ALA B N 1
ATOM 6766 C CA . ALA B 1 387 ? -1.868 0.765 8.695 1 87.31 387 ALA B CA 1
ATOM 6767 C C . ALA B 1 387 ? -0.973 -0.431 9.016 1 87.31 387 ALA B C 1
ATOM 6769 O O . ALA B 1 387 ? -0.865 -0.846 10.172 1 87.31 387 ALA B O 1
ATOM 6770 N N . PHE B 1 388 ? -0.321 -0.961 7.996 1 79.38 388 PHE B N 1
ATOM 6771 C CA . PHE B 1 388 ? 0.476 -2.174 8.141 1 79.38 388 PHE B CA 1
ATOM 6772 C C . PHE B 1 388 ? -0.367 -3.314 8.695 1 79.38 388 PHE B C 1
ATOM 6774 O O . PHE B 1 388 ? 0.095 -4.074 9.555 1 79.38 388 PHE B O 1
ATOM 6781 N N . GLY B 1 389 ? -1.661 -3.201 8.367 1 81.75 389 GLY B N 1
ATOM 6782 C CA . GLY B 1 389 ? -2.574 -4.262 8.766 1 81.75 389 GLY B CA 1
ATOM 6783 C C . GLY B 1 389 ? -3.418 -3.902 9.969 1 81.75 389 GLY B C 1
ATOM 6784 O O . GLY B 1 389 ? -3.207 -2.859 10.594 1 81.75 389 GLY B O 1
ATOM 6785 N N . PHE B 1 390 ? -4.48 -4.723 10.195 1 86.19 390 PHE B N 1
ATOM 6786 C CA . PHE B 1 390 ? -5.367 -4.594 11.352 1 86.19 390 PHE B CA 1
ATOM 6787 C C . PHE B 1 390 ? -5.434 -5.906 12.125 1 86.19 390 PHE B C 1
ATOM 6789 O O . PHE B 1 390 ? -5.465 -6.984 11.531 1 86.19 390 PHE B O 1
ATOM 6796 N N . ARG B 1 391 ? -5.379 -5.805 13.344 1 83.12 391 ARG B N 1
ATOM 6797 C CA . ARG B 1 391 ? -5.508 -6.984 14.195 1 83.12 391 ARG B CA 1
ATOM 6798 C C . ARG B 1 391 ? -6.973 -7.293 14.484 1 83.12 391 ARG B C 1
ATOM 6800 O O . ARG B 1 391 ? -7.375 -8.461 14.508 1 83.12 391 ARG B O 1
ATOM 6807 N N . ASN B 1 392 ? -7.73 -6.266 14.68 1 89.56 392 ASN B N 1
ATOM 6808 C CA . ASN B 1 392 ? -9.141 -6.398 15.023 1 89.56 392 ASN B CA 1
ATOM 6809 C C . ASN B 1 392 ? -10.039 -6.141 13.812 1 89.56 392 ASN B C 1
ATOM 6811 O O . ASN B 1 392 ? -10.039 -5.043 13.258 1 89.56 392 ASN B O 1
ATOM 6815 N N . PHE B 1 393 ? -10.875 -7.188 13.492 1 92.56 393 PHE B N 1
ATOM 6816 C CA . PHE B 1 393 ? -11.727 -7.098 12.312 1 92.56 393 PHE B CA 1
ATOM 6817 C C . PHE B 1 393 ? -12.773 -6 12.477 1 92.56 393 PHE B C 1
ATOM 6819 O O . PHE B 1 393 ? -13.094 -5.285 11.523 1 92.56 393 PHE B O 1
ATOM 6826 N N . GLU B 1 394 ? -13.25 -5.852 13.648 1 92.12 394 GLU B N 1
ATOM 6827 C CA . GLU B 1 394 ? -14.289 -4.855 13.891 1 92.12 394 GLU B CA 1
ATOM 6828 C C . GLU B 1 394 ? -13.758 -3.439 13.695 1 92.12 394 GLU B C 1
ATOM 6830 O O . GLU B 1 394 ? -14.445 -2.584 13.133 1 92.12 394 GLU B O 1
ATOM 6835 N N . ASN B 1 395 ? -12.57 -3.207 14.172 1 91.06 395 ASN B N 1
ATOM 6836 C CA . ASN B 1 395 ? -11.945 -1.907 13.961 1 91.06 395 ASN B CA 1
ATOM 6837 C C . ASN B 1 395 ? -11.703 -1.633 12.477 1 91.06 395 ASN B C 1
ATOM 6839 O O . ASN B 1 395 ? -11.906 -0.511 12.008 1 91.06 395 ASN B O 1
ATOM 6843 N N . PHE B 1 396 ? -11.312 -2.689 11.852 1 92.62 396 PHE B N 1
ATOM 6844 C CA . PHE B 1 396 ? -11.07 -2.568 10.414 1 92.62 396 PHE B CA 1
ATOM 6845 C C . PHE B 1 396 ? -12.367 -2.244 9.68 1 92.62 396 PHE B C 1
ATOM 6847 O O . PHE B 1 396 ? -12.398 -1.345 8.836 1 92.62 396 PHE B O 1
ATOM 6854 N N . LYS B 1 397 ? -13.359 -2.969 10.016 1 93.31 397 LYS B N 1
ATOM 6855 C CA . LYS B 1 397 ? -14.672 -2.771 9.414 1 93.31 397 LYS B CA 1
ATOM 6856 C C . LYS B 1 397 ? -15.164 -1.345 9.633 1 93.31 397 LYS B C 1
ATOM 6858 O O . LYS B 1 397 ? -15.594 -0.681 8.688 1 93.31 397 LYS B O 1
ATOM 6863 N N . LYS B 1 398 ? -15.07 -0.839 10.844 1 92.5 398 LYS B N 1
ATOM 6864 C CA . LYS B 1 398 ? -15.492 0.522 11.164 1 92.5 398 LYS B CA 1
ATOM 6865 C C . LYS B 1 398 ? -14.719 1.545 10.336 1 92.5 398 LYS B C 1
ATOM 6867 O O . LYS B 1 398 ? -15.297 2.49 9.805 1 92.5 398 LYS B O 1
ATOM 6872 N N . ARG B 1 399 ? -13.453 1.275 10.281 1 92.5 399 ARG B N 1
ATOM 6873 C CA . ARG B 1 399 ? -12.578 2.189 9.555 1 92.5 399 ARG B CA 1
ATOM 6874 C C . ARG B 1 399 ? -12.984 2.275 8.086 1 92.5 399 ARG B C 1
ATOM 6876 O O . ARG B 1 399 ? -13.055 3.367 7.516 1 92.5 399 ARG B O 1
ATOM 6883 N N . ILE B 1 400 ? -13.258 1.173 7.496 1 92.44 400 ILE B N 1
ATOM 6884 C CA . ILE B 1 400 ? -13.609 1.112 6.078 1 92.44 400 ILE B CA 1
ATOM 6885 C C . ILE B 1 400 ? -14.953 1.797 5.852 1 92.44 400 ILE B C 1
ATOM 6887 O O . ILE B 1 400 ? -15.117 2.551 4.887 1 92.44 400 ILE B O 1
ATOM 6891 N N . PHE B 1 401 ? -15.898 1.609 6.727 1 92.88 401 PHE B N 1
ATOM 6892 C CA . PHE B 1 401 ? -17.219 2.232 6.609 1 92.88 401 PHE B CA 1
ATOM 6893 C C . PHE B 1 401 ? -17.109 3.75 6.688 1 92.88 401 PHE B C 1
ATOM 6895 O O . PHE B 1 401 ? -17.734 4.465 5.906 1 92.88 401 PHE B O 1
ATOM 6902 N N . ILE B 1 402 ? -16.266 4.195 7.586 1 92 402 ILE B N 1
ATOM 6903 C CA . ILE B 1 402 ? -16.109 5.629 7.797 1 92 402 ILE B CA 1
ATOM 6904 C C . ILE B 1 402 ? -15.398 6.254 6.598 1 92 402 ILE B C 1
ATOM 6906 O O . ILE B 1 402 ? -15.859 7.254 6.047 1 92 402 ILE B O 1
ATOM 6910 N N . ALA B 1 403 ? -14.375 5.633 6.16 1 90.62 403 ALA B N 1
ATOM 6911 C CA . ALA B 1 403 ? -13.516 6.191 5.117 1 90.62 403 ALA B CA 1
ATOM 6912 C C . ALA B 1 403 ? -14.219 6.172 3.764 1 90.62 403 ALA B C 1
ATOM 6914 O O . ALA B 1 403 ? -14.023 7.07 2.941 1 90.62 403 ALA B O 1
ATOM 6915 N N . LEU B 1 404 ? -15.117 5.207 3.551 1 91.31 404 LEU B N 1
ATOM 6916 C CA . LEU B 1 404 ? -15.609 5.016 2.191 1 91.31 404 LEU B CA 1
ATOM 6917 C C . LEU B 1 404 ? -17.094 5.387 2.094 1 91.31 404 LEU B C 1
ATOM 6919 O O . LEU B 1 404 ? -17.578 5.715 1.011 1 91.31 404 LEU B O 1
ATOM 6923 N N . ASN B 1 405 ? -17.797 5.281 3.158 1 90.31 405 ASN B N 1
ATOM 6924 C CA . ASN B 1 405 ? -19.234 5.582 3.096 1 90.31 405 ASN B CA 1
ATOM 6925 C C . ASN B 1 405 ? -19.516 7.043 3.439 1 90.31 405 ASN B C 1
ATOM 6927 O O . ASN B 1 405 ? -20.516 7.602 3.008 1 90.31 405 ASN B O 1
ATOM 6931 N N . ILE B 1 406 ? -18.641 7.574 4.305 1 82.44 406 ILE B N 1
ATOM 6932 C CA . ILE B 1 406 ? -18.875 8.961 4.707 1 82.44 406 ILE B CA 1
ATOM 6933 C C . ILE B 1 406 ? -18.219 9.906 3.705 1 82.44 406 ILE B C 1
ATOM 6935 O O . ILE B 1 406 ? -17.031 9.789 3.422 1 82.44 406 ILE B O 1
ATOM 6939 N N . LYS B 1 407 ? -19.016 10.57 2.885 1 68.75 407 LYS B N 1
ATOM 6940 C CA . LYS B 1 407 ? -18.516 11.484 1.854 1 68.75 407 LYS B CA 1
ATOM 6941 C C . LYS B 1 407 ? -17.859 12.711 2.473 1 68.75 407 LYS B C 1
ATOM 6943 O O . LYS B 1 407 ? -18.344 13.25 3.473 1 68.75 407 LYS B O 1
ATOM 6948 N N . LYS B 1 408 ? -16.562 12.922 2.123 1 59.69 408 LYS B N 1
ATOM 6949 C CA . LYS B 1 408 ? -15.828 14.109 2.549 1 59.69 408 LYS B CA 1
ATOM 6950 C C . LYS B 1 408 ? -16.484 15.383 2.025 1 59.69 408 LYS B C 1
ATOM 6952 O O . LYS B 1 408 ? -16.906 15.445 0.866 1 59.69 408 LYS B O 1
ATOM 6957 N N . GLU B 1 409 ? -17.203 16.156 2.738 1 50.16 409 GLU B N 1
ATOM 6958 C CA . GLU B 1 409 ? -17.5 17.484 2.211 1 50.16 409 GLU B CA 1
ATOM 6959 C C . GLU B 1 409 ? -16.25 18.156 1.629 1 50.16 409 GLU B C 1
ATOM 6961 O O . GLU B 1 409 ? -15.188 18.125 2.25 1 50.16 409 GLU B O 1
ATOM 6966 N N . ARG B 1 410 ? -16.031 18.109 0.296 1 43.25 410 ARG B N 1
ATOM 6967 C CA . ARG B 1 410 ? -14.914 18.719 -0.432 1 43.25 410 ARG B CA 1
ATOM 6968 C C . ARG B 1 410 ? -14.531 20.062 0.173 1 43.25 410 ARG B C 1
ATOM 6970 O O . ARG B 1 410 ? -15.391 20.938 0.35 1 43.25 410 ARG B O 1
ATOM 6977 N N . THR B 1 411 ? -13.641 20.062 0.979 1 38.66 411 THR B N 1
ATOM 6978 C CA . THR B 1 411 ? -13.094 21.375 1.33 1 38.66 411 THR B CA 1
ATOM 6979 C C . THR B 1 411 ? -12.641 22.125 0.081 1 38.66 411 THR B C 1
ATOM 6981 O O . THR B 1 411 ? -11.906 21.578 -0.747 1 38.66 411 THR B O 1
ATOM 6984 N N . LYS B 1 412 ? -13.406 22.969 -0.472 1 37.56 412 LYS B N 1
ATOM 6985 C CA . LYS B 1 412 ? -13.062 23.875 -1.565 1 37.56 412 LYS B CA 1
ATOM 6986 C C . LYS B 1 412 ? -11.641 24.422 -1.397 1 37.56 412 LYS B C 1
ATOM 6988 O O . LYS B 1 412 ? -11.266 24.859 -0.31 1 37.56 412 LYS B O 1
ATOM 6993 N N . PHE B 1 413 ? -10.766 23.953 -2.201 1 37.34 413 PHE B N 1
ATOM 6994 C CA . PHE B 1 413 ? -9.438 24.531 -2.281 1 37.34 413 PHE B CA 1
ATOM 6995 C C . PHE B 1 413 ? -9.516 26.062 -2.236 1 37.34 413 PHE B C 1
ATOM 6997 O O . PHE B 1 413 ? -10.258 26.672 -3.002 1 37.34 413 PHE B O 1
ATOM 7004 N N . VAL B 1 414 ? -9.32 26.625 -1.272 1 34.88 414 VAL B N 1
ATOM 7005 C CA . VAL B 1 414 ? -9.336 28.078 -1.125 1 34.88 414 VAL B CA 1
ATOM 7006 C C . VAL B 1 414 ? -8.438 28.719 -2.186 1 34.88 414 VAL B C 1
ATOM 7008 O O . VAL B 1 414 ? -8.594 29.891 -2.52 1 34.88 414 VAL B O 1
ATOM 7011 N N . LEU B 1 415 ? -7.305 28.266 -2.469 1 37.19 415 LEU B N 1
ATOM 7012 C CA . LEU B 1 415 ? -6.383 29.156 -3.152 1 37.19 415 LEU B CA 1
ATOM 7013 C C . LEU B 1 415 ? -6.641 29.156 -4.656 1 37.19 415 LEU B C 1
ATOM 7015 O O . LEU B 1 415 ? -5.812 29.656 -5.43 1 37.19 415 LEU B O 1
ATOM 7019 N N . SER B 1 416 ? -7.73 28.609 -5.195 1 32.16 416 SER B N 1
ATOM 7020 C CA . SER B 1 416 ? -7.652 28.75 -6.648 1 32.16 416 SER B CA 1
ATOM 7021 C C . SER B 1 416 ? -7.609 30.219 -7.059 1 32.16 416 SER B C 1
ATOM 7023 O O . SER B 1 416 ? -8.203 31.078 -6.395 1 32.16 416 SER B O 1
ATOM 7025 N N . ARG B 1 417 ? -6.766 30.719 -7.988 1 30.72 417 ARG B N 1
ATOM 7026 C CA . ARG B 1 417 ? -6.922 31.953 -8.766 1 30.72 417 ARG B CA 1
ATOM 7027 C C . ARG B 1 417 ? -8.359 32.094 -9.258 1 30.72 417 ARG B C 1
ATOM 7029 O O . ARG B 1 417 ? -8.883 31.219 -9.945 1 30.72 417 ARG B O 1
ATOM 7036 N N . ALA B 1 418 ? -9.367 32.75 -8.422 1 25.47 418 ALA B N 1
ATOM 7037 C CA . ALA B 1 418 ? -10.312 33.438 -9.312 1 25.47 418 ALA B CA 1
ATOM 7038 C C . ALA B 1 418 ? -9.602 34.469 -10.188 1 25.47 418 ALA B C 1
ATOM 7040 O O . ALA B 1 418 ? -8.742 35.188 -9.711 1 25.47 418 ALA B O 1
#